Protein AF-0000000066668340 (afdb_homodimer)

Solvent-accessible surface area (backbone atoms only — not comparable to full-atom values): 46220 Å² total; per-residue (Å²): 117,60,82,66,66,89,62,84,78,60,88,83,46,90,59,52,67,26,54,44,50,35,48,38,51,48,48,30,24,52,67,55,54,36,47,62,66,39,59,48,59,53,46,62,58,46,10,64,72,65,70,47,55,47,66,36,39,42,51,15,52,52,48,34,37,75,73,43,35,31,45,74,44,94,96,76,48,39,22,28,55,51,43,66,74,53,61,74,61,70,55,71,64,59,61,75,64,56,75,59,70,84,47,47,56,24,40,56,81,30,8,45,40,86,55,56,55,61,68,58,50,30,49,12,27,42,54,37,32,71,54,75,69,35,56,73,84,54,62,51,34,56,67,66,33,47,52,47,46,44,52,46,32,24,59,68,57,66,38,65,86,45,96,61,44,33,74,31,45,23,47,18,49,32,41,43,44,35,43,47,40,65,46,75,50,51,68,73,40,29,32,35,30,39,30,52,18,63,45,30,48,52,30,19,34,43,72,58,43,25,42,75,42,67,23,55,52,55,88,50,19,67,42,66,93,58,61,73,82,85,46,52,31,37,44,44,28,48,76,53,21,44,68,58,26,30,43,46,45,70,70,55,52,51,51,45,53,52,50,24,64,75,67,69,23,36,35,37,40,43,46,54,50,69,81,42,61,54,96,56,83,79,74,78,46,64,42,66,76,36,38,89,41,21,36,32,30,27,40,41,33,45,79,47,23,49,34,34,27,33,22,34,38,37,21,29,53,72,58,46,50,35,42,41,50,46,25,64,39,17,57,39,60,48,46,45,36,21,39,41,28,47,36,39,29,56,42,93,48,50,42,60,53,40,53,53,42,41,66,62,57,46,54,61,47,50,49,51,49,52,51,48,30,43,73,61,71,45,61,79,35,25,78,56,40,61,50,38,32,22,36,68,39,93,31,68,66,26,24,52,45,19,39,50,48,19,44,77,72,39,28,38,57,35,51,39,68,73,25,41,80,56,85,79,86,66,32,16,33,36,40,16,64,24,57,44,54,70,70,54,41,67,58,44,47,58,52,44,32,51,27,54,63,73,61,116,60,84,65,66,86,61,83,78,59,88,84,47,90,60,53,67,26,54,46,50,35,49,38,50,48,48,30,24,53,67,54,54,36,48,62,64,37,59,48,60,52,44,63,58,46,10,64,72,65,70,47,57,47,66,37,37,42,52,14,51,50,50,35,37,74,73,44,35,31,44,74,44,94,98,77,47,38,20,28,55,49,41,66,74,53,60,74,62,68,54,71,62,58,60,77,63,57,76,59,71,85,48,46,56,23,40,56,82,30,10,46,40,86,54,57,54,62,68,60,49,30,49,12,27,42,54,39,32,71,52,76,67,35,55,74,83,55,62,52,33,55,67,64,32,46,50,46,48,43,53,45,31,25,59,66,56,66,37,67,86,44,96,59,45,32,74,31,44,22,48,18,49,31,40,43,43,35,44,46,38,65,47,76,52,49,67,73,40,30,31,35,29,40,30,53,18,61,46,31,47,51,30,19,34,44,72,59,43,26,43,75,40,66,22,54,53,54,86,48,18,68,42,67,93,60,61,73,80,84,46,53,31,36,44,45,28,48,75,53,21,45,69,58,26,29,44,46,45,69,68,56,52,50,50,44,52,50,50,23,64,75,66,70,24,37,36,37,40,43,46,54,50,68,80,41,61,56,94,56,84,78,76,79,47,64,42,65,75,36,38,90,42,21,36,33,31,28,40,41,32,45,80,47,24,47,34,34,28,32,22,36,38,36,21,28,53,71,59,44,49,36,40,41,50,46,25,64,39,18,58,40,60,48,44,44,37,22,38,41,27,48,36,39,29,58,41,93,50,51,42,60,54,40,55,53,43,42,65,61,57,46,56,61,47,50,49,53,50,51,51,50,29,42,73,60,71,44,59,78,34,24,77,56,39,61,51,37,32,23,36,69,41,93,32,67,68,24,28,52,45,20,37,51,49,19,44,76,71,40,28,39,60,35,51,39,68,71,25,42,79,59,85,79,87,64,32,16,34,34,40,16,66,24,56,44,54,70,71,54,40,67,58,45,46,57,51,45,32,51,26,54,64,73,62

Sequence (910 aa):
MLDELPLDLDRALPAPLSVQVADGLRAAATNGLLRGGDRLPSSRSLAVRLGVSRTVVAAAYDQLHAEGWIDGKRGSGTYLTTAPPATPTRAFRSGAQDSEPQLRDLEPGAPCSDAIDRAAWRRAWRSAADLSPMVRRDRAGEPEYRTAIVEHLLRHRGLGAGSDTTLLATAGTSSAVGELAAALLQPGDAVALEDPGYHRAAGAFAAAGVRVLPVPVDAHGLRVDLLPPQIKAVYCTPAHQFPLGPRLPAARRVALVEHARRHGLLIIEDDYDGELRYDTAPLPLLAAMAPDVVVHLGTTSKILSPSLGVGWLVARPAIADAVVAHRNRTGTCPSPAGQQVFVSLAAHGDLARHLRRLRRELPPRRALVVAELRRRGLDVLGDDAGTHVVVPLASAESEERAVTLARAQGVALDGLARYHLGPRRHFGVALGYTALSWPDLAAAVPIAAACLARSMLDELPLDLDRALPAPLSVQVADGLRAAATNGLLRGGDRLPSSRSLAVRLGVSRTVVAAAYDQLHAEGWIDGKRGSGTYLTTAPPATPTRAFRSGAQDSEPQLRDLEPGAPCSDAIDRAAWRRAWRSAADLSPMVRRDRAGEPEYRTAIVEHLLRHRGLGAGSDTTLLATAGTSSAVGELAAALLQPGDAVALEDPGYHRAAGAFAAAGVRVLPVPVDAHGLRVDLLPPQIKAVYCTPAHQFPLGPRLPAARRVALVEHARRHGLLIIEDDYDGELRYDTAPLPLLAAMAPDVVVHLGTTSKILSPSLGVGWLVARPAIADAVVAHRNRTGTCPSPAGQQVFVSLAAHGDLARHLRRLRRELPPRRALVVAELRRRGLDVLGDDAGTHVVVPLASAESEERAVTLARAQGVALDGLARYHLGPRRHFGVALGYTALSWPDLAAAVPIAAACLARS

Radius of gyration: 30.44 Å; Cα contacts (8 Å, |Δi|>4): 1851; chains: 2; bounding box: 67×97×65 Å

Structure (mmCIF, N/CA/C/O backbone):
data_AF-0000000066668340-model_v1
#
loop_
_entity.id
_entity.type
_entity.pdbx_description
1 polymer 'Putative transcriptional regulator'
#
loop_
_atom_site.group_PDB
_atom_site.id
_atom_site.type_symbol
_atom_site.label_atom_id
_atom_site.label_alt_id
_atom_site.label_comp_id
_atom_site.label_asym_id
_atom_site.label_entity_id
_atom_site.label_seq_id
_atom_site.pdbx_PDB_ins_code
_atom_site.Cartn_x
_atom_site.Cartn_y
_atom_site.Cartn_z
_atom_site.occupancy
_atom_site.B_iso_or_equiv
_atom_site.auth_seq_id
_atom_site.auth_comp_id
_atom_site.auth_asym_id
_atom_site.auth_atom_id
_atom_site.pdbx_PDB_model_num
ATOM 1 N N . MET A 1 1 ? -17.531 -19.625 -16.484 1 36.75 1 MET A N 1
ATOM 2 C CA . MET A 1 1 ? -18.406 -20.5 -17.25 1 36.75 1 MET A CA 1
ATOM 3 C C . MET A 1 1 ? -18.859 -21.688 -16.406 1 36.75 1 MET A C 1
ATOM 5 O O . MET A 1 1 ? -18.109 -22.172 -15.555 1 36.75 1 MET A O 1
ATOM 9 N N . LEU A 1 2 ? -20.141 -21.828 -16.359 1 47.56 2 LEU A N 1
ATOM 10 C CA . LEU A 1 2 ? -20.875 -22.906 -15.672 1 47.56 2 LEU A CA 1
ATOM 11 C C . LEU A 1 2 ? -20.219 -24.25 -15.938 1 47.56 2 LEU A C 1
ATOM 13 O O . LEU A 1 2 ? -20.656 -25.266 -15.383 1 47.56 2 LEU A O 1
ATOM 17 N N . ASP A 1 3 ? -19.312 -24.266 -16.797 1 50.12 3 ASP A N 1
ATOM 18 C CA . ASP A 1 3 ? -18.625 -25.516 -17.141 1 50.12 3 ASP A CA 1
ATOM 19 C C . ASP A 1 3 ? -17.719 -25.969 -16.016 1 50.12 3 ASP A C 1
ATOM 21 O O . ASP A 1 3 ? -17.203 -27.094 -16.047 1 50.12 3 ASP A O 1
ATOM 25 N N . GLU A 1 4 ? -17.578 -25.203 -15.016 1 50.12 4 GLU A N 1
ATOM 26 C CA . GLU A 1 4 ? -16.672 -25.625 -13.961 1 50.12 4 GLU A CA 1
ATOM 27 C C . GLU A 1 4 ? -17.406 -25.797 -12.633 1 50.12 4 GLU A C 1
ATOM 29 O O . GLU A 1 4 ? -16.797 -25.672 -11.562 1 50.12 4 GLU A O 1
ATOM 34 N N . LEU A 1 5 ? -18.578 -26.078 -12.562 1 58.38 5 LEU A N 1
ATOM 35 C CA . LEU A 1 5 ? -19.328 -26.328 -11.336 1 58.38 5 LEU A CA 1
ATOM 36 C C . LEU A 1 5 ? -18.859 -27.625 -10.672 1 58.38 5 LEU A C 1
ATOM 38 O O . LEU A 1 5 ? -18.906 -28.688 -11.281 1 58.38 5 LEU A O 1
ATOM 42 N N . PRO A 1 6 ? -18.188 -27.547 -9.609 1 60.91 6 PRO A N 1
ATOM 43 C CA . PRO A 1 6 ? -17.766 -28.781 -8.945 1 60.91 6 PRO A CA 1
ATOM 44 C C . PRO A 1 6 ? -18.953 -29.609 -8.461 1 60.91 6 PRO A C 1
ATOM 46 O O . PRO A 1 6 ? -19.562 -29.297 -7.441 1 60.91 6 PRO A O 1
ATOM 49 N N . LEU A 1 7 ? -19.391 -30.531 -9.273 1 70.75 7 LEU A N 1
ATOM 50 C CA . LEU A 1 7 ? -20.391 -31.516 -8.859 1 70.75 7 LEU A CA 1
ATOM 51 C C . LEU A 1 7 ? -19.75 -32.875 -8.586 1 70.75 7 LEU A C 1
ATOM 53 O O . LEU A 1 7 ? -19.234 -33.531 -9.5 1 70.75 7 LEU A O 1
ATOM 57 N N . ASP A 1 8 ? -19.531 -33.156 -7.312 1 70.06 8 ASP A N 1
ATOM 58 C CA . ASP A 1 8 ? -19.016 -34.469 -6.949 1 70.06 8 ASP A CA 1
ATOM 59 C C . ASP A 1 8 ? -20.156 -35.469 -6.801 1 70.06 8 ASP A C 1
ATOM 61 O O . ASP A 1 8 ? -21.047 -35.281 -5.973 1 70.06 8 ASP A O 1
ATOM 65 N N . LEU A 1 9 ? -20.016 -36.531 -7.699 1 77.19 9 LEU A N 1
ATOM 66 C CA . LEU A 1 9 ? -21.016 -37.594 -7.613 1 77.19 9 LEU A CA 1
ATOM 67 C C . LEU A 1 9 ? -20.453 -38.812 -6.859 1 77.19 9 LEU A C 1
ATOM 69 O O . LEU A 1 9 ? -19.281 -39.125 -7.008 1 77.19 9 LEU A O 1
ATOM 73 N N . ASP A 1 10 ? -21.125 -39.188 -5.879 1 77.31 10 ASP A N 1
ATOM 74 C CA . ASP A 1 10 ? -20.781 -40.406 -5.129 1 77.31 10 ASP A CA 1
ATOM 75 C C . ASP A 1 10 ? -21.656 -41.562 -5.551 1 77.31 10 ASP A C 1
ATOM 77 O O . ASP A 1 10 ? -22.828 -41.656 -5.172 1 77.31 10 ASP A O 1
ATOM 81 N N . ARG A 1 11 ? -21.047 -42.531 -6.176 1 80.19 11 ARG A N 1
ATOM 82 C CA . ARG A 1 11 ? -21.781 -43.688 -6.703 1 80.19 11 ARG A CA 1
ATOM 83 C C . ARG A 1 11 ? -22.109 -44.688 -5.598 1 80.19 11 ARG A C 1
ATOM 85 O O . ARG A 1 11 ? -22.906 -45.594 -5.797 1 80.19 11 ARG A O 1
ATOM 92 N N . ALA A 1 12 ? -21.516 -44.375 -4.445 1 76.38 12 ALA A N 1
ATOM 93 C CA . ALA A 1 12 ? -21.75 -45.312 -3.334 1 76.38 12 ALA A CA 1
ATOM 94 C C . ALA A 1 12 ? -22.969 -44.906 -2.525 1 76.38 12 ALA A C 1
ATOM 96 O O . ALA A 1 12 ? -23.438 -45.656 -1.671 1 76.38 12 ALA A O 1
ATOM 97 N N . LEU A 1 13 ? -23.406 -43.781 -2.801 1 77.75 13 LEU A N 1
ATOM 98 C CA . LEU A 1 13 ? -24.578 -43.312 -2.064 1 77.75 13 LEU A CA 1
ATOM 99 C C . LEU A 1 13 ? -25.859 -43.906 -2.629 1 77.75 13 LEU A C 1
ATOM 101 O O . LEU A 1 13 ? -25.938 -44.188 -3.824 1 77.75 13 LEU A O 1
ATOM 105 N N . PRO A 1 14 ? -26.766 -44.188 -1.767 1 79 14 PRO A N 1
ATOM 106 C CA . PRO A 1 14 ? -28.047 -44.75 -2.217 1 79 14 PRO A CA 1
ATOM 107 C C . PRO A 1 14 ? -28.828 -43.812 -3.117 1 79 14 PRO A C 1
ATOM 109 O O . PRO A 1 14 ? -29.656 -44.25 -3.912 1 79 14 PRO A O 1
ATOM 112 N N . ALA A 1 15 ? -28.5 -42.594 -3.158 1 79.94 15 ALA A N 1
ATOM 113 C CA . ALA A 1 15 ? -29.219 -41.625 -3.988 1 79.94 15 ALA A CA 1
ATOM 114 C C . ALA A 1 15 ? -28.828 -41.781 -5.457 1 79.94 15 ALA A C 1
ATOM 116 O O . ALA A 1 15 ? -27.641 -41.875 -5.777 1 79.94 15 ALA A O 1
ATOM 117 N N . PRO A 1 16 ? -29.812 -41.875 -6.281 1 83.06 16 PRO A N 1
ATOM 118 C CA . PRO A 1 16 ? -29.5 -41.938 -7.711 1 83.06 16 PRO A CA 1
ATOM 119 C C . PRO A 1 16 ? -28.625 -40.781 -8.188 1 83.06 16 PRO A C 1
ATOM 121 O O . PRO A 1 16 ? -28.703 -39.688 -7.633 1 83.06 16 PRO A O 1
ATOM 124 N N . LEU A 1 17 ? -27.859 -41.031 -9.141 1 88.88 17 LEU A N 1
ATOM 125 C CA . LEU A 1 17 ? -26.906 -40.062 -9.664 1 88.88 17 LEU A CA 1
ATOM 126 C C . LEU A 1 17 ? -27.641 -38.781 -10.141 1 88.88 17 LEU A C 1
ATOM 128 O O . LEU A 1 17 ? -27.125 -37.688 -10 1 88.88 17 LEU A O 1
ATOM 132 N N . SER A 1 18 ? -28.797 -39 -10.656 1 85.69 18 SER A N 1
ATOM 133 C CA . SER A 1 18 ? -29.578 -37.844 -11.109 1 85.69 18 SER A CA 1
ATOM 134 C C . SER A 1 18 ? -29.938 -36.938 -9.945 1 85.69 18 SER A C 1
ATOM 136 O O . SER A 1 18 ? -29.922 -35.719 -10.078 1 85.69 18 SER A O 1
ATOM 138 N N . VAL A 1 19 ? -30.203 -37.438 -8.875 1 82.12 19 VAL A N 1
ATOM 139 C CA . VAL A 1 19 ? -30.531 -36.688 -7.668 1 82.12 19 VAL A CA 1
ATOM 140 C C . VAL A 1 19 ? -29.297 -35.969 -7.145 1 82.12 19 VAL A C 1
ATOM 142 O O . VAL A 1 19 ? -29.359 -34.812 -6.723 1 82.12 19 VAL A O 1
ATOM 145 N N . GLN A 1 20 ? -28.203 -36.656 -7.254 1 83.44 20 GLN A N 1
ATOM 146 C CA . GLN A 1 20 ? -26.953 -36.031 -6.82 1 83.44 20 GLN A CA 1
ATOM 147 C C . GLN A 1 20 ? -26.594 -34.844 -7.691 1 83.44 20 GLN A C 1
ATOM 149 O O . GLN A 1 20 ? -26.141 -33.812 -7.184 1 83.44 20 GLN A O 1
ATOM 154 N N . VAL A 1 21 ? -26.797 -35 -8.898 1 85.75 21 VAL A N 1
ATOM 155 C CA . VAL A 1 21 ? -26.547 -33.875 -9.82 1 85.75 21 VAL A CA 1
ATOM 156 C C . VAL A 1 21 ? -27.469 -32.719 -9.492 1 85.75 21 VAL A C 1
ATOM 158 O O . VAL A 1 21 ? -27.016 -31.578 -9.406 1 85.75 21 VAL A O 1
ATOM 161 N N . ALA A 1 22 ? -28.719 -33 -9.344 1 81.44 22 ALA A N 1
ATOM 162 C CA . ALA A 1 22 ? -29.688 -31.969 -9.023 1 81.44 22 ALA A CA 1
ATOM 163 C C . ALA A 1 22 ? -29.359 -31.297 -7.699 1 81.44 22 ALA A C 1
ATOM 165 O O . ALA A 1 22 ? -29.375 -30.078 -7.598 1 81.44 22 ALA A O 1
ATOM 166 N N . ASP A 1 23 ? -29.016 -32.031 -6.773 1 78.44 23 ASP A N 1
ATOM 167 C CA . ASP A 1 23 ? -28.641 -31.516 -5.465 1 78.44 23 ASP A CA 1
ATOM 168 C C . ASP A 1 23 ? -27.375 -30.656 -5.559 1 78.44 23 ASP A C 1
ATOM 170 O O . ASP A 1 23 ? -27.281 -29.609 -4.922 1 78.44 23 ASP A O 1
ATOM 174 N N . GLY A 1 24 ? -26.484 -31.203 -6.293 1 78.25 24 GLY A N 1
ATOM 175 C CA . GLY A 1 24 ? -25.266 -30.438 -6.527 1 78.25 24 GLY A CA 1
ATOM 176 C C . GLY A 1 24 ? -25.531 -29.078 -7.18 1 78.25 24 GLY A C 1
ATOM 177 O O . GLY A 1 24 ? -24.969 -28.062 -6.77 1 78.25 24 GLY A O 1
ATOM 178 N N . LEU A 1 25 ? -26.406 -29.047 -8.078 1 78.56 25 LEU A N 1
ATOM 179 C CA . LEU A 1 25 ? -26.75 -27.812 -8.773 1 78.56 25 LEU A CA 1
ATOM 180 C C . LEU A 1 25 ? -27.562 -26.875 -7.875 1 78.56 25 LEU A C 1
ATOM 182 O O . LEU A 1 25 ? -27.359 -25.672 -7.879 1 78.56 25 LEU A O 1
ATOM 186 N N . ARG A 1 26 ? -28.422 -27.453 -7.094 1 73.88 26 ARG A N 1
ATOM 187 C CA . ARG A 1 26 ? -29.156 -26.672 -6.098 1 73.88 26 ARG A CA 1
ATOM 188 C C . ARG A 1 26 ? -28.203 -26.047 -5.09 1 73.88 26 ARG A C 1
ATOM 190 O O . ARG A 1 26 ? -28.344 -24.859 -4.758 1 73.88 26 ARG A O 1
ATOM 197 N N . ALA A 1 27 ? -27.359 -26.891 -4.652 1 72.19 27 ALA A N 1
ATOM 198 C CA . ALA A 1 27 ? -26.359 -26.406 -3.699 1 72.19 27 ALA A CA 1
ATOM 199 C C . ALA A 1 27 ? -25.531 -25.281 -4.309 1 72.19 27 ALA A C 1
ATOM 201 O O . ALA A 1 27 ? -25.25 -24.281 -3.65 1 72.19 27 ALA A O 1
ATOM 202 N N . ALA A 1 28 ? -25.25 -25.516 -5.527 1 72.69 28 ALA A N 1
ATOM 203 C CA . ALA A 1 28 ? -24.484 -24.5 -6.238 1 72.69 28 ALA A CA 1
ATOM 204 C C . ALA A 1 28 ? -25.281 -23.203 -6.383 1 72.69 28 ALA A C 1
ATOM 206 O O . ALA A 1 28 ? -24.719 -22.109 -6.293 1 72.69 28 ALA A O 1
ATOM 207 N N . ALA A 1 29 ? -26.531 -23.328 -6.586 1 70 29 ALA A N 1
ATOM 208 C CA . ALA A 1 29 ? -27.422 -22.172 -6.699 1 70 29 ALA A CA 1
ATOM 209 C C . ALA A 1 29 ? -27.625 -21.5 -5.348 1 70 29 ALA A C 1
ATOM 211 O O . ALA A 1 29 ? -27.609 -20.266 -5.25 1 70 29 ALA A O 1
ATOM 212 N N . THR A 1 30 ? -27.75 -22.312 -4.34 1 65 30 THR A N 1
ATOM 213 C CA . THR A 1 30 ? -28.031 -21.812 -3 1 65 30 THR A CA 1
ATOM 214 C C . THR A 1 30 ? -26.797 -21.172 -2.389 1 65 30 THR A C 1
ATOM 216 O O . THR A 1 30 ? -26.906 -20.188 -1.64 1 65 30 THR A O 1
ATOM 219 N N . ASN A 1 31 ? -25.797 -21.797 -2.744 1 58.56 31 ASN A N 1
ATOM 220 C CA . ASN A 1 31 ? -24.562 -21.297 -2.148 1 58.56 31 ASN A CA 1
ATOM 221 C C . ASN A 1 31 ? -23.953 -20.188 -2.996 1 58.56 31 ASN A C 1
ATOM 223 O O . ASN A 1 31 ? -22.812 -19.797 -2.764 1 58.56 31 ASN A O 1
ATOM 227 N N . GLY A 1 32 ? -24.625 -19.844 -3.982 1 61.41 32 GLY A N 1
ATOM 228 C CA . GLY A 1 32 ? -24.281 -18.672 -4.77 1 61.41 32 GLY A CA 1
ATOM 229 C C . GLY A 1 32 ? -23.312 -18.984 -5.895 1 61.41 32 GLY A C 1
ATOM 230 O O . GLY A 1 32 ? -22.859 -18.078 -6.59 1 61.41 32 GLY A O 1
ATOM 231 N N . LEU A 1 33 ? -22.984 -20.234 -6.098 1 63.91 33 LEU A N 1
ATOM 232 C CA . LEU A 1 33 ? -22.125 -20.641 -7.199 1 63.91 33 LEU A CA 1
ATOM 233 C C . LEU A 1 33 ? -22.812 -20.438 -8.539 1 63.91 33 LEU A C 1
ATOM 235 O O . LEU A 1 33 ? -22.172 -20.125 -9.547 1 63.91 33 LEU A O 1
ATOM 239 N N . LEU A 1 34 ? -24.094 -20.641 -8.469 1 68.75 34 LEU A N 1
ATOM 240 C CA . LEU A 1 34 ? -24.969 -20.375 -9.609 1 68.75 34 LEU A CA 1
ATOM 241 C C . LEU A 1 34 ? -25.969 -19.266 -9.281 1 68.75 34 LEU A C 1
ATOM 243 O O . LEU A 1 34 ? -26.453 -19.172 -8.156 1 68.75 34 LEU A O 1
ATOM 247 N N . ARG A 1 35 ? -26.109 -18.328 -10.211 1 69.06 35 ARG A N 1
ATOM 248 C CA . ARG A 1 35 ? -27.062 -17.266 -10 1 69.06 35 ARG A CA 1
ATOM 249 C C . ARG A 1 35 ? -28.188 -17.328 -11.031 1 69.06 35 ARG A C 1
ATOM 251 O O . ARG A 1 35 ? -28.031 -17.938 -12.094 1 69.06 35 ARG A O 1
ATOM 258 N N . GLY A 1 36 ? -29.188 -16.562 -10.516 1 67.12 36 GLY A N 1
ATOM 259 C CA . GLY A 1 36 ? -30.266 -16.406 -11.484 1 67.12 36 GLY A CA 1
ATOM 260 C C . GLY A 1 36 ? -29.812 -15.797 -12.797 1 67.12 36 GLY A C 1
ATOM 261 O O . GLY A 1 36 ? -29.062 -14.812 -12.797 1 67.12 36 GLY A O 1
ATOM 262 N N . GLY A 1 37 ? -30.094 -16.547 -13.844 1 71.44 37 GLY A N 1
ATOM 263 C CA . GLY A 1 37 ? -29.734 -16.078 -15.172 1 71.44 37 GLY A CA 1
ATOM 264 C C . GLY A 1 37 ? -28.531 -16.781 -15.758 1 71.44 37 GLY A C 1
ATOM 265 O O . GLY A 1 37 ? -28.219 -16.609 -16.938 1 71.44 37 GLY A O 1
ATOM 266 N N . ASP A 1 38 ? -27.875 -17.469 -14.898 1 73.75 38 ASP A N 1
ATOM 267 C CA . ASP A 1 38 ? -26.719 -18.203 -15.414 1 73.75 38 ASP A CA 1
ATOM 268 C C . ASP A 1 38 ? -27.156 -19.281 -16.391 1 73.75 38 ASP A C 1
ATOM 270 O O . ASP A 1 38 ? -28.156 -19.984 -16.172 1 73.75 38 ASP A O 1
ATOM 274 N N . ARG A 1 39 ? -26.484 -19.375 -17.531 1 79.19 39 ARG A N 1
ATOM 275 C CA . ARG A 1 39 ? -26.703 -20.5 -18.438 1 79.19 39 ARG A CA 1
ATOM 276 C C . ARG A 1 39 ? -26.016 -21.766 -17.953 1 79.19 39 ARG A C 1
ATOM 278 O O . ARG A 1 39 ? -24.812 -21.766 -17.719 1 79.19 39 ARG A O 1
ATOM 285 N N . LEU A 1 40 ? -26.766 -22.75 -17.766 1 81.12 40 LEU A N 1
ATOM 286 C CA . LEU A 1 40 ? -26.219 -24.047 -17.375 1 81.12 40 LEU A CA 1
ATOM 287 C C . LEU A 1 40 ? -25.641 -24.781 -18.578 1 81.12 40 LEU A C 1
ATOM 289 O O . LEU A 1 40 ? -26.078 -24.547 -19.719 1 81.12 40 LEU A O 1
ATOM 293 N N . PRO A 1 41 ? -24.656 -25.609 -18.312 1 81.38 41 PRO A N 1
ATOM 294 C CA . PRO A 1 41 ? -24.203 -26.438 -19.422 1 81.38 41 PRO A CA 1
ATOM 295 C C . PRO A 1 41 ? -25.312 -27.281 -20.031 1 81.38 41 PRO A C 1
ATOM 297 O O . PRO A 1 41 ? -26.297 -27.594 -19.359 1 81.38 41 PRO A O 1
ATOM 300 N N . SER A 1 42 ? -25.125 -27.609 -21.359 1 82.62 42 SER A N 1
ATOM 301 C CA . SER A 1 42 ? -26.062 -28.547 -21.969 1 82.62 42 SER A CA 1
ATOM 302 C C . SER A 1 42 ? -26 -29.922 -21.297 1 82.62 42 SER A C 1
ATOM 304 O O . SER A 1 42 ? -25 -30.266 -20.672 1 82.62 42 SER A O 1
ATOM 306 N N . SER A 1 43 ? -27.125 -30.609 -21.375 1 83.69 43 SER A N 1
ATOM 307 C CA . SER A 1 43 ? -27.172 -31.938 -20.766 1 83.69 43 SER A CA 1
ATOM 308 C C . SER A 1 43 ? -26.062 -32.844 -21.297 1 83.69 43 SER A C 1
ATOM 310 O O . SER A 1 43 ? -25.453 -33.594 -20.547 1 83.69 43 SER A O 1
ATOM 312 N N . ARG A 1 44 ? -25.734 -32.625 -22.547 1 84.38 44 ARG A N 1
ATOM 313 C CA . ARG A 1 44 ? -24.672 -33.438 -23.141 1 84.38 44 ARG A CA 1
ATOM 314 C C . ARG A 1 44 ? -23.312 -33.062 -22.562 1 84.38 44 ARG A C 1
ATOM 316 O O . ARG A 1 44 ? -22.531 -33.906 -22.172 1 84.38 44 ARG A O 1
ATOM 323 N N . SER A 1 45 ? -23.109 -31.766 -22.484 1 84.94 45 SER A N 1
ATOM 324 C CA . SER A 1 45 ? -21.812 -31.281 -22.016 1 84.94 45 SER A CA 1
ATOM 325 C C . SER A 1 45 ? -21.594 -31.625 -20.547 1 84.94 45 SER A C 1
ATOM 327 O O . SER A 1 45 ? -20.5 -32.031 -20.156 1 84.94 45 SER A O 1
ATOM 329 N N . LEU A 1 46 ? -22.562 -31.516 -19.719 1 84.88 46 LEU A N 1
ATOM 330 C CA . LEU A 1 46 ? -22.453 -31.812 -18.297 1 84.88 46 LEU A CA 1
ATOM 331 C C . LEU A 1 46 ? -22.297 -33.312 -18.062 1 84.88 46 LEU A C 1
ATOM 333 O O . LEU A 1 46 ? -21.531 -33.719 -17.188 1 84.88 46 LEU A O 1
ATOM 337 N N . ALA A 1 47 ? -22.906 -34.125 -18.891 1 86.19 47 ALA A N 1
ATOM 338 C CA . ALA A 1 47 ? -22.781 -35.562 -18.797 1 86.19 47 ALA A CA 1
ATOM 339 C C . ALA A 1 47 ? -21.344 -36.031 -19.047 1 86.19 47 ALA A C 1
ATOM 341 O O . ALA A 1 47 ? -20.812 -36.844 -18.312 1 86.19 47 ALA A O 1
ATOM 342 N N . VAL A 1 48 ? -20.844 -35.406 -20.016 1 83.12 48 VAL A N 1
ATOM 343 C CA . VAL A 1 48 ? -19.453 -35.75 -20.359 1 83.12 48 VAL A CA 1
ATOM 344 C C . VAL A 1 48 ? -18.531 -35.312 -19.219 1 83.12 48 VAL A C 1
ATOM 346 O O . VAL A 1 48 ? -17.656 -36.094 -18.812 1 83.12 48 VAL A O 1
ATOM 349 N N . ARG A 1 49 ? -18.844 -34.281 -18.625 1 79.69 49 ARG A N 1
ATOM 350 C CA . ARG A 1 49 ? -17.984 -33.719 -17.594 1 79.69 49 ARG A CA 1
ATOM 351 C C . ARG A 1 49 ? -18.078 -34.562 -16.297 1 79.69 49 ARG A C 1
ATOM 353 O O . ARG A 1 49 ? -17.094 -34.719 -15.602 1 79.69 49 ARG A O 1
ATOM 360 N N . LEU A 1 50 ? -19.234 -35.031 -16.031 1 82.25 50 LEU A N 1
ATOM 361 C CA . LEU A 1 50 ? -19.484 -35.719 -14.781 1 82.25 50 LEU A CA 1
ATOM 362 C C . LEU A 1 50 ? -19.312 -37.25 -14.953 1 82.25 50 LEU A C 1
ATOM 364 O O . LEU A 1 50 ? -19.375 -38 -13.977 1 82.25 50 LEU A O 1
ATOM 368 N N . GLY A 1 51 ? -19.078 -37.594 -16.203 1 83.75 51 GLY A N 1
ATOM 369 C CA . GLY A 1 51 ? -18.938 -39 -16.484 1 83.75 51 GLY A CA 1
ATOM 370 C C . GLY A 1 51 ? -20.203 -39.781 -16.219 1 83.75 51 GLY A C 1
ATOM 371 O O . GLY A 1 51 ? -20.156 -40.875 -15.656 1 83.75 51 GLY A O 1
ATOM 372 N N . VAL A 1 52 ? -21.266 -39.25 -16.547 1 87.5 52 VAL A N 1
ATOM 373 C CA . VAL A 1 52 ? -22.531 -39.938 -16.391 1 87.5 52 VAL A CA 1
ATOM 374 C C . VAL A 1 52 ? -23.312 -39.906 -17.719 1 87.5 52 VAL A C 1
ATOM 376 O O . VAL A 1 52 ? -22.906 -39.219 -18.656 1 87.5 52 VAL A O 1
ATOM 379 N N . SER A 1 53 ? -24.328 -40.844 -17.828 1 86.94 53 SER A N 1
ATOM 380 C CA . SER A 1 53 ? -25.156 -40.844 -19.047 1 86.94 53 SER A CA 1
ATOM 381 C C . SER A 1 53 ? -25.953 -39.562 -19.188 1 86.94 53 SER A C 1
ATOM 383 O O . SER A 1 53 ? -26.25 -38.906 -18.203 1 86.94 53 SER A O 1
ATOM 385 N N . ARG A 1 54 ? -26.219 -39.219 -20.375 1 87.94 54 ARG A N 1
ATOM 386 C CA . ARG A 1 54 ? -27.031 -38.062 -20.656 1 87.94 54 ARG A CA 1
ATOM 387 C C . ARG A 1 54 ? -28.391 -38.156 -19.984 1 87.94 54 ARG A C 1
ATOM 389 O O . ARG A 1 54 ? -28.984 -37.125 -19.609 1 87.94 54 ARG A O 1
ATOM 396 N N . THR A 1 55 ? -28.844 -39.312 -19.844 1 86.81 55 THR A N 1
ATOM 397 C CA . THR A 1 55 ? -30.141 -39.531 -19.234 1 86.81 55 THR A CA 1
ATOM 398 C C . THR A 1 55 ? -30.125 -39.094 -17.766 1 86.81 55 THR A C 1
ATOM 400 O O . THR A 1 55 ? -31.109 -38.562 -17.25 1 86.81 55 THR A O 1
ATOM 403 N N . VAL A 1 56 ? -29.016 -39.281 -17.125 1 88.88 56 VAL A N 1
ATOM 404 C CA . VAL A 1 56 ? -28.859 -38.906 -15.719 1 88.88 56 VAL A CA 1
ATOM 405 C C . VAL A 1 56 ? -28.953 -37.406 -15.57 1 88.88 56 VAL A C 1
ATOM 407 O O . VAL A 1 56 ? -29.672 -36.906 -14.719 1 88.88 56 VAL A O 1
ATOM 410 N N . VAL A 1 57 ? -28.281 -36.656 -16.406 1 88.75 57 VAL A N 1
ATOM 411 C CA . VAL A 1 57 ? -28.281 -35.188 -16.344 1 88.75 57 VAL A CA 1
ATOM 412 C C . VAL A 1 57 ? -29.625 -34.656 -16.781 1 88.75 57 VAL A C 1
ATOM 414 O O . VAL A 1 57 ? -30.156 -33.719 -16.172 1 88.75 57 VAL A O 1
ATOM 417 N N . ALA A 1 58 ? -30.094 -35.25 -17.812 1 85.81 58 ALA A N 1
ATOM 418 C CA . ALA A 1 58 ? -31.406 -34.844 -18.297 1 85.81 58 ALA A CA 1
ATOM 419 C C . ALA A 1 58 ? -32.469 -35 -17.203 1 85.81 58 ALA A C 1
ATOM 421 O O . ALA A 1 58 ? -33.312 -34.125 -17.031 1 85.81 58 ALA A O 1
ATOM 422 N N . ALA A 1 59 ? -32.375 -36.062 -16.516 1 84.5 59 ALA A N 1
ATOM 423 C CA . ALA A 1 59 ? -33.312 -36.312 -15.406 1 84.5 59 ALA A CA 1
ATOM 424 C C . ALA A 1 59 ? -33.125 -35.25 -14.32 1 84.5 59 ALA A C 1
ATOM 426 O O . ALA A 1 59 ? -34.125 -34.781 -13.75 1 84.5 59 ALA A O 1
ATOM 427 N N . ALA A 1 60 ? -31.938 -34.844 -14.039 1 87.62 60 ALA A N 1
ATOM 428 C CA . ALA A 1 60 ? -31.641 -33.812 -13.062 1 87.62 60 ALA A CA 1
ATOM 429 C C . ALA A 1 60 ? -32.188 -32.469 -13.516 1 87.62 60 ALA A C 1
ATOM 431 O O . ALA A 1 60 ? -32.844 -31.75 -12.734 1 87.62 60 ALA A O 1
ATOM 432 N N . TYR A 1 61 ? -31.938 -32.062 -14.734 1 86.75 61 TYR A N 1
ATOM 433 C CA . TYR A 1 61 ? -32.438 -30.828 -15.297 1 86.75 61 TYR A CA 1
ATOM 434 C C . TYR A 1 61 ? -33.969 -30.781 -15.312 1 86.75 61 TYR A C 1
ATOM 436 O O . TYR A 1 61 ? -34.562 -29.75 -15.008 1 86.75 61 TYR A O 1
ATOM 444 N N . ASP A 1 62 ? -34.531 -31.953 -15.68 1 80.75 62 ASP A N 1
ATOM 445 C CA . ASP A 1 62 ? -35.969 -32.062 -15.656 1 80.75 62 ASP A CA 1
ATOM 446 C C . ASP A 1 62 ? -36.531 -31.781 -14.258 1 80.75 62 ASP A C 1
ATOM 448 O O . ASP A 1 62 ? -37.5 -31.062 -14.094 1 80.75 62 ASP A O 1
ATOM 452 N N . GLN A 1 63 ? -35.875 -32.344 -13.312 1 80.81 63 GLN A N 1
ATOM 453 C CA . GLN A 1 63 ? -36.25 -32.125 -11.922 1 80.81 63 GLN A CA 1
ATOM 454 C C . GLN A 1 63 ? -36.125 -30.656 -11.539 1 80.81 63 GLN A C 1
ATOM 456 O O . GLN A 1 63 ? -37.031 -30.062 -10.961 1 80.81 63 GLN A O 1
ATOM 461 N N . LEU A 1 64 ? -35.031 -30.062 -11.805 1 81.88 64 LEU A N 1
ATOM 462 C CA . LEU A 1 64 ? -34.781 -28.672 -11.461 1 81.88 64 LEU A CA 1
ATOM 463 C C . LEU A 1 64 ? -35.75 -27.75 -12.188 1 81.88 64 LEU A C 1
ATOM 465 O O . LEU A 1 64 ? -36.188 -26.734 -11.633 1 81.88 64 LEU A O 1
ATOM 469 N N . HIS A 1 65 ? -36.062 -28.141 -13.367 1 80.62 65 HIS A N 1
ATOM 470 C CA . HIS A 1 65 ? -37.031 -27.391 -14.125 1 80.62 65 HIS A CA 1
ATOM 471 C C . HIS A 1 65 ? -38.406 -27.484 -13.469 1 80.62 65 HIS A C 1
ATOM 473 O O . HIS A 1 65 ? -39.094 -26.484 -13.312 1 80.62 65 HIS A O 1
ATOM 479 N N . ALA A 1 66 ? -38.781 -28.656 -13.102 1 76.56 66 ALA A N 1
ATOM 480 C CA . ALA A 1 66 ? -40.062 -28.875 -12.445 1 76.56 66 ALA A CA 1
ATOM 481 C C . ALA A 1 66 ? -40.156 -28.109 -11.133 1 76.56 66 ALA A C 1
ATOM 483 O O . ALA A 1 66 ? -41.25 -27.656 -10.742 1 76.56 66 ALA A O 1
ATOM 484 N N . GLU A 1 67 ? -39 -27.953 -10.484 1 72.75 67 GLU A N 1
ATOM 485 C CA . GLU A 1 67 ? -38.969 -27.266 -9.203 1 72.75 67 GLU A CA 1
ATOM 486 C C . GLU A 1 67 ? -38.844 -25.75 -9.398 1 72.75 67 GLU A C 1
ATOM 488 O O . GLU A 1 67 ? -38.875 -25 -8.43 1 72.75 67 GLU A O 1
ATOM 493 N N . GLY A 1 68 ? -38.594 -25.375 -10.609 1 70.19 68 GLY A N 1
ATOM 494 C CA . GLY A 1 68 ? -38.531 -23.953 -10.938 1 70.19 68 GLY A CA 1
ATOM 495 C C . GLY A 1 68 ? -37.125 -23.359 -10.812 1 70.19 68 GLY A C 1
ATOM 496 O O . GLY A 1 68 ? -36.969 -22.141 -10.797 1 70.19 68 GLY A O 1
ATOM 497 N N . TRP A 1 69 ? -36.062 -24.125 -10.609 1 74.81 69 TRP A N 1
ATOM 498 C CA . TRP A 1 69 ? -34.688 -23.656 -10.461 1 74.81 69 TRP A CA 1
ATOM 499 C C . TRP A 1 69 ? -34.125 -23.188 -11.797 1 74.81 69 TRP A C 1
ATOM 501 O O . TRP A 1 69 ? -33.281 -22.297 -11.844 1 74.81 69 TRP A O 1
ATOM 511 N N . ILE A 1 70 ? -34.5 -23.938 -12.859 1 80.44 70 ILE A N 1
ATOM 512 C CA . ILE A 1 70 ? -33.969 -23.625 -14.172 1 80.44 70 ILE A CA 1
ATOM 513 C C . ILE A 1 70 ? -35.094 -23.5 -15.195 1 80.44 70 ILE A C 1
ATOM 515 O O . ILE A 1 70 ? -36.188 -24.016 -14.992 1 80.44 70 ILE A O 1
ATOM 519 N N . ASP A 1 71 ? -34.812 -22.625 -16.188 1 78.75 71 ASP A N 1
ATOM 520 C CA . ASP A 1 71 ? -35.75 -22.484 -17.312 1 78.75 71 ASP A CA 1
ATOM 521 C C . ASP A 1 71 ? -35.031 -22.594 -18.641 1 78.75 71 ASP A C 1
ATOM 523 O O . ASP A 1 71 ? -33.875 -22.188 -18.766 1 78.75 71 ASP A O 1
ATOM 527 N N . GLY A 1 72 ? -35.562 -23.422 -19.547 1 72.56 72 GLY A N 1
ATOM 528 C CA . GLY A 1 72 ? -35 -23.609 -20.891 1 72.56 72 GLY A CA 1
ATOM 529 C C . GLY A 1 72 ? -35.562 -22.609 -21.891 1 72.56 72 GLY A C 1
ATOM 530 O O . GLY A 1 72 ? -36.75 -22.297 -21.875 1 72.56 72 GLY A O 1
ATOM 531 N N . LYS A 1 73 ? -34.75 -21.938 -22.609 1 64.19 73 LYS A N 1
ATOM 532 C CA . LYS A 1 73 ? -35.188 -21.188 -23.781 1 64.19 73 LYS A CA 1
ATOM 533 C C . LYS A 1 73 ? -34.875 -21.938 -25.062 1 64.19 73 LYS A C 1
ATOM 535 O O . LYS A 1 73 ? -33.75 -22.344 -25.297 1 64.19 73 LYS A O 1
ATOM 540 N N . ARG A 1 74 ? -35.969 -22.156 -25.875 1 61.69 74 ARG A N 1
ATOM 541 C CA . ARG A 1 74 ? -35.844 -22.859 -27.141 1 61.69 74 ARG A CA 1
ATOM 542 C C . ARG A 1 74 ? -34.781 -22.203 -28.031 1 61.69 74 ARG A C 1
ATOM 544 O O . ARG A 1 74 ? -34.875 -21.016 -28.312 1 61.69 74 ARG A O 1
ATOM 551 N N . GLY A 1 75 ? -33.625 -22.984 -28.375 1 67.75 75 GLY A N 1
ATOM 552 C CA . GLY A 1 75 ? -32.562 -22.516 -29.25 1 67.75 75 GLY A CA 1
ATOM 553 C C . GLY A 1 75 ? -31.484 -21.766 -28.516 1 67.75 75 GLY A C 1
ATOM 554 O O . GLY A 1 75 ? -30.438 -21.438 -29.094 1 67.75 75 GLY A O 1
ATOM 555 N N . SER A 1 76 ? -31.578 -21.422 -27.188 1 70.19 76 SER A N 1
ATOM 556 C CA . SER A 1 76 ? -30.609 -20.562 -26.516 1 70.19 76 SER A CA 1
ATOM 557 C C . SER A 1 76 ? -29.938 -21.312 -25.359 1 70.19 76 SER A C 1
ATOM 559 O O . SER A 1 76 ? -28.75 -21.062 -25.078 1 70.19 76 SER A O 1
ATOM 561 N N . GLY A 1 77 ? -30.625 -22.156 -24.672 1 79.38 77 GLY A N 1
ATOM 562 C CA . GLY A 1 77 ? -30.016 -22.938 -23.609 1 79.38 77 GLY A CA 1
ATOM 563 C C . GLY A 1 77 ? -30.844 -22.938 -22.328 1 79.38 77 GLY A C 1
ATOM 564 O O . GLY A 1 77 ? -31.984 -22.484 -22.312 1 79.38 77 GLY A O 1
ATOM 565 N N . THR A 1 78 ? -30.406 -23.688 -21.219 1 83.5 78 THR A N 1
ATOM 566 C CA . THR A 1 78 ? -31.047 -23.828 -19.922 1 83.5 78 THR A CA 1
ATOM 567 C C . THR A 1 78 ? -30.453 -22.844 -18.906 1 83.5 78 THR A C 1
ATOM 569 O O . THR A 1 78 ? -29.234 -22.734 -18.797 1 83.5 78 THR A O 1
ATOM 572 N N . TYR A 1 79 ? -31.344 -22.078 -18.266 1 81.5 79 TYR A N 1
ATOM 573 C CA . TYR A 1 79 ? -30.906 -21.031 -17.359 1 81.5 79 TYR A CA 1
ATOM 574 C C . TYR A 1 79 ? -31.438 -21.266 -15.945 1 81.5 79 TYR A C 1
ATOM 576 O O . TYR A 1 79 ? -32.531 -21.797 -15.773 1 81.5 79 TYR A O 1
ATOM 584 N N . LEU A 1 80 ? -30.609 -20.875 -15.023 1 75.94 80 LEU A N 1
ATOM 585 C CA . LEU A 1 80 ? -31.094 -20.891 -13.648 1 75.94 80 LEU A CA 1
ATOM 586 C C . LEU A 1 80 ? -32.094 -19.75 -13.406 1 75.94 80 LEU A C 1
ATOM 588 O O . LEU A 1 80 ? -31.797 -18.594 -13.711 1 75.94 80 LEU A O 1
ATOM 592 N N . THR A 1 81 ? -33.375 -19.984 -13.117 1 64.94 81 THR A N 1
ATOM 593 C CA . THR A 1 81 ? -34.406 -18.969 -12.938 1 64.94 81 THR A CA 1
ATOM 594 C C . THR A 1 81 ? -34.406 -18.453 -11.5 1 64.94 81 THR A C 1
ATOM 596 O O . THR A 1 81 ? -34.5 -17.234 -11.266 1 64.94 81 THR A O 1
ATOM 599 N N . THR A 1 82 ? -35.094 -19.297 -10.492 1 51.59 82 THR A N 1
ATOM 600 C CA . THR A 1 82 ? -35.406 -18.828 -9.148 1 51.59 82 THR A CA 1
ATOM 601 C C . THR A 1 82 ? -34.281 -19.234 -8.18 1 51.59 82 THR A C 1
ATOM 603 O O . THR A 1 82 ? -34 -20.422 -8.008 1 51.59 82 THR A O 1
ATOM 606 N N . ALA A 1 83 ? -33.25 -18.844 -8.109 1 45.5 83 ALA A N 1
ATOM 607 C CA . ALA A 1 83 ? -32.438 -19.188 -6.941 1 45.5 83 ALA A CA 1
ATOM 608 C C . ALA A 1 83 ? -33.031 -18.578 -5.668 1 45.5 83 ALA A C 1
ATOM 610 O O . ALA A 1 83 ? -33.5 -17.438 -5.672 1 45.5 83 ALA A O 1
ATOM 611 N N . PRO A 1 84 ? -33.594 -19.453 -4.754 1 37.03 84 PRO A N 1
ATOM 612 C CA . PRO A 1 84 ? -34 -18.719 -3.549 1 37.03 84 PRO A CA 1
ATOM 613 C C . PRO A 1 84 ? -33.094 -17.531 -3.234 1 37.03 84 PRO A C 1
ATOM 615 O O . PRO A 1 84 ? -31.922 -17.531 -3.641 1 37.03 84 PRO A O 1
ATOM 618 N N . PRO A 1 85 ? -33.781 -16.422 -2.797 1 33.34 85 PRO A N 1
ATOM 619 C CA . PRO A 1 85 ? -32.875 -15.328 -2.42 1 33.34 85 PRO A CA 1
ATOM 620 C C . PRO A 1 85 ? -31.641 -15.812 -1.679 1 33.34 85 PRO A C 1
ATOM 622 O O . PRO A 1 85 ? -31.688 -16.828 -0.984 1 33.34 85 PRO A O 1
ATOM 625 N N . ALA A 1 86 ? -30.547 -15.844 -2.238 1 34.31 86 ALA A N 1
ATOM 626 C CA . ALA A 1 86 ? -29.297 -16.094 -1.5 1 34.31 86 ALA A CA 1
ATOM 627 C C . ALA A 1 86 ? -29.531 -15.938 0.003 1 34.31 86 ALA A C 1
ATOM 629 O O . ALA A 1 86 ? -30.266 -15.062 0.446 1 34.31 86 ALA A O 1
ATOM 630 N N . THR A 1 87 ? -29.703 -17.078 0.67 1 29.94 87 THR A N 1
ATOM 631 C CA . THR A 1 87 ? -29.688 -16.766 2.092 1 29.94 87 THR A CA 1
ATOM 632 C C . THR A 1 87 ? -28.922 -15.461 2.344 1 29.94 87 THR A C 1
ATOM 634 O O . THR A 1 87 ? -27.844 -15.258 1.799 1 29.94 87 THR A O 1
ATOM 637 N N . PRO A 1 88 ? -29.703 -14.508 2.891 1 27.97 88 PRO A N 1
ATOM 638 C CA . PRO A 1 88 ? -28.875 -13.328 3.174 1 27.97 88 PRO A CA 1
ATOM 639 C C . PRO A 1 88 ? -27.469 -13.68 3.619 1 27.97 88 PRO A C 1
ATOM 641 O O . PRO A 1 88 ? -27.281 -14.492 4.527 1 27.97 88 PRO A O 1
ATOM 644 N N . THR A 1 89 ? -26.594 -14.211 2.686 1 27.94 89 THR A N 1
ATOM 645 C CA . THR A 1 89 ? -25.219 -14.133 3.189 1 27.94 89 THR A CA 1
ATOM 646 C C . THR A 1 89 ? -25.141 -13.172 4.371 1 27.94 89 THR A C 1
ATOM 648 O O . THR A 1 89 ? -25.578 -12.023 4.273 1 27.94 89 THR A O 1
ATOM 651 N N . ARG A 1 90 ? -25.281 -13.727 5.477 1 29.47 90 ARG A N 1
ATOM 652 C CA . ARG A 1 90 ? -25 -12.742 6.52 1 29.47 90 ARG A CA 1
ATOM 653 C C . ARG A 1 90 ? -24.016 -11.695 6.031 1 29.47 90 ARG A C 1
ATOM 655 O O . ARG A 1 90 ? -22.859 -12.008 5.734 1 29.47 90 ARG A O 1
ATOM 662 N N . ALA A 1 91 ? -24.469 -10.758 5.352 1 29.36 91 ALA A N 1
ATOM 663 C CA . ALA A 1 91 ? -23.625 -9.578 5.262 1 29.36 91 ALA A CA 1
ATOM 664 C C . ALA A 1 91 ? -22.469 -9.648 6.254 1 29.36 91 ALA A C 1
ATOM 666 O O . ALA A 1 91 ? -22.656 -10.047 7.41 1 29.36 91 ALA A O 1
ATOM 667 N N . PHE A 1 92 ? -21.359 -10.227 5.801 1 29.31 92 PHE A N 1
ATOM 668 C CA . PHE A 1 92 ? -20.328 -9.906 6.785 1 29.31 92 PHE A CA 1
ATOM 669 C C . PHE A 1 92 ? -20.875 -8.945 7.84 1 29.31 92 PHE A C 1
ATOM 671 O O . PHE A 1 92 ? -21.312 -7.84 7.508 1 29.31 92 PHE A O 1
ATOM 678 N N . ARG A 1 93 ? -21.656 -9.508 8.68 1 28.64 93 ARG A N 1
ATOM 679 C CA . ARG A 1 93 ? -21.938 -8.547 9.742 1 28.64 93 ARG A CA 1
ATOM 680 C C . ARG A 1 93 ? -20.859 -7.484 9.82 1 28.64 93 ARG A C 1
ATOM 682 O O . ARG A 1 93 ? -19.703 -7.797 10.109 1 28.64 93 ARG A O 1
ATOM 689 N N . SER A 1 94 ? -20.672 -6.727 8.875 1 30.25 94 SER A N 1
ATOM 690 C CA . SER A 1 94 ? -20.125 -5.535 9.508 1 30.25 94 SER A CA 1
ATOM 691 C C . SER A 1 94 ? -20.312 -5.574 11.016 1 30.25 94 SER A C 1
ATOM 693 O O . SER A 1 94 ? -21.422 -5.852 11.5 1 30.25 94 SER A O 1
ATOM 695 N N . GLY A 1 95 ? -19.625 -6.496 11.773 1 30.47 95 GLY A N 1
ATOM 696 C CA . GLY A 1 95 ? -20.016 -6.152 13.125 1 30.47 95 GLY A CA 1
ATOM 697 C C . GLY A 1 95 ? -21.109 -5.113 13.188 1 30.47 95 GLY A C 1
ATOM 698 O O . GLY A 1 95 ? -21.344 -4.383 12.219 1 30.47 95 GLY A O 1
ATOM 699 N N . ALA A 1 96 ? -22.234 -5.457 13.867 1 30.16 96 ALA A N 1
ATOM 700 C CA . ALA A 1 96 ? -23.109 -4.367 14.297 1 30.16 96 ALA A CA 1
ATOM 701 C C . ALA A 1 96 ? -22.375 -3.025 14.211 1 30.16 96 ALA A C 1
ATOM 703 O O . ALA A 1 96 ? -21.484 -2.746 15 1 30.16 96 ALA A O 1
ATOM 704 N N . GLN A 1 97 ? -21.938 -2.67 13.195 1 32.62 97 GLN A N 1
ATOM 705 C CA . GLN A 1 97 ? -22.094 -1.233 13.398 1 32.62 97 GLN A CA 1
ATOM 706 C C . GLN A 1 97 ? -23.266 -0.938 14.328 1 32.62 97 GLN A C 1
ATOM 708 O O . GLN A 1 97 ? -24.438 -1.008 13.914 1 32.62 97 GLN A O 1
ATOM 713 N N . ASP A 1 98 ? -23.438 -1.679 15.398 1 33.78 98 ASP A N 1
ATOM 714 C CA . ASP A 1 98 ? -24.266 -0.866 16.281 1 33.78 98 ASP A CA 1
ATOM 715 C C . ASP A 1 98 ? -24.5 0.523 15.695 1 33.78 98 ASP A C 1
ATOM 717 O O . ASP A 1 98 ? -23.562 1.159 15.203 1 33.78 98 ASP A O 1
ATOM 721 N N . SER A 1 99 ? -25.594 0.637 15.094 1 40.34 99 SER A N 1
ATOM 722 C CA . SER A 1 99 ? -26.078 1.975 14.773 1 40.34 99 SER A CA 1
ATOM 723 C C . SER A 1 99 ? -25.406 3.031 15.633 1 40.34 99 SER A C 1
ATOM 725 O O . SER A 1 99 ? -25.984 3.5 16.625 1 40.34 99 SER A O 1
ATOM 727 N N . GLU A 1 100 ? -24.344 2.752 16.156 1 47.34 100 GLU A N 1
ATOM 728 C CA . GLU A 1 100 ? -23.891 3.998 16.766 1 47.34 100 GLU A CA 1
ATOM 729 C C . GLU A 1 100 ? -24.281 5.203 15.906 1 47.34 100 GLU A C 1
ATOM 731 O O . GLU A 1 100 ? -24.109 5.18 14.688 1 47.34 100 GLU A O 1
ATOM 736 N N . PRO A 1 101 ? -25.266 5.82 16.266 1 55.47 101 PRO A N 1
ATOM 737 C CA . PRO A 1 101 ? -25.688 7.031 15.547 1 55.47 101 PRO A CA 1
ATOM 738 C C . PRO A 1 101 ? -24.547 7.668 14.75 1 55.47 101 PRO A C 1
ATOM 740 O O . PRO A 1 101 ? -23.375 7.578 15.156 1 55.47 101 PRO A O 1
ATOM 743 N N . GLN A 1 102 ? -24.734 7.707 13.438 1 78.81 102 GLN A N 1
ATOM 744 C CA . GLN A 1 102 ? -23.812 8.406 12.555 1 78.81 102 GLN A CA 1
ATOM 745 C C . GLN A 1 102 ? -23.344 9.727 13.164 1 78.81 102 GLN A C 1
ATOM 747 O O . GLN A 1 102 ? -24.141 10.656 13.312 1 78.81 102 GLN A O 1
ATOM 752 N N . LEU A 1 103 ? -22.328 9.711 13.938 1 93.81 103 LEU A N 1
ATOM 753 C CA . LEU A 1 103 ? -21.781 10.906 14.57 1 93.81 103 LEU A CA 1
ATOM 754 C C . LEU A 1 103 ? -21.297 11.898 13.516 1 93.81 103 LEU A C 1
ATOM 756 O O . LEU A 1 103 ? -20.797 11.5 12.469 1 93.81 103 LEU A O 1
ATOM 760 N N . ARG A 1 104 ? -21.641 13.148 13.789 1 97.62 104 ARG A N 1
ATOM 761 C CA . ARG A 1 104 ? -21 14.188 12.992 1 97.62 104 ARG A CA 1
ATOM 762 C C . ARG A 1 104 ? -19.5 14.273 13.305 1 97.62 104 ARG A C 1
ATOM 764 O O . ARG A 1 104 ? -19.109 14.516 14.445 1 97.62 104 ARG A O 1
ATOM 771 N N . ASP A 1 105 ? -18.703 14.102 12.297 1 97.75 105 ASP A N 1
ATOM 772 C CA . ASP A 1 105 ? -17.25 13.883 12.422 1 97.75 105 ASP A CA 1
ATOM 773 C C . ASP A 1 105 ? -16.516 15.211 12.523 1 97.75 105 ASP A C 1
ATOM 775 O O . ASP A 1 105 ? -16.328 15.906 11.523 1 97.75 105 ASP A O 1
ATOM 779 N N . LEU A 1 106 ? -16.016 15.547 13.719 1 98.44 106 LEU A N 1
ATOM 780 C CA . LEU A 1 106 ? -15.172 16.719 13.906 1 98.44 106 LEU A CA 1
ATOM 781 C C . LEU A 1 106 ? -13.75 16.312 14.305 1 98.44 106 LEU A C 1
ATOM 783 O O . LEU A 1 106 ? -13.023 17.109 14.914 1 98.44 106 LEU A O 1
ATOM 787 N N . GLU A 1 107 ? -13.398 15.062 14.016 1 97.69 107 GLU A N 1
ATOM 788 C CA . GLU A 1 107 ? -12.031 14.609 14.273 1 97.69 107 GLU A CA 1
ATOM 789 C C . GLU A 1 107 ? -11.055 15.219 13.273 1 97.69 107 GLU A C 1
ATOM 791 O O . GLU A 1 107 ? -11.414 15.484 12.125 1 97.69 107 GLU A O 1
ATOM 796 N N . PRO A 1 108 ? -9.82 15.398 13.68 1 97.25 108 PRO A N 1
ATOM 797 C CA . PRO A 1 108 ? -8.828 16 12.781 1 97.25 108 PRO A CA 1
ATOM 798 C C . PRO A 1 108 ? -8.352 15.039 11.695 1 97.25 108 PRO A C 1
ATOM 800 O O . PRO A 1 108 ? -8.648 13.844 11.758 1 97.25 108 PRO A O 1
ATOM 803 N N . GLY A 1 109 ? -7.723 15.578 10.688 1 95.25 109 GLY A N 1
ATOM 804 C CA . GLY A 1 109 ? -6.984 14.766 9.734 1 95.25 109 GLY A CA 1
ATOM 805 C C . GLY A 1 109 ? -7.762 14.477 8.461 1 95.25 109 GLY A C 1
ATOM 806 O O . GLY A 1 109 ? -7.25 13.828 7.547 1 95.25 109 GLY A O 1
ATOM 807 N N . ALA A 1 110 ? -8.953 14.984 8.367 1 96.44 110 ALA A N 1
ATOM 808 C CA . ALA A 1 110 ? -9.75 14.742 7.172 1 96.44 110 ALA A CA 1
ATOM 809 C C . ALA A 1 110 ? -9.484 15.812 6.113 1 96.44 110 ALA A C 1
ATOM 811 O O . ALA A 1 110 ? -9.234 16.969 6.445 1 96.44 110 ALA A O 1
ATOM 812 N N . PRO A 1 111 ? -9.578 15.422 4.852 1 96.75 111 PRO A N 1
ATOM 813 C CA . PRO A 1 111 ? -9.547 16.422 3.787 1 96.75 111 PRO A CA 1
ATOM 814 C C . PRO A 1 111 ? -10.875 17.172 3.635 1 96.75 111 PRO A C 1
ATOM 816 O O . PRO A 1 111 ? -11.875 16.766 4.23 1 96.75 111 PRO A O 1
ATOM 819 N N . CYS A 1 112 ? -10.789 18.234 2.957 1 96.44 112 CYS A N 1
ATOM 820 C CA . CYS A 1 112 ? -12.016 18.906 2.539 1 96.44 112 CYS A CA 1
ATOM 821 C C . CYS A 1 112 ? -12.461 18.406 1.166 1 96.44 112 CYS A C 1
ATOM 823 O O . CYS A 1 112 ? -12.266 19.094 0.163 1 96.44 112 CYS A O 1
ATOM 825 N N . SER A 1 113 ? -13.07 17.312 1.131 1 93.19 113 SER A N 1
ATOM 826 C CA . SER A 1 113 ? -13.445 16.688 -0.128 1 93.19 113 SER A CA 1
ATOM 827 C C . SER A 1 113 ? -14.453 17.547 -0.896 1 93.19 113 SER A C 1
ATOM 829 O O . SER A 1 113 ? -14.5 17.5 -2.127 1 93.19 113 SER A O 1
ATOM 831 N N . ASP A 1 114 ? -15.18 18.359 -0.185 1 92.25 114 ASP A N 1
ATOM 832 C CA . ASP A 1 114 ? -16.172 19.25 -0.799 1 92.25 114 ASP A CA 1
ATOM 833 C C . ASP A 1 114 ? -15.5 20.281 -1.699 1 92.25 114 ASP A C 1
ATOM 835 O O . ASP A 1 114 ? -16.141 20.844 -2.584 1 92.25 114 ASP A O 1
ATOM 839 N N . ALA A 1 115 ? -14.281 20.516 -1.437 1 94.81 115 ALA A N 1
ATOM 840 C CA . ALA A 1 115 ? -13.562 21.516 -2.209 1 94.81 115 ALA A CA 1
ATOM 841 C C . ALA A 1 115 ? -13.102 20.953 -3.551 1 94.81 115 ALA A C 1
ATOM 843 O O . ALA A 1 115 ? -12.711 21.719 -4.445 1 94.81 115 ALA A O 1
ATOM 844 N N . ILE A 1 116 ? -13.141 19.656 -3.725 1 96.38 116 ILE A N 1
ATOM 845 C CA . ILE A 1 116 ? -12.648 19.031 -4.949 1 96.38 116 ILE A CA 1
ATOM 846 C C . ILE A 1 116 ? -13.641 19.281 -6.082 1 96.38 116 ILE A C 1
ATOM 848 O O . ILE A 1 116 ? -14.828 18.953 -5.957 1 96.38 116 ILE A O 1
ATOM 852 N N . ASP A 1 117 ? -13.156 19.875 -7.145 1 96.12 117 ASP A N 1
ATOM 853 C CA . ASP A 1 117 ? -13.977 20.016 -8.352 1 96.12 117 ASP A CA 1
ATOM 854 C C . ASP A 1 117 ? -14.289 18.641 -8.945 1 96.12 117 ASP A C 1
ATOM 856 O O . ASP A 1 117 ? -13.406 17.984 -9.5 1 96.12 117 ASP A O 1
ATOM 860 N N . ARG A 1 118 ? -15.516 18.312 -8.977 1 96.06 118 ARG A N 1
ATOM 861 C CA . ARG A 1 118 ? -15.938 16.984 -9.383 1 96.06 118 ARG A CA 1
ATOM 862 C C . ARG A 1 118 ? -15.648 16.75 -10.867 1 96.06 118 ARG A C 1
ATOM 864 O O . ARG A 1 118 ? -15.336 15.625 -11.273 1 96.06 118 ARG A O 1
ATOM 871 N N . ALA A 1 119 ? -15.82 17.75 -11.633 1 96.19 119 ALA A N 1
ATOM 872 C CA . ALA A 1 119 ? -15.523 17.609 -13.055 1 96.19 119 ALA A CA 1
ATOM 873 C C . ALA A 1 119 ? -14.039 17.328 -13.281 1 96.19 119 ALA A C 1
ATOM 875 O O . ALA A 1 119 ? -13.688 16.438 -14.07 1 96.19 119 ALA A O 1
ATOM 876 N N . ALA A 1 120 ? -13.203 18.078 -12.586 1 95.81 120 ALA A N 1
ATOM 877 C CA . ALA A 1 120 ? -11.766 17.859 -12.688 1 95.81 120 ALA A CA 1
ATOM 878 C C . ALA A 1 120 ? -11.375 16.484 -12.172 1 95.81 120 ALA A C 1
ATOM 880 O O . ALA A 1 120 ? -10.516 15.812 -12.75 1 95.81 120 ALA A O 1
ATOM 881 N N . TRP A 1 121 ? -12.023 16.094 -11.102 1 96.75 121 TRP A N 1
ATOM 882 C CA . TRP A 1 121 ? -11.797 14.781 -10.516 1 96.75 121 TRP A CA 1
ATOM 883 C C . TRP A 1 121 ? -12.117 13.672 -11.508 1 96.75 121 TRP A C 1
ATOM 885 O O . TRP A 1 121 ? -11.289 12.797 -11.773 1 96.75 121 TRP A O 1
ATOM 895 N N . ARG A 1 122 ? -13.258 13.766 -12.109 1 96.31 122 ARG A N 1
ATOM 896 C CA . ARG A 1 122 ? -13.688 12.766 -13.078 1 96.31 122 ARG A CA 1
ATOM 897 C C . ARG A 1 122 ? -12.773 12.758 -14.297 1 96.31 122 ARG A C 1
ATOM 899 O O . ARG A 1 122 ? -12.43 11.688 -14.812 1 96.31 122 ARG A O 1
ATOM 906 N N . ARG A 1 123 ? -12.414 13.891 -14.758 1 95.81 123 ARG A N 1
ATOM 907 C CA . ARG A 1 123 ? -11.523 13.992 -15.906 1 95.81 123 ARG A CA 1
ATOM 908 C C . ARG A 1 123 ? -10.18 13.328 -15.617 1 95.81 123 ARG A C 1
ATOM 910 O O . ARG A 1 123 ? -9.609 12.664 -16.484 1 95.81 123 ARG A O 1
ATOM 917 N N . ALA A 1 124 ? -9.695 13.516 -14.461 1 97 124 ALA A N 1
ATOM 918 C CA . ALA A 1 124 ? -8.414 12.922 -14.086 1 97 124 ALA A CA 1
ATOM 919 C C . ALA A 1 124 ? -8.484 11.398 -14.125 1 97 124 ALA A C 1
ATOM 921 O O . ALA A 1 124 ? -7.586 10.742 -14.648 1 97 124 ALA A O 1
ATOM 922 N N . TRP A 1 125 ? -9.57 10.844 -13.57 1 97.06 125 TRP A N 1
ATOM 923 C CA . TRP A 1 125 ? -9.766 9.398 -13.594 1 97.06 125 TRP A CA 1
ATOM 924 C C . TRP A 1 125 ? -9.898 8.891 -15.031 1 97.06 125 TRP A C 1
ATOM 926 O O . TRP A 1 125 ? -9.336 7.852 -15.383 1 97.06 125 TRP A O 1
ATOM 936 N N . ARG A 1 126 ? -10.586 9.609 -15.82 1 95.31 126 ARG A N 1
ATOM 937 C CA . ARG A 1 126 ? -10.773 9.219 -17.219 1 95.31 126 ARG A CA 1
ATOM 938 C C . ARG A 1 126 ? -9.453 9.234 -17.969 1 95.31 126 ARG A C 1
ATOM 940 O O . ARG A 1 126 ? -9.188 8.352 -18.797 1 95.31 126 ARG A O 1
ATOM 947 N N . SER A 1 127 ? -8.703 10.234 -17.688 1 95.88 127 SER A N 1
ATOM 948 C CA . SER A 1 127 ? -7.395 10.32 -18.328 1 95.88 127 SER A CA 1
ATOM 949 C C . SER A 1 127 ? -6.5 9.156 -17.906 1 95.88 127 SER A C 1
ATOM 951 O O . SER A 1 127 ? -5.777 8.602 -18.734 1 95.88 127 SER A O 1
ATOM 953 N N . ALA A 1 128 ? -6.531 8.781 -16.672 1 95.62 128 ALA A N 1
ATOM 954 C CA . ALA A 1 128 ? -5.742 7.656 -16.172 1 95.62 128 ALA A CA 1
ATOM 955 C C . ALA A 1 128 ? -6.168 6.355 -16.844 1 95.62 128 ALA A C 1
ATOM 957 O O . ALA A 1 128 ? -5.352 5.445 -17.031 1 95.62 128 ALA A O 1
ATOM 958 N N . ALA A 1 129 ? -7.398 6.285 -17.25 1 95 129 ALA A N 1
ATOM 959 C CA . ALA A 1 129 ? -7.965 5.102 -17.906 1 95 129 ALA A CA 1
ATOM 960 C C . ALA A 1 129 ? -7.305 4.844 -19.25 1 95 129 ALA A C 1
ATOM 962 O O . ALA A 1 129 ? -7.359 3.729 -19.781 1 95 129 ALA A O 1
ATOM 963 N N . ASP A 1 130 ? -6.738 5.855 -19.812 1 95 130 ASP A N 1
ATOM 964 C CA . ASP A 1 130 ? -6.168 5.75 -21.141 1 95 130 ASP A CA 1
ATOM 965 C C . ASP A 1 130 ? -4.801 5.07 -21.109 1 95 130 ASP A C 1
ATOM 967 O O . ASP A 1 130 ? -4.293 4.629 -22.141 1 95 130 ASP A O 1
ATOM 971 N N . LEU A 1 131 ? -4.242 5.012 -19.953 1 94.5 131 LEU A N 1
ATOM 972 C CA . LEU A 1 131 ? -2.963 4.324 -19.812 1 94.5 131 LEU A CA 1
ATOM 973 C C . LEU A 1 131 ? -3.141 2.812 -19.938 1 94.5 131 LEU A C 1
ATOM 975 O O . LEU A 1 131 ? -4.133 2.258 -19.453 1 94.5 131 LEU A O 1
ATOM 979 N N . SER A 1 132 ? -2.172 2.227 -20.578 1 93.88 132 SER A N 1
ATOM 980 C CA . SER A 1 132 ? -2.209 0.772 -20.672 1 93.88 132 SER A CA 1
ATOM 981 C C . SER A 1 132 ? -1.965 0.114 -19.328 1 93.88 132 SER A C 1
ATOM 983 O O . SER A 1 132 ? -1.149 0.593 -18.531 1 93.88 132 SER A O 1
ATOM 985 N N . PRO A 1 133 ? -2.688 -1.015 -19.078 1 95.25 133 PRO A N 1
ATOM 986 C CA . PRO A 1 133 ? -2.375 -1.768 -17.859 1 95.25 133 PRO A CA 1
ATOM 987 C C . PRO A 1 133 ? -0.905 -2.168 -17.781 1 95.25 133 PRO A C 1
ATOM 989 O O . PRO A 1 133 ? -0.324 -2.611 -18.766 1 95.25 133 PRO A O 1
ATOM 992 N N . MET A 1 134 ? -0.388 -2.08 -16.625 1 94.94 134 MET A N 1
ATOM 993 C CA . MET A 1 134 ? 1.039 -2.303 -16.406 1 94.94 134 MET A CA 1
ATOM 994 C C . MET A 1 134 ? 1.363 -3.793 -16.406 1 94.94 134 MET A C 1
ATOM 996 O O . MET A 1 134 ? 0.532 -4.613 -16.016 1 94.94 134 MET A O 1
ATOM 1000 N N . VAL A 1 135 ? 2.584 -4.086 -16.781 1 94.81 135 VAL A N 1
ATOM 1001 C CA . VAL A 1 135 ? 3.094 -5.453 -16.75 1 94.81 135 VAL A CA 1
ATOM 1002 C C . VAL A 1 135 ? 4.023 -5.633 -15.555 1 94.81 135 VAL A C 1
ATOM 1004 O O . VAL A 1 135 ? 3.984 -6.668 -14.883 1 94.81 135 VAL A O 1
ATOM 1007 N N . ARG A 1 136 ? 4.844 -4.637 -15.344 1 94.12 136 ARG A N 1
ATOM 1008 C CA . ARG A 1 136 ? 5.777 -4.609 -14.219 1 94.12 136 ARG A CA 1
ATOM 1009 C C . ARG A 1 136 ? 5.691 -3.283 -13.469 1 94.12 136 ARG A C 1
ATOM 1011 O O . ARG A 1 136 ? 5.484 -2.23 -14.078 1 94.12 136 ARG A O 1
ATOM 1018 N N . ARG A 1 137 ? 5.914 -3.34 -12.188 1 91.94 137 ARG A N 1
ATOM 1019 C CA . ARG A 1 137 ? 5.898 -2.145 -11.352 1 91.94 137 ARG A CA 1
ATOM 1020 C C . ARG A 1 137 ? 7.297 -1.542 -11.234 1 91.94 137 ARG A C 1
ATOM 1022 O O . ARG A 1 137 ? 8.297 -2.264 -11.273 1 91.94 137 ARG A O 1
ATOM 1029 N N . ASP A 1 138 ? 7.324 -0.262 -11.125 1 94.44 138 ASP A N 1
ATOM 1030 C CA . ASP A 1 138 ? 8.508 0.44 -10.641 1 94.44 138 ASP A CA 1
ATOM 1031 C C . ASP A 1 138 ? 8.43 0.666 -9.133 1 94.44 138 ASP A C 1
ATOM 1033 O O . ASP A 1 138 ? 7.594 1.437 -8.656 1 94.44 138 ASP A O 1
ATOM 1037 N N . ARG A 1 139 ? 9.328 0.091 -8.43 1 96 139 ARG A N 1
ATOM 1038 C CA . ARG A 1 139 ? 9.195 0.077 -6.977 1 96 139 ARG A CA 1
ATOM 1039 C C . ARG A 1 139 ? 9.57 1.43 -6.379 1 96 139 ARG A C 1
ATOM 1041 O O . ARG A 1 139 ? 9.281 1.701 -5.211 1 96 139 ARG A O 1
ATOM 1048 N N . ALA A 1 140 ? 10.172 2.314 -7.137 1 97.62 140 ALA A N 1
ATOM 1049 C CA . ALA A 1 140 ? 10.398 3.693 -6.711 1 97.62 140 ALA A CA 1
ATOM 1050 C C . ALA A 1 140 ? 9.117 4.523 -6.848 1 97.62 140 ALA A C 1
ATOM 1052 O O . ALA A 1 140 ? 9.023 5.625 -6.301 1 97.62 140 ALA A O 1
ATOM 1053 N N . GLY A 1 141 ? 8.148 4.008 -7.531 1 97.75 141 GLY A N 1
ATOM 1054 C CA . GLY A 1 141 ? 6.949 4.734 -7.91 1 97.75 141 GLY A CA 1
ATOM 1055 C C . GLY A 1 141 ? 6.902 5.082 -9.383 1 97.75 141 GLY A C 1
ATOM 1056 O O . GLY A 1 141 ? 7.938 5.082 -10.062 1 97.75 141 GLY A O 1
ATOM 1057 N N . GLU A 1 142 ? 5.75 5.352 -9.898 1 97.31 142 GLU A N 1
ATOM 1058 C CA . GLU A 1 142 ? 5.59 5.711 -11.305 1 97.31 142 GLU A CA 1
ATOM 1059 C C . GLU A 1 142 ? 6.445 6.922 -11.664 1 97.31 142 GLU A C 1
ATOM 1061 O O . GLU A 1 142 ? 6.41 7.941 -10.969 1 97.31 142 GLU A O 1
ATOM 1066 N N . PRO A 1 143 ? 7.172 6.832 -12.773 1 96.56 143 PRO A N 1
ATOM 1067 C CA . PRO A 1 143 ? 8.047 7.941 -13.148 1 96.56 143 PRO A CA 1
ATOM 1068 C C . PRO A 1 143 ? 7.289 9.258 -13.336 1 96.56 143 PRO A C 1
ATOM 1070 O O . PRO A 1 143 ? 7.75 10.305 -12.883 1 96.56 143 PRO A O 1
ATOM 1073 N N . GLU A 1 144 ? 6.137 9.195 -14 1 96.62 144 GLU A N 1
ATOM 1074 C CA . GLU A 1 144 ? 5.355 10.406 -14.227 1 96.62 144 GLU A CA 1
ATOM 1075 C C . GLU A 1 144 ? 4.852 11 -12.914 1 96.62 144 GLU A C 1
ATOM 1077 O O . GLU A 1 144 ? 4.738 12.219 -12.781 1 96.62 144 GLU A O 1
ATOM 1082 N N . TYR A 1 145 ? 4.543 10.148 -11.984 1 98.25 145 TYR A N 1
ATOM 1083 C CA . TYR A 1 145 ? 4.125 10.625 -10.672 1 98.25 145 TYR A CA 1
ATOM 1084 C C . TYR A 1 145 ? 5.262 11.352 -9.961 1 98.25 145 TYR A C 1
ATOM 1086 O O . TYR A 1 145 ? 5.066 12.438 -9.414 1 98.25 145 TYR A O 1
ATOM 1094 N N . ARG A 1 146 ? 6.426 10.703 -9.93 1 97.25 146 ARG A N 1
ATOM 1095 C CA . ARG A 1 146 ? 7.594 11.312 -9.297 1 97.25 146 ARG A CA 1
ATOM 1096 C C . ARG A 1 146 ? 7.91 12.664 -9.914 1 97.25 146 ARG A C 1
ATOM 1098 O O . ARG A 1 146 ? 8.203 13.625 -9.203 1 97.25 146 ARG A O 1
ATOM 1105 N N . THR A 1 147 ? 7.754 12.773 -11.219 1 95.5 147 THR A N 1
ATOM 1106 C CA . THR A 1 147 ? 7.965 14.039 -11.914 1 95.5 147 THR A CA 1
ATOM 1107 C C . THR A 1 147 ? 6.93 15.07 -11.484 1 95.5 147 THR A C 1
ATOM 1109 O O . THR A 1 147 ? 7.277 16.219 -11.195 1 95.5 147 THR A O 1
ATOM 1112 N N . ALA A 1 148 ? 5.695 14.656 -11.422 1 96.12 148 ALA A N 1
ATOM 1113 C CA . ALA A 1 148 ? 4.617 15.562 -11.023 1 96.12 148 ALA A CA 1
ATOM 1114 C C . ALA A 1 148 ? 4.836 16.078 -9.602 1 96.12 148 ALA A C 1
ATOM 1116 O O . ALA A 1 148 ? 4.562 17.25 -9.312 1 96.12 148 ALA A O 1
ATOM 1117 N N . ILE A 1 149 ? 5.348 15.234 -8.75 1 96.94 149 ILE A N 1
ATOM 1118 C CA . ILE A 1 149 ? 5.559 15.625 -7.363 1 96.94 149 ILE A CA 1
ATOM 1119 C C . ILE A 1 149 ? 6.742 16.594 -7.273 1 96.94 149 ILE A C 1
ATOM 1121 O O . ILE A 1 149 ? 6.715 17.547 -6.5 1 96.94 149 ILE A O 1
ATOM 1125 N N . VAL A 1 150 ? 7.766 16.312 -7.988 1 94.5 150 VAL A N 1
ATOM 1126 C CA . VAL A 1 150 ? 8.906 17.219 -8.008 1 94.5 150 VAL A CA 1
ATOM 1127 C C . VAL A 1 150 ? 8.43 18.625 -8.375 1 94.5 150 VAL A C 1
ATOM 1129 O O . VAL A 1 150 ? 8.797 19.609 -7.727 1 94.5 150 VAL A O 1
ATOM 1132 N N . GLU A 1 151 ? 7.629 18.719 -9.367 1 91.31 151 GLU A N 1
ATOM 1133 C CA . GLU A 1 151 ? 7.086 20 -9.797 1 91.31 151 GLU A CA 1
ATOM 1134 C C . GLU A 1 151 ? 6.207 20.625 -8.711 1 91.31 151 GLU A C 1
ATOM 1136 O O . GLU A 1 151 ? 6.285 21.828 -8.453 1 91.31 151 GLU A O 1
ATOM 1141 N N . HIS A 1 152 ? 5.438 19.812 -8.133 1 92.31 152 HIS A N 1
ATOM 1142 C CA . HIS A 1 152 ? 4.559 20.266 -7.062 1 92.31 152 HIS A CA 1
ATOM 1143 C C . HIS A 1 152 ? 5.363 20.844 -5.906 1 92.31 152 HIS A C 1
ATOM 1145 O O . HIS A 1 152 ? 5.031 21.922 -5.391 1 92.31 152 HIS A O 1
ATOM 1151 N N . LEU A 1 153 ? 6.391 20.125 -5.508 1 92.75 153 LEU A N 1
ATOM 1152 C CA . LEU A 1 153 ? 7.207 20.562 -4.375 1 92.75 153 LEU A CA 1
ATOM 1153 C C . LEU A 1 153 ? 7.957 21.844 -4.703 1 92.75 153 LEU A C 1
ATOM 1155 O O . LEU A 1 153 ? 8.086 22.734 -3.854 1 92.75 153 LEU A O 1
ATOM 1159 N N . LEU A 1 154 ? 8.383 21.922 -5.863 1 88.69 154 LEU A N 1
ATOM 1160 C CA . LEU A 1 154 ? 9.07 23.141 -6.285 1 88.69 154 LEU A CA 1
ATOM 1161 C C . LEU A 1 154 ? 8.133 24.344 -6.258 1 88.69 154 LEU A C 1
ATOM 1163 O O . LEU A 1 154 ? 8.445 25.375 -5.66 1 88.69 154 LEU A O 1
ATOM 1167 N N . ARG A 1 155 ? 6.965 24.203 -6.73 1 81.75 155 ARG A N 1
ATOM 1168 C CA . ARG A 1 155 ? 6.027 25.312 -6.934 1 81.75 155 ARG A CA 1
ATOM 1169 C C . ARG A 1 155 ? 5.352 25.703 -5.629 1 81.75 155 ARG A C 1
ATOM 1171 O O . ARG A 1 155 ? 5.121 26.891 -5.375 1 81.75 155 ARG A O 1
ATOM 1178 N N . HIS A 1 156 ? 5.098 24.688 -4.848 1 82.94 156 HIS A N 1
ATOM 1179 C CA . HIS A 1 156 ? 4.184 24.984 -3.744 1 82.94 156 HIS A CA 1
ATOM 1180 C C . HIS A 1 156 ? 4.898 24.875 -2.4 1 82.94 156 HIS A C 1
ATOM 1182 O O . HIS A 1 156 ? 4.387 25.344 -1.384 1 82.94 156 HIS A O 1
ATOM 1188 N N . ARG A 1 157 ? 6.105 24.266 -2.459 1 85.69 157 ARG A N 1
ATOM 1189 C CA . ARG A 1 157 ? 6.766 24.078 -1.171 1 85.69 157 ARG A CA 1
ATOM 1190 C C . ARG A 1 157 ? 8.188 24.625 -1.199 1 85.69 157 ARG A C 1
ATOM 1192 O O . ARG A 1 157 ? 8.875 24.641 -0.174 1 85.69 157 ARG A O 1
ATOM 1199 N N . GLY A 1 158 ? 8.695 25 -2.357 1 81.44 158 GLY A N 1
ATOM 1200 C CA . GLY A 1 158 ? 10.023 25.562 -2.494 1 81.44 158 GLY A CA 1
ATOM 1201 C C . GLY A 1 158 ? 11.125 24.531 -2.381 1 81.44 158 GLY A C 1
ATOM 1202 O O . GLY A 1 158 ? 12.266 24.859 -2.039 1 81.44 158 GLY A O 1
ATOM 1203 N N . LEU A 1 159 ? 10.734 23.312 -2.52 1 85.69 159 LEU A N 1
ATOM 1204 C CA . LEU A 1 159 ? 11.727 22.234 -2.48 1 85.69 159 LEU A CA 1
ATOM 1205 C C . LEU A 1 159 ? 12.102 21.797 -3.893 1 85.69 159 LEU A C 1
ATOM 1207 O O . LEU A 1 159 ? 11.297 21.172 -4.59 1 85.69 159 LEU A O 1
ATOM 1211 N N . GLY A 1 160 ? 13.289 22.125 -4.301 1 79.94 160 GLY A N 1
ATOM 1212 C CA . GLY A 1 160 ? 13.758 21.781 -5.637 1 79.94 160 GLY A CA 1
ATOM 1213 C C . GLY A 1 160 ? 14.414 20.422 -5.715 1 79.94 160 GLY A C 1
ATOM 1214 O O . GLY A 1 160 ? 14.875 19.891 -4.703 1 79.94 160 GLY A O 1
ATOM 1215 N N . ALA A 1 161 ? 14.242 19.922 -7.004 1 68.5 161 ALA A N 1
ATOM 1216 C CA . ALA A 1 161 ? 14.977 18.688 -7.262 1 68.5 161 ALA A CA 1
ATOM 1217 C C . ALA A 1 161 ? 16.484 18.953 -7.367 1 68.5 161 ALA A C 1
ATOM 1219 O O . ALA A 1 161 ? 16.891 19.984 -7.902 1 68.5 161 ALA A O 1
ATOM 1220 N N . GLY A 1 162 ? 17.25 18.391 -6.492 1 67.94 162 GLY A N 1
ATOM 1221 C CA . GLY A 1 162 ? 18.688 18.484 -6.637 1 67.94 162 GLY A CA 1
ATOM 1222 C C . GLY A 1 162 ? 19.359 17.125 -6.742 1 67.94 162 GLY A C 1
ATOM 1223 O O . GLY A 1 162 ? 18.734 16.094 -6.5 1 67.94 162 GLY A O 1
ATOM 1224 N N . SER A 1 163 ? 20.531 17.172 -7.301 1 66.81 163 SER A N 1
ATOM 1225 C CA . SER A 1 163 ? 21.328 15.953 -7.441 1 66.81 163 SER A CA 1
ATOM 1226 C C . SER A 1 163 ? 21.531 15.258 -6.094 1 66.81 163 SER A C 1
ATOM 1228 O O . SER A 1 163 ? 21.844 14.07 -6.043 1 66.81 163 SER A O 1
ATOM 1230 N N . ASP A 1 164 ? 21.172 15.875 -5.094 1 82.81 164 ASP A N 1
ATOM 1231 C CA . ASP A 1 164 ? 21.516 15.359 -3.773 1 82.81 164 ASP A CA 1
ATOM 1232 C C . ASP A 1 164 ? 20.312 14.695 -3.111 1 82.81 164 ASP A C 1
ATOM 1234 O O . ASP A 1 164 ? 20.391 14.227 -1.974 1 82.81 164 ASP A O 1
ATOM 1238 N N . THR A 1 165 ? 19.266 14.719 -3.881 1 91.38 165 THR A N 1
ATOM 1239 C CA . THR A 1 165 ? 18.109 14.055 -3.285 1 91.38 165 THR A CA 1
ATOM 1240 C C . THR A 1 165 ? 17.406 13.18 -4.312 1 91.38 165 THR A C 1
ATOM 1242 O O . THR A 1 165 ? 17.578 13.359 -5.52 1 91.38 165 THR A O 1
ATOM 1245 N N . THR A 1 166 ? 16.781 12.211 -3.836 1 95.5 166 THR A N 1
ATOM 1246 C CA . THR A 1 166 ? 15.953 11.297 -4.613 1 95.5 166 THR A CA 1
ATOM 1247 C C . THR A 1 166 ? 14.523 11.258 -4.07 1 95.5 166 THR A C 1
ATOM 1249 O O . THR A 1 166 ? 14.32 11.25 -2.854 1 95.5 166 THR A O 1
ATOM 1252 N N . LEU A 1 167 ? 13.641 11.32 -5.074 1 97.75 167 LEU A N 1
ATOM 1253 C CA . LEU A 1 167 ? 12.234 11.258 -4.695 1 97.75 167 LEU A CA 1
ATOM 1254 C C . LEU A 1 167 ? 11.664 9.875 -4.973 1 97.75 167 LEU A C 1
ATOM 1256 O O . LEU A 1 167 ? 11.883 9.312 -6.047 1 97.75 167 LEU A O 1
ATOM 1260 N N . LEU A 1 168 ? 10.953 9.281 -3.953 1 98.44 168 LEU A N 1
ATOM 1261 C CA . LEU A 1 168 ? 10.195 8.047 -4.09 1 98.44 168 LEU A CA 1
ATOM 1262 C C . LEU A 1 168 ? 8.703 8.297 -3.875 1 98.44 168 LEU A C 1
ATOM 1264 O O . LEU A 1 168 ? 8.328 9.156 -3.072 1 98.44 168 LEU A O 1
ATOM 1268 N N . ALA A 1 169 ? 7.871 7.59 -4.652 1 98.69 169 ALA A N 1
ATOM 1269 C CA . ALA A 1 169 ? 6.461 7.52 -4.285 1 98.69 169 ALA A CA 1
ATOM 1270 C C . ALA A 1 169 ? 6.258 6.672 -3.033 1 98.69 169 ALA A C 1
ATOM 1272 O O . ALA A 1 169 ? 7.016 5.73 -2.785 1 98.69 169 ALA A O 1
ATOM 1273 N N . THR A 1 170 ? 5.281 7.023 -2.266 1 98.56 170 THR A N 1
ATOM 1274 C CA . THR A 1 170 ? 4.918 6.23 -1.097 1 98.56 170 THR A CA 1
ATOM 1275 C C . THR A 1 170 ? 3.41 5.996 -1.05 1 98.56 170 THR A C 1
ATOM 1277 O O . THR A 1 170 ? 2.662 6.578 -1.84 1 98.56 170 THR A O 1
ATOM 1280 N N . ALA A 1 171 ? 2.996 5.098 -0.19 1 97.75 171 ALA A N 1
ATOM 1281 C CA . ALA A 1 171 ? 1.574 4.852 0.035 1 97.75 171 ALA A CA 1
ATOM 1282 C C . ALA A 1 171 ? 1.03 5.754 1.139 1 97.75 171 ALA A C 1
ATOM 1284 O O . ALA A 1 171 ? 0.098 5.379 1.854 1 97.75 171 ALA A O 1
ATOM 1285 N N . GLY A 1 172 ? 1.687 6.895 1.337 1 96.94 172 GLY A N 1
ATOM 1286 C CA . GLY A 1 172 ? 1.341 7.82 2.402 1 96.94 172 GLY A CA 1
ATOM 1287 C C . GLY A 1 172 ? 2.416 7.938 3.465 1 96.94 172 GLY A C 1
ATOM 1288 O O . GLY A 1 172 ? 3.334 7.117 3.52 1 96.94 172 GLY A O 1
ATOM 1289 N N . THR A 1 173 ? 2.268 8.852 4.281 1 97.25 173 THR A N 1
ATOM 1290 C CA . THR A 1 173 ? 3.279 9.195 5.273 1 97.25 173 THR A CA 1
ATOM 1291 C C . THR A 1 173 ? 3.477 8.047 6.262 1 97.25 173 THR A C 1
ATOM 1293 O O . THR A 1 173 ? 4.609 7.672 6.566 1 97.25 173 THR A O 1
ATOM 1296 N N . SER A 1 174 ? 2.428 7.488 6.754 1 96.44 174 SER A N 1
ATOM 1297 C CA . SER A 1 174 ? 2.531 6.41 7.734 1 96.44 174 SER A CA 1
ATOM 1298 C C . SER A 1 174 ? 3.258 5.203 7.156 1 96.44 174 SER A C 1
ATOM 1300 O O . SER A 1 174 ? 4.102 4.602 7.824 1 96.44 174 SER A O 1
ATOM 1302 N N . SER A 1 175 ? 2.912 4.887 5.93 1 97.12 175 SER A N 1
ATOM 1303 C CA . SER A 1 175 ? 3.596 3.789 5.25 1 97.12 175 SER A CA 1
ATOM 1304 C C . SER A 1 175 ? 5.082 4.086 5.078 1 97.12 175 SER A C 1
ATOM 1306 O O . SER A 1 175 ? 5.922 3.201 5.254 1 97.12 175 SER A O 1
ATOM 1308 N N . ALA A 1 176 ? 5.375 5.293 4.734 1 98.5 176 ALA A N 1
ATOM 1309 C CA . ALA A 1 176 ? 6.766 5.699 4.551 1 98.5 176 ALA A CA 1
ATOM 1310 C C . ALA A 1 176 ? 7.559 5.539 5.844 1 98.5 176 ALA A C 1
ATOM 1312 O O . ALA A 1 176 ? 8.719 5.117 5.82 1 98.5 176 ALA A O 1
ATOM 1313 N N . VAL A 1 177 ? 6.957 5.844 6.949 1 98.62 177 VAL A N 1
ATOM 1314 C CA . VAL A 1 177 ? 7.613 5.715 8.25 1 98.62 177 VAL A CA 1
ATOM 1315 C C . VAL A 1 177 ? 7.945 4.246 8.516 1 98.62 177 VAL A C 1
ATOM 1317 O O . VAL A 1 177 ? 9.047 3.922 8.953 1 98.62 177 VAL A O 1
ATOM 1320 N N . GLY A 1 178 ? 7 3.41 8.242 1 97.81 178 GLY A N 1
ATOM 1321 C CA . GLY A 1 178 ? 7.266 1.987 8.383 1 97.81 178 GLY A CA 1
ATOM 1322 C C . GLY A 1 178 ? 8.414 1.501 7.516 1 97.81 178 GLY A C 1
ATOM 1323 O O . GLY A 1 178 ? 9.25 0.717 7.969 1 97.81 178 GLY A O 1
ATOM 1324 N N . GLU A 1 179 ? 8.477 1.946 6.305 1 98.06 179 GLU A N 1
ATOM 1325 C CA . GLU A 1 179 ? 9.547 1.554 5.395 1 98.06 179 GLU A CA 1
ATOM 1326 C C . GLU A 1 179 ? 10.898 2.086 5.871 1 98.06 179 GLU A C 1
ATOM 1328 O O . GLU A 1 179 ? 11.906 1.389 5.785 1 98.06 179 GLU A O 1
ATOM 1333 N N . LEU A 1 180 ? 10.891 3.326 6.328 1 98.62 180 LEU A N 1
ATOM 1334 C CA . LEU A 1 180 ? 12.125 3.908 6.848 1 98.62 180 LEU A CA 1
ATOM 1335 C C . LEU A 1 180 ? 12.633 3.117 8.047 1 98.62 180 LEU A C 1
ATOM 1337 O O . LEU A 1 180 ? 13.828 2.836 8.148 1 98.62 180 LEU A O 1
ATOM 1341 N N . ALA A 1 181 ? 11.711 2.797 8.93 1 98.25 181 ALA A N 1
ATOM 1342 C CA . ALA A 1 181 ? 12.086 2.01 10.094 1 98.25 181 ALA A CA 1
ATOM 1343 C C . ALA A 1 181 ? 12.719 0.68 9.688 1 98.25 181 ALA A C 1
ATOM 1345 O O . ALA A 1 181 ? 13.766 0.298 10.195 1 98.25 181 ALA A O 1
ATOM 1346 N N . ALA A 1 182 ? 12.133 0.043 8.75 1 96.56 182 ALA A N 1
ATOM 1347 C CA . ALA A 1 182 ? 12.594 -1.271 8.305 1 96.56 182 ALA A CA 1
ATOM 1348 C C . ALA A 1 182 ? 13.922 -1.167 7.562 1 96.56 182 ALA A C 1
ATOM 1350 O O . ALA A 1 182 ? 14.773 -2.055 7.672 1 96.56 182 ALA A O 1
ATOM 1351 N N . ALA A 1 183 ? 14.07 -0.135 6.836 1 97.38 183 ALA A N 1
ATOM 1352 C CA . ALA A 1 183 ? 15.219 0.001 5.945 1 97.38 183 ALA A CA 1
ATOM 1353 C C . ALA A 1 183 ? 16.438 0.515 6.695 1 97.38 183 ALA A C 1
ATOM 1355 O O . ALA A 1 183 ? 17.578 0.191 6.344 1 97.38 183 ALA A O 1
ATOM 1356 N N . LEU A 1 184 ? 16.203 1.322 7.734 1 97.81 184 LEU A N 1
ATOM 1357 C CA . LEU A 1 184 ? 17.328 2.092 8.25 1 97.81 184 LEU A CA 1
ATOM 1358 C C . LEU A 1 184 ? 17.594 1.75 9.711 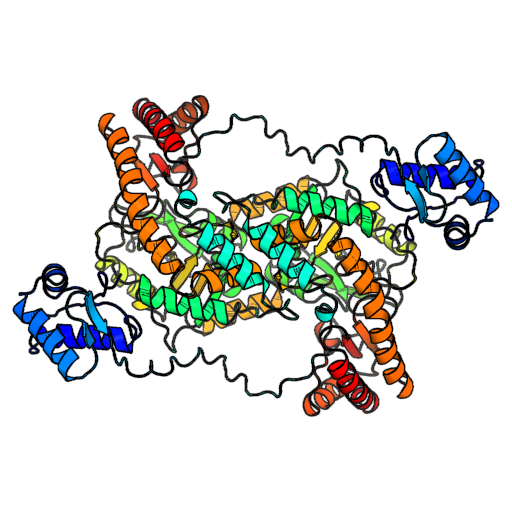1 97.81 184 LEU A C 1
ATOM 1360 O O . LEU A 1 184 ? 18.656 2.064 10.242 1 97.81 184 LEU A O 1
ATOM 1364 N N . LEU A 1 185 ? 16.594 1.185 10.383 1 97.44 185 LEU A N 1
ATOM 1365 C CA . LEU A 1 185 ? 16.719 0.982 11.828 1 97.44 185 LEU A CA 1
ATOM 1366 C C . LEU A 1 185 ? 16.703 -0.503 12.172 1 97.44 185 LEU A C 1
ATOM 1368 O O . LEU A 1 185 ? 16.422 -1.341 11.305 1 97.44 185 LEU A O 1
ATOM 1372 N N . GLN A 1 186 ? 17.078 -0.792 13.383 1 94 186 GLN A N 1
ATOM 1373 C CA . GLN A 1 186 ? 17.047 -2.137 13.945 1 94 186 GLN A CA 1
ATOM 1374 C C . GLN A 1 186 ? 16.188 -2.186 15.211 1 94 186 GLN A C 1
ATOM 1376 O O . GLN A 1 186 ? 16.047 -1.176 15.898 1 94 186 GLN A O 1
ATOM 1381 N N . PRO A 1 187 ? 15.594 -3.365 15.422 1 92.38 187 PRO A N 1
ATOM 1382 C CA . PRO A 1 187 ? 14.922 -3.484 16.719 1 92.38 187 PRO A CA 1
ATOM 1383 C C . PRO A 1 187 ? 15.82 -3.092 17.891 1 92.38 187 PRO A C 1
ATOM 1385 O O . PRO A 1 187 ? 17 -3.473 17.922 1 92.38 187 PRO A O 1
ATOM 1388 N N . GLY A 1 188 ? 15.273 -2.301 18.75 1 95 188 GLY A N 1
ATOM 1389 C CA . GLY A 1 188 ? 16.062 -1.827 19.891 1 95 188 GLY A CA 1
ATOM 1390 C C . GLY A 1 188 ? 16.562 -0.408 19.719 1 95 188 GLY A C 1
ATOM 1391 O O . GLY A 1 188 ? 16.859 0.278 20.688 1 95 188 GLY A O 1
ATOM 1392 N N . ASP A 1 189 ? 16.656 0.099 18.453 1 97.75 189 ASP A N 1
ATOM 1393 C CA . ASP A 1 189 ? 16.984 1.499 18.203 1 97.75 189 ASP A CA 1
ATOM 1394 C C . ASP A 1 189 ? 15.914 2.424 18.781 1 97.75 189 ASP A C 1
ATOM 1396 O O . ASP A 1 189 ? 14.82 1.975 19.125 1 97.75 189 ASP A O 1
ATOM 1400 N N . ALA A 1 190 ? 16.266 3.715 18.891 1 98.62 190 ALA A N 1
ATOM 1401 C CA . ALA A 1 190 ? 15.328 4.684 19.453 1 98.62 190 ALA A CA 1
ATOM 1402 C C . ALA A 1 190 ? 15.148 5.871 18.516 1 98.62 190 ALA A C 1
ATOM 1404 O O . ALA A 1 190 ? 16.094 6.309 17.859 1 98.62 190 ALA A O 1
ATOM 1405 N N . VAL A 1 191 ? 13.961 6.32 18.453 1 98.81 191 VAL A N 1
ATOM 1406 C CA . VAL A 1 191 ? 13.602 7.523 17.703 1 98.81 191 VAL A CA 1
ATOM 1407 C C . VAL A 1 191 ? 12.852 8.492 18.609 1 98.81 191 VAL A C 1
ATOM 1409 O O . VAL A 1 191 ? 12.039 8.078 19.438 1 98.81 191 VAL A O 1
ATOM 1412 N N . ALA A 1 192 ? 13.211 9.773 18.531 1 98.88 192 ALA A N 1
ATOM 1413 C CA . ALA A 1 192 ? 12.492 10.805 19.266 1 98.88 192 ALA A CA 1
ATOM 1414 C C . ALA A 1 192 ? 11.297 11.32 18.469 1 98.88 192 ALA A C 1
ATOM 1416 O O . ALA A 1 192 ? 11.391 11.492 17.25 1 98.88 192 ALA A O 1
ATOM 1417 N N . LEU A 1 193 ? 10.211 11.547 19.141 1 98.81 193 LEU A N 1
ATOM 1418 C CA . LEU A 1 193 ? 8.992 12.039 18.516 1 98.81 193 LEU A CA 1
ATOM 1419 C C . LEU A 1 193 ? 8.328 13.109 19.375 1 98.81 193 LEU A C 1
ATOM 1421 O O . LEU A 1 193 ? 8.312 13.008 20.609 1 98.81 193 LEU A O 1
ATOM 1425 N N . GLU A 1 194 ? 7.816 14.109 18.703 1 98.62 194 GLU A N 1
ATOM 1426 C CA . GLU A 1 194 ? 7.031 15.125 19.391 1 98.62 194 GLU A CA 1
ATOM 1427 C C . GLU A 1 194 ? 5.949 14.5 20.266 1 98.62 194 GLU A C 1
ATOM 1429 O O . GLU A 1 194 ? 5.316 13.516 19.875 1 98.62 194 GLU A O 1
ATOM 1434 N N . ASP A 1 195 ? 5.703 15.188 21.469 1 98.31 195 ASP A N 1
ATOM 1435 C CA . ASP A 1 195 ? 4.684 14.703 22.391 1 98.31 195 ASP A CA 1
ATOM 1436 C C . ASP A 1 195 ? 3.898 15.859 23.016 1 98.31 195 ASP A C 1
ATOM 1438 O O . ASP A 1 195 ? 4.41 16.578 23.875 1 98.31 195 ASP A O 1
ATOM 1442 N N . PRO A 1 196 ? 2.582 16.031 22.672 1 97.88 196 PRO A N 1
ATOM 1443 C CA . PRO A 1 196 ? 1.851 15.117 21.797 1 97.88 196 PRO A CA 1
ATOM 1444 C C . PRO A 1 196 ? 2.322 15.195 20.344 1 97.88 196 PRO A C 1
ATOM 1446 O O . PRO A 1 196 ? 2.934 16.188 19.938 1 97.88 196 PRO A O 1
ATOM 1449 N N . GLY A 1 197 ? 2.088 14.086 19.641 1 98.12 197 GLY A N 1
ATOM 1450 C CA . GLY A 1 197 ? 2.502 14.008 18.25 1 98.12 197 GLY A CA 1
ATOM 1451 C C . GLY A 1 197 ? 1.685 13.016 17.438 1 98.12 197 GLY A C 1
ATOM 1452 O O . GLY A 1 197 ? 0.611 12.594 17.859 1 98.12 197 GLY A O 1
ATOM 1453 N N . TYR A 1 198 ? 2.088 12.758 16.234 1 97.94 198 TYR A N 1
ATOM 1454 C CA . TYR A 1 198 ? 1.365 11.906 15.297 1 97.94 198 TYR A CA 1
ATOM 1455 C C . TYR A 1 198 ? 1.47 10.438 15.711 1 97.94 198 TYR A C 1
ATOM 1457 O O . TYR A 1 198 ? 2.473 9.781 15.422 1 97.94 198 TYR A O 1
ATOM 1465 N N . HIS A 1 199 ? 0.425 9.891 16.188 1 96.06 199 HIS A N 1
ATOM 1466 C CA . HIS A 1 199 ? 0.442 8.594 16.859 1 96.06 199 HIS A CA 1
ATOM 1467 C C . HIS A 1 199 ? 0.646 7.457 15.875 1 96.06 199 HIS A C 1
ATOM 1469 O O . HIS A 1 199 ? 1.168 6.402 16.234 1 96.06 199 HIS A O 1
ATOM 1475 N N . ARG A 1 200 ? 0.257 7.59 14.617 1 96.88 200 ARG A N 1
ATOM 1476 C CA . ARG A 1 200 ? 0.435 6.512 13.648 1 96.88 200 ARG A CA 1
ATOM 1477 C C . ARG A 1 200 ? 1.908 6.328 13.297 1 96.88 200 ARG A C 1
ATOM 1479 O O . ARG A 1 200 ? 2.355 5.211 13.031 1 96.88 200 ARG A O 1
ATOM 1486 N N . ALA A 1 201 ? 2.648 7.426 13.227 1 98.25 201 ALA A N 1
ATOM 1487 C CA . ALA A 1 201 ? 4.098 7.297 13.07 1 98.25 201 ALA A CA 1
ATOM 1488 C C . ALA A 1 201 ? 4.711 6.559 14.258 1 98.25 201 ALA A C 1
ATOM 1490 O O . ALA A 1 201 ? 5.547 5.672 14.07 1 98.25 201 ALA A O 1
ATOM 1491 N N . ALA A 1 202 ? 4.293 6.949 15.484 1 98.25 202 ALA A N 1
ATOM 1492 C CA . ALA A 1 202 ? 4.754 6.242 16.672 1 98.25 202 ALA A CA 1
ATOM 1493 C C . ALA A 1 202 ? 4.445 4.754 16.594 1 98.25 202 ALA A C 1
ATOM 1495 O O . ALA A 1 202 ? 5.293 3.914 16.906 1 98.25 202 ALA A O 1
ATOM 1496 N N . GLY A 1 203 ? 3.229 4.488 16.188 1 97.44 203 GLY A N 1
ATOM 1497 C CA . GLY A 1 203 ? 2.826 3.102 16.031 1 97.44 203 GLY A CA 1
ATOM 1498 C C . GLY A 1 203 ? 3.66 2.35 15.008 1 97.44 203 GLY A C 1
ATOM 1499 O O . GLY A 1 203 ? 4.004 1.183 15.219 1 97.44 203 GLY A O 1
ATOM 1500 N N . ALA A 1 204 ? 3.996 2.959 13.906 1 97.5 204 ALA A N 1
ATOM 1501 C CA . ALA A 1 204 ? 4.801 2.332 12.859 1 97.5 204 ALA A CA 1
ATOM 1502 C C . ALA A 1 204 ? 6.207 2.018 13.367 1 97.5 204 ALA A C 1
ATOM 1504 O O . ALA A 1 204 ? 6.73 0.929 13.125 1 97.5 204 ALA A O 1
ATOM 1505 N N . PHE A 1 205 ? 6.832 2.992 14.086 1 97.94 205 PHE A N 1
ATOM 1506 C CA . PHE A 1 205 ? 8.141 2.746 14.68 1 97.94 205 PHE A CA 1
ATOM 1507 C C . PHE A 1 205 ? 8.078 1.595 15.672 1 97.94 205 PHE A C 1
ATOM 1509 O O . PHE A 1 205 ? 8.906 0.683 15.633 1 97.94 205 PHE A O 1
ATOM 1516 N N . ALA A 1 206 ? 7.074 1.646 16.516 1 96.5 206 ALA A N 1
ATOM 1517 C CA . ALA A 1 206 ? 6.938 0.627 17.562 1 96.5 206 ALA A CA 1
ATOM 1518 C C . ALA A 1 206 ? 6.73 -0.756 16.938 1 96.5 206 ALA A C 1
ATOM 1520 O O . ALA A 1 206 ? 7.285 -1.745 17.438 1 96.5 206 ALA A O 1
ATOM 1521 N N . ALA A 1 207 ? 5.969 -0.807 15.922 1 94.5 207 ALA A N 1
ATOM 1522 C CA . ALA A 1 207 ? 5.695 -2.072 15.25 1 94.5 207 ALA A CA 1
ATOM 1523 C C . ALA A 1 207 ? 6.977 -2.676 14.68 1 94.5 207 ALA A C 1
ATOM 1525 O O . ALA A 1 207 ? 7.082 -3.896 14.523 1 94.5 207 ALA A O 1
ATOM 1526 N N . ALA A 1 208 ? 7.934 -1.89 14.391 1 94.31 208 ALA A N 1
ATOM 1527 C CA . ALA A 1 208 ? 9.219 -2.348 13.859 1 94.31 208 ALA A CA 1
ATOM 1528 C C . ALA A 1 208 ? 10.195 -2.676 14.984 1 94.31 208 ALA A C 1
ATOM 1530 O O . ALA A 1 208 ? 11.367 -2.959 14.734 1 94.31 208 ALA A O 1
ATOM 1531 N N . GLY A 1 209 ? 9.75 -2.525 16.266 1 94.06 209 GLY A N 1
ATOM 1532 C CA . GLY A 1 209 ? 10.594 -2.82 17.422 1 94.06 209 GLY A CA 1
ATOM 1533 C C . GLY A 1 209 ? 11.453 -1.644 17.844 1 94.06 209 GLY A C 1
ATOM 1534 O O . GLY A 1 209 ? 12.383 -1.804 18.641 1 94.06 209 GLY A O 1
ATOM 1535 N N . VAL A 1 210 ? 11.164 -0.509 17.281 1 97.38 210 VAL A N 1
ATOM 1536 C CA . VAL A 1 210 ? 11.914 0.699 17.609 1 97.38 210 VAL A CA 1
ATOM 1537 C C . VAL A 1 210 ? 11.312 1.376 18.828 1 97.38 210 VAL A C 1
ATOM 1539 O O . VAL A 1 210 ? 10.086 1.476 18.953 1 97.38 210 VAL A O 1
ATOM 1542 N N . ARG A 1 211 ? 12.172 1.751 19.766 1 97.56 211 ARG A N 1
ATOM 1543 C CA . ARG A 1 211 ? 11.703 2.51 20.922 1 97.56 211 ARG A CA 1
ATOM 1544 C C . ARG A 1 211 ? 11.375 3.949 20.531 1 97.56 211 ARG A C 1
ATOM 1546 O O . ARG A 1 211 ? 12.172 4.613 19.875 1 97.56 211 ARG A O 1
ATOM 1553 N N . VAL A 1 212 ? 10.203 4.426 20.875 1 98.62 212 VAL A N 1
ATOM 1554 C CA . VAL A 1 212 ? 9.797 5.793 20.578 1 98.62 212 VAL A CA 1
ATOM 1555 C C . VAL A 1 212 ? 9.859 6.641 21.844 1 98.62 212 VAL A C 1
ATOM 1557 O O . VAL A 1 212 ? 9.133 6.375 22.812 1 98.62 212 VAL A O 1
ATOM 1560 N N . LEU A 1 213 ? 10.695 7.633 21.844 1 98.62 213 LEU A N 1
ATOM 1561 C CA . LEU A 1 213 ? 10.914 8.469 23.016 1 98.62 213 LEU A CA 1
ATOM 1562 C C . LEU A 1 213 ? 10.234 9.828 22.859 1 98.62 213 LEU A C 1
ATOM 1564 O O . LEU A 1 213 ? 10.477 10.531 21.875 1 98.62 213 LEU A O 1
ATOM 1568 N N . PRO A 1 214 ? 9.391 10.18 23.812 1 98.12 214 PRO A N 1
ATOM 1569 C CA . PRO A 1 214 ? 8.648 11.438 23.703 1 98.12 214 PRO A CA 1
ATOM 1570 C C . PRO A 1 214 ? 9.523 12.656 23.969 1 98.12 214 PRO A C 1
ATOM 1572 O O . PRO A 1 214 ? 10.367 12.633 24.859 1 98.12 214 PRO A O 1
ATOM 1575 N N . VAL A 1 215 ? 9.352 13.656 23.172 1 98.38 215 VAL A N 1
ATOM 1576 C CA . VAL A 1 215 ? 9.953 14.961 23.375 1 98.38 215 VAL A CA 1
ATOM 1577 C C . VAL A 1 215 ? 8.859 16.016 23.531 1 98.38 215 VAL A C 1
ATOM 1579 O O . VAL A 1 215 ? 7.992 16.141 22.656 1 98.38 215 VAL A O 1
ATOM 1582 N N . PRO A 1 216 ? 8.883 16.828 24.531 1 97.5 216 PRO A N 1
ATOM 1583 C CA . PRO A 1 216 ? 7.812 17.797 24.766 1 97.5 216 PRO A CA 1
ATOM 1584 C C . PRO A 1 216 ? 7.707 18.844 23.641 1 97.5 216 PRO A C 1
ATOM 1586 O O . PRO A 1 216 ? 8.711 19.172 23 1 97.5 216 PRO A O 1
ATOM 1589 N N . VAL A 1 217 ? 6.488 19.266 23.453 1 97.38 217 VAL A N 1
ATOM 1590 C CA . VAL A 1 217 ? 6.156 20.359 22.531 1 97.38 217 VAL A CA 1
ATOM 1591 C C . VAL A 1 217 ? 5.648 21.562 23.328 1 97.38 217 VAL A C 1
ATOM 1593 O O . VAL A 1 217 ? 4.82 21.422 24.234 1 97.38 217 VAL A O 1
ATOM 1596 N N . ASP A 1 218 ? 6.242 22.766 23.031 1 95.94 218 ASP A N 1
ATOM 1597 C CA . ASP A 1 218 ? 5.746 23.984 23.672 1 95.94 218 ASP A CA 1
ATOM 1598 C C . ASP A 1 218 ? 5.117 24.922 22.641 1 95.94 218 ASP A C 1
ATOM 1600 O O . ASP A 1 218 ? 4.703 24.484 21.562 1 95.94 218 ASP A O 1
ATOM 1604 N N . ALA A 1 219 ? 4.969 26.141 22.953 1 94.12 219 ALA A N 1
ATOM 1605 C CA . ALA A 1 219 ? 4.262 27.109 22.125 1 94.12 219 ALA A CA 1
ATOM 1606 C C . ALA A 1 219 ? 5.012 27.359 20.812 1 94.12 219 ALA A C 1
ATOM 1608 O O . ALA A 1 219 ? 4.461 27.922 19.875 1 94.12 219 ALA A O 1
ATOM 1609 N N . HIS A 1 220 ? 6.227 26.812 20.781 1 93.19 220 HIS A N 1
ATOM 1610 C CA . HIS A 1 220 ? 7.035 27.031 19.594 1 93.19 220 HIS A CA 1
ATOM 1611 C C . HIS A 1 220 ? 7.41 25.703 18.938 1 93.19 220 HIS A C 1
ATOM 1613 O O . HIS A 1 220 ? 8.344 25.641 18.141 1 93.19 220 HIS A O 1
ATOM 1619 N N . GLY A 1 221 ? 6.766 24.625 19.297 1 96.19 221 GLY A N 1
ATOM 1620 C CA . GLY A 1 221 ? 7.008 23.344 18.672 1 96.19 221 GLY A CA 1
ATOM 1621 C C . GLY A 1 221 ? 7.961 22.453 19.453 1 96.19 221 GLY A C 1
ATOM 1622 O O . GLY A 1 221 ? 7.992 22.516 20.688 1 96.19 221 GLY A O 1
ATOM 1623 N N . LEU A 1 222 ? 8.609 21.609 18.797 1 98.25 222 LEU A N 1
ATOM 1624 C CA . LEU A 1 222 ? 9.492 20.609 19.375 1 98.25 222 LEU A CA 1
ATOM 1625 C C . LEU A 1 222 ? 10.57 21.25 20.234 1 98.25 222 LEU A C 1
ATOM 1627 O O . LEU A 1 222 ? 11.227 22.203 19.797 1 98.25 222 LEU A O 1
ATOM 1631 N N . ARG A 1 223 ? 10.742 20.734 21.438 1 98.25 223 ARG A N 1
ATOM 1632 C CA . ARG A 1 223 ? 11.82 21.188 22.297 1 98.25 223 ARG A CA 1
ATOM 1633 C C . ARG A 1 223 ? 13.125 20.453 21.984 1 98.25 223 ARG A C 1
ATOM 1635 O O . ARG A 1 223 ? 13.445 19.453 22.625 1 98.25 223 ARG A O 1
ATOM 1642 N N . VAL A 1 224 ? 13.883 21.078 21.188 1 98.06 224 VAL A N 1
ATOM 1643 C CA . VAL A 1 224 ? 15.117 20.484 20.688 1 98.06 224 VAL A CA 1
ATOM 1644 C C . VAL A 1 224 ? 16.109 20.312 21.828 1 98.06 224 VAL A C 1
ATOM 1646 O O . VAL A 1 224 ? 16.891 19.359 21.859 1 98.06 224 VAL A O 1
ATOM 1649 N N . ASP A 1 225 ? 16.062 21.234 22.797 1 97.06 225 ASP A N 1
ATOM 1650 C CA . ASP A 1 225 ? 16.969 21.219 23.938 1 97.06 225 ASP A CA 1
ATOM 1651 C C . ASP A 1 225 ? 16.703 20.016 24.844 1 97.06 225 ASP A C 1
ATOM 1653 O O . ASP A 1 225 ? 17.531 19.688 25.688 1 97.06 225 ASP A O 1
ATOM 1657 N N . LEU A 1 226 ? 15.609 19.297 24.609 1 98.06 226 LEU A N 1
ATOM 1658 C CA . LEU A 1 226 ? 15.242 18.172 25.469 1 98.06 226 LEU A CA 1
ATOM 1659 C C . LEU A 1 226 ? 15.328 16.859 24.719 1 98.06 226 LEU A C 1
ATOM 1661 O O . LEU A 1 226 ? 14.789 15.844 25.172 1 98.06 226 LEU A O 1
ATOM 1665 N N . LEU A 1 227 ? 15.977 16.828 23.594 1 98.5 227 LEU A N 1
ATOM 1666 C CA . LEU A 1 227 ? 16.172 15.594 22.859 1 98.5 227 LEU A CA 1
ATOM 1667 C C . LEU A 1 227 ? 16.984 14.594 23.672 1 98.5 227 LEU A C 1
ATOM 1669 O O . LEU A 1 227 ? 18.031 14.938 24.234 1 98.5 227 LEU A O 1
ATOM 1673 N N . PRO A 1 228 ? 16.469 13.383 23.797 1 97.56 228 PRO A N 1
ATOM 1674 C CA . PRO A 1 228 ? 17.219 12.375 24.547 1 97.56 228 PRO A CA 1
ATOM 1675 C C . PRO A 1 228 ? 18.469 11.898 23.828 1 97.56 228 PRO A C 1
ATOM 1677 O O . PRO A 1 228 ? 18.594 12.07 22.609 1 97.56 228 PRO A O 1
ATOM 1680 N N . PRO A 1 229 ? 19.359 11.281 24.625 1 96.12 229 PRO A N 1
ATOM 1681 C CA . PRO A 1 229 ? 20.562 10.711 24 1 96.12 229 PRO A CA 1
ATOM 1682 C C . PRO A 1 229 ? 20.297 9.359 23.344 1 96.12 229 PRO A C 1
ATOM 1684 O O . PRO A 1 229 ? 19.234 8.758 23.562 1 96.12 229 PRO A O 1
ATOM 1687 N N . GLN A 1 230 ? 21.172 8.922 22.469 1 96.19 230 GLN A N 1
ATOM 1688 C CA . GLN A 1 230 ? 21.234 7.59 21.875 1 96.19 230 GLN A CA 1
ATOM 1689 C C . GLN A 1 230 ? 20.016 7.324 21 1 96.19 230 GLN A C 1
ATOM 1691 O O . GLN A 1 230 ? 19.375 6.27 21.094 1 96.19 230 GLN A O 1
ATOM 1696 N N . ILE A 1 231 ? 19.562 8.305 20.312 1 98.56 231 ILE A N 1
ATOM 1697 C CA . ILE A 1 231 ? 18.516 8.141 19.297 1 98.56 231 ILE A CA 1
ATOM 1698 C C . ILE A 1 231 ? 19.141 8.117 17.906 1 98.56 231 ILE A C 1
ATOM 1700 O O . ILE A 1 231 ? 20.281 8.578 17.719 1 98.56 231 ILE A O 1
ATOM 1704 N N . LYS A 1 232 ? 18.375 7.551 16.984 1 98.75 232 LYS A N 1
ATOM 1705 C CA . LYS A 1 232 ? 18.844 7.445 15.617 1 98.75 232 LYS A CA 1
ATOM 1706 C C . LYS A 1 232 ? 18.172 8.469 14.711 1 98.75 232 LYS A C 1
ATOM 1708 O O . LYS A 1 232 ? 18.672 8.781 13.633 1 98.75 232 LYS A O 1
ATOM 1713 N N . ALA A 1 233 ? 17.031 8.961 15.156 1 98.88 233 ALA A N 1
ATOM 1714 C CA . ALA A 1 233 ? 16.266 9.898 14.336 1 98.88 233 ALA A CA 1
ATOM 1715 C C . ALA A 1 233 ? 15.305 10.719 15.195 1 98.88 233 ALA A C 1
ATOM 1717 O O . ALA A 1 233 ? 15.039 10.375 16.344 1 98.88 233 ALA A O 1
ATOM 1718 N N . VAL A 1 234 ? 14.883 11.828 14.656 1 98.88 234 VAL A N 1
ATOM 1719 C CA . VAL A 1 234 ? 13.836 12.672 15.219 1 98.88 234 VAL A CA 1
ATOM 1720 C C . VAL A 1 234 ? 12.703 12.836 14.211 1 98.88 234 VAL A C 1
ATOM 1722 O O . VAL A 1 234 ? 12.93 13.188 13.055 1 98.88 234 VAL A O 1
ATOM 1725 N N . TYR A 1 235 ? 11.523 12.508 14.625 1 98.88 235 TYR A N 1
ATOM 1726 C CA . TYR A 1 235 ? 10.328 12.734 13.82 1 98.88 235 TYR A CA 1
ATOM 1727 C C . TYR A 1 235 ? 9.602 14 14.281 1 98.88 235 TYR A C 1
ATOM 1729 O O . TYR A 1 235 ? 9.25 14.125 15.453 1 98.88 235 TYR A O 1
ATOM 1737 N N . CYS A 1 236 ? 9.328 14.914 13.336 1 98.5 236 CYS A N 1
ATOM 1738 C CA . CYS A 1 236 ? 8.656 16.141 13.742 1 98.5 236 CYS A CA 1
ATOM 1739 C C . CYS A 1 236 ? 7.785 16.688 12.609 1 98.5 236 CYS A C 1
ATOM 1741 O O . CYS A 1 236 ? 7.922 16.266 11.461 1 98.5 236 CYS A O 1
ATOM 1743 N N . THR A 1 237 ? 6.879 17.5 12.914 1 97.81 237 THR A N 1
ATOM 1744 C CA . THR A 1 237 ? 5.984 18.219 12.023 1 97.81 237 THR A CA 1
ATOM 1745 C C . THR A 1 237 ? 6.211 19.734 12.133 1 97.81 237 THR A C 1
ATOM 1747 O O . THR A 1 237 ? 5.371 20.453 12.672 1 97.81 237 THR A O 1
ATOM 1750 N N . PRO A 1 238 ? 7.238 20.234 11.539 1 95.25 238 PRO A N 1
ATOM 1751 C CA . PRO A 1 238 ? 7.742 21.578 11.852 1 95.25 238 PRO A CA 1
ATOM 1752 C C . PRO A 1 238 ? 6.863 22.688 11.289 1 95.25 238 PRO A C 1
ATOM 1754 O O . PRO A 1 238 ? 6.809 23.781 11.852 1 95.25 238 PRO A O 1
ATOM 1757 N N . ALA A 1 239 ? 6.238 22.484 10.188 1 91.81 239 ALA A N 1
ATOM 1758 C CA . ALA A 1 239 ? 5.453 23.531 9.547 1 91.81 239 ALA A CA 1
ATOM 1759 C C . ALA A 1 239 ? 4.152 23.781 10.305 1 91.81 239 ALA A C 1
ATOM 1761 O O . ALA A 1 239 ? 3.723 24.922 10.461 1 91.81 239 ALA A O 1
ATOM 1762 N N . HIS A 1 240 ? 3.551 22.812 10.711 1 94.12 240 HIS A N 1
ATOM 1763 C CA . HIS A 1 240 ? 2.307 22.781 11.469 1 94.12 240 HIS A CA 1
ATOM 1764 C C . HIS A 1 240 ? 2.277 21.578 12.422 1 94.12 240 HIS A C 1
ATOM 1766 O O . HIS A 1 240 ? 1.777 20.516 12.07 1 94.12 240 HIS A O 1
ATOM 1772 N N . GLN A 1 241 ? 2.779 21.906 13.641 1 96.81 241 GLN A N 1
ATOM 1773 C CA . GLN A 1 241 ? 2.939 20.812 14.586 1 96.81 241 GLN A CA 1
ATOM 1774 C C . GLN A 1 241 ? 1.619 20.078 14.812 1 96.81 241 GLN A C 1
ATOM 1776 O O . GLN A 1 241 ? 0.581 20.719 15.016 1 96.81 241 GLN A O 1
ATOM 1781 N N . PHE A 1 242 ? 1.582 18.844 14.648 1 97.56 242 PHE A N 1
ATOM 1782 C CA . PHE A 1 242 ? 0.399 18.031 14.93 1 97.56 242 PHE A CA 1
ATOM 1783 C C . PHE A 1 242 ? 0.464 17.453 16.328 1 97.56 242 PHE A C 1
ATOM 1785 O O . PHE A 1 242 ? 1.44 16.797 16.688 1 97.56 242 PHE A O 1
ATOM 1792 N N . PRO A 1 243 ? -0.486 17.656 17.125 1 97.25 243 PRO A N 1
ATOM 1793 C CA . PRO A 1 243 ? -1.765 18.266 16.766 1 97.25 243 PRO A CA 1
ATOM 1794 C C . PRO A 1 243 ? -1.88 19.719 17.25 1 97.25 243 PRO A C 1
ATOM 1796 O O . PRO A 1 243 ? -2.889 20.375 17 1 97.25 243 PRO A O 1
ATOM 1799 N N . LEU A 1 244 ? -0.863 20.297 17.875 1 97.12 244 LEU A N 1
ATOM 1800 C CA . LEU A 1 244 ? -1.049 21.5 18.656 1 97.12 244 LEU A CA 1
ATOM 1801 C C . LEU A 1 244 ? -1.013 22.75 17.766 1 97.12 244 LEU A C 1
ATOM 1803 O O . LEU A 1 244 ? -1.53 23.797 18.141 1 97.12 244 LEU A O 1
ATOM 1807 N N . GLY A 1 245 ? -0.234 22.672 16.703 1 94.31 245 GLY A N 1
ATOM 1808 C CA . GLY A 1 245 ? -0.417 23.734 15.727 1 94.31 245 GLY A CA 1
ATOM 1809 C C . GLY A 1 245 ? 0.8 24.625 15.578 1 94.31 245 GLY A C 1
ATOM 1810 O O . GLY A 1 245 ? 1.033 25.203 14.508 1 94.31 245 GLY A O 1
ATOM 1811 N N . PRO A 1 246 ? 1.636 24.781 16.562 1 92.25 246 PRO A N 1
ATOM 1812 C CA . PRO A 1 246 ? 2.695 25.781 16.438 1 92.25 246 PRO A CA 1
ATOM 1813 C C . PRO A 1 246 ? 3.707 25.438 15.344 1 92.25 246 PRO A C 1
ATOM 1815 O O . PRO A 1 246 ? 3.963 24.266 15.078 1 92.25 246 PRO A O 1
ATOM 1818 N N . ARG A 1 247 ? 4.234 26.438 14.789 1 91.25 247 ARG A N 1
ATOM 1819 C CA . ARG A 1 247 ? 5.32 26.328 13.82 1 91.25 247 ARG A CA 1
ATOM 1820 C C . ARG A 1 247 ? 6.68 26.328 14.523 1 91.25 247 ARG A C 1
ATOM 1822 O O . ARG A 1 247 ? 6.898 27.094 15.461 1 91.25 247 ARG A O 1
ATOM 1829 N N . LEU A 1 248 ? 7.527 25.484 14.039 1 93.25 248 LEU A N 1
ATOM 1830 C CA . LEU A 1 248 ? 8.891 25.516 14.547 1 93.25 248 LEU A CA 1
ATOM 1831 C C . LEU A 1 248 ? 9.648 26.734 14.039 1 93.25 248 LEU A C 1
ATOM 1833 O O . LEU A 1 248 ? 9.797 26.906 12.828 1 93.25 248 LEU A O 1
ATOM 1837 N N . PRO A 1 249 ? 10.094 27.578 14.93 1 90.12 249 PRO A N 1
ATOM 1838 C CA . PRO A 1 249 ? 10.766 28.797 14.477 1 90.12 249 PRO A CA 1
ATOM 1839 C C . PRO A 1 249 ? 12.125 28.531 13.844 1 90.12 249 PRO A C 1
ATOM 1841 O O . PRO A 1 249 ? 12.688 27.438 14.031 1 90.12 249 PRO A O 1
ATOM 1844 N N . ALA A 1 250 ? 12.656 29.484 13.156 1 85.62 250 ALA A N 1
ATOM 1845 C CA . ALA A 1 250 ? 13.898 29.375 12.398 1 85.62 250 ALA A CA 1
ATOM 1846 C C . ALA A 1 250 ? 15.047 28.938 13.305 1 85.62 250 ALA A C 1
ATOM 1848 O O . ALA A 1 250 ? 15.836 28.062 12.945 1 85.62 250 ALA A O 1
ATOM 1849 N N . ALA A 1 251 ? 15.109 29.562 14.43 1 88.44 251 ALA A N 1
ATOM 1850 C CA . ALA A 1 251 ? 16.203 29.266 15.344 1 88.44 251 ALA A CA 1
ATOM 1851 C C . ALA A 1 251 ? 16.188 27.812 15.789 1 88.44 251 ALA A C 1
ATOM 1853 O O . ALA A 1 251 ? 17.219 27.156 15.883 1 88.44 251 ALA A O 1
ATOM 1854 N N . ARG A 1 252 ? 15.062 27.266 16.031 1 93.94 252 ARG A N 1
ATOM 1855 C CA . ARG A 1 252 ? 14.938 25.891 16.469 1 93.94 252 ARG A CA 1
ATOM 1856 C C . A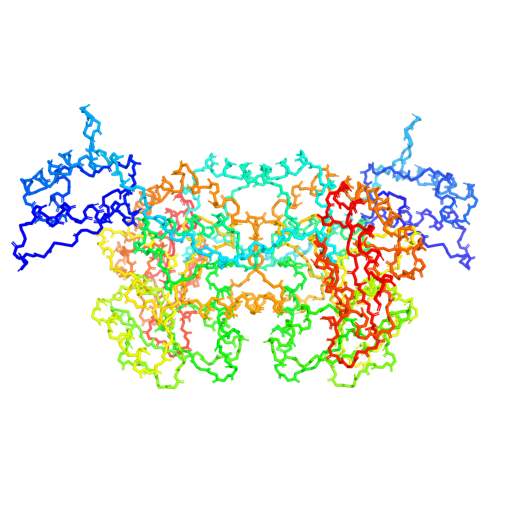RG A 1 252 ? 15.188 24.922 15.305 1 93.94 252 ARG A C 1
ATOM 1858 O O . ARG A 1 252 ? 15.695 23.812 15.508 1 93.94 252 ARG A O 1
ATOM 1865 N N . ARG A 1 253 ? 14.812 25.328 14.133 1 93.62 253 ARG A N 1
ATOM 1866 C CA . ARG A 1 253 ? 15.141 24.547 12.961 1 93.62 253 ARG A CA 1
ATOM 1867 C C . ARG A 1 253 ? 16.656 24.375 12.812 1 93.62 253 ARG A C 1
ATOM 1869 O O . ARG A 1 253 ? 17.141 23.266 12.594 1 93.62 253 ARG A O 1
ATOM 1876 N N . VAL A 1 254 ? 17.328 25.469 12.961 1 92 254 VAL A N 1
ATOM 1877 C CA . VAL A 1 254 ? 18.781 25.453 12.859 1 92 254 VAL A CA 1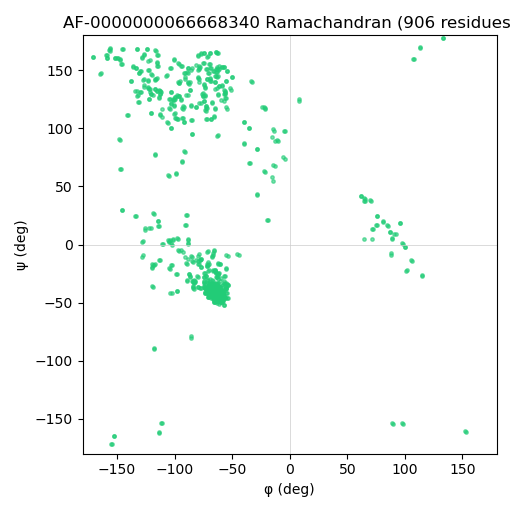
ATOM 1878 C C . VAL A 1 254 ? 19.375 24.578 13.961 1 92 254 VAL A C 1
ATOM 1880 O O . VAL A 1 254 ? 20.25 23.75 13.711 1 92 254 VAL A O 1
ATOM 1883 N N . ALA A 1 255 ? 18.844 24.766 15.117 1 95.44 255 ALA A N 1
ATOM 1884 C CA . ALA A 1 255 ? 19.328 23.984 16.25 1 95.44 255 ALA A CA 1
ATOM 1885 C C . ALA A 1 255 ? 19.125 22.484 16.016 1 95.44 255 ALA A C 1
ATOM 1887 O O . ALA A 1 255 ? 20 21.688 16.344 1 95.44 255 ALA A O 1
ATOM 1888 N N . LEU A 1 256 ? 18.016 22.125 15.469 1 97.56 256 LEU A N 1
ATOM 1889 C CA . LEU A 1 256 ? 17.703 20.734 15.203 1 97.56 256 LEU A CA 1
ATOM 1890 C C . LEU A 1 256 ? 18.641 20.141 14.156 1 97.56 256 LEU A C 1
ATOM 1892 O O . LEU A 1 256 ? 19.172 19.047 14.328 1 97.56 256 LEU A O 1
ATOM 1896 N N . VAL A 1 257 ? 18.906 20.891 13.117 1 95.75 257 VAL A N 1
ATOM 1897 C CA . VAL A 1 257 ? 19.781 20.453 12.039 1 95.75 257 VAL A CA 1
ATOM 1898 C C . VAL A 1 257 ? 21.203 20.281 12.57 1 95.75 257 VAL A C 1
ATOM 1900 O O . VAL A 1 257 ? 21.859 19.266 12.297 1 95.75 257 VAL A O 1
ATOM 1903 N N . GLU A 1 258 ? 21.625 21.25 13.344 1 95.81 258 GLU A N 1
ATOM 1904 C CA . GLU A 1 258 ? 22.969 21.172 13.914 1 95.81 258 GLU A CA 1
ATOM 1905 C C . GLU A 1 258 ? 23.094 19.984 14.867 1 95.81 258 GLU A C 1
ATOM 1907 O O . GLU A 1 258 ? 24.109 19.281 14.852 1 95.81 258 GLU A O 1
ATOM 1912 N N . HIS A 1 259 ? 22.078 19.797 15.648 1 97.06 259 HIS A N 1
ATOM 1913 C CA . HIS A 1 259 ? 22.078 18.656 16.562 1 97.06 259 HIS A CA 1
ATOM 1914 C C . HIS A 1 259 ? 22.156 17.344 15.789 1 97.06 259 HIS A C 1
ATOM 1916 O O . HIS A 1 259 ? 22.922 16.453 16.156 1 97.06 259 HIS A O 1
ATOM 1922 N N . ALA A 1 260 ? 21.406 17.234 14.727 1 97.56 260 ALA A N 1
ATOM 1923 C CA . ALA A 1 260 ? 21.391 16.031 13.898 1 97.56 260 ALA A CA 1
ATOM 1924 C C . ALA A 1 260 ? 22.75 15.758 13.289 1 97.56 260 ALA A C 1
ATOM 1926 O O . ALA A 1 260 ? 23.234 14.625 13.312 1 97.56 260 ALA A O 1
ATOM 1927 N N . ARG A 1 261 ? 23.422 16.781 12.82 1 95.75 261 ARG A N 1
ATOM 1928 C CA . ARG A 1 261 ? 24.734 16.641 12.219 1 95.75 261 ARG A CA 1
ATOM 1929 C C . ARG A 1 261 ? 25.766 16.219 13.258 1 95.75 261 ARG A C 1
ATOM 1931 O O . ARG A 1 261 ? 26.578 15.32 13.016 1 95.75 261 ARG A O 1
ATOM 1938 N N . ARG A 1 262 ? 25.703 16.828 14.359 1 95.88 262 ARG A N 1
ATOM 1939 C CA . ARG A 1 262 ? 26.672 16.578 15.422 1 95.88 262 ARG A CA 1
ATOM 1940 C C . ARG A 1 262 ? 26.578 15.141 15.914 1 95.88 262 ARG A C 1
ATOM 1942 O O . ARG A 1 262 ? 27.594 14.531 16.266 1 95.88 262 ARG A O 1
ATOM 1949 N N . HIS A 1 263 ? 25.422 14.609 15.914 1 96.38 263 HIS A N 1
ATOM 1950 C CA . HIS A 1 263 ? 25.219 13.312 16.547 1 96.38 263 HIS A CA 1
ATOM 1951 C C . HIS A 1 263 ? 24.938 12.227 15.508 1 96.38 263 HIS A C 1
ATOM 1953 O O . HIS A 1 263 ? 24.688 11.07 15.867 1 96.38 263 HIS A O 1
ATOM 1959 N N . GLY A 1 264 ? 24.938 12.609 14.219 1 96.06 264 GLY A N 1
ATOM 1960 C CA . GLY A 1 264 ? 24.703 11.648 13.156 1 96.06 264 GLY A CA 1
ATOM 1961 C C . GLY A 1 264 ? 23.266 11.141 13.125 1 96.06 264 GLY A C 1
ATOM 1962 O O . GLY A 1 264 ? 23.031 9.945 12.914 1 96.06 264 GLY A O 1
ATOM 1963 N N . LEU A 1 265 ? 22.281 12.031 13.398 1 97.62 265 LEU A N 1
ATOM 1964 C CA . LEU A 1 265 ? 20.875 11.68 13.438 1 97.62 265 LEU A CA 1
ATOM 1965 C C . LEU A 1 265 ? 20.188 12.008 12.109 1 97.62 265 LEU A C 1
ATOM 1967 O O . LEU A 1 265 ? 20.672 12.859 11.359 1 97.62 265 LEU A O 1
ATOM 1971 N N . LEU A 1 266 ? 19.109 11.312 11.859 1 98.44 266 LEU A N 1
ATOM 1972 C CA . LEU A 1 266 ? 18.203 11.68 10.781 1 98.44 266 LEU A CA 1
ATOM 1973 C C . LEU A 1 266 ? 17.031 12.508 11.32 1 98.44 266 LEU A C 1
ATOM 1975 O O . LEU A 1 266 ? 16.547 12.266 12.43 1 98.44 266 LEU A O 1
ATOM 1979 N N . ILE A 1 267 ? 16.688 13.492 10.539 1 98.75 267 ILE A N 1
ATOM 1980 C CA . ILE A 1 267 ? 15.445 14.211 10.812 1 98.75 267 ILE A CA 1
ATOM 1981 C C . ILE A 1 267 ? 14.367 13.766 9.82 1 98.75 267 ILE A C 1
ATOM 1983 O O . ILE A 1 267 ? 14.562 13.852 8.609 1 98.75 267 ILE A O 1
ATOM 1987 N N . ILE A 1 268 ? 13.312 13.266 10.312 1 98.88 268 ILE A N 1
ATOM 1988 C CA . ILE A 1 268 ? 12.156 12.961 9.484 1 98.88 268 ILE A CA 1
ATOM 1989 C C . ILE A 1 268 ? 11.141 14.102 9.57 1 98.88 268 ILE A C 1
ATOM 1991 O O . ILE A 1 268 ? 10.484 14.273 10.602 1 98.88 268 ILE A O 1
ATOM 1995 N N . GLU A 1 269 ? 11.039 14.844 8.523 1 98.62 269 GLU A N 1
ATOM 1996 C CA . GLU A 1 269 ? 10.141 15.992 8.406 1 98.62 269 GLU A CA 1
ATOM 1997 C C . GLU A 1 269 ? 8.805 15.594 7.793 1 98.62 269 GLU A C 1
ATOM 1999 O O . GLU A 1 269 ? 8.727 15.289 6.602 1 98.62 269 GLU A O 1
ATOM 2004 N N . ASP A 1 270 ? 7.789 15.586 8.602 1 98.5 270 ASP A N 1
ATOM 2005 C CA . ASP A 1 270 ? 6.43 15.336 8.141 1 98.5 270 ASP A CA 1
ATOM 2006 C C . ASP A 1 270 ? 5.715 16.641 7.785 1 98.5 270 ASP A C 1
ATOM 2008 O O . ASP A 1 270 ? 5.281 17.375 8.672 1 98.5 270 ASP A O 1
ATOM 2012 N N . ASP A 1 271 ? 5.578 16.859 6.52 1 96.56 271 ASP A N 1
ATOM 2013 C CA . ASP A 1 271 ? 4.914 18.062 6.004 1 96.56 271 ASP A CA 1
ATOM 2014 C C . ASP A 1 271 ? 3.525 17.734 5.461 1 96.56 271 ASP A C 1
ATOM 2016 O O . ASP A 1 271 ? 3.201 18.062 4.32 1 96.56 271 ASP A O 1
ATOM 2020 N N . TYR A 1 272 ? 2.65 17.219 6.297 1 96.5 272 TYR A N 1
ATOM 2021 C CA . TYR A 1 272 ? 1.422 16.531 5.918 1 96.5 272 TYR A CA 1
ATOM 2022 C C . TYR A 1 272 ? 0.402 17.516 5.352 1 96.5 272 TYR A C 1
ATOM 2024 O O . TYR A 1 272 ? -0.505 17.109 4.613 1 96.5 272 TYR A O 1
ATOM 2032 N N . ASP A 1 273 ? 0.48 18.812 5.652 1 93.69 273 ASP A N 1
ATOM 2033 C CA . ASP A 1 273 ? -0.507 19.766 5.152 1 93.69 273 ASP A CA 1
ATOM 2034 C C . ASP A 1 273 ? 0.135 21.125 4.863 1 93.69 273 ASP A C 1
ATOM 2036 O O . ASP A 1 273 ? -0.507 22.156 5.012 1 93.69 273 ASP A O 1
ATOM 2040 N N . GLY A 1 274 ? 1.371 21.141 4.516 1 90.44 274 GLY A N 1
ATOM 2041 C CA . GLY A 1 274 ? 2.135 22.359 4.305 1 90.44 274 GLY A CA 1
ATOM 2042 C C . GLY A 1 274 ? 1.504 23.297 3.285 1 90.44 274 GLY A C 1
ATOM 2043 O O . GLY A 1 274 ? 1.755 24.5 3.299 1 90.44 274 GLY A O 1
ATOM 2044 N N . GLU A 1 275 ? 0.645 22.812 2.439 1 89.38 275 GLU A N 1
ATOM 2045 C CA . GLU A 1 275 ? -0.018 23.609 1.411 1 89.38 275 GLU A CA 1
ATOM 2046 C C . GLU A 1 275 ? -1.148 24.453 2.004 1 89.38 275 GLU A C 1
ATOM 2048 O O . GLU A 1 275 ? -1.63 25.391 1.371 1 89.38 275 GLU A O 1
ATOM 2053 N N . LEU A 1 276 ? -1.589 24.031 3.18 1 90.62 276 LEU A N 1
ATOM 2054 C CA . LEU A 1 276 ? -2.775 24.641 3.775 1 90.62 276 LEU A CA 1
ATOM 2055 C C . LEU A 1 276 ? -2.391 25.688 4.812 1 90.62 276 LEU A C 1
ATOM 2057 O O . LEU A 1 276 ? -2.725 25.547 5.992 1 90.62 276 LEU A O 1
ATOM 2061 N N . ARG A 1 277 ? -1.722 26.672 4.453 1 80.38 277 ARG A N 1
ATOM 2062 C CA . ARG A 1 277 ? -1.328 27.766 5.336 1 80.38 277 ARG A CA 1
ATOM 2063 C C . ARG A 1 277 ? -2.139 29.031 5.043 1 80.38 277 ARG A C 1
ATOM 2065 O O . ARG A 1 277 ? -2.537 29.266 3.9 1 80.38 277 ARG A O 1
ATOM 2072 N N . TYR A 1 278 ? -2.326 29.688 6.316 1 71.69 278 TYR A N 1
ATOM 2073 C CA . TYR A 1 278 ? -3.115 30.906 6.23 1 71.69 278 TYR A CA 1
ATOM 2074 C C . TYR A 1 278 ? -2.248 32.125 6.492 1 71.69 278 TYR A C 1
ATOM 2076 O O . TYR A 1 278 ? -1.695 32.281 7.586 1 71.69 278 TYR A O 1
ATOM 2084 N N . ASP A 1 279 ? -2.014 33.031 5.648 1 60.94 279 ASP A N 1
ATOM 2085 C CA . ASP A 1 279 ? -1.507 34.406 5.715 1 60.94 279 ASP A CA 1
ATOM 2086 C C . ASP A 1 279 ? -0.064 34.438 6.211 1 60.94 279 ASP A C 1
ATOM 2088 O O . ASP A 1 279 ? 0.395 35.438 6.742 1 60.94 279 ASP A O 1
ATOM 2092 N N . THR A 1 280 ? 0.593 33.375 6.426 1 57.69 280 THR A N 1
ATOM 2093 C CA . THR A 1 280 ? 1.961 33.469 6.922 1 57.69 280 THR A CA 1
ATOM 2094 C C . THR A 1 280 ? 2.957 33 5.871 1 57.69 280 THR A C 1
ATOM 2096 O O . THR A 1 280 ? 2.668 32.062 5.113 1 57.69 280 THR A O 1
ATOM 2099 N N . ALA A 1 281 ? 3.895 33.906 5.781 1 58.28 281 ALA A N 1
ATOM 2100 C CA . ALA A 1 281 ? 4.984 33.469 4.91 1 58.28 281 ALA A CA 1
ATOM 2101 C C . ALA A 1 281 ? 5.57 32.125 5.383 1 58.28 281 ALA A C 1
ATOM 2103 O O . ALA A 1 281 ? 5.816 31.953 6.578 1 58.28 281 ALA A O 1
ATOM 2104 N N . PRO A 1 282 ? 5.66 31.25 4.434 1 63.06 282 PRO A N 1
ATOM 2105 C CA . PRO A 1 282 ? 6.176 29.953 4.906 1 63.06 282 PRO A CA 1
ATOM 2106 C C . PRO A 1 282 ? 7.672 29.984 5.199 1 63.06 282 PRO A C 1
ATOM 2108 O O . PRO A 1 282 ? 8.414 30.75 4.57 1 63.06 282 PRO A O 1
ATOM 2111 N N . LEU A 1 283 ? 8.047 29.406 6.336 1 71.56 283 LEU A N 1
ATOM 2112 C CA . LEU A 1 283 ? 9.453 29.078 6.551 1 71.56 283 LEU A CA 1
ATOM 2113 C C . LEU A 1 283 ? 9.891 27.938 5.629 1 71.56 283 LEU A C 1
ATOM 2115 O O . LEU A 1 283 ? 9.07 27.125 5.219 1 71.56 283 LEU A O 1
ATOM 2119 N N . PRO A 1 284 ? 11.164 27.938 5.305 1 80.25 284 PRO A N 1
ATOM 2120 C CA . PRO A 1 284 ? 11.664 26.844 4.461 1 80.25 284 PRO A CA 1
ATOM 2121 C C . PRO A 1 284 ? 11.508 25.469 5.113 1 80.25 284 PRO A C 1
ATOM 2123 O O . PRO A 1 284 ? 11.578 25.359 6.34 1 80.25 284 PRO A O 1
ATOM 2126 N N . LEU A 1 285 ? 11.367 24.562 4.25 1 90.25 285 LEU A N 1
ATOM 2127 C CA . LEU A 1 285 ? 11.383 23.188 4.715 1 90.25 285 LEU A CA 1
ATOM 2128 C C . LEU A 1 285 ? 12.75 22.828 5.289 1 90.25 285 LEU A C 1
ATOM 2130 O O . LEU A 1 285 ? 13.781 23.297 4.801 1 90.25 285 LEU A O 1
ATOM 2134 N N . LEU A 1 286 ? 12.742 21.984 6.344 1 93 286 LEU A N 1
ATOM 2135 C CA . LEU A 1 286 ? 14.008 21.453 6.855 1 93 286 LEU A CA 1
ATOM 2136 C C . LEU A 1 286 ? 14.789 20.75 5.75 1 93 286 LEU A C 1
ATOM 2138 O O . LEU A 1 286 ? 16.016 20.891 5.676 1 93 286 LEU A O 1
ATOM 2142 N N . ALA A 1 287 ? 14.086 20.078 4.875 1 94.25 287 ALA A N 1
ATOM 2143 C CA . ALA A 1 287 ? 14.711 19.312 3.793 1 94.25 287 ALA A CA 1
ATOM 2144 C C . ALA A 1 287 ? 15.445 20.25 2.834 1 94.25 287 ALA A C 1
ATOM 2146 O O . ALA A 1 287 ? 16.469 19.875 2.248 1 94.25 287 ALA A O 1
ATOM 2147 N N . ALA A 1 288 ? 14.93 21.375 2.666 1 87.44 288 ALA A N 1
ATOM 2148 C CA . ALA A 1 288 ? 15.609 22.359 1.828 1 87.44 288 ALA A CA 1
ATOM 2149 C C . ALA A 1 288 ? 16.875 22.875 2.508 1 87.44 288 ALA A C 1
ATOM 2151 O O . ALA A 1 288 ? 17.875 23.156 1.845 1 87.44 288 ALA A O 1
ATOM 2152 N N . MET A 1 289 ? 16.844 22.984 3.781 1 84.56 289 MET A N 1
ATOM 2153 C CA . MET A 1 289 ? 17.938 23.516 4.582 1 84.56 289 MET A CA 1
ATOM 2154 C C . MET A 1 289 ? 19.047 22.5 4.742 1 84.56 289 MET A C 1
ATOM 2156 O O . MET A 1 289 ? 20.234 22.859 4.766 1 84.56 289 MET A O 1
ATOM 2160 N N . ALA A 1 290 ? 18.672 21.297 4.875 1 92.25 290 ALA A N 1
ATOM 2161 C CA . ALA A 1 290 ? 19.641 20.281 5.262 1 92.25 290 ALA A CA 1
ATOM 2162 C C . ALA A 1 290 ? 19.312 18.922 4.625 1 92.25 290 ALA A C 1
ATOM 2164 O O . ALA A 1 290 ? 19.094 17.938 5.328 1 92.25 290 ALA A O 1
ATOM 2165 N N . PRO A 1 291 ? 19.406 18.875 3.264 1 91.94 291 PRO A N 1
ATOM 2166 C CA . PRO A 1 291 ? 19.078 17.609 2.576 1 91.94 291 PRO A CA 1
ATOM 2167 C C . PRO A 1 291 ? 19.984 16.453 2.996 1 91.94 291 PRO A C 1
ATOM 2169 O O . PRO A 1 291 ? 19.656 15.297 2.764 1 91.94 291 PRO A O 1
ATOM 2172 N N . ASP A 1 292 ? 21.078 16.766 3.6 1 93.19 292 ASP A N 1
ATOM 2173 C CA . ASP A 1 292 ? 22.047 15.734 3.969 1 93.19 292 ASP A CA 1
ATOM 2174 C C . ASP A 1 292 ? 21.562 14.914 5.16 1 93.19 292 ASP A C 1
ATOM 2176 O O . ASP A 1 292 ? 21.938 13.75 5.312 1 93.19 292 ASP A O 1
ATOM 2180 N N . VAL A 1 293 ? 20.656 15.523 6.008 1 96.44 293 VAL A N 1
ATOM 2181 C CA . VAL A 1 293 ? 20.281 14.797 7.215 1 96.44 293 VAL A CA 1
ATOM 2182 C C . VAL A 1 293 ? 18.766 14.711 7.316 1 96.44 293 VAL A C 1
ATOM 2184 O O . VAL A 1 293 ? 18.219 14.148 8.273 1 96.44 293 VAL A O 1
ATOM 2187 N N . VAL A 1 294 ? 18 15.242 6.285 1 97.38 294 VAL A N 1
ATOM 2188 C CA . VAL A 1 294 ? 16.547 15.312 6.414 1 97.38 294 VAL A CA 1
ATOM 2189 C C . VAL A 1 294 ? 15.898 14.367 5.406 1 97.38 294 VAL A C 1
ATOM 2191 O O . VAL A 1 294 ? 16.297 14.32 4.238 1 97.38 294 VAL A O 1
ATOM 2194 N N . VAL A 1 295 ? 14.953 13.578 5.871 1 98.38 295 VAL A N 1
ATOM 2195 C CA . VAL A 1 295 ? 13.969 12.883 5.043 1 98.38 295 VAL A CA 1
ATOM 2196 C C . VAL A 1 295 ? 12.641 13.641 5.078 1 98.38 295 VAL A C 1
ATOM 2198 O O . VAL A 1 295 ? 12.055 13.836 6.145 1 98.38 295 VAL A O 1
ATOM 2201 N N . HIS A 1 296 ? 12.234 14.055 3.922 1 98.19 296 HIS A N 1
ATOM 2202 C CA . HIS A 1 296 ? 10.992 14.805 3.809 1 98.19 296 HIS A CA 1
ATOM 2203 C C . HIS A 1 296 ? 9.836 13.898 3.398 1 98.19 296 HIS A C 1
ATOM 2205 O O . HIS A 1 296 ? 9.945 13.148 2.424 1 98.19 296 HIS A O 1
ATOM 2211 N N . LEU A 1 297 ? 8.766 13.969 4.156 1 98.56 297 LEU A N 1
ATOM 2212 C CA . LEU A 1 297 ? 7.578 13.18 3.846 1 98.56 297 LEU A CA 1
ATOM 2213 C C . LEU A 1 297 ? 6.395 14.094 3.537 1 98.56 297 LEU A C 1
ATOM 2215 O O . LEU A 1 297 ? 6.219 15.133 4.176 1 98.56 297 LEU A O 1
ATOM 2219 N N . GLY A 1 298 ? 5.609 13.648 2.555 1 97.94 298 GLY A N 1
ATOM 2220 C CA . GLY A 1 298 ? 4.355 14.305 2.227 1 97.94 298 GLY A CA 1
ATOM 2221 C C . GLY A 1 298 ? 3.268 13.344 1.788 1 97.94 298 GLY A C 1
ATOM 2222 O O . GLY A 1 298 ? 3.531 12.156 1.575 1 97.94 298 GLY A O 1
ATOM 2223 N N . THR A 1 299 ? 2.043 13.812 1.7 1 97.5 299 THR A N 1
ATOM 2224 C CA . THR A 1 299 ? 0.883 13 1.345 1 97.5 299 THR A CA 1
ATOM 2225 C C . THR A 1 299 ? -0.122 13.82 0.541 1 97.5 299 THR A C 1
ATOM 2227 O O . THR A 1 299 ? -0.159 15.047 0.65 1 97.5 299 THR A O 1
ATOM 2230 N N . THR A 1 300 ? -0.911 13.172 -0.238 1 97 300 THR A N 1
ATOM 2231 C CA . THR A 1 300 ? -1.97 13.844 -0.985 1 97 300 THR A CA 1
ATOM 2232 C C . THR A 1 300 ? -3.303 13.734 -0.25 1 97 300 THR A C 1
ATOM 2234 O O . THR A 1 300 ? -4.281 14.375 -0.635 1 97 300 THR A O 1
ATOM 2237 N N . SER A 1 301 ? -3.332 13.008 0.837 1 96.69 301 SER A N 1
ATOM 2238 C CA . SER A 1 301 ? -4.586 12.672 1.503 1 96.69 301 SER A CA 1
ATOM 2239 C C . SER A 1 301 ? -5.219 13.906 2.137 1 96.69 301 SER A C 1
ATOM 2241 O O . SER A 1 301 ? -6.441 13.984 2.268 1 96.69 301 SER A O 1
ATOM 2243 N N . LYS A 1 302 ? -4.391 14.883 2.551 1 95.81 302 LYS A N 1
ATOM 2244 C CA . LYS A 1 302 ? -4.91 16.062 3.244 1 95.81 302 LYS A CA 1
ATOM 2245 C C . LYS A 1 302 ? -5.332 17.141 2.254 1 95.81 302 LYS A C 1
ATOM 2247 O O . LYS A 1 302 ? -6.219 17.938 2.545 1 95.81 302 LYS A O 1
ATOM 2252 N N . ILE A 1 303 ? -4.715 17.141 1.112 1 95.12 303 ILE A N 1
ATOM 2253 C CA . ILE A 1 303 ? -5.008 18.219 0.164 1 95.12 303 ILE A CA 1
ATOM 2254 C C . ILE A 1 303 ? -6.016 17.719 -0.872 1 95.12 303 ILE A C 1
ATOM 2256 O O . ILE A 1 303 ? -6.738 18.516 -1.476 1 95.12 303 ILE A O 1
ATOM 2260 N N . LEU A 1 304 ? -6.074 16.453 -1.111 1 96.56 304 LEU A N 1
ATOM 2261 C CA . LEU A 1 304 ? -7.047 15.898 -2.041 1 96.56 304 LEU A CA 1
ATOM 2262 C C . LEU A 1 304 ? -7.992 14.945 -1.326 1 96.56 304 LEU A C 1
ATOM 2264 O O . LEU A 1 304 ? -8.984 15.367 -0.731 1 96.56 304 LEU A O 1
ATOM 2268 N N . SER A 1 305 ? -7.547 13.617 -1.282 1 97.19 305 SER A N 1
ATOM 2269 C CA . SER A 1 305 ? -8.367 12.57 -0.69 1 97.19 305 SER A CA 1
ATOM 2270 C C . SER A 1 305 ? -7.551 11.312 -0.414 1 97.19 305 SER A C 1
ATOM 2272 O O . SER A 1 305 ? -6.637 10.984 -1.174 1 97.19 305 SER A O 1
ATOM 2274 N N . PRO A 1 306 ? -7.934 10.633 0.646 1 96.81 306 PRO A N 1
ATOM 2275 C CA . PRO A 1 306 ? -7.301 9.328 0.863 1 96.81 306 PRO A CA 1
ATOM 2276 C C . PRO A 1 306 ? -7.648 8.32 -0.227 1 96.81 306 PRO A C 1
ATOM 2278 O O . PRO A 1 306 ? -7.027 7.258 -0.307 1 96.81 306 PRO A O 1
ATOM 2281 N N . SER A 1 307 ? -8.531 8.656 -1.151 1 96.94 307 SER A N 1
ATOM 2282 C CA . SER A 1 307 ? -8.906 7.773 -2.25 1 96.94 307 SER A CA 1
ATOM 2283 C C . SER A 1 307 ? -7.688 7.348 -3.059 1 96.94 307 SER A C 1
ATOM 2285 O O . SER A 1 307 ? -7.641 6.23 -3.58 1 96.94 307 SER A O 1
ATOM 2287 N N . LEU A 1 308 ? -6.77 8.25 -3.154 1 96.94 308 LEU A N 1
ATOM 2288 C CA . LEU A 1 308 ? -5.625 7.984 -4.02 1 96.94 308 LEU A CA 1
ATOM 2289 C C . LEU A 1 308 ? -4.574 7.156 -3.289 1 96.94 308 LEU A C 1
ATOM 2291 O O . LEU A 1 308 ? -3.822 6.406 -3.916 1 96.94 308 LEU A O 1
ATOM 2295 N N . GLY A 1 309 ? -4.449 7.328 -1.985 1 96.31 309 GLY A N 1
ATOM 2296 C CA . GLY A 1 309 ? -3.535 6.551 -1.164 1 96.31 309 GLY A CA 1
ATOM 2297 C C . GLY A 1 309 ? -2.08 6.738 -1.552 1 96.31 309 GLY A C 1
ATOM 2298 O O . GLY A 1 309 ? -1.306 5.781 -1.562 1 96.31 309 GLY A O 1
ATOM 2299 N N . VAL A 1 310 ? -1.646 7.988 -1.846 1 97.56 310 VAL A N 1
ATOM 2300 C CA . VAL A 1 310 ? -0.284 8.172 -2.334 1 97.56 310 VAL A CA 1
ATOM 2301 C C . VAL A 1 310 ? 0.377 9.336 -1.594 1 97.56 310 VAL A C 1
ATOM 2303 O O . VAL A 1 310 ? -0.306 10.234 -1.104 1 97.56 310 VAL A O 1
ATOM 2306 N N . GLY A 1 311 ? 1.64 9.289 -1.475 1 98.31 311 GLY A N 1
ATOM 2307 C CA . GLY A 1 311 ? 2.529 10.297 -0.915 1 98.31 311 GLY A CA 1
ATOM 2308 C C . GLY A 1 311 ? 3.93 10.242 -1.498 1 98.31 311 GLY A C 1
ATOM 2309 O O . GLY A 1 311 ? 4.137 9.688 -2.578 1 98.31 311 GLY A O 1
ATOM 2310 N N . TRP A 1 312 ? 4.883 10.922 -0.815 1 98.44 312 TRP A N 1
ATOM 2311 C CA . TRP A 1 312 ? 6.242 10.938 -1.34 1 98.44 312 TRP A CA 1
ATOM 2312 C C . TRP A 1 312 ? 7.262 11 -0.208 1 98.44 312 TRP A C 1
ATOM 2314 O O . TRP A 1 312 ? 6.914 11.312 0.934 1 98.44 312 TRP A O 1
ATOM 2324 N N . LEU A 1 313 ? 8.398 10.602 -0.529 1 98.44 313 LEU A N 1
ATOM 2325 C CA . LEU A 1 313 ? 9.594 10.641 0.301 1 98.44 313 LEU A CA 1
ATOM 2326 C C . LEU A 1 313 ? 10.766 11.242 -0.467 1 98.44 313 LEU A C 1
ATOM 2328 O O . LEU A 1 313 ? 11.055 10.828 -1.593 1 98.44 313 LEU A O 1
ATOM 2332 N N . VAL A 1 314 ? 11.336 12.305 0.058 1 98.06 314 VAL A N 1
ATOM 2333 C CA . VAL A 1 314 ? 12.539 12.898 -0.509 1 98.06 314 VAL A CA 1
ATOM 2334 C C . VAL A 1 314 ? 13.703 12.734 0.464 1 98.06 314 VAL A C 1
ATOM 2336 O O . VAL A 1 314 ? 13.609 13.117 1.631 1 98.06 314 VAL A O 1
ATOM 2339 N N . ALA A 1 315 ? 14.773 12.188 0.019 1 97.56 315 ALA A N 1
ATOM 2340 C CA . ALA A 1 315 ? 15.945 11.953 0.864 1 97.56 315 ALA A CA 1
ATOM 2341 C C . ALA A 1 315 ? 17.219 11.852 0.027 1 97.56 315 ALA A C 1
ATOM 2343 O O . ALA A 1 315 ? 17.156 11.82 -1.205 1 97.56 315 ALA A O 1
ATOM 2344 N N . ARG A 1 316 ? 18.344 11.867 0.712 1 95.38 316 ARG A N 1
ATOM 2345 C CA . ARG A 1 316 ? 19.594 11.602 0.002 1 95.38 316 ARG A CA 1
ATOM 2346 C C . ARG A 1 316 ? 19.562 10.227 -0.659 1 95.38 316 ARG A C 1
ATOM 2348 O O . ARG A 1 316 ? 18.891 9.312 -0.174 1 95.38 316 ARG A O 1
ATOM 2355 N N . PRO A 1 317 ? 20.266 10.016 -1.697 1 95.94 317 PRO A N 1
ATOM 2356 C CA . PRO A 1 317 ? 20.188 8.805 -2.523 1 95.94 317 PRO A CA 1
ATOM 2357 C C . PRO A 1 317 ? 20.406 7.527 -1.721 1 95.94 317 PRO A C 1
ATOM 2359 O O . PRO A 1 317 ? 19.719 6.531 -1.936 1 95.94 317 PRO A O 1
ATOM 2362 N N . ALA A 1 318 ? 21.281 7.547 -0.783 1 96.62 318 ALA A N 1
ATOM 2363 C CA . ALA A 1 318 ? 21.578 6.344 -0.011 1 96.62 318 ALA A CA 1
ATOM 2364 C C . ALA A 1 318 ? 20.344 5.855 0.748 1 96.62 318 ALA A C 1
ATOM 2366 O O . ALA A 1 318 ? 20.109 4.648 0.846 1 96.62 318 ALA A O 1
ATOM 2367 N N . ILE A 1 319 ? 19.594 6.77 1.281 1 97.69 319 ILE A N 1
ATOM 2368 C CA . ILE A 1 319 ? 18.391 6.422 2.014 1 97.69 319 ILE A CA 1
ATOM 2369 C C . ILE A 1 319 ? 17.328 5.902 1.043 1 97.69 319 ILE A C 1
ATOM 2371 O O . ILE A 1 319 ? 16.672 4.891 1.309 1 97.69 319 ILE A O 1
ATOM 2375 N N . ALA A 1 320 ? 17.156 6.594 -0.076 1 97.75 320 ALA A N 1
ATOM 2376 C CA . ALA A 1 320 ? 16.219 6.156 -1.095 1 97.75 320 ALA A CA 1
ATOM 2377 C C . ALA A 1 320 ? 16.547 4.75 -1.585 1 97.75 320 ALA A C 1
ATOM 2379 O O . ALA A 1 320 ? 15.656 3.91 -1.739 1 97.75 320 ALA A O 1
ATOM 2380 N N . ASP A 1 321 ? 17.797 4.496 -1.774 1 97.75 321 ASP A N 1
ATOM 2381 C CA . ASP A 1 321 ? 18.25 3.182 -2.217 1 97.75 321 ASP A CA 1
ATOM 2382 C C . ASP A 1 321 ? 17.906 2.107 -1.185 1 97.75 321 ASP A C 1
ATOM 2384 O O . ASP A 1 321 ? 17.516 0.998 -1.543 1 97.75 321 ASP A O 1
ATOM 2388 N N . ALA A 1 322 ? 18.062 2.453 0.06 1 98.31 322 ALA A N 1
ATOM 2389 C CA . ALA A 1 322 ? 17.75 1.51 1.13 1 98.31 322 ALA A CA 1
ATOM 2390 C C . ALA A 1 322 ? 16.266 1.179 1.151 1 98.31 322 ALA A C 1
ATOM 2392 O O . ALA A 1 322 ? 15.875 0.026 1.364 1 98.31 322 ALA A O 1
ATOM 2393 N N . VAL A 1 323 ? 15.484 2.195 0.934 1 98.56 323 VAL A N 1
ATOM 2394 C CA . VAL A 1 323 ? 14.039 1.985 0.903 1 98.56 323 VAL A CA 1
ATOM 2395 C C . VAL A 1 323 ? 13.672 1.104 -0.289 1 98.56 323 VAL A C 1
ATOM 2397 O O . VAL A 1 323 ? 12.883 0.161 -0.152 1 98.56 323 VAL A O 1
ATOM 2400 N N . VAL A 1 324 ? 14.227 1.342 -1.427 1 98.38 324 VAL A N 1
ATOM 2401 C CA . VAL A 1 324 ? 13.938 0.558 -2.625 1 98.38 324 VAL A CA 1
ATOM 2402 C C . VAL A 1 324 ? 14.438 -0.875 -2.434 1 98.38 324 VAL A C 1
ATOM 2404 O O . VAL A 1 324 ? 13.781 -1.826 -2.869 1 98.38 324 VAL A O 1
ATOM 2407 N N . ALA A 1 325 ? 15.57 -1.017 -1.816 1 97.81 325 ALA A N 1
ATOM 2408 C CA . ALA A 1 325 ? 16.078 -2.354 -1.521 1 97.81 325 ALA A CA 1
ATOM 2409 C C . ALA A 1 325 ? 15.102 -3.129 -0.64 1 97.81 325 ALA A C 1
ATOM 2411 O O . ALA A 1 325 ? 14.859 -4.316 -0.867 1 97.81 325 ALA A O 1
ATOM 2412 N N . HIS A 1 326 ? 14.57 -2.449 0.341 1 97.69 326 HIS A N 1
ATOM 2413 C CA . HIS A 1 326 ? 13.555 -3.064 1.19 1 97.69 326 HIS A CA 1
ATOM 2414 C C . HIS A 1 326 ? 12.344 -3.49 0.376 1 97.69 326 HIS A C 1
ATOM 2416 O O . HIS A 1 326 ? 11.836 -4.602 0.542 1 97.69 326 HIS A O 1
ATOM 2422 N N . ARG A 1 327 ? 11.922 -2.598 -0.546 1 98.19 327 ARG A N 1
ATOM 2423 C CA . ARG A 1 327 ? 10.781 -2.893 -1.401 1 98.19 327 ARG A CA 1
ATOM 2424 C C . ARG A 1 327 ? 11.062 -4.094 -2.299 1 98.19 327 ARG A C 1
ATOM 2426 O O . ARG A 1 327 ? 10.188 -4.938 -2.51 1 98.19 327 ARG A O 1
ATOM 2433 N N . ASN A 1 328 ? 12.258 -4.16 -2.789 1 96.38 328 ASN A N 1
ATOM 2434 C CA . ASN A 1 328 ? 12.641 -5.285 -3.635 1 96.38 328 ASN A CA 1
ATOM 2435 C C . ASN A 1 328 ? 12.656 -6.594 -2.855 1 96.38 328 ASN A C 1
ATOM 2437 O O . ASN A 1 328 ? 12.219 -7.629 -3.363 1 96.38 328 ASN A O 1
ATOM 2441 N N . ARG A 1 329 ? 13.086 -6.531 -1.691 1 95.81 329 ARG A N 1
ATOM 2442 C CA . ARG A 1 329 ? 13.18 -7.711 -0.84 1 95.81 329 ARG A CA 1
ATOM 2443 C C . ARG A 1 329 ? 11.797 -8.227 -0.456 1 95.81 329 ARG A C 1
ATOM 2445 O O . ARG A 1 329 ? 11.57 -9.438 -0.422 1 95.81 329 ARG A O 1
ATOM 2452 N N . THR A 1 330 ? 10.867 -7.32 -0.246 1 97 330 THR A N 1
ATOM 2453 C CA . THR A 1 330 ? 9.578 -7.703 0.319 1 97 330 THR A CA 1
ATOM 2454 C C . THR A 1 330 ? 8.516 -7.777 -0.77 1 97 330 THR A C 1
ATOM 2456 O O . THR A 1 330 ? 7.43 -8.32 -0.549 1 97 330 THR A O 1
ATOM 2459 N N . GLY A 1 331 ? 8.789 -7.164 -1.895 1 95.38 331 GLY A N 1
ATOM 2460 C CA . GLY A 1 331 ? 7.816 -7.148 -2.977 1 95.38 331 GLY A CA 1
ATOM 2461 C C . GLY A 1 331 ? 6.738 -6.098 -2.795 1 95.38 331 GLY A C 1
ATOM 2462 O O . GLY A 1 331 ? 5.66 -6.199 -3.385 1 95.38 331 GLY A O 1
ATOM 2463 N N . THR A 1 332 ? 7.012 -5.094 -1.961 1 94.75 332 THR A N 1
ATOM 2464 C CA . THR A 1 332 ? 6.004 -4.078 -1.671 1 94.75 332 THR A CA 1
ATOM 2465 C C . THR A 1 332 ? 6.312 -2.783 -2.418 1 94.75 332 THR A C 1
ATOM 2467 O O . THR A 1 332 ? 7.449 -2.561 -2.844 1 94.75 332 THR A O 1
ATOM 2470 N N . CYS A 1 333 ? 5.293 -2.037 -2.719 1 93.12 333 CYS A N 1
ATOM 2471 C CA . CYS A 1 333 ? 5.41 -0.693 -3.271 1 93.12 333 CYS A CA 1
ATOM 2472 C C . CYS A 1 333 ? 4.055 0.002 -3.305 1 93.12 333 CYS A C 1
ATOM 2474 O O . CYS A 1 333 ? 3.016 -0.645 -3.148 1 93.12 333 CYS A O 1
ATOM 2476 N N . PRO A 1 334 ? 4.062 1.312 -3.408 1 96.56 334 PRO A N 1
ATOM 2477 C CA . PRO A 1 334 ? 2.771 1.993 -3.518 1 96.56 334 PRO A CA 1
ATOM 2478 C C . PRO A 1 334 ? 2 1.599 -4.777 1 96.56 334 PRO A C 1
ATOM 2480 O O . PRO A 1 334 ? 2.604 1.372 -5.828 1 96.56 334 PRO A O 1
ATOM 2483 N N . SER A 1 335 ? 0.705 1.54 -4.633 1 96.06 335 SER A N 1
ATOM 2484 C CA . SER A 1 335 ? -0.141 1.173 -5.766 1 96.06 335 SER A CA 1
ATOM 2485 C C . SER A 1 335 ? -0.067 2.219 -6.871 1 96.06 335 SER A C 1
ATOM 2487 O O . SER A 1 335 ? -0.102 3.42 -6.602 1 96.06 335 SER A O 1
ATOM 2489 N N . PRO A 1 336 ? -0.032 1.839 -8.141 1 97.62 336 PRO A N 1
ATOM 2490 C CA . PRO A 1 336 ? 0.094 2.781 -9.258 1 97.62 336 PRO A CA 1
ATOM 2491 C C . PRO A 1 336 ? -1.197 3.551 -9.531 1 97.62 336 PRO A C 1
ATOM 2493 O O . PRO A 1 336 ? -1.154 4.684 -10.016 1 97.62 336 PRO A O 1
ATOM 2496 N N . ALA A 1 337 ? -2.344 3.014 -9.227 1 97.94 337 ALA A N 1
ATOM 2497 C CA . ALA A 1 337 ? -3.621 3.586 -9.641 1 97.94 337 ALA A CA 1
ATOM 2498 C C . ALA A 1 337 ? -3.77 5.02 -9.141 1 97.94 337 ALA A C 1
ATOM 2500 O O . ALA A 1 337 ? -4.02 5.938 -9.93 1 97.94 337 ALA A O 1
ATOM 2501 N N . GLY A 1 338 ? -3.561 5.191 -7.848 1 98.06 338 GLY A N 1
ATOM 2502 C CA . GLY A 1 338 ? -3.664 6.531 -7.293 1 98.06 338 GLY A CA 1
ATOM 2503 C C . GLY A 1 338 ? -2.629 7.488 -7.852 1 98.06 338 GLY A C 1
ATOM 2504 O O . GLY A 1 338 ? -2.908 8.672 -8.039 1 98.06 338 GLY A O 1
ATOM 2505 N N . GLN A 1 339 ? -1.439 7.012 -8.102 1 98.38 339 GLN A N 1
ATOM 2506 C CA . GLN A 1 339 ? -0.384 7.816 -8.711 1 98.38 339 GLN A CA 1
ATOM 2507 C C . GLN A 1 339 ? -0.803 8.328 -10.086 1 98.38 339 GLN A C 1
ATOM 2509 O O . GLN A 1 339 ? -0.603 9.5 -10.406 1 98.38 339 GLN A O 1
ATOM 2514 N N . GLN A 1 340 ? -1.434 7.453 -10.852 1 97.88 340 GLN A N 1
ATOM 2515 C CA . GLN A 1 340 ? -1.836 7.793 -12.219 1 97.88 340 GLN A CA 1
ATOM 2516 C C . GLN A 1 340 ? -2.914 8.875 -12.219 1 97.88 340 GLN A C 1
ATOM 2518 O O . GLN A 1 340 ? -2.873 9.797 -13.031 1 97.88 340 GLN A O 1
ATOM 2523 N N . VAL A 1 341 ? -3.84 8.766 -11.305 1 97.75 341 VAL A N 1
ATOM 2524 C CA . VAL A 1 341 ? -4.887 9.773 -11.195 1 97.75 341 VAL A CA 1
ATOM 2525 C C . VAL A 1 341 ? -4.277 11.117 -10.805 1 97.75 341 VAL A C 1
ATOM 2527 O O . VAL A 1 341 ? -4.625 12.156 -11.367 1 97.75 341 VAL A O 1
ATOM 2530 N N . PHE A 1 342 ? -3.361 11.109 -9.867 1 98.06 342 PHE A N 1
ATOM 2531 C CA . PHE A 1 342 ? -2.719 12.344 -9.43 1 98.06 342 PHE A CA 1
ATOM 2532 C C . PHE A 1 342 ? -1.979 13.016 -10.578 1 98.06 342 PHE A C 1
ATOM 2534 O O . PHE A 1 342 ? -2.035 14.234 -10.734 1 98.06 342 PHE A O 1
ATOM 2541 N N . VAL A 1 343 ? -1.251 12.172 -11.359 1 97.69 343 VAL A N 1
ATOM 2542 C CA . VAL A 1 343 ? -0.501 12.695 -12.492 1 97.69 343 VAL A CA 1
ATOM 2543 C C . VAL A 1 343 ? -1.438 13.477 -13.414 1 97.69 343 VAL A C 1
ATOM 2545 O O . VAL A 1 343 ? -1.105 14.578 -13.859 1 97.69 343 VAL A O 1
ATOM 2548 N N . SER A 1 344 ? -2.607 12.938 -13.617 1 96.06 344 SER A N 1
ATOM 2549 C CA . SER A 1 344 ? -3.582 13.594 -14.484 1 96.06 344 SER A CA 1
ATOM 2550 C C . SER A 1 344 ? -4.094 14.883 -13.867 1 96.06 344 SER A C 1
ATOM 2552 O O . SER A 1 344 ? -4.281 15.883 -14.562 1 96.06 344 SER A O 1
ATOM 2554 N N . LEU A 1 345 ? -4.328 14.891 -12.594 1 95.56 345 LEU A N 1
ATOM 2555 C CA . LEU A 1 345 ? -4.781 16.078 -11.891 1 95.56 345 LEU A CA 1
ATOM 2556 C C . LEU A 1 345 ? -3.725 17.188 -11.953 1 95.56 345 LEU A C 1
ATOM 2558 O O . LEU A 1 345 ? -4.055 18.359 -12.055 1 95.56 345 LEU A O 1
ATOM 2562 N N . ALA A 1 346 ? -2.57 16.766 -11.797 1 94.69 346 ALA A N 1
ATOM 2563 C CA . ALA A 1 346 ? -1.461 17.719 -11.766 1 94.69 346 ALA A CA 1
ATOM 2564 C C . ALA A 1 346 ? -1.189 18.297 -13.156 1 94.69 346 ALA A C 1
ATOM 2566 O O . ALA A 1 346 ? -0.576 19.359 -13.281 1 94.69 346 ALA A O 1
ATOM 2567 N N . ALA A 1 347 ? -1.755 17.5 -14.055 1 86.44 347 ALA A N 1
ATOM 2568 C CA . ALA A 1 347 ? -1.54 17.922 -15.438 1 86.44 347 ALA A CA 1
ATOM 2569 C C . ALA A 1 347 ? -2.486 19.062 -15.805 1 86.44 347 ALA A C 1
ATOM 2571 O O . ALA A 1 347 ? -3.615 19.125 -15.312 1 86.44 347 ALA A O 1
ATOM 2572 N N . HIS A 1 348 ? -2.154 19.969 -16.453 1 83.12 348 HIS A N 1
ATOM 2573 C CA . HIS A 1 348 ? -2.943 21.016 -17.094 1 83.12 348 HIS A CA 1
ATOM 2574 C C . HIS A 1 348 ? -3.496 22 -16.078 1 83.12 348 HIS A C 1
ATOM 2576 O O . HIS A 1 348 ? -4.598 22.531 -16.25 1 83.12 348 HIS A O 1
ATOM 2582 N N . GLY A 1 349 ? -3.059 22.047 -14.82 1 87.31 349 GLY A N 1
ATOM 2583 C CA . GLY A 1 349 ? -3.34 23.125 -13.883 1 87.31 349 GLY A CA 1
ATOM 2584 C C . GLY A 1 349 ? -4.457 22.797 -12.914 1 87.31 349 GLY A C 1
ATOM 2585 O O . GLY A 1 349 ? -4.781 23.594 -12.039 1 87.31 349 GLY A O 1
ATOM 2586 N N . ASP A 1 350 ? -5.086 21.641 -13.008 1 92.44 350 ASP A N 1
ATOM 2587 C CA . ASP A 1 350 ? -6.207 21.281 -12.148 1 92.44 350 ASP A CA 1
ATOM 2588 C C . ASP A 1 350 ? -5.781 21.25 -10.68 1 92.44 350 ASP A C 1
ATOM 2590 O O . ASP A 1 350 ? -6.531 21.672 -9.797 1 92.44 350 ASP A O 1
ATOM 2594 N N . LEU A 1 351 ? -4.621 20.781 -10.445 1 94.25 351 LEU A N 1
ATOM 2595 C CA . LEU A 1 351 ? -4.141 20.719 -9.062 1 94.25 351 LEU A CA 1
ATOM 2596 C C . LEU A 1 351 ? -3.947 22.125 -8.492 1 94.25 351 LEU A C 1
ATOM 2598 O O . LEU A 1 351 ? -4.352 22.391 -7.363 1 94.25 351 LEU A O 1
ATOM 2602 N N . ALA A 1 352 ? -3.357 22.969 -9.234 1 90.31 352 ALA A N 1
ATOM 2603 C CA . ALA A 1 352 ? -3.146 24.344 -8.789 1 90.31 352 ALA A CA 1
ATOM 2604 C C . ALA A 1 352 ? -4.477 25.031 -8.508 1 90.31 352 ALA A C 1
ATOM 2606 O O . ALA A 1 352 ? -4.617 25.734 -7.504 1 90.31 352 ALA A O 1
ATOM 2607 N N . ARG A 1 353 ? -5.406 24.875 -9.383 1 92.38 353 ARG A N 1
ATOM 2608 C CA . ARG A 1 353 ? -6.73 25.438 -9.18 1 92.38 353 ARG A CA 1
ATOM 2609 C C . ARG A 1 353 ? -7.387 24.891 -7.922 1 92.38 353 ARG A C 1
ATOM 2611 O O . ARG A 1 353 ? -8.039 25.625 -7.18 1 92.38 353 ARG A O 1
ATOM 2618 N N . HIS A 1 354 ? -7.191 23.656 -7.742 1 95.12 354 HIS A N 1
ATOM 2619 C CA . HIS A 1 354 ? -7.746 23.016 -6.551 1 95.12 354 HIS A CA 1
ATOM 2620 C C . HIS A 1 354 ? -7.137 23.609 -5.285 1 95.12 354 HIS A C 1
ATOM 2622 O O . HIS A 1 354 ? -7.852 23.906 -4.324 1 95.12 354 HIS A O 1
ATOM 2628 N N . LEU A 1 355 ? -5.852 23.75 -5.258 1 92.94 355 LEU A N 1
ATOM 2629 C CA . LEU A 1 355 ? -5.18 24.297 -4.086 1 92.94 355 LEU A CA 1
ATOM 2630 C C . LEU A 1 355 ? -5.652 25.719 -3.809 1 92.94 355 LEU A C 1
ATOM 2632 O O . LEU A 1 355 ? -5.832 26.109 -2.65 1 92.94 355 LEU A O 1
ATOM 2636 N N . ARG A 1 356 ? -5.891 26.469 -4.824 1 90.25 356 ARG A N 1
ATOM 2637 C CA . ARG A 1 356 ? -6.445 27.812 -4.656 1 90.25 356 ARG A CA 1
ATOM 2638 C C . ARG A 1 356 ? -7.852 27.75 -4.066 1 90.25 356 ARG A C 1
ATOM 2640 O O . ARG A 1 356 ? -8.203 28.547 -3.195 1 90.25 356 ARG A O 1
ATOM 2647 N N . ARG A 1 357 ? -8.555 26.844 -4.555 1 93.62 357 ARG A N 1
ATOM 2648 C CA . ARG A 1 357 ? -9.906 26.656 -4.035 1 93.62 357 A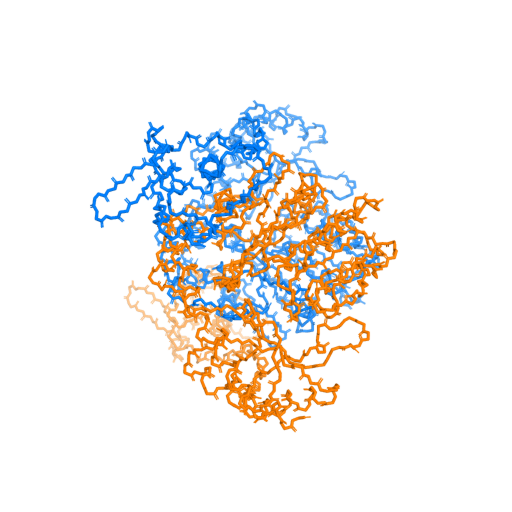RG A CA 1
ATOM 2649 C C . ARG A 1 357 ? -9.883 26.281 -2.557 1 93.62 357 ARG A C 1
ATOM 2651 O O . ARG A 1 357 ? -10.695 26.781 -1.772 1 93.62 357 ARG A O 1
ATOM 2658 N N . LEU A 1 358 ? -9 25.422 -2.211 1 93.88 358 LEU A N 1
ATOM 2659 C CA . LEU A 1 358 ? -8.844 25.031 -0.814 1 93.88 358 LEU A CA 1
ATOM 2660 C C . LEU A 1 358 ? -8.531 26.25 0.057 1 93.88 358 LEU A C 1
ATOM 2662 O O . LEU A 1 358 ? -9.109 26.406 1.135 1 93.88 358 LEU A O 1
ATOM 2666 N N . ARG A 1 359 ? -7.695 27.078 -0.391 1 87.69 359 ARG A N 1
ATOM 2667 C CA . ARG A 1 359 ? -7.277 28.25 0.365 1 87.69 359 ARG A CA 1
ATOM 2668 C C . ARG A 1 359 ? -8.43 29.234 0.539 1 87.69 359 ARG A C 1
ATOM 2670 O O . ARG A 1 359 ? -8.438 30.047 1.47 1 87.69 359 ARG A O 1
ATOM 2677 N N . ARG A 1 360 ? -9.359 29.109 -0.328 1 90.12 360 ARG A N 1
ATOM 2678 C CA . ARG A 1 360 ? -10.531 29.969 -0.235 1 90.12 360 ARG A CA 1
ATOM 2679 C C . ARG A 1 360 ? -11.602 29.344 0.647 1 90.12 360 ARG A C 1
ATOM 2681 O O . ARG A 1 360 ? -12.32 30.062 1.357 1 90.12 360 ARG A O 1
ATOM 2688 N N . GLU A 1 361 ? -11.648 28.078 0.632 1 92.75 361 GLU A N 1
ATOM 2689 C CA . GLU A 1 361 ? -12.758 27.359 1.271 1 92.75 361 GLU A CA 1
ATOM 2690 C C . GLU A 1 361 ? -12.469 27.109 2.748 1 92.75 361 GLU A C 1
ATOM 2692 O O . GLU A 1 361 ? -13.391 27 3.555 1 92.75 361 GLU A O 1
ATOM 2697 N N . LEU A 1 362 ? -11.266 27.062 3.139 1 94.56 362 LEU A N 1
ATOM 2698 C CA . LEU A 1 362 ? -10.922 26.609 4.48 1 94.56 362 LEU A CA 1
ATOM 2699 C C . LEU A 1 362 ? -11.031 27.75 5.488 1 94.56 362 LEU A C 1
ATOM 2701 O O . LEU A 1 362 ? -11.562 27.562 6.59 1 94.56 362 LEU A O 1
ATOM 2705 N N . PRO A 1 363 ? -10.648 29 5.121 1 93.25 363 PRO A N 1
ATOM 2706 C CA . PRO A 1 363 ? -10.664 30.078 6.121 1 93.25 363 PRO A CA 1
ATOM 2707 C C . PRO A 1 363 ? -12.062 30.344 6.672 1 93.25 363 PRO A C 1
ATOM 2709 O O . PRO A 1 363 ? -12.234 30.484 7.887 1 93.25 363 PRO A O 1
ATOM 2712 N N . PRO A 1 364 ? -13.133 30.375 5.859 1 95.38 364 PRO A N 1
ATOM 2713 C CA . PRO A 1 364 ? -14.469 30.562 6.434 1 95.38 364 PRO A CA 1
ATOM 2714 C C . PRO A 1 364 ? -14.867 29.438 7.391 1 95.38 364 PRO A C 1
ATOM 2716 O O . PRO A 1 364 ? -15.578 29.688 8.375 1 95.38 364 PRO A O 1
ATOM 2719 N N . ARG A 1 365 ? -14.523 28.25 7.09 1 96.81 365 ARG A N 1
ATOM 2720 C CA . ARG A 1 365 ? -14.797 27.141 7.996 1 96.81 365 ARG A CA 1
ATOM 2721 C C . ARG A 1 365 ? -14.094 27.344 9.336 1 96.81 365 ARG A C 1
ATOM 2723 O O . ARG A 1 365 ? -14.703 27.188 10.391 1 96.81 365 ARG A O 1
ATOM 2730 N N . ARG A 1 366 ? -12.859 27.641 9.258 1 96.38 366 ARG A N 1
ATOM 2731 C CA . ARG A 1 366 ? -12.086 27.938 10.469 1 96.38 366 ARG A CA 1
ATOM 2732 C C . ARG A 1 366 ? -12.719 29.078 11.258 1 96.38 366 ARG A C 1
ATOM 2734 O O . ARG A 1 366 ? -12.844 28.984 12.484 1 96.38 366 ARG A O 1
ATOM 2741 N N . ALA A 1 367 ? -13.07 30.094 10.578 1 96.5 367 ALA A N 1
ATOM 2742 C CA . ALA A 1 367 ? -13.656 31.266 11.227 1 96.5 367 ALA A CA 1
ATOM 2743 C C . ALA A 1 367 ? -14.922 30.891 11.984 1 96.5 367 ALA A C 1
ATOM 2745 O O . ALA A 1 367 ? -15.141 31.344 13.109 1 96.5 367 ALA A O 1
ATOM 2746 N N . LEU A 1 368 ? -15.719 30.094 11.352 1 97.75 368 LEU A N 1
ATOM 2747 C CA . LEU A 1 368 ? -16.938 29.625 12.008 1 97.75 368 LEU A CA 1
ATOM 2748 C C . LEU A 1 368 ? -16.609 28.891 13.297 1 97.75 368 LEU A C 1
ATOM 2750 O O . LEU A 1 368 ? -17.203 29.141 14.344 1 97.75 368 LEU A O 1
ATOM 2754 N N . VAL A 1 369 ? -15.688 28.016 13.242 1 98.31 369 VAL A N 1
ATOM 2755 C CA . VAL A 1 369 ? -15.305 27.172 14.375 1 98.31 369 VAL A CA 1
ATOM 2756 C C . VAL A 1 369 ? -14.742 28.062 15.492 1 98.31 369 VAL A C 1
ATOM 2758 O O . VAL A 1 369 ? -15.18 27.969 16.641 1 98.31 369 VAL A O 1
ATOM 2761 N N . VAL A 1 370 ? -13.852 28.922 15.172 1 97.81 370 VAL A N 1
ATOM 2762 C CA . VAL A 1 370 ? -13.18 29.781 16.141 1 97.81 370 VAL A CA 1
ATOM 2763 C C . VAL A 1 370 ? -14.18 30.719 16.797 1 97.81 370 VAL A C 1
ATOM 2765 O O . VAL A 1 370 ? -14.18 30.906 18.016 1 97.81 370 VAL A O 1
ATOM 2768 N N . ALA A 1 371 ? -15.047 31.25 15.984 1 98.19 371 ALA A N 1
ATOM 2769 C CA . ALA A 1 371 ? -16.047 32.188 16.5 1 98.19 371 ALA A CA 1
ATOM 2770 C C . ALA A 1 371 ? -16.969 31.5 17.5 1 98.19 371 ALA A C 1
ATOM 2772 O O . ALA A 1 371 ? -17.266 32.062 18.562 1 98.19 371 ALA A O 1
ATOM 2773 N N . GLU A 1 372 ? -17.422 30.344 17.141 1 98.19 372 GLU A N 1
ATOM 2774 C CA . GLU A 1 372 ? -18.328 29.609 18.016 1 98.19 372 GLU A CA 1
ATOM 2775 C C . GLU A 1 372 ? -17.656 29.219 19.328 1 98.19 372 GLU A C 1
ATOM 2777 O O . GLU A 1 372 ? -18.266 29.25 20.391 1 98.19 372 GLU A O 1
ATOM 2782 N N . LEU A 1 373 ? -16.438 28.812 19.25 1 98.5 373 LEU A N 1
ATOM 2783 C CA . LEU A 1 373 ? -15.695 28.422 20.438 1 98.5 373 LEU A CA 1
ATOM 2784 C C . LEU A 1 373 ? -15.438 29.625 21.328 1 98.5 373 LEU A C 1
ATOM 2786 O O . LEU A 1 373 ? -15.664 29.578 22.547 1 98.5 373 LEU A O 1
ATOM 2790 N N . ARG A 1 374 ? -15.062 30.703 20.766 1 97.88 374 ARG A N 1
ATOM 2791 C CA . ARG A 1 374 ? -14.766 31.906 21.531 1 97.88 374 ARG A CA 1
ATOM 2792 C C . ARG A 1 374 ? -16.031 32.5 22.141 1 97.88 374 ARG A C 1
ATOM 2794 O O . ARG A 1 374 ? -15.992 33.062 23.25 1 97.88 374 ARG A O 1
ATOM 2801 N N . ARG A 1 375 ? -17.062 32.375 21.453 1 97.62 375 ARG A N 1
ATOM 2802 C CA . ARG A 1 375 ? -18.359 32.844 21.969 1 97.62 375 ARG A CA 1
ATOM 2803 C C . ARG A 1 375 ? -18.672 32.156 23.297 1 97.62 375 ARG A C 1
ATOM 2805 O O . ARG A 1 375 ? -19.328 32.75 24.172 1 97.62 375 ARG A O 1
ATOM 2812 N N . ARG A 1 376 ? -18.141 31.016 23.438 1 97.38 376 ARG A N 1
ATOM 2813 C CA . ARG A 1 376 ? -18.406 30.25 24.656 1 97.38 376 ARG A CA 1
ATOM 2814 C C . ARG A 1 376 ? -17.266 30.438 25.672 1 97.38 376 ARG A C 1
ATOM 2816 O O . ARG A 1 376 ? -17.203 29.719 26.672 1 97.38 376 ARG A O 1
ATOM 2823 N N . GLY A 1 377 ? -16.328 31.281 25.359 1 97 377 GLY A N 1
ATOM 2824 C CA . GLY A 1 377 ? -15.242 31.594 26.266 1 97 377 GLY A CA 1
ATOM 2825 C C . GLY A 1 377 ? -14.094 30.609 26.203 1 97 377 GLY A C 1
ATOM 2826 O O . GLY A 1 377 ? -13.281 30.531 27.109 1 97 377 GLY A O 1
ATOM 2827 N N . LEU A 1 378 ? -14.039 29.844 25.188 1 98.12 378 LEU A N 1
ATOM 2828 C CA . LEU A 1 378 ? -13 28.828 25.047 1 98.12 378 LEU A CA 1
ATOM 2829 C C . LEU A 1 378 ? -11.781 29.375 24.312 1 98.12 378 LEU A C 1
ATOM 2831 O O . LEU A 1 378 ? -11.93 30.172 23.391 1 98.12 378 LEU A O 1
ATOM 2835 N N . ASP A 1 379 ? -10.617 28.969 24.734 1 97.06 379 ASP A N 1
ATOM 2836 C CA . ASP A 1 379 ? -9.391 29.281 24.016 1 97.06 379 ASP A CA 1
ATOM 2837 C C . ASP A 1 379 ? -9.203 28.359 22.812 1 97.06 379 ASP A C 1
ATOM 2839 O O . ASP A 1 379 ? -9.727 27.25 22.797 1 97.06 379 ASP A O 1
ATOM 2843 N N . VAL A 1 380 ? -8.492 28.875 21.844 1 97.5 380 VAL A N 1
ATOM 2844 C CA . VAL A 1 380 ? -8.227 28.125 20.625 1 97.5 380 VAL A CA 1
ATOM 2845 C C . VAL A 1 380 ? -6.75 28.219 20.266 1 97.5 380 VAL A C 1
ATOM 2847 O O . VAL A 1 380 ? -6.172 29.312 20.266 1 97.5 380 VAL A O 1
ATOM 2850 N N . LEU A 1 381 ? -6.152 27.047 19.969 1 95.5 381 LEU A N 1
ATOM 2851 C CA . LEU A 1 381 ? -4.766 26.969 19.516 1 95.5 381 LEU A CA 1
ATOM 2852 C C . LEU A 1 381 ? -4.684 26.453 18.078 1 95.5 381 LEU A C 1
ATOM 2854 O O . LEU A 1 381 ? -5.582 25.734 17.625 1 95.5 381 LEU A O 1
ATOM 2858 N N . GLY A 1 382 ? -3.598 26.844 17.375 1 91.25 382 GLY A N 1
ATOM 2859 C CA . GLY A 1 382 ? -3.24 26.234 16.094 1 91.25 382 GLY A CA 1
ATOM 2860 C C . GLY A 1 382 ? -4.117 26.688 14.953 1 91.25 382 GLY A C 1
ATOM 2861 O O . GLY A 1 382 ? -4.281 25.969 13.961 1 91.25 382 GLY A O 1
ATOM 2862 N N . ASP A 1 383 ? -4.703 27.797 15.039 1 86.94 383 ASP A N 1
ATOM 2863 C CA . ASP A 1 383 ? -5.668 28.219 14.031 1 86.94 383 ASP A CA 1
ATOM 2864 C C . ASP A 1 383 ? -4.988 29 12.906 1 86.94 383 ASP A C 1
ATOM 2866 O O . ASP A 1 383 ? -5.66 29.594 12.062 1 86.94 383 ASP A O 1
ATOM 2870 N N . ASP A 1 384 ? -3.695 28.875 12.82 1 84 384 ASP A N 1
ATOM 2871 C CA . ASP A 1 384 ? -2.98 29.625 11.789 1 84 384 ASP A CA 1
ATOM 2872 C C . ASP A 1 384 ? -2.873 28.797 10.5 1 84 384 ASP A C 1
ATOM 2874 O O . ASP A 1 384 ? -2.555 29.344 9.438 1 84 384 ASP A O 1
ATOM 2878 N N . ALA A 1 385 ? -3.102 27.531 10.586 1 84.19 385 ALA A N 1
ATOM 2879 C CA . ALA A 1 385 ? -2.953 26.672 9.414 1 84.19 385 ALA A CA 1
ATOM 2880 C C . ALA A 1 385 ? -3.734 25.375 9.586 1 84.19 385 ALA A C 1
ATOM 2882 O O . ALA A 1 385 ? -4.238 25.078 10.672 1 84.19 385 ALA A O 1
ATOM 2883 N N . GLY A 1 386 ? -3.908 24.766 8.461 1 91.69 386 GLY A N 1
ATOM 2884 C CA . GLY A 1 386 ? -4.344 23.375 8.484 1 91.69 386 GLY A CA 1
ATOM 2885 C C . GLY A 1 386 ? -5.855 23.219 8.492 1 91.69 386 GLY A C 1
ATOM 2886 O O . GLY A 1 386 ? -6.566 24.047 7.914 1 91.69 386 GLY A O 1
ATOM 2887 N N . THR A 1 387 ? -6.262 22.094 9.039 1 96.06 387 THR A N 1
ATOM 2888 C CA . THR A 1 387 ? -7.652 21.688 8.93 1 96.06 387 THR A CA 1
ATOM 2889 C C . THR A 1 387 ? -8.25 21.406 10.305 1 96.06 387 THR A C 1
ATOM 2891 O O . THR A 1 387 ? -9.297 20.766 10.414 1 96.06 387 THR A O 1
ATOM 2894 N N . HIS A 1 388 ? -7.559 21.844 11.352 1 97.56 388 HIS A N 1
ATOM 2895 C CA . HIS A 1 388 ? -8.062 21.625 12.703 1 97.56 388 HIS A CA 1
ATOM 2896 C C . HIS A 1 388 ? -7.566 22.719 13.656 1 97.56 388 HIS A C 1
ATOM 2898 O O . HIS A 1 388 ? -6.645 23.469 13.32 1 97.56 388 HIS A O 1
ATOM 2904 N N . VAL A 1 389 ? -8.258 22.844 14.758 1 97.56 389 VAL A N 1
ATOM 2905 C CA . VAL A 1 389 ? -7.809 23.656 15.875 1 97.56 389 VAL A CA 1
ATOM 2906 C C . VAL A 1 389 ? -7.801 22.828 17.156 1 97.56 389 VAL A C 1
ATOM 2908 O O . VAL A 1 389 ? -8.32 21.703 17.172 1 97.56 389 VAL A O 1
ATOM 2911 N N . VAL A 1 390 ? -7.109 23.359 18.156 1 98.38 390 VAL A N 1
ATOM 2912 C CA . VAL A 1 390 ? -7.07 22.672 19.438 1 98.38 390 VAL A CA 1
ATOM 2913 C C . VAL A 1 390 ? -7.758 23.531 20.5 1 98.38 390 VAL A C 1
ATOM 2915 O O . VAL A 1 390 ? -7.527 24.734 20.578 1 98.38 390 VAL A O 1
ATOM 2918 N N . VAL A 1 391 ? -8.633 22.906 21.266 1 98.62 391 VAL A N 1
ATOM 2919 C CA . VAL A 1 391 ? -9.258 23.547 22.422 1 98.62 391 VAL A CA 1
ATOM 2920 C C . VAL A 1 391 ? -8.656 22.984 23.703 1 98.62 391 VAL A C 1
ATOM 2922 O O . VAL A 1 391 ? -8.984 21.859 24.109 1 98.62 391 VAL A O 1
ATOM 2925 N N . PRO A 1 392 ? -7.82 23.812 24.312 1 97.94 392 PRO A N 1
ATOM 2926 C CA . PRO A 1 392 ? -7.25 23.328 25.562 1 97.94 392 PRO A CA 1
ATOM 2927 C C . PRO A 1 392 ? -8.289 23.234 26.688 1 97.94 392 PRO A C 1
ATOM 2929 O O . PRO A 1 392 ? -9.18 24.078 26.781 1 97.94 392 PRO A O 1
ATOM 2932 N N . LEU A 1 393 ? -8.148 22.188 27.453 1 98.06 393 LEU A N 1
ATOM 2933 C CA . LEU A 1 393 ? -8.969 22 28.641 1 98.06 393 LEU A CA 1
ATOM 2934 C C . LEU A 1 393 ? -8.094 21.828 29.875 1 98.06 393 LEU A C 1
ATOM 2936 O O . LEU A 1 393 ? -6.879 21.625 29.766 1 98.06 393 LEU A O 1
ATOM 2940 N N . ALA A 1 394 ? -8.727 21.891 31.031 1 95.88 394 ALA A N 1
ATOM 2941 C CA . ALA A 1 394 ? -7.992 22.062 32.281 1 95.88 394 ALA A CA 1
ATOM 2942 C C . ALA A 1 394 ? -7.41 20.734 32.75 1 95.88 394 ALA A C 1
ATOM 2944 O O . ALA A 1 394 ? -6.414 20.703 33.469 1 95.88 394 ALA A O 1
ATOM 2945 N N . SER A 1 395 ? -8.055 19.609 32.375 1 97.06 395 SER A N 1
ATOM 2946 C CA . SER A 1 395 ? -7.633 18.328 32.938 1 97.06 395 SER A CA 1
ATOM 2947 C C . SER A 1 395 ? -8.023 17.172 32.031 1 97.06 395 SER A C 1
ATOM 2949 O O . SER A 1 395 ? -8.758 17.359 31.047 1 97.06 395 SER A O 1
ATOM 2951 N N . ALA A 1 396 ? -7.418 16.062 32.375 1 96.94 396 ALA A N 1
ATOM 2952 C CA . ALA A 1 396 ? -7.773 14.828 31.672 1 96.94 396 ALA A CA 1
ATOM 2953 C C . ALA A 1 396 ? -9.258 14.516 31.828 1 96.94 396 ALA A C 1
ATOM 2955 O O . ALA A 1 396 ? -9.898 14.031 30.891 1 96.94 396 ALA A O 1
ATOM 2956 N N . GLU A 1 397 ? -9.797 14.758 33 1 96.81 397 GLU A N 1
ATOM 2957 C CA . GLU A 1 397 ? -11.203 14.508 33.281 1 96.81 397 GLU A CA 1
ATOM 2958 C C . GLU A 1 397 ? -12.109 15.383 32.406 1 96.81 397 GLU A C 1
ATOM 2960 O O . GLU A 1 397 ? -13.117 14.906 31.891 1 96.81 397 GLU A O 1
ATOM 2965 N N . SER A 1 398 ? -11.68 16.656 32.312 1 97.94 398 SER A N 1
ATOM 2966 C CA . SER A 1 398 ? -12.445 17.562 31.453 1 97.94 398 SER A CA 1
ATOM 2967 C C . SER A 1 398 ? -12.438 17.109 30 1 97.94 398 SER A C 1
ATOM 2969 O O . SER A 1 398 ? -13.453 17.219 29.312 1 97.94 398 SER A O 1
ATOM 2971 N N . GLU A 1 399 ? -11.305 16.688 29.578 1 98.25 399 GLU A N 1
ATOM 2972 C CA . GLU A 1 399 ? -11.172 16.156 28.219 1 98.25 399 GLU A CA 1
ATOM 2973 C C . GLU A 1 399 ? -12.102 14.969 27.984 1 98.25 399 GLU A C 1
ATOM 2975 O O . GLU A 1 399 ? -12.859 14.953 27.016 1 98.25 399 GLU A O 1
ATOM 2980 N N . GLU A 1 400 ? -12.094 14.031 28.875 1 97.44 400 GLU A N 1
ATOM 2981 C CA . GLU A 1 400 ? -12.93 12.836 28.766 1 97.44 400 GLU A CA 1
ATOM 2982 C C . GLU A 1 400 ? -14.414 13.195 28.797 1 97.44 400 GLU A C 1
ATOM 2984 O O . GLU A 1 400 ? -15.211 12.625 28.062 1 97.44 400 GLU A O 1
ATOM 2989 N N . ARG A 1 401 ? -14.75 14.055 29.688 1 97.81 401 ARG A N 1
ATOM 2990 C CA . ARG A 1 401 ? -16.141 14.5 29.812 1 97.81 401 ARG A CA 1
ATOM 2991 C C . ARG A 1 401 ? -16.625 15.164 28.531 1 97.81 401 ARG A C 1
ATOM 2993 O O . ARG A 1 401 ? -17.734 14.898 28.078 1 97.81 401 ARG A O 1
ATOM 3000 N N . ALA A 1 402 ? -15.797 16 27.969 1 98.38 402 ALA A N 1
ATOM 3001 C CA . ALA A 1 402 ? -16.156 16.688 26.734 1 98.38 402 ALA A CA 1
ATOM 3002 C C . ALA A 1 402 ? -16.422 15.703 25.609 1 98.38 402 ALA A C 1
ATOM 3004 O O . ALA A 1 402 ? -17.422 15.828 24.891 1 98.38 402 ALA A O 1
ATOM 3005 N N . VAL A 1 403 ? -15.539 14.734 25.422 1 98.19 403 VAL A N 1
ATOM 3006 C CA . VAL A 1 403 ? -15.656 13.742 24.359 1 98.19 403 VAL A CA 1
ATOM 3007 C C . VAL A 1 403 ? -16.922 12.914 24.562 1 98.19 403 VAL A C 1
ATOM 3009 O O . VAL A 1 403 ? -17.672 12.672 23.625 1 98.19 403 VAL A O 1
ATOM 3012 N N . THR A 1 404 ? -17.188 12.57 25.797 1 97.69 404 THR A N 1
ATOM 3013 C CA . THR A 1 404 ? -18.344 11.75 26.125 1 97.69 404 THR A CA 1
ATOM 3014 C C . THR A 1 404 ? -19.641 12.531 25.891 1 97.69 404 THR A C 1
ATOM 3016 O O . THR A 1 404 ? -20.578 12.008 25.312 1 97.69 404 THR A O 1
ATOM 3019 N N . LEU A 1 405 ? -19.656 13.766 26.359 1 97.88 405 LEU A N 1
ATOM 3020 C CA . LEU A 1 405 ? -20.844 14.609 26.203 1 97.88 405 LEU A CA 1
ATOM 3021 C C . LEU A 1 405 ? -21.156 14.836 24.719 1 97.88 405 LEU A C 1
ATOM 3023 O O . LEU A 1 405 ? -22.312 14.773 24.312 1 97.88 405 LEU A O 1
ATOM 3027 N N . ALA A 1 406 ? -20.109 15.133 23.984 1 98.38 406 ALA A N 1
ATOM 3028 C CA . ALA A 1 406 ? -20.312 15.383 22.562 1 98.38 406 ALA A CA 1
ATOM 3029 C C . ALA A 1 406 ? -20.844 14.141 21.844 1 98.38 406 ALA A C 1
ATOM 3031 O O . ALA A 1 406 ? -21.75 14.234 21.016 1 98.38 406 ALA A O 1
ATOM 3032 N N . ARG A 1 407 ? -20.25 13.016 22.188 1 97.69 407 ARG A N 1
ATOM 3033 C CA . ARG A 1 407 ? -20.688 11.766 21.578 1 97.69 407 ARG A CA 1
ATOM 3034 C C . ARG A 1 407 ? -22.172 11.516 21.875 1 97.69 407 ARG A C 1
ATOM 3036 O O . ARG A 1 407 ? -22.922 11.086 21 1 97.69 407 ARG A O 1
ATOM 3043 N N . ALA A 1 408 ? -22.594 11.75 23.047 1 96.5 408 ALA A N 1
ATOM 3044 C CA . ALA A 1 408 ? -23.984 11.57 23.453 1 96.5 408 ALA A CA 1
ATOM 3045 C C . ALA A 1 408 ? -24.906 12.492 22.656 1 96.5 408 ALA A C 1
ATOM 3047 O O . ALA A 1 408 ? -26.094 12.195 22.5 1 96.5 408 ALA A O 1
ATOM 3048 N N . GLN A 1 409 ? -24.328 13.555 22.172 1 97.25 409 GLN A N 1
ATOM 3049 C CA . GLN A 1 409 ? -25.125 14.516 21.422 1 97.25 409 GLN A CA 1
ATOM 3050 C C . GLN A 1 409 ? -24.922 14.352 19.922 1 97.25 409 GLN A C 1
ATOM 3052 O O . GLN A 1 409 ? -25.281 15.234 19.125 1 97.25 409 GLN A O 1
ATOM 3057 N N . GLY A 1 410 ? -24.156 13.352 19.547 1 97.25 410 GLY A N 1
ATOM 3058 C CA . GLY A 1 410 ? -24.047 12.984 18.156 1 97.25 410 GLY A CA 1
ATOM 3059 C C . GLY A 1 410 ? -22.844 13.602 17.469 1 97.25 410 GLY A C 1
ATOM 3060 O O . GLY A 1 410 ? -22.828 13.734 16.234 1 97.25 410 GLY A O 1
ATOM 3061 N N . VAL A 1 411 ? -21.891 14.047 18.203 1 98.25 411 VAL A N 1
ATOM 3062 C CA . VAL A 1 411 ? -20.703 14.664 17.641 1 98.25 411 VAL A CA 1
ATOM 3063 C C . VAL A 1 411 ? -19.453 13.898 18.062 1 98.25 411 VAL A C 1
ATOM 3065 O O . VAL A 1 411 ? -19.297 13.586 19.25 1 98.25 411 VAL A O 1
ATOM 3068 N N . ALA A 1 412 ? -18.609 13.547 17.078 1 98.12 412 ALA A N 1
ATOM 3069 C CA . ALA A 1 412 ? -17.359 12.859 17.375 1 98.12 412 ALA A CA 1
ATOM 3070 C C . ALA A 1 412 ? -16.203 13.852 17.562 1 98.12 412 ALA A C 1
ATOM 3072 O O . ALA A 1 412 ? -15.891 14.617 16.656 1 98.12 412 ALA A O 1
ATOM 3073 N N . LEU A 1 413 ? -15.641 13.844 18.719 1 97.88 413 LEU A N 1
ATOM 3074 C CA . LEU A 1 413 ? -14.445 14.617 19.031 1 97.88 413 LEU A CA 1
ATOM 3075 C C . LEU A 1 413 ? -13.266 13.695 19.344 1 97.88 413 LEU A C 1
ATOM 3077 O O . LEU A 1 413 ? -13.453 12.523 19.672 1 97.88 413 LEU A O 1
ATOM 3081 N N . ASP A 1 414 ? -12.141 14.227 19.172 1 96.69 414 ASP A N 1
ATOM 3082 C CA . ASP A 1 414 ? -10.914 13.469 19.391 1 96.69 414 ASP A CA 1
ATOM 3083 C C . ASP A 1 414 ? -10.055 14.133 20.469 1 96.69 414 ASP A C 1
ATOM 3085 O O . ASP A 1 414 ? -9.5 15.211 20.25 1 96.69 414 ASP A O 1
ATOM 3089 N N . GLY A 1 415 ? -9.922 13.453 21.594 1 97.69 415 GLY A N 1
ATOM 3090 C CA . GLY A 1 415 ? -9.133 14 22.688 1 97.69 415 GLY A CA 1
ATOM 3091 C C . GLY A 1 415 ? -7.637 13.922 22.438 1 97.69 415 GLY A C 1
ATOM 3092 O O . GLY A 1 415 ? -7.164 13.047 21.719 1 97.69 415 GLY A O 1
ATOM 3093 N N . LEU A 1 416 ? -6.906 14.781 23.094 1 98 416 LEU A N 1
ATOM 3094 C CA . LEU A 1 416 ? -5.461 14.867 22.906 1 98 416 LEU A CA 1
ATOM 3095 C C . LEU A 1 416 ? -4.766 13.656 23.516 1 98 416 LEU A C 1
ATOM 3097 O O . LEU A 1 416 ? -3.598 13.391 23.234 1 98 416 LEU A O 1
ATOM 3101 N N . ALA A 1 417 ? -5.469 12.938 24.406 1 96.75 417 ALA A N 1
ATOM 3102 C CA . ALA A 1 417 ? -4.891 11.789 25.094 1 96.75 417 ALA A CA 1
ATOM 3103 C C . ALA A 1 417 ? -4.309 10.789 24.094 1 96.75 417 ALA A C 1
ATOM 3105 O O . ALA A 1 417 ? -3.24 10.219 24.328 1 96.75 417 ALA A O 1
ATOM 3106 N N . ARG A 1 418 ? -4.898 10.648 23 1 94.69 418 ARG A N 1
ATOM 3107 C CA . ARG A 1 418 ? -4.535 9.656 22 1 94.69 418 ARG A CA 1
ATOM 3108 C C . ARG A 1 418 ? -3.199 10 21.344 1 94.69 418 ARG A C 1
ATOM 3110 O O . ARG A 1 418 ? -2.562 9.141 20.719 1 94.69 418 ARG A O 1
ATOM 3117 N N . TYR A 1 419 ? -2.771 11.18 21.484 1 97.31 419 TYR A N 1
ATOM 3118 C CA . TYR A 1 419 ? -1.59 11.641 20.766 1 97.31 419 TYR A CA 1
ATOM 3119 C C . TYR A 1 419 ? -0.38 11.719 21.688 1 97.31 419 TYR A C 1
ATOM 3121 O O . TYR A 1 419 ? 0.692 12.172 21.281 1 97.31 419 TYR A O 1
ATOM 3129 N N . HIS A 1 420 ? -0.562 11.289 22.969 1 97.19 420 HIS A N 1
ATOM 3130 C CA . HIS A 1 420 ? 0.54 11.305 23.922 1 97.19 420 HIS A CA 1
ATOM 3131 C C . HIS A 1 420 ? 1.219 9.938 24 1 97.19 420 HIS A C 1
ATOM 3133 O O . HIS A 1 420 ? 0.552 8.906 23.938 1 97.19 420 HIS A O 1
ATOM 3139 N N . LEU A 1 421 ? 2.465 9.953 24.062 1 95.5 421 LEU A N 1
ATOM 3140 C CA . LEU A 1 421 ? 3.283 8.758 24.266 1 95.5 421 LEU A CA 1
ATOM 3141 C C . LEU A 1 421 ? 3.676 8.625 25.734 1 95.5 421 LEU A C 1
ATOM 3143 O O . LEU A 1 421 ? 3.744 7.516 26.266 1 95.5 421 LEU A O 1
ATOM 3147 N N . GLY A 1 422 ? 3.996 9.727 26.359 1 92 422 GLY A N 1
ATOM 3148 C CA . GLY A 1 422 ? 4.41 9.773 27.75 1 92 422 GLY A CA 1
ATOM 3149 C C . GLY A 1 422 ? 3.391 10.445 28.656 1 92 422 GLY A C 1
ATOM 3150 O O . GLY A 1 422 ? 2.189 10.398 28.375 1 92 422 GLY A O 1
ATOM 3151 N N . PRO A 1 423 ? 3.922 10.969 29.703 1 91.19 423 PRO A N 1
ATOM 3152 C CA . PRO A 1 423 ? 3.008 11.688 30.609 1 91.19 423 PRO A CA 1
ATOM 3153 C C . PRO A 1 423 ? 2.283 12.836 29.906 1 91.19 423 PRO A C 1
ATOM 3155 O O . PRO A 1 423 ? 2.902 13.609 29.172 1 91.19 423 PRO A O 1
ATOM 3158 N N . ARG A 1 424 ? 1.079 12.914 30.188 1 93.56 424 ARG A N 1
ATOM 3159 C CA . ARG A 1 424 ? 0.257 13.93 29.531 1 93.56 424 ARG A CA 1
ATOM 3160 C C . ARG A 1 424 ? 0.535 15.312 30.109 1 93.56 424 ARG A C 1
ATOM 3162 O O . ARG A 1 424 ? 0.502 15.5 31.328 1 93.56 424 ARG A O 1
ATOM 3169 N N . ARG A 1 425 ? 0.811 16.219 29.219 1 90.94 425 ARG A N 1
ATOM 3170 C CA . ARG A 1 425 ? 1.08 17.594 29.609 1 90.94 425 ARG A CA 1
ATOM 3171 C C . ARG A 1 425 ? 0.05 18.547 29.016 1 90.94 425 ARG A C 1
ATOM 3173 O O . ARG A 1 425 ? -0.041 19.719 29.422 1 90.94 425 ARG A O 1
ATOM 3180 N N . HIS A 1 426 ? -0.606 18.078 28.047 1 95.56 426 HIS A N 1
ATOM 3181 C CA . HIS A 1 426 ? -1.654 18.828 27.375 1 95.56 426 HIS A CA 1
ATOM 3182 C C . HIS A 1 426 ? -2.988 18.094 27.438 1 95.56 426 HIS A C 1
ATOM 3184 O O . HIS A 1 426 ? -3.031 16.859 27.297 1 95.56 426 HIS A O 1
ATOM 3190 N N . PHE A 1 427 ? -3.988 18.844 27.766 1 97.62 427 PHE A N 1
ATOM 3191 C CA . PHE A 1 427 ? -5.34 18.312 27.781 1 97.62 427 PHE A CA 1
ATOM 3192 C C . PHE A 1 427 ? -6.254 19.125 26.859 1 97.62 427 PHE A C 1
ATOM 3194 O O . PHE A 1 427 ? -6.141 20.344 26.797 1 97.62 427 PHE A O 1
ATOM 3201 N N . GLY A 1 428 ? -7.09 18.438 26.188 1 98.25 428 GLY A N 1
ATOM 3202 C CA . GLY A 1 428 ? -8.008 19.141 25.312 1 98.25 428 GLY A CA 1
ATOM 3203 C C . GLY A 1 428 ? -8.469 18.281 24.141 1 98.25 428 GLY A C 1
ATOM 3204 O O . GLY A 1 428 ? -8.438 17.047 24.203 1 98.25 428 GLY A O 1
ATOM 3205 N N . VAL A 1 429 ? -8.992 18.984 23.109 1 98.38 429 VAL A N 1
ATOM 3206 C CA . VAL A 1 429 ? -9.57 18.312 21.938 1 98.38 429 VAL A CA 1
ATOM 3207 C C . VAL A 1 429 ? -9.016 18.938 20.656 1 98.38 429 VAL A C 1
ATOM 3209 O O . VAL A 1 429 ? -8.93 20.172 20.547 1 98.38 429 VAL A O 1
ATOM 3212 N N . ALA A 1 430 ? -8.516 18.078 19.797 1 98.12 430 ALA A N 1
ATOM 3213 C CA . ALA A 1 430 ? -8.258 18.5 18.438 1 98.12 430 ALA A CA 1
ATOM 3214 C C . ALA A 1 430 ? -9.531 18.469 17.594 1 98.12 430 ALA A C 1
ATOM 3216 O O . ALA A 1 430 ? -10.109 17.391 17.391 1 98.12 430 ALA A O 1
ATOM 3217 N N . LEU A 1 431 ? -9.953 19.578 17.094 1 98.38 431 LEU A N 1
ATOM 3218 C CA . LEU A 1 431 ? -11.234 19.703 16.406 1 98.38 431 LEU A CA 1
ATOM 3219 C C . LEU A 1 431 ? -11.031 19.984 14.93 1 98.38 431 LEU A C 1
ATOM 3221 O O . LEU A 1 431 ? -10.555 21.062 14.555 1 98.38 431 LEU A O 1
ATOM 3225 N N . GLY A 1 432 ? -11.414 18.984 14.109 1 98.06 432 GLY A N 1
ATOM 3226 C CA . GLY A 1 432 ? -11.336 19.141 12.664 1 98.06 432 GLY A CA 1
ATOM 3227 C C . GLY A 1 432 ? -12.562 19.812 12.07 1 98.06 432 GLY A C 1
ATOM 3228 O O . GLY A 1 432 ? -13.672 19.656 12.578 1 98.06 432 GLY A O 1
ATOM 3229 N N . TYR A 1 433 ? -12.375 20.531 10.961 1 97.62 433 TYR A N 1
ATOM 3230 C CA . TYR A 1 433 ? -13.516 21.25 10.406 1 97.62 433 TYR A CA 1
ATOM 3231 C C . TYR A 1 433 ? -13.617 21.031 8.898 1 97.62 433 TYR A C 1
ATOM 3233 O O . TYR A 1 433 ? -14.195 21.859 8.188 1 97.62 433 TYR A O 1
ATOM 3241 N N . THR A 1 434 ? -13.039 19.875 8.438 1 97.44 434 THR A N 1
ATOM 3242 C CA . THR A 1 434 ? -13.031 19.672 6.992 1 97.44 434 THR A CA 1
ATOM 3243 C C . THR A 1 434 ? -13.797 18.406 6.617 1 97.44 434 THR A C 1
ATOM 3245 O O . THR A 1 434 ? -14.172 18.234 5.457 1 97.44 434 THR A O 1
ATOM 3248 N N . ALA A 1 435 ? -14.055 17.516 7.523 1 97.19 435 ALA A N 1
ATOM 3249 C CA . ALA A 1 435 ? -14.703 16.25 7.219 1 97.19 435 ALA A CA 1
ATOM 3250 C C . ALA A 1 435 ? -16.156 16.453 6.812 1 97.19 435 ALA A C 1
ATOM 3252 O O . ALA A 1 435 ? -16.672 15.773 5.926 1 97.19 435 ALA A O 1
ATOM 3253 N N . LEU A 1 436 ? -16.844 17.469 7.426 1 97.19 436 LEU A N 1
ATOM 3254 C CA . LEU A 1 436 ? -18.281 17.656 7.281 1 97.19 436 LEU A CA 1
ATOM 3255 C C . LEU A 1 436 ? -18.594 18.641 6.16 1 97.19 436 LEU A C 1
ATOM 3257 O O . LEU A 1 436 ? -17.797 19.547 5.875 1 97.19 436 LEU A O 1
ATOM 3261 N N . SER A 1 437 ? -19.766 18.469 5.605 1 95.75 437 SER A N 1
ATOM 3262 C CA . SER A 1 437 ? -20.297 19.516 4.727 1 95.75 437 SER A CA 1
ATOM 3263 C C . SER A 1 437 ? -20.547 20.812 5.488 1 95.75 437 SER A C 1
ATOM 3265 O O . SER A 1 437 ? -20.594 20.812 6.719 1 95.75 437 SER A O 1
ATOM 3267 N N . TRP A 1 438 ? -20.734 21.828 4.758 1 95.12 438 TRP A N 1
ATOM 3268 C CA . TRP A 1 438 ? -20.938 23.141 5.383 1 95.12 438 TRP A CA 1
ATOM 3269 C C . TRP A 1 438 ? -22.156 23.125 6.297 1 95.12 438 TRP A C 1
ATOM 3271 O O . TRP A 1 438 ? -22.078 23.531 7.453 1 95.12 438 TRP A O 1
ATOM 3281 N N . PRO A 1 439 ? -23.281 22.578 5.852 1 96.62 439 PRO A N 1
ATOM 3282 C CA . PRO A 1 439 ? -24.438 22.562 6.738 1 96.62 439 PRO A CA 1
ATOM 3283 C C . PRO A 1 439 ? -24.219 21.703 7.984 1 96.62 439 PRO A C 1
ATOM 3285 O O . PRO A 1 439 ? -24.625 22.078 9.086 1 96.62 439 PRO A O 1
ATOM 3288 N N . ASP A 1 440 ? -23.547 20.609 7.77 1 97.25 440 ASP A N 1
ATOM 3289 C CA . ASP A 1 440 ? -23.297 19.719 8.898 1 97.25 440 ASP A CA 1
ATOM 3290 C C . ASP A 1 440 ? -22.297 20.344 9.875 1 97.25 440 ASP A C 1
ATOM 3292 O O . ASP A 1 440 ? -22.422 20.156 11.094 1 97.25 440 ASP A O 1
ATOM 3296 N N . LEU A 1 441 ? -21.359 21.062 9.344 1 98.12 441 LEU A N 1
ATOM 3297 C CA . LEU A 1 441 ? -20.391 21.75 10.188 1 98.12 441 LEU A CA 1
ATOM 3298 C C . LEU A 1 441 ? -21.062 22.828 11.031 1 98.12 441 LEU A C 1
ATOM 3300 O O . LEU A 1 441 ? -20.828 22.906 12.234 1 98.12 441 LEU A O 1
ATOM 3304 N N . ALA A 1 442 ? -21.922 23.547 10.398 1 98 442 ALA A N 1
ATOM 3305 C CA . ALA A 1 442 ? -22.641 24.625 11.07 1 98 442 ALA A CA 1
ATOM 3306 C C . ALA A 1 442 ? -23.531 24.078 12.188 1 98 442 ALA A C 1
ATOM 3308 O O . ALA A 1 442 ? -23.75 24.75 13.195 1 98 442 ALA A O 1
ATOM 3309 N N . ALA A 1 443 ? -23.953 22.875 12.008 1 97.94 443 ALA A N 1
ATOM 3310 C CA . ALA A 1 443 ? -24.812 22.25 13.008 1 97.94 443 ALA A CA 1
ATOM 3311 C C . ALA A 1 443 ? -23.984 21.641 14.133 1 97.94 443 ALA A C 1
ATOM 3313 O O . ALA A 1 443 ? -24.391 21.672 15.297 1 97.94 443 ALA A O 1
ATOM 3314 N N . ALA A 1 444 ? -22.875 21.109 13.836 1 98.62 444 ALA A N 1
ATOM 3315 C CA . ALA A 1 444 ? -22.094 20.297 14.773 1 98.62 444 ALA A CA 1
ATOM 3316 C C . ALA A 1 444 ? -21.25 21.188 15.695 1 98.62 444 ALA A C 1
ATOM 3318 O O . ALA A 1 444 ? -21.031 20.859 16.859 1 98.62 444 ALA A O 1
ATOM 3319 N N . VAL A 1 445 ? -20.781 22.328 15.227 1 98.62 445 VAL A N 1
ATOM 3320 C CA . VAL A 1 445 ? -19.781 23.125 15.93 1 98.62 445 VAL A CA 1
ATOM 3321 C C . VAL A 1 445 ? -20.391 23.734 17.188 1 98.62 445 VAL A C 1
ATOM 3323 O O . VAL A 1 445 ? -19.781 23.688 18.266 1 98.62 445 VAL A O 1
ATOM 3326 N N . PRO A 1 446 ? -21.609 24.25 17.125 1 98.31 446 PRO A N 1
ATOM 3327 C CA . PRO A 1 446 ? -22.203 24.766 18.359 1 98.31 446 PRO A CA 1
ATOM 3328 C C . PRO A 1 446 ? -22.406 23.688 19.422 1 98.31 446 PRO A C 1
ATOM 3330 O O . PRO A 1 446 ? -22.234 23.953 20.609 1 98.31 446 PRO A O 1
ATOM 3333 N N . ILE A 1 447 ? -22.75 22.531 18.969 1 98.19 447 ILE A N 1
ATOM 3334 C CA . ILE A 1 447 ? -22.906 21.422 19.891 1 98.19 447 ILE A CA 1
ATOM 3335 C C . ILE A 1 447 ? -21.562 21.109 20.547 1 98.19 447 ILE A C 1
ATOM 3337 O O . ILE A 1 447 ? -21.484 21 21.781 1 98.19 447 ILE A O 1
ATOM 3341 N N . ALA A 1 448 ? -20.562 21 19.781 1 98.62 448 ALA A N 1
ATOM 3342 C CA . ALA A 1 448 ? -19.219 20.734 20.297 1 98.62 448 ALA A CA 1
ATOM 3343 C C . ALA A 1 448 ? -18.781 21.828 21.266 1 98.62 448 ALA A C 1
ATOM 3345 O O . ALA A 1 448 ? -18.266 21.516 22.344 1 98.62 448 ALA A O 1
ATOM 3346 N N . ALA A 1 449 ? -18.984 23.047 20.859 1 98.62 449 ALA A N 1
ATOM 3347 C CA . ALA A 1 449 ? -18.594 24.172 21.688 1 98.62 449 ALA A CA 1
ATOM 3348 C C . ALA A 1 449 ? -19.297 24.125 23.047 1 98.62 449 ALA A C 1
ATOM 3350 O O . ALA A 1 449 ? -18.688 24.375 24.078 1 98.62 449 ALA A O 1
ATOM 3351 N N . ALA A 1 450 ? -20.531 23.828 23.047 1 98.25 450 ALA A N 1
ATOM 3352 C CA . ALA A 1 450 ? -21.297 23.734 24.281 1 98.25 450 ALA A CA 1
ATOM 3353 C C . ALA A 1 450 ? -20.766 22.625 25.172 1 98.25 450 ALA A C 1
ATOM 3355 O O . ALA A 1 450 ? -20.641 22.797 26.391 1 98.25 450 ALA A O 1
ATOM 3356 N N . CYS A 1 451 ? -20.484 21.5 24.578 1 98.19 451 CYS A N 1
ATOM 3357 C CA . CYS A 1 451 ? -19.969 20.359 25.328 1 98.19 451 CYS A CA 1
ATOM 3358 C C . CYS A 1 451 ? -18.609 20.672 25.922 1 98.19 451 CYS A C 1
ATOM 3360 O O . CYS A 1 451 ? -18.312 20.297 27.062 1 98.19 451 CYS A O 1
ATOM 3362 N N . LEU A 1 452 ? -17.797 21.344 25.188 1 98.5 452 LEU A N 1
ATOM 3363 C CA . LEU A 1 452 ? -16.453 21.734 25.641 1 98.5 452 LEU A CA 1
ATOM 3364 C C . LEU A 1 452 ? -16.531 22.75 26.766 1 98.5 452 LEU A C 1
ATOM 3366 O O . LEU A 1 452 ? -15.766 22.672 27.734 1 98.5 452 LEU A O 1
ATOM 3370 N N . ALA A 1 453 ? -17.453 23.609 26.672 1 97.69 453 ALA A N 1
ATOM 3371 C CA . ALA A 1 453 ? -17.594 24.656 27.688 1 97.69 453 ALA A CA 1
ATOM 3372 C C . ALA A 1 453 ? -18.109 24.078 29 1 97.69 453 ALA A C 1
ATOM 3374 O O . ALA A 1 453 ? -17.781 24.578 30.078 1 97.69 453 ALA A O 1
ATOM 3375 N N . ARG A 1 454 ? -18.875 23.047 28.938 1 94 454 ARG A N 1
ATOM 3376 C CA . ARG A 1 454 ? -19.5 22.453 30.109 1 94 454 ARG A CA 1
ATOM 3377 C C . ARG A 1 454 ? -18.547 21.469 30.781 1 94 454 ARG A C 1
ATOM 3379 O O . ARG A 1 454 ? -18.781 21.062 31.922 1 94 454 ARG A O 1
ATOM 3386 N N . SER A 1 455 ? -17.578 21.141 30.125 1 89.81 455 SER A N 1
ATOM 3387 C CA . SER A 1 455 ? -16.688 20.078 30.625 1 89.81 455 SER A CA 1
ATOM 3388 C C . SER A 1 455 ? -15.641 20.641 31.562 1 89.81 455 SER A C 1
ATOM 3390 O O . SER A 1 455 ? -15.023 19.906 32.344 1 89.81 455 SER A O 1
ATOM 3392 N N . MET B 1 1 ? -0.185 30.359 -6.785 1 36.88 1 MET B N 1
ATOM 3393 C CA . MET B 1 1 ? -0.197 31.75 -7.227 1 36.88 1 MET B CA 1
ATOM 3394 C C . MET B 1 1 ? 1.149 32.438 -6.961 1 36.88 1 MET B C 1
ATOM 3396 O O . MET B 1 1 ? 1.837 32.094 -6 1 36.88 1 MET B O 1
ATOM 3400 N N . LEU B 1 2 ? 1.631 33.031 -8 1 47.34 2 LEU B N 1
ATOM 3401 C CA . LEU B 1 2 ? 2.871 33.781 -8.039 1 47.34 2 LEU B CA 1
ATOM 3402 C C . LEU B 1 2 ? 2.967 34.719 -6.84 1 47.34 2 LEU B C 1
ATOM 3404 O O . LEU B 1 2 ? 3.979 35.406 -6.66 1 47.34 2 LEU B O 1
ATOM 3408 N N . ASP B 1 3 ? 1.94 34.812 -6.141 1 50.03 3 ASP B N 1
ATOM 3409 C CA . ASP B 1 3 ? 1.9 35.688 -4.969 1 50.03 3 ASP B CA 1
ATOM 3410 C C . ASP B 1 3 ? 2.748 35.125 -3.832 1 50.03 3 ASP B C 1
ATOM 3412 O O . ASP B 1 3 ? 2.996 35.781 -2.832 1 50.03 3 ASP B O 1
ATOM 3416 N N . GLU B 1 4 ? 3.26 33.938 -3.998 1 49.91 4 GLU B N 1
ATOM 3417 C CA . GLU B 1 4 ? 4.023 33.375 -2.895 1 49.91 4 GLU B CA 1
ATOM 3418 C C . GLU B 1 4 ? 5.473 33.125 -3.301 1 49.91 4 GLU B C 1
ATOM 3420 O O . GLU B 1 4 ? 6.141 32.25 -2.727 1 49.91 4 GLU B O 1
ATOM 3425 N N . LEU B 1 5 ? 6.023 33.75 -4.18 1 58.03 5 LEU B N 1
ATOM 3426 C CA . LEU B 1 5 ? 7.418 33.594 -4.578 1 58.03 5 LEU B CA 1
ATOM 3427 C C . LEU B 1 5 ? 8.352 34.094 -3.471 1 58.03 5 LEU B C 1
ATOM 3429 O O . LEU B 1 5 ? 8.273 35.219 -3.041 1 58.03 5 LEU B O 1
ATOM 3433 N N . PRO B 1 6 ? 9 33.219 -2.818 1 60 6 PRO B N 1
ATOM 3434 C CA . PRO B 1 6 ? 9.938 33.688 -1.782 1 60 6 PRO B CA 1
ATOM 3435 C C . PRO B 1 6 ? 11.07 34.531 -2.342 1 60 6 PRO B C 1
ATOM 3437 O O . PRO B 1 6 ? 11.992 34 -2.971 1 60 6 PRO B O 1
ATOM 3440 N N . LEU B 1 7 ? 10.906 35.812 -2.338 1 70.31 7 LEU B N 1
ATOM 3441 C CA . LEU B 1 7 ? 11.984 36.75 -2.672 1 70.31 7 LEU B CA 1
ATOM 3442 C C . LEU B 1 7 ? 12.555 37.375 -1.415 1 70.31 7 LEU B C 1
ATOM 3444 O O . LEU B 1 7 ? 11.867 38.156 -0.738 1 70.31 7 LEU B O 1
ATOM 3448 N N . ASP B 1 8 ? 13.672 36.875 -0.97 1 69.38 8 ASP B N 1
ATOM 3449 C CA . ASP B 1 8 ? 14.352 37.5 0.16 1 69.38 8 ASP B CA 1
ATOM 3450 C C . ASP B 1 8 ? 15.258 38.625 -0.306 1 69.38 8 ASP B C 1
ATOM 3452 O O . ASP B 1 8 ? 16.172 38.406 -1.102 1 69.38 8 ASP B O 1
ATOM 3456 N N . LEU B 1 9 ? 14.875 39.844 0.244 1 76.75 9 LEU B N 1
ATOM 3457 C CA . LEU B 1 9 ? 15.703 41 -0.069 1 76.75 9 LEU B CA 1
ATOM 3458 C C . LEU B 1 9 ? 16.656 41.312 1.085 1 76.75 9 LEU B C 1
ATOM 3460 O O . LEU B 1 9 ? 16.281 41.188 2.254 1 76.75 9 LEU B O 1
ATOM 3464 N N . ASP B 1 10 ? 17.875 41.375 0.792 1 76.88 10 ASP B N 1
ATOM 3465 C CA . ASP B 1 10 ? 18.891 41.781 1.766 1 76.88 10 ASP B CA 1
ATOM 3466 C C . ASP B 1 10 ? 19.297 43.25 1.56 1 76.88 10 ASP B C 1
ATOM 3468 O O . ASP B 1 10 ? 20.047 43.562 0.627 1 76.88 10 ASP B O 1
ATOM 3472 N N . ARG B 1 11 ? 18.969 44.062 2.482 1 79.88 11 ARG B N 1
ATOM 3473 C CA . ARG B 1 11 ? 19.219 45.5 2.377 1 79.88 11 ARG B CA 1
ATOM 3474 C C . ARG B 1 11 ? 20.672 45.812 2.699 1 79.88 11 ARG B C 1
ATOM 3476 O O . ARG B 1 11 ? 21.141 46.938 2.443 1 79.88 11 ARG B O 1
ATOM 3483 N N . ALA B 1 12 ? 21.328 44.781 3.189 1 76.06 12 ALA B N 1
ATOM 3484 C CA . ALA B 1 12 ? 22.734 45 3.557 1 76.06 12 ALA B CA 1
ATOM 3485 C C . ALA B 1 12 ? 23.656 44.75 2.373 1 76.06 12 ALA B C 1
ATOM 3487 O O . ALA B 1 12 ? 24.844 45.062 2.428 1 76.06 12 ALA B O 1
ATOM 3488 N N . LEU B 1 13 ? 23.109 44.188 1.4 1 77.31 13 LEU B N 1
ATOM 3489 C CA . LEU B 1 13 ? 23.938 43.906 0.231 1 77.31 13 LEU B CA 1
ATOM 3490 C C . LEU B 1 13 ? 24.125 45.156 -0.624 1 77.31 13 LEU B C 1
ATOM 3492 O O . LEU B 1 13 ? 23.25 46 -0.668 1 77.31 13 LEU B O 1
ATOM 3496 N N . PRO B 1 14 ? 25.266 45.281 -1.168 1 78.5 14 PRO B N 1
ATOM 3497 C CA . PRO B 1 14 ? 25.547 46.438 -2.031 1 78.5 14 PRO B CA 1
ATOM 3498 C C . PRO B 1 14 ? 24.641 46.469 -3.27 1 78.5 14 PRO B C 1
ATOM 3500 O O . PRO B 1 14 ? 24.422 47.531 -3.848 1 78.5 14 PRO B O 1
ATOM 3503 N N . ALA B 1 15 ? 24.016 45.406 -3.604 1 79.62 15 ALA B N 1
ATOM 3504 C CA . ALA B 1 15 ? 23.156 45.375 -4.781 1 79.62 15 ALA B CA 1
ATOM 3505 C C . ALA B 1 15 ? 21.828 46.094 -4.516 1 79.62 15 ALA B C 1
ATOM 3507 O O . ALA B 1 15 ? 21.203 45.875 -3.473 1 79.62 15 ALA B O 1
ATOM 3508 N N . PRO B 1 16 ? 21.484 46.969 -5.402 1 82.75 16 PRO B N 1
ATOM 3509 C CA . PRO B 1 16 ? 20.203 47.625 -5.238 1 82.75 16 PRO B CA 1
ATOM 3510 C C . PRO B 1 16 ? 19.031 46.656 -5.105 1 82.75 16 PRO B C 1
ATOM 3512 O O . PRO B 1 16 ? 19.078 45.562 -5.66 1 82.75 16 PRO B O 1
ATOM 3515 N N . LEU B 1 17 ? 18.062 47.031 -4.41 1 88.5 17 LEU B N 1
ATOM 3516 C CA . LEU B 1 17 ? 16.906 46.188 -4.133 1 88.5 17 LEU B CA 1
ATOM 3517 C C . LEU B 1 17 ? 16.234 45.75 -5.43 1 88.5 17 LEU B C 1
ATOM 3519 O O . LEU B 1 17 ? 15.734 44.625 -5.527 1 88.5 17 LEU B O 1
ATOM 3523 N N . SER B 1 18 ? 16.266 46.625 -6.375 1 85.44 18 SER B N 1
ATOM 3524 C CA . SER B 1 18 ? 15.672 46.281 -7.664 1 85.44 18 SER B CA 1
ATOM 3525 C C . SER B 1 18 ? 16.422 45.125 -8.32 1 85.44 18 SER B C 1
ATOM 3527 O O . SER B 1 18 ? 15.797 44.25 -8.93 1 85.44 18 SER B O 1
ATOM 3529 N N . VAL B 1 19 ? 17.609 45.062 -8.18 1 81.88 19 VAL B N 1
ATOM 3530 C CA . VAL B 1 19 ? 18.453 44 -8.727 1 81.88 19 VAL B CA 1
ATOM 3531 C C . VAL B 1 19 ? 18.188 42.688 -7.961 1 81.88 19 VAL B C 1
ATOM 3533 O O . VAL B 1 19 ? 18.109 41.625 -8.562 1 81.88 19 VAL B O 1
ATOM 3536 N N . GLN B 1 20 ? 18.016 42.844 -6.699 1 82.75 20 GLN B N 1
ATOM 3537 C CA . GLN B 1 20 ? 17.719 41.688 -5.883 1 82.75 20 GLN B CA 1
ATOM 3538 C C . GLN B 1 20 ? 16.375 41.062 -6.258 1 82.75 20 GLN B C 1
ATOM 3540 O O . GLN B 1 20 ? 16.234 39.844 -6.328 1 82.75 20 GLN B O 1
ATOM 3545 N N . VAL B 1 21 ? 15.469 41.875 -6.477 1 85.25 21 VAL B N 1
ATOM 3546 C CA . VAL B 1 21 ? 14.156 41.406 -6.891 1 85.25 21 VAL B CA 1
ATOM 3547 C C . VAL B 1 21 ? 14.258 40.719 -8.242 1 85.25 21 VAL B C 1
ATOM 3549 O O . VAL B 1 21 ? 13.719 39.594 -8.422 1 85.25 21 VAL B O 1
ATOM 3552 N N . ALA B 1 22 ? 14.922 41.344 -9.148 1 81.19 22 ALA B N 1
ATOM 3553 C CA . ALA B 1 22 ? 15.094 40.75 -10.477 1 81.19 22 ALA B CA 1
ATOM 3554 C C . ALA B 1 22 ? 15.844 39.438 -10.398 1 81.19 22 ALA B C 1
ATOM 3556 O O . ALA B 1 22 ? 15.438 38.438 -11.016 1 81.19 22 ALA B O 1
ATOM 3557 N N . ASP B 1 23 ? 16.828 39.375 -9.641 1 78.12 23 ASP B N 1
ATOM 3558 C CA . ASP B 1 23 ? 17.594 38.156 -9.453 1 78.12 23 ASP B CA 1
ATOM 3559 C C . ASP B 1 23 ? 16.766 37.062 -8.805 1 78.12 23 ASP B C 1
ATOM 3561 O O . ASP B 1 23 ? 16.844 35.906 -9.188 1 78.12 23 ASP B O 1
ATOM 3565 N N . GLY B 1 24 ? 16.047 37.531 -7.836 1 77.75 24 GLY B N 1
ATOM 3566 C CA . GLY B 1 24 ? 15.141 36.594 -7.199 1 77.75 24 GLY B CA 1
ATOM 3567 C C . GLY B 1 24 ? 14.133 36 -8.156 1 77.75 24 GLY B C 1
ATOM 3568 O O . GLY B 1 24 ? 13.875 34.781 -8.133 1 77.75 24 GLY B O 1
ATOM 3569 N N . LEU B 1 25 ? 13.625 36.75 -9.016 1 78.12 25 LEU B N 1
ATOM 3570 C CA . LEU B 1 25 ? 12.648 36.281 -10 1 78.12 25 LEU B CA 1
ATOM 3571 C C . LEU B 1 25 ? 13.312 35.438 -11.07 1 78.12 25 LEU B C 1
ATOM 3573 O O . LEU B 1 25 ? 12.75 34.438 -11.5 1 78.12 25 LEU B O 1
ATOM 3577 N N . ARG B 1 26 ? 14.492 35.812 -11.453 1 73.44 26 ARG B N 1
ATOM 3578 C CA . ARG B 1 26 ? 15.266 35 -12.375 1 73.44 26 ARG B CA 1
ATOM 3579 C C . ARG B 1 26 ? 15.555 33.625 -11.773 1 73.44 26 ARG B C 1
ATOM 3581 O O . ARG B 1 26 ? 15.414 32.594 -12.445 1 73.44 26 ARG B O 1
ATOM 3588 N N . ALA B 1 27 ? 15.992 33.719 -10.578 1 71.81 27 ALA B N 1
ATOM 3589 C CA . ALA B 1 27 ? 16.281 32.469 -9.875 1 71.81 27 ALA B CA 1
ATOM 3590 C C . ALA B 1 27 ? 15.031 31.594 -9.766 1 71.81 27 ALA B C 1
ATOM 3592 O O . ALA B 1 27 ? 15.094 30.375 -9.961 1 71.81 27 ALA B O 1
ATOM 3593 N N . ALA B 1 28 ? 13.992 32.281 -9.523 1 72.19 28 ALA B N 1
ATOM 3594 C CA . ALA B 1 28 ? 12.719 31.578 -9.438 1 72.19 28 ALA B CA 1
ATOM 3595 C C . ALA B 1 28 ? 12.336 30.969 -10.781 1 72.19 28 ALA B C 1
ATOM 3597 O O . ALA B 1 28 ? 11.789 29.875 -10.844 1 72.19 28 ALA B O 1
ATOM 3598 N N . ALA B 1 29 ? 12.617 31.656 -11.828 1 69.75 29 ALA B N 1
ATOM 3599 C CA . ALA B 1 29 ? 12.352 31.172 -13.18 1 69.75 29 ALA B CA 1
ATOM 3600 C C . ALA B 1 29 ? 13.305 30.047 -13.562 1 69.75 29 ALA B C 1
ATOM 3602 O O . ALA B 1 29 ? 12.883 29.047 -14.148 1 69.75 29 ALA B O 1
ATOM 3603 N N . THR B 1 30 ? 14.531 30.203 -13.164 1 64.62 30 THR B N 1
ATOM 3604 C CA . THR B 1 30 ? 15.57 29.25 -13.523 1 64.62 30 THR B CA 1
ATOM 3605 C C . THR B 1 30 ? 15.414 27.969 -12.727 1 64.62 30 THR B C 1
ATOM 3607 O O . THR B 1 30 ? 15.695 26.875 -13.234 1 64.62 30 THR B O 1
ATOM 3610 N N . ASN B 1 31 ? 15.039 28.25 -11.586 1 58.38 31 ASN B N 1
ATOM 3611 C CA . ASN B 1 31 ? 14.938 27.078 -10.719 1 58.38 31 ASN B CA 1
ATOM 3612 C C . ASN B 1 31 ? 13.562 26.422 -10.82 1 58.38 31 ASN B C 1
ATOM 3614 O O . ASN B 1 31 ? 13.227 25.547 -10.023 1 58.38 31 ASN B O 1
ATOM 3618 N N . GLY B 1 32 ? 12.812 26.938 -11.672 1 61.03 32 GLY B N 1
ATOM 3619 C CA . GLY B 1 32 ? 11.555 26.312 -12.039 1 61.03 32 GLY B CA 1
ATOM 3620 C C . GLY B 1 32 ? 10.391 26.75 -11.164 1 61.03 32 GLY B C 1
ATOM 3621 O O . GLY B 1 32 ? 9.281 26.234 -11.297 1 61.03 32 GLY B O 1
ATOM 3622 N N . LEU B 1 33 ? 10.617 27.688 -10.281 1 63.72 33 LEU B N 1
ATOM 3623 C CA . LEU B 1 33 ? 9.555 28.219 -9.445 1 63.72 33 LEU B CA 1
ATOM 3624 C C . LEU B 1 33 ? 8.562 29.016 -10.273 1 63.72 33 LEU B C 1
ATOM 3626 O O . LEU B 1 33 ? 7.367 29.047 -9.969 1 63.72 33 LEU B O 1
ATOM 3630 N N . LEU B 1 34 ? 9.141 29.625 -11.273 1 68.31 34 LEU B N 1
ATOM 3631 C CA . LEU B 1 34 ? 8.344 30.344 -12.266 1 68.31 34 LEU B CA 1
ATOM 3632 C C . LEU B 1 34 ? 8.508 29.719 -13.648 1 68.31 34 LEU B C 1
ATOM 3634 O O . LEU B 1 34 ? 9.594 29.266 -14 1 68.31 34 LEU B O 1
ATOM 3638 N N . ARG B 1 35 ? 7.391 29.531 -14.328 1 68.5 35 ARG B N 1
ATOM 3639 C CA . ARG B 1 35 ? 7.453 28.969 -15.68 1 68.5 35 ARG B CA 1
ATOM 3640 C C . ARG B 1 35 ? 6.977 29.984 -16.719 1 68.5 35 ARG B C 1
ATOM 3642 O O . ARG B 1 35 ? 6.262 30.938 -16.375 1 68.5 35 ARG B O 1
ATOM 3649 N N . GLY B 1 36 ? 7.426 29.516 -17.906 1 66.88 36 GLY B N 1
ATOM 3650 C CA . GLY B 1 36 ? 6.895 30.328 -18.984 1 66.88 36 GLY B CA 1
ATOM 3651 C C . GLY B 1 36 ? 5.379 30.344 -19.031 1 66.88 36 GLY B C 1
ATOM 3652 O O . GLY B 1 36 ? 4.734 29.312 -18.875 1 66.88 36 GLY B O 1
ATOM 3653 N N . GLY B 1 37 ? 4.883 31.578 -18.984 1 71.12 37 GLY B N 1
ATOM 3654 C CA . GLY B 1 37 ? 3.439 31.75 -19.047 1 71.12 37 GLY B CA 1
ATOM 3655 C C . GLY B 1 37 ? 2.826 32.125 -17.703 1 71.12 37 GLY B C 1
ATOM 3656 O O . GLY B 1 37 ? 1.648 32.469 -17.641 1 71.12 37 GLY B O 1
ATOM 3657 N N . ASP B 1 38 ? 3.615 31.938 -16.719 1 73.38 38 ASP B N 1
ATOM 3658 C CA . ASP B 1 38 ? 3.096 32.344 -15.414 1 73.38 38 ASP B CA 1
ATOM 3659 C C . ASP B 1 38 ? 2.842 33.844 -15.344 1 73.38 38 ASP B C 1
ATOM 3661 O O . ASP B 1 38 ? 3.65 34.625 -15.828 1 73.38 38 ASP B O 1
ATOM 3665 N N . ARG B 1 39 ? 1.703 34.219 -14.812 1 78.94 39 ARG B N 1
ATOM 3666 C CA . ARG B 1 39 ? 1.447 35.625 -14.547 1 78.94 39 ARG B CA 1
ATOM 3667 C C . ARG B 1 39 ? 2.152 36.094 -13.273 1 78.94 39 ARG B C 1
ATOM 3669 O O . ARG B 1 39 ? 1.95 35.5 -12.211 1 78.94 39 ARG B O 1
ATOM 3676 N N . LEU B 1 40 ? 2.949 37.031 -13.406 1 81.06 40 LEU B N 1
ATOM 3677 C CA . LEU B 1 40 ? 3.625 37.625 -12.25 1 81.06 40 LEU B CA 1
ATOM 3678 C C . LEU B 1 40 ? 2.701 38.594 -11.516 1 81.06 40 LEU B C 1
ATOM 3680 O O . LEU B 1 40 ? 1.791 39.156 -12.109 1 81.06 40 LEU B O 1
ATOM 3684 N N . PRO B 1 41 ? 2.945 38.688 -10.234 1 81.19 41 PRO B N 1
ATOM 3685 C CA . PRO B 1 41 ? 2.178 39.719 -9.531 1 81.19 41 PRO B CA 1
ATOM 3686 C C . PRO B 1 41 ? 2.367 41.125 -10.125 1 81.19 41 PRO B C 1
ATOM 3688 O O . PRO B 1 41 ? 3.391 41.406 -10.766 1 81.19 41 PRO B O 1
ATOM 3691 N N . SER B 1 42 ? 1.315 41.969 -9.93 1 82.62 42 SER B N 1
ATOM 3692 C CA . SER B 1 42 ? 1.482 43.375 -10.328 1 82.62 42 SER B CA 1
ATOM 3693 C C . SER B 1 42 ? 2.596 44.031 -9.539 1 82.62 42 SER B C 1
ATOM 3695 O O . SER B 1 42 ? 2.932 43.594 -8.438 1 82.62 42 SER B O 1
ATOM 3697 N N . SER B 1 43 ? 3.178 45.031 -10.156 1 83.56 43 SER B N 1
ATOM 3698 C CA . SER B 1 43 ? 4.246 45.781 -9.477 1 83.56 43 SER B CA 1
ATOM 3699 C C . SER B 1 43 ? 3.779 46.312 -8.125 1 83.56 43 SER B C 1
ATOM 3701 O O . SER B 1 43 ? 4.535 46.281 -7.152 1 83.56 43 SER B O 1
ATOM 3703 N N . ARG B 1 44 ? 2.533 46.656 -8.078 1 84.38 44 ARG B N 1
ATOM 3704 C CA . ARG B 1 44 ? 1.99 47.188 -6.82 1 84.38 44 ARG B CA 1
ATOM 3705 C C . ARG B 1 44 ? 1.88 46.062 -5.781 1 84.38 44 ARG B C 1
ATOM 3707 O O . ARG B 1 44 ? 2.316 46.219 -4.641 1 84.38 44 ARG B O 1
ATOM 3714 N N . SER B 1 45 ? 1.366 44.969 -6.242 1 84.88 45 SER B N 1
ATOM 3715 C CA . SER B 1 45 ? 1.141 43.844 -5.328 1 84.88 45 SER B CA 1
ATOM 3716 C C . SER B 1 45 ? 2.459 43.281 -4.82 1 84.88 45 SER B C 1
ATOM 3718 O O . SER B 1 45 ? 2.592 42.969 -3.635 1 84.88 45 SER B O 1
ATOM 3720 N N . LEU B 1 46 ? 3.436 43.125 -5.629 1 84.81 46 LEU B N 1
ATOM 3721 C CA . LEU B 1 46 ? 4.734 42.594 -5.246 1 84.81 46 LEU B CA 1
ATOM 3722 C C . LEU B 1 46 ? 5.484 43.562 -4.34 1 84.81 46 LEU B C 1
ATOM 3724 O O . LEU B 1 46 ? 6.156 43.125 -3.395 1 84.81 46 LEU B O 1
ATOM 3728 N N . ALA B 1 47 ? 5.312 44.844 -4.543 1 86.12 47 ALA B N 1
ATOM 3729 C CA . ALA B 1 47 ? 5.949 45.875 -3.709 1 86.12 47 ALA B CA 1
ATOM 3730 C C . ALA B 1 47 ? 5.438 45.781 -2.271 1 86.12 47 ALA B C 1
ATOM 3732 O O . ALA B 1 47 ? 6.227 45.844 -1.323 1 86.12 47 ALA B O 1
ATOM 3733 N N . VAL B 1 48 ? 4.188 45.625 -2.236 1 82.94 48 VAL B N 1
ATOM 3734 C CA . VAL B 1 48 ? 3.576 45.5 -0.915 1 82.94 48 VAL B CA 1
ATOM 3735 C C . VAL B 1 48 ? 4.074 44.25 -0.209 1 82.94 48 VAL B C 1
ATOM 3737 O O . VAL B 1 48 ? 4.449 44.312 0.966 1 82.94 48 VAL B O 1
ATOM 3740 N N . ARG B 1 49 ? 4.246 43.281 -0.938 1 79.5 49 ARG B N 1
ATOM 3741 C CA . ARG B 1 49 ? 4.629 41.969 -0.378 1 79.5 49 ARG B CA 1
ATOM 3742 C C . ARG B 1 49 ? 6.086 42 0.072 1 79.5 49 ARG B C 1
ATOM 3744 O O . ARG B 1 49 ? 6.43 41.375 1.09 1 79.5 49 ARG B O 1
ATOM 3751 N N . LEU B 1 50 ? 6.895 42.656 -0.653 1 81.88 50 LEU B N 1
ATOM 3752 C CA . LEU B 1 50 ? 8.328 42.656 -0.4 1 81.88 50 LEU B CA 1
ATOM 3753 C C . LEU B 1 50 ? 8.734 43.812 0.49 1 81.88 50 LEU B C 1
ATOM 3755 O O . LEU B 1 50 ? 9.891 43.938 0.901 1 81.88 50 LEU B O 1
ATOM 3759 N N . GLY B 1 51 ? 7.73 44.656 0.733 1 83.56 51 GLY B N 1
ATOM 3760 C CA . GLY B 1 51 ? 8.016 45.812 1.535 1 83.56 51 GLY B CA 1
ATOM 3761 C C . GLY B 1 51 ? 8.984 46.781 0.862 1 83.56 51 GLY B C 1
ATOM 3762 O O . GLY B 1 51 ? 9.891 47.312 1.507 1 83.56 51 GLY B O 1
ATOM 3763 N N . VAL B 1 52 ? 8.828 46.938 -0.358 1 87.5 52 VAL B N 1
ATOM 3764 C CA . VAL B 1 52 ? 9.664 47.875 -1.1 1 87.5 52 VAL B CA 1
ATOM 3765 C C . VAL B 1 52 ? 8.781 48.812 -1.909 1 87.5 52 VAL B C 1
ATOM 3767 O O . VAL B 1 52 ? 7.566 48.625 -1.999 1 87.5 52 VAL B O 1
ATOM 3770 N N . SER B 1 53 ? 9.406 50 -2.32 1 86.81 53 SER B N 1
ATOM 3771 C CA . SER B 1 53 ? 8.664 50.969 -3.133 1 86.81 53 SER B CA 1
ATOM 3772 C C . SER B 1 53 ? 8.281 50.344 -4.48 1 86.81 53 SER B C 1
ATOM 3774 O O . SER B 1 53 ? 8.953 49.438 -4.973 1 86.81 53 SER B O 1
ATOM 3776 N N . ARG B 1 54 ? 7.223 50.812 -5 1 87.75 54 ARG B N 1
ATOM 3777 C CA . ARG B 1 54 ? 6.773 50.344 -6.316 1 87.75 54 ARG B CA 1
ATOM 3778 C C . ARG B 1 54 ? 7.84 50.625 -7.375 1 87.75 54 ARG B C 1
ATOM 3780 O O . ARG B 1 54 ? 7.953 49.875 -8.344 1 87.75 54 ARG B O 1
ATOM 3787 N N . THR B 1 55 ? 8.578 51.594 -7.172 1 86.88 55 THR B N 1
ATOM 3788 C CA . THR B 1 55 ? 9.625 51.969 -8.125 1 86.88 55 THR B CA 1
ATOM 3789 C C . THR B 1 55 ? 10.695 50.875 -8.18 1 86.88 55 THR B C 1
ATOM 3791 O O . THR B 1 55 ? 11.242 50.594 -9.25 1 86.88 55 THR B O 1
ATOM 3794 N N . VAL B 1 56 ? 10.938 50.25 -7.07 1 88.62 56 VAL B N 1
ATOM 3795 C CA . VAL B 1 56 ? 11.93 49.188 -6.98 1 88.62 56 VAL B CA 1
ATOM 3796 C C . VAL B 1 56 ? 11.469 48 -7.801 1 88.62 56 VAL B C 1
ATOM 3798 O O . VAL B 1 56 ? 12.234 47.438 -8.594 1 88.62 56 VAL B O 1
ATOM 3801 N N . VAL B 1 57 ? 10.242 47.594 -7.68 1 88.69 57 VAL B N 1
ATOM 3802 C CA . VAL B 1 57 ? 9.703 46.438 -8.391 1 88.69 57 VAL B CA 1
ATOM 3803 C C . VAL B 1 57 ? 9.555 46.75 -9.875 1 88.69 57 VAL B C 1
ATOM 3805 O O . VAL B 1 57 ? 9.867 45.938 -10.734 1 88.69 57 VAL B O 1
ATOM 3808 N N . ALA B 1 58 ? 9.078 47.938 -10.062 1 85.75 58 ALA B N 1
ATOM 3809 C CA . ALA B 1 58 ? 8.93 48.375 -11.453 1 85.75 58 ALA B CA 1
ATOM 3810 C C . ALA B 1 58 ? 10.273 48.344 -12.18 1 85.75 58 ALA B C 1
ATOM 3812 O O . ALA B 1 58 ? 10.352 47.906 -13.336 1 85.75 58 ALA B O 1
ATOM 3813 N N . ALA B 1 59 ? 11.266 48.75 -11.5 1 84.5 59 ALA B N 1
ATOM 3814 C CA . ALA B 1 59 ? 12.609 48.719 -12.078 1 84.5 59 ALA B CA 1
ATOM 3815 C C . ALA B 1 59 ? 13.055 47.281 -12.344 1 84.5 59 ALA B C 1
ATOM 3817 O O . ALA B 1 59 ? 13.68 47 -13.375 1 84.5 59 ALA B O 1
ATOM 3818 N N . ALA B 1 60 ? 12.734 46.406 -11.469 1 87.5 60 ALA B N 1
ATOM 3819 C CA . ALA B 1 60 ? 13.055 44.969 -11.648 1 87.5 60 ALA B CA 1
ATOM 3820 C C . ALA B 1 60 ? 12.305 44.406 -12.836 1 87.5 60 ALA B C 1
ATOM 3822 O O . ALA B 1 60 ? 12.891 43.688 -13.664 1 87.5 60 ALA B O 1
ATOM 3823 N N . TYR B 1 61 ? 11.023 44.625 -12.93 1 86.62 61 TYR B N 1
ATOM 3824 C CA . TYR B 1 61 ? 10.203 44.125 -14.031 1 86.62 61 TYR B CA 1
ATOM 3825 C C . TYR B 1 61 ? 10.68 44.688 -15.367 1 86.62 61 TYR B C 1
ATOM 3827 O O . TYR B 1 61 ? 10.719 44 -16.375 1 86.62 61 TYR B O 1
ATOM 3835 N N . ASP B 1 62 ? 11.031 46 -15.312 1 80.62 62 ASP B N 1
ATOM 3836 C CA . ASP B 1 62 ? 11.57 46.625 -16.516 1 80.62 62 ASP B CA 1
ATOM 3837 C C . ASP B 1 62 ? 12.836 45.906 -16.984 1 80.62 62 ASP B C 1
ATOM 3839 O O . ASP B 1 62 ? 13.008 45.656 -18.172 1 80.62 62 ASP B O 1
ATOM 3843 N N . GLN B 1 63 ? 13.648 45.594 -16.047 1 80.69 63 GLN B N 1
ATOM 3844 C CA . GLN B 1 63 ? 14.867 44.875 -16.359 1 80.69 63 GLN B CA 1
ATOM 3845 C C . GLN B 1 63 ? 14.555 43.5 -16.938 1 80.69 63 GLN B C 1
ATOM 3847 O O . GLN B 1 63 ? 15.109 43.094 -17.969 1 80.69 63 GLN B O 1
ATOM 3852 N N . LEU B 1 64 ? 13.742 42.75 -16.312 1 81.62 64 LEU B N 1
ATOM 3853 C CA . LEU B 1 64 ? 13.375 41.438 -16.75 1 81.62 64 LEU B CA 1
ATOM 3854 C C . LEU B 1 64 ? 12.711 41.469 -18.125 1 81.62 64 LEU B C 1
ATOM 3856 O O . LEU B 1 64 ? 12.914 40.562 -18.938 1 81.62 64 LEU B O 1
ATOM 3860 N N . HIS B 1 65 ? 11.961 42.5 -18.297 1 80.5 65 HIS B N 1
ATOM 3861 C CA . HIS B 1 65 ? 11.344 42.688 -19.609 1 80.5 65 HIS B CA 1
ATOM 3862 C C . HIS B 1 65 ? 12.398 42.969 -20.672 1 80.5 65 HIS B C 1
ATOM 3864 O O . HIS B 1 65 ? 12.352 42.375 -21.766 1 80.5 65 HIS B O 1
ATOM 3870 N N . ALA B 1 66 ? 13.305 43.781 -20.375 1 76.19 66 ALA B N 1
ATOM 3871 C CA . ALA B 1 66 ? 14.383 44.125 -21.312 1 76.19 66 ALA B CA 1
ATOM 3872 C C . ALA B 1 66 ? 15.211 42.875 -21.641 1 76.19 66 ALA B C 1
ATOM 3874 O O . ALA B 1 66 ? 15.719 42.75 -22.766 1 76.19 66 ALA B O 1
ATOM 3875 N N . GLU B 1 67 ? 15.32 42 -20.672 1 72.19 67 GLU B N 1
ATOM 3876 C CA . GLU B 1 67 ? 16.109 40.781 -20.859 1 72.19 67 GLU B CA 1
ATOM 3877 C C . GLU B 1 67 ? 15.297 39.688 -21.516 1 72.19 67 GLU B C 1
ATOM 3879 O O . GLU B 1 67 ? 15.828 38.625 -21.844 1 72.19 67 GLU B O 1
ATOM 3884 N N . GLY B 1 68 ? 14.031 39.906 -21.609 1 69.5 68 GLY B N 1
ATOM 3885 C CA . GLY B 1 68 ? 13.164 38.969 -22.297 1 69.5 68 GLY B CA 1
ATOM 3886 C C . GLY B 1 68 ? 12.57 37.938 -21.391 1 69.5 68 GLY B C 1
ATOM 3887 O O . GLY B 1 68 ? 12.031 36.906 -21.859 1 69.5 68 GLY B O 1
ATOM 3888 N N . TRP B 1 69 ? 12.688 38 -20.062 1 74.38 69 TRP B N 1
ATOM 3889 C CA . TRP B 1 69 ? 12.172 37.031 -19.094 1 74.38 69 TRP B CA 1
ATOM 3890 C C . TRP B 1 69 ? 10.656 37.156 -18.969 1 74.38 69 TRP B C 1
ATOM 3892 O O . TRP B 1 69 ? 9.977 36.156 -18.688 1 74.38 69 TRP B O 1
ATOM 3902 N N . ILE B 1 70 ? 10.18 38.406 -19.031 1 80.06 70 ILE B N 1
ATOM 3903 C CA . ILE B 1 70 ? 8.75 38.625 -18.828 1 80.06 70 ILE B CA 1
ATOM 3904 C C . ILE B 1 70 ? 8.203 39.5 -19.969 1 80.06 70 ILE B C 1
ATOM 3906 O O . ILE B 1 70 ? 8.953 40.219 -20.625 1 80.06 70 ILE B O 1
ATOM 3910 N N . ASP B 1 71 ? 6.91 39.25 -20.266 1 78.5 71 ASP B N 1
ATOM 3911 C CA . ASP B 1 71 ? 6.203 40.062 -21.25 1 78.5 71 ASP B CA 1
ATOM 3912 C C . ASP B 1 71 ? 4.871 40.562 -20.688 1 78.5 71 ASP B C 1
ATOM 3914 O O . ASP B 1 71 ? 4.219 39.875 -19.906 1 78.5 71 ASP B O 1
ATOM 3918 N N . GLY B 1 72 ? 4.609 41.875 -20.844 1 72.44 72 GLY B N 1
ATOM 3919 C CA . GLY B 1 72 ? 3.361 42.469 -20.406 1 72.44 72 GLY B CA 1
ATOM 3920 C C . GLY B 1 72 ? 2.287 42.469 -21.469 1 72.44 72 GLY B C 1
ATOM 3921 O O . GLY B 1 72 ? 2.574 42.656 -22.656 1 72.44 72 GLY B O 1
ATOM 3922 N N . LYS B 1 73 ? 1.144 42 -21.172 1 64.56 73 LYS B N 1
ATOM 3923 C CA . LYS B 1 73 ? -0.015 42.188 -22.031 1 64.56 73 LYS B CA 1
ATOM 3924 C C . LYS B 1 73 ? -0.906 43.312 -21.5 1 64.56 73 LYS B C 1
ATOM 3926 O O . LYS B 1 73 ? -1.321 43.281 -20.344 1 64.56 73 LYS B O 1
ATOM 3931 N N . ARG B 1 74 ? -1.139 44.312 -22.422 1 62.19 74 ARG B N 1
ATOM 3932 C CA . ARG B 1 74 ? -1.974 45.469 -22.078 1 62.19 74 ARG B CA 1
ATOM 3933 C C . ARG B 1 74 ? -3.346 45 -21.594 1 62.19 74 ARG B C 1
ATOM 3935 O O . ARG B 1 74 ? -4.043 44.281 -22.281 1 62.19 74 ARG B O 1
ATOM 3942 N N . GLY B 1 75 ? -3.715 45.344 -20.234 1 67.88 75 GLY B N 1
ATOM 3943 C CA . GLY B 1 75 ? -5.008 45 -19.656 1 67.88 75 GLY B CA 1
ATOM 3944 C C . GLY B 1 75 ? -5.047 43.625 -19.016 1 67.88 75 GLY B C 1
ATOM 3945 O O . GLY B 1 75 ? -6.02 43.281 -18.344 1 67.88 75 GLY B O 1
ATOM 3946 N N . SER B 1 76 ? -4.027 42.719 -19.141 1 70.06 76 SER B N 1
ATOM 3947 C CA . SER B 1 76 ? -4.109 41.344 -18.672 1 70.06 76 SER B CA 1
ATOM 3948 C C . SER B 1 76 ? -3.061 41.062 -17.609 1 70.06 76 SER B C 1
ATOM 3950 O O . SER B 1 76 ? -3.307 40.281 -16.672 1 70.06 76 SER B O 1
ATOM 3952 N N . GLY B 1 77 ? -1.888 41.625 -17.719 1 79.38 77 GLY B N 1
ATOM 3953 C CA . GLY B 1 77 ? -0.865 41.438 -16.703 1 79.38 77 GLY B CA 1
ATOM 3954 C C . GLY B 1 77 ? 0.499 41.094 -17.281 1 79.38 77 GLY B C 1
ATOM 3955 O O . GLY B 1 77 ? 0.705 41.188 -18.484 1 79.38 77 GLY B O 1
ATOM 3956 N N . THR B 1 78 ? 1.597 40.938 -16.422 1 83.25 78 THR B N 1
ATOM 3957 C CA . THR B 1 78 ? 2.973 40.625 -16.781 1 83.25 78 THR B CA 1
ATOM 3958 C C . THR B 1 78 ? 3.232 39.125 -16.656 1 83.25 78 THR B C 1
ATOM 3960 O O . THR B 1 78 ? 2.887 38.5 -15.641 1 83.25 78 THR B O 1
ATOM 3963 N N . TYR B 1 79 ? 3.768 38.562 -17.75 1 81.44 79 TYR B N 1
ATOM 3964 C CA . TYR B 1 79 ? 3.975 37.094 -17.797 1 81.44 79 TYR B CA 1
ATOM 3965 C C . TYR B 1 79 ? 5.449 36.781 -18 1 81.44 79 TYR B C 1
ATOM 3967 O O . TYR B 1 79 ? 6.176 37.531 -18.656 1 81.44 79 TYR B O 1
ATOM 3975 N N . LEU B 1 80 ? 5.809 35.688 -17.391 1 75.69 80 LEU B N 1
ATOM 3976 C CA . LEU B 1 80 ? 7.148 35.188 -17.672 1 75.69 80 LEU B CA 1
ATOM 3977 C C . LEU B 1 80 ? 7.219 34.562 -19.078 1 75.69 80 LEU B C 1
ATOM 3979 O O . LEU B 1 80 ? 6.395 33.719 -19.422 1 75.69 80 LEU B O 1
ATOM 3983 N N . THR B 1 81 ? 7.992 35.094 -20.047 1 65.25 81 THR B N 1
ATOM 3984 C CA . THR B 1 81 ? 8.07 34.625 -21.422 1 65.25 81 THR B CA 1
ATOM 3985 C C . THR B 1 81 ? 9.094 33.5 -21.547 1 65.25 81 THR B C 1
ATOM 3987 O O . THR B 1 81 ? 8.844 32.5 -22.234 1 65.25 81 THR B O 1
ATOM 3990 N N . THR B 1 82 ? 10.523 33.906 -21.594 1 51.34 82 THR B N 1
ATOM 3991 C CA . THR B 1 82 ? 11.594 32.969 -21.938 1 51.34 82 THR B CA 1
ATOM 3992 C C . THR B 1 82 ? 12.188 32.344 -20.672 1 51.34 82 THR B C 1
ATOM 3994 O O . THR B 1 82 ? 12.68 33.062 -19.797 1 51.34 82 THR B O 1
ATOM 3997 N N . ALA B 1 83 ? 11.758 31.609 -20 1 45.22 83 ALA B N 1
ATOM 3998 C CA . ALA B 1 83 ? 12.602 30.953 -19 1 45.22 83 ALA B CA 1
ATOM 3999 C C . ALA B 1 83 ? 13.648 30.078 -19.688 1 45.22 83 ALA B C 1
ATOM 4001 O O . ALA B 1 83 ? 13.344 29.359 -20.641 1 45.22 83 ALA B O 1
ATOM 4002 N N . PRO B 1 84 ? 14.961 30.5 -19.625 1 36.88 84 PRO B N 1
ATOM 4003 C CA . PRO B 1 84 ? 15.836 29.484 -20.234 1 36.88 84 PRO B CA 1
ATOM 4004 C C . PRO B 1 84 ? 15.32 28.062 -20.016 1 36.88 84 PRO B C 1
ATOM 4006 O O . PRO B 1 84 ? 14.578 27.797 -19.078 1 36.88 84 PRO B O 1
ATOM 4009 N N . PRO B 1 85 ? 15.492 27.266 -21.141 1 33.34 85 PRO B N 1
ATOM 4010 C CA . PRO B 1 85 ? 15.062 25.891 -20.891 1 33.34 85 PRO B CA 1
ATOM 4011 C C . PRO B 1 85 ? 15.453 25.391 -19.5 1 33.34 85 PRO B C 1
ATOM 4013 O O . PRO B 1 85 ? 16.469 25.828 -18.953 1 33.34 85 PRO B O 1
ATOM 4016 N N . ALA B 1 86 ? 14.617 25.281 -18.594 1 34.34 86 ALA B N 1
ATOM 4017 C CA . ALA B 1 86 ? 14.922 24.609 -17.344 1 34.34 86 ALA B CA 1
ATOM 4018 C C . ALA B 1 86 ? 16.219 23.812 -17.453 1 34.34 86 ALA B C 1
ATOM 4020 O O . ALA B 1 86 ? 16.5 23.203 -18.484 1 34.34 86 ALA B O 1
ATOM 4021 N N . THR B 1 87 ? 17.312 24.422 -16.969 1 29.89 87 THR B N 1
ATOM 4022 C CA . THR B 1 87 ? 18.391 23.438 -16.969 1 29.89 87 THR B CA 1
ATOM 4023 C C . THR B 1 87 ? 17.812 22.016 -16.969 1 29.89 87 THR B C 1
ATOM 4025 O O . THR B 1 87 ? 16.891 21.719 -16.219 1 29.89 87 THR B O 1
ATOM 4028 N N . PRO B 1 88 ? 18.172 21.328 -18.062 1 27.95 88 PRO B N 1
ATOM 4029 C CA . PRO B 1 88 ? 17.656 19.969 -17.953 1 27.95 88 PRO B CA 1
ATOM 4030 C C . PRO B 1 88 ? 17.641 19.438 -16.531 1 27.95 88 PRO B C 1
ATOM 4032 O O . PRO B 1 88 ? 18.656 19.547 -15.82 1 27.95 88 PRO B O 1
ATOM 4035 N N . THR B 1 89 ? 16.734 19.984 -15.625 1 27.94 89 THR B N 1
ATOM 4036 C CA . THR B 1 89 ? 16.625 19.109 -14.461 1 27.94 89 THR B CA 1
ATOM 4037 C C . THR B 1 89 ? 17.266 17.75 -14.742 1 27.94 89 THR B C 1
ATOM 403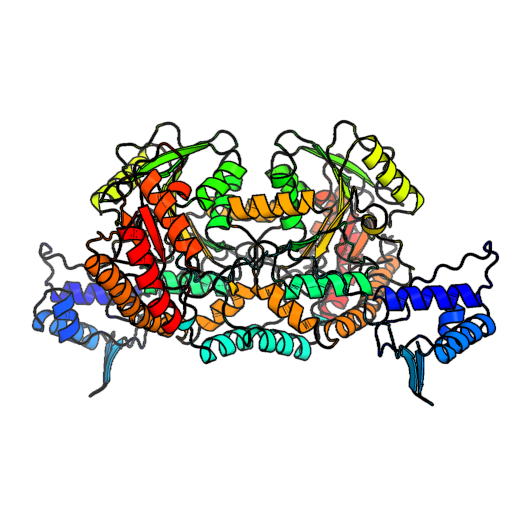9 O O . THR B 1 89 ? 16.906 17.078 -15.703 1 27.94 89 THR B O 1
ATOM 4042 N N . ARG B 1 90 ? 18.469 17.703 -14.469 1 29.67 90 ARG B N 1
ATOM 4043 C CA . ARG B 1 90 ? 18.891 16.312 -14.617 1 29.67 90 ARG B CA 1
ATOM 4044 C C . ARG B 1 90 ? 17.734 15.359 -14.352 1 29.67 90 ARG B C 1
ATOM 4046 O O . ARG B 1 90 ? 17.203 15.312 -13.234 1 29.67 90 ARG B O 1
ATOM 4053 N N . ALA B 1 91 ? 16.953 15.156 -15.297 1 29.61 91 ALA B N 1
ATOM 4054 C CA . ALA B 1 91 ? 16.141 13.961 -15.148 1 29.61 91 ALA B CA 1
ATOM 4055 C C . ALA B 1 91 ? 16.609 13.094 -13.992 1 29.61 91 ALA B C 1
ATOM 4057 O O . ALA B 1 91 ? 17.828 12.898 -13.812 1 29.61 91 ALA B O 1
ATOM 4058 N N . PHE B 1 92 ? 16.062 13.367 -12.789 1 29.59 92 PHE B N 1
ATOM 4059 C CA . PHE B 1 92 ? 16.438 12.234 -11.953 1 29.59 92 PHE B CA 1
ATOM 4060 C C . PHE B 1 92 ? 17.172 11.18 -12.773 1 29.59 92 PHE B C 1
ATOM 4062 O O . PHE B 1 92 ? 16.625 10.656 -13.75 1 29.59 92 PHE B O 1
ATOM 4069 N N . ARG B 1 93 ? 18.375 11.523 -13.086 1 28.95 93 ARG B N 1
ATOM 4070 C CA . ARG B 1 93 ? 19.031 10.367 -13.695 1 28.95 93 ARG B CA 1
ATOM 4071 C C . ARG B 1 93 ? 18.328 9.07 -13.289 1 28.95 93 ARG B C 1
ATOM 4073 O O . ARG B 1 93 ? 18.297 8.711 -12.109 1 28.95 93 ARG B O 1
ATOM 4080 N N . SER B 1 94 ? 17.172 8.898 -13.617 1 30.34 94 SER B N 1
ATOM 4081 C CA . SER B 1 94 ? 17.078 7.445 -13.688 1 30.34 94 SER B CA 1
ATOM 4082 C C . SER B 1 94 ? 18.453 6.801 -13.688 1 30.34 94 SER B C 1
ATOM 4084 O O . SER B 1 94 ? 19.344 7.223 -14.445 1 30.34 94 SER B O 1
ATOM 4086 N N . GLY B 1 95 ? 19.25 6.855 -12.555 1 30.3 95 GLY B N 1
ATOM 4087 C CA . GLY B 1 95 ? 20.422 6.09 -12.93 1 30.3 95 GLY B CA 1
ATOM 4088 C C . GLY B 1 95 ? 20.438 5.715 -14.398 1 30.3 95 GLY B C 1
ATOM 4089 O O . GLY B 1 95 ? 19.406 5.723 -15.062 1 30.3 95 GLY B O 1
ATOM 4090 N N . ALA B 1 96 ? 21.547 6.082 -15.125 1 29.73 96 ALA B N 1
ATOM 4091 C CA . ALA B 1 96 ? 21.797 5.34 -16.359 1 29.73 96 ALA B CA 1
ATOM 4092 C C . ALA B 1 96 ? 20.969 4.059 -16.406 1 29.73 96 ALA B C 1
ATOM 4094 O O . ALA B 1 96 ? 21.25 3.102 -15.68 1 29.73 96 ALA B O 1
ATOM 4095 N N . GLN B 1 97 ? 19.812 4.113 -16.266 1 32.34 97 GLN B N 1
ATOM 4096 C CA . GLN B 1 97 ? 19.5 2.957 -17.109 1 32.34 97 GLN B CA 1
ATOM 4097 C C . GLN B 1 97 ? 20.547 2.756 -18.188 1 32.34 97 GLN B C 1
ATOM 4099 O O . GLN B 1 97 ? 20.562 3.463 -19.188 1 32.34 97 GLN B O 1
ATOM 4104 N N . ASP B 1 98 ? 21.812 2.857 -17.891 1 33.81 98 ASP B N 1
ATOM 4105 C CA . ASP B 1 98 ? 22.531 2.131 -18.922 1 33.81 98 ASP B CA 1
ATOM 4106 C C . ASP B 1 98 ? 21.562 1.453 -19.891 1 33.81 98 ASP B C 1
ATOM 4108 O O . ASP B 1 98 ? 20.594 0.822 -19.469 1 33.81 98 ASP B O 1
ATOM 4112 N N . SER B 1 99 ? 21.344 2.094 -20.953 1 40.41 99 SER B N 1
ATOM 4113 C CA . SER B 1 99 ? 20.703 1.427 -22.094 1 40.41 99 SER B CA 1
ATOM 4114 C C . SER B 1 99 ? 20.812 -0.09 -21.969 1 40.41 99 SER B C 1
ATOM 4116 O O . SER B 1 99 ? 21.656 -0.714 -22.594 1 40.41 99 SER B O 1
ATOM 4118 N N . GLU B 1 100 ? 21.016 -0.556 -20.859 1 47.09 100 GLU B N 1
ATOM 4119 C CA . GLU B 1 100 ? 20.891 -1.998 -21.047 1 47.09 100 GLU B CA 1
ATOM 4120 C C . GLU B 1 100 ? 19.797 -2.33 -22.078 1 47.09 100 GLU B C 1
ATOM 4122 O O . GLU B 1 100 ? 18.719 -1.763 -22.031 1 47.09 100 GLU B O 1
ATOM 4127 N N . PRO B 1 101 ? 20.172 -2.592 -23.188 1 55.34 101 PRO B N 1
ATOM 4128 C CA . PRO B 1 101 ? 19.234 -2.994 -24.234 1 55.34 101 PRO B CA 1
ATOM 4129 C C . PRO B 1 101 ? 17.922 -3.527 -23.656 1 55.34 101 PRO B C 1
ATOM 4131 O O . PRO B 1 101 ? 17.906 -4.129 -22.578 1 55.34 101 PRO B O 1
ATOM 4134 N N . GLN B 1 102 ? 16.844 -2.818 -23.953 1 79 102 GLN B N 1
ATOM 4135 C CA . GLN B 1 102 ? 15.5 -3.273 -23.609 1 79 102 GLN B CA 1
ATOM 4136 C C . GLN B 1 102 ? 15.352 -4.777 -23.828 1 79 102 GLN B C 1
ATOM 4138 O O . GLN B 1 102 ? 15.359 -5.246 -24.969 1 79 102 GLN B O 1
ATOM 4143 N N . LEU B 1 103 ? 15.672 -5.566 -22.875 1 93.81 103 LEU B N 1
ATOM 4144 C CA . LEU B 1 103 ? 15.562 -7.02 -22.938 1 93.81 103 LEU B CA 1
ATOM 4145 C C . LEU B 1 103 ? 14.117 -7.445 -23.141 1 93.81 103 LEU B C 1
ATOM 4147 O O . LEU B 1 103 ? 13.203 -6.816 -22.594 1 93.81 103 LEU B O 1
ATOM 4151 N N . ARG B 1 104 ? 13.969 -8.414 -24.031 1 97.62 104 ARG B N 1
ATOM 4152 C CA . ARG B 1 104 ? 12.664 -9.07 -24.078 1 97.62 104 ARG B CA 1
ATOM 4153 C C . ARG B 1 104 ? 12.414 -9.875 -22.812 1 97.62 104 ARG B C 1
ATOM 4155 O O . ARG B 1 104 ? 13.164 -10.797 -22.5 1 97.62 104 ARG B O 1
ATOM 4162 N N . ASP B 1 105 ? 11.352 -9.562 -22.141 1 97.75 105 ASP B N 1
ATOM 4163 C CA . ASP B 1 105 ? 11.078 -10.023 -20.781 1 97.75 105 ASP B CA 1
ATOM 4164 C C . ASP B 1 105 ? 10.391 -11.391 -20.797 1 97.75 105 ASP B C 1
ATOM 4166 O O . ASP B 1 105 ? 9.195 -11.484 -21.078 1 97.75 105 ASP B O 1
ATOM 4170 N N . LEU B 1 106 ? 11.117 -12.438 -20.422 1 98.5 106 LEU B N 1
ATOM 4171 C CA . LEU B 1 106 ? 10.539 -13.773 -20.281 1 98.5 106 LEU B CA 1
ATOM 4172 C C . LEU B 1 106 ? 10.578 -14.219 -18.812 1 98.5 106 LEU B C 1
ATOM 4174 O O . LEU B 1 106 ? 10.547 -15.414 -18.531 1 98.5 106 LEU B O 1
ATOM 4178 N N . GLU B 1 107 ? 10.711 -13.258 -17.906 1 97.69 107 GLU B N 1
ATOM 4179 C CA . GLU B 1 107 ? 10.664 -13.578 -16.484 1 97.69 107 GLU B CA 1
ATOM 4180 C C . GLU B 1 107 ? 9.242 -13.93 -16.047 1 97.69 107 GLU B C 1
ATOM 4182 O O . GLU B 1 107 ? 8.273 -13.414 -16.609 1 97.69 107 GLU B O 1
ATOM 4187 N N . PRO B 1 108 ? 9.109 -14.758 -15.047 1 97.25 108 PRO B N 1
ATOM 4188 C CA . PRO B 1 108 ? 7.777 -15.156 -14.586 1 97.25 108 PRO B CA 1
ATOM 4189 C C . PRO B 1 108 ? 7.07 -14.062 -13.805 1 97.25 108 PRO B C 1
ATOM 4191 O O . PRO B 1 108 ? 7.691 -13.055 -13.445 1 97.25 108 PRO B O 1
ATOM 4194 N N . GLY B 1 109 ? 5.793 -14.219 -13.625 1 95.31 109 GLY B N 1
ATOM 4195 C CA . GLY B 1 109 ? 5.051 -13.406 -12.68 1 95.31 109 GLY B CA 1
ATOM 4196 C C . GLY B 1 109 ? 4.332 -12.234 -13.32 1 95.31 109 GLY B C 1
ATOM 4197 O O . GLY B 1 109 ? 3.635 -11.477 -12.648 1 95.31 109 GLY B O 1
ATOM 4198 N N . ALA B 1 110 ? 4.441 -12.109 -14.609 1 96.5 110 ALA B N 1
ATOM 4199 C CA . ALA B 1 110 ? 3.77 -11.008 -15.289 1 96.5 110 ALA B CA 1
ATOM 4200 C C . ALA B 1 110 ? 2.352 -11.398 -15.695 1 96.5 110 ALA B C 1
ATOM 4202 O O . ALA B 1 110 ? 2.094 -12.555 -16.031 1 96.5 110 ALA B O 1
ATOM 4203 N N . PRO B 1 111 ? 1.458 -10.43 -15.688 1 96.81 111 PRO B N 1
ATOM 4204 C CA . PRO B 1 111 ? 0.135 -10.672 -16.266 1 96.81 111 PRO B CA 1
ATOM 4205 C C . PRO B 1 111 ? 0.144 -10.641 -17.797 1 96.81 111 PRO B C 1
ATOM 4207 O O . PRO B 1 111 ? 1.14 -10.234 -18.391 1 96.81 111 PRO B O 1
ATOM 4210 N N . CYS B 1 112 ? -0.892 -11.141 -18.328 1 96.44 112 CYS B N 1
ATOM 4211 C CA . CYS B 1 112 ? -1.115 -10.961 -19.75 1 96.44 112 CYS B CA 1
ATOM 4212 C C . CYS B 1 112 ? -1.953 -9.711 -20.016 1 96.44 112 CYS B C 1
ATOM 4214 O O . CYS B 1 112 ? -3.152 -9.812 -20.297 1 96.44 112 CYS B O 1
ATOM 4216 N N . SER B 1 113 ? -1.354 -8.625 -20 1 93.19 113 SER B N 1
ATOM 4217 C CA . SER B 1 113 ? -2.061 -7.355 -20.125 1 93.19 113 SER B CA 1
ATOM 4218 C C . SER B 1 113 ? -2.73 -7.227 -21.484 1 93.19 113 SER B C 1
ATOM 4220 O O . SER B 1 113 ? -3.756 -6.555 -21.625 1 93.19 113 SER B O 1
ATOM 4222 N N . ASP B 1 114 ? -2.207 -7.93 -22.469 1 92.25 114 ASP B N 1
ATOM 4223 C CA . ASP B 1 114 ? -2.76 -7.906 -23.812 1 92.25 114 ASP B CA 1
ATOM 4224 C C . ASP B 1 114 ? -4.16 -8.508 -23.844 1 92.25 114 ASP B C 1
ATOM 4226 O O . ASP B 1 114 ? -4.934 -8.25 -24.766 1 92.25 114 ASP B O 1
ATOM 4230 N N . ALA B 1 115 ? -4.422 -9.297 -22.875 1 94.81 115 ALA B N 1
ATOM 4231 C CA . ALA B 1 115 ? -5.719 -9.969 -22.844 1 94.81 115 ALA B CA 1
ATOM 4232 C C . ALA B 1 115 ? -6.797 -9.039 -22.281 1 94.81 115 ALA B C 1
ATOM 4234 O O . ALA B 1 115 ? -7.992 -9.32 -22.422 1 94.81 115 ALA B O 1
ATOM 4235 N N . ILE B 1 116 ? -6.426 -7.945 -21.688 1 96.38 116 ILE B N 1
ATOM 4236 C CA . ILE B 1 116 ? -7.387 -7.035 -21.062 1 96.38 116 ILE B CA 1
ATOM 4237 C C . ILE B 1 116 ? -8.125 -6.258 -22.156 1 96.38 116 ILE B C 1
ATOM 4239 O O . ILE B 1 116 ? -7.504 -5.613 -23 1 96.38 116 ILE B O 1
ATOM 4243 N N . ASP B 1 117 ? -9.43 -6.367 -22.141 1 96.12 117 ASP B N 1
ATOM 4244 C CA . ASP B 1 117 ? -10.242 -5.539 -23.031 1 96.12 117 ASP B CA 1
ATOM 4245 C C . ASP B 1 117 ? -10.117 -4.059 -22.672 1 96.12 117 ASP B C 1
ATOM 4247 O O . ASP B 1 117 ? -10.617 -3.621 -21.641 1 96.12 117 ASP B O 1
ATOM 4251 N N . ARG B 1 118 ? -9.609 -3.316 -23.547 1 96 118 ARG B N 1
ATOM 4252 C CA . ARG B 1 118 ? -9.297 -1.919 -23.281 1 96 118 ARG B CA 1
ATOM 4253 C C . ARG B 1 118 ? -10.562 -1.106 -23.047 1 96 118 ARG B C 1
ATOM 4255 O O . ARG B 1 118 ? -10.578 -0.166 -22.25 1 96 118 ARG B O 1
ATOM 4262 N N . ALA B 1 119 ? -11.562 -1.418 -23.781 1 96.25 119 ALA B N 1
ATOM 4263 C CA . ALA B 1 119 ? -12.828 -0.708 -23.594 1 96.25 119 ALA B CA 1
ATOM 4264 C C . ALA B 1 119 ? -13.398 -0.963 -22.203 1 96.25 119 ALA B C 1
ATOM 4266 O O . ALA B 1 119 ? -13.844 -0.031 -21.531 1 96.25 119 ALA B O 1
ATOM 4267 N N . ALA B 1 120 ? -13.367 -2.227 -21.797 1 95.81 120 ALA B N 1
ATOM 4268 C CA . ALA B 1 120 ? -13.844 -2.578 -20.469 1 95.81 120 ALA B CA 1
ATOM 4269 C C . ALA B 1 120 ? -12.984 -1.937 -19.391 1 95.81 120 ALA B C 1
ATOM 4271 O O . ALA B 1 120 ? -13.5 -1.47 -18.359 1 95.81 120 ALA B O 1
ATOM 4272 N N . TRP B 1 121 ? -11.711 -1.922 -19.656 1 96.75 121 TRP B N 1
ATOM 4273 C CA . TRP B 1 121 ? -10.758 -1.303 -18.734 1 96.75 121 TRP B CA 1
ATOM 4274 C C . TRP B 1 121 ? -11.062 0.179 -18.547 1 96.75 121 TRP B C 1
ATOM 4276 O O . TRP B 1 121 ? -11.219 0.652 -17.422 1 96.75 121 TRP B O 1
ATOM 4286 N N . ARG B 1 122 ? -11.242 0.868 -19.625 1 96.38 122 ARG B N 1
ATOM 4287 C CA . ARG B 1 122 ? -11.539 2.297 -19.578 1 96.38 122 ARG B CA 1
ATOM 4288 C C . ARG B 1 122 ? -12.875 2.559 -18.906 1 96.38 122 ARG B C 1
ATOM 4290 O O . ARG B 1 122 ? -13.008 3.5 -18.125 1 96.38 122 ARG B O 1
ATOM 4297 N N . ARG B 1 123 ? -13.828 1.772 -19.219 1 95.81 123 ARG B N 1
ATOM 4298 C CA . ARG B 1 123 ? -15.148 1.924 -18.609 1 95.81 123 ARG B CA 1
ATOM 4299 C C . ARG B 1 123 ? -15.078 1.758 -17.094 1 95.81 123 ARG B C 1
ATOM 4301 O O . ARG B 1 123 ? -15.758 2.479 -16.359 1 95.81 123 ARG B O 1
ATOM 4308 N N . ALA B 1 124 ? -14.32 0.838 -16.672 1 97.06 124 ALA B N 1
ATOM 4309 C CA . ALA B 1 124 ? -14.188 0.6 -15.234 1 97.06 124 ALA B CA 1
ATOM 4310 C C . ALA B 1 124 ? -13.594 1.818 -14.523 1 97.06 124 ALA B C 1
ATOM 4312 O O . ALA B 1 124 ? -14.086 2.232 -13.477 1 97.06 124 ALA B O 1
ATOM 4313 N N . TRP B 1 125 ? -12.539 2.391 -15.133 1 97.06 125 TRP B N 1
ATOM 4314 C CA . TRP B 1 125 ? -11.93 3.588 -14.562 1 97.06 125 TRP B CA 1
ATOM 4315 C C . TRP B 1 125 ? -12.914 4.754 -14.562 1 97.06 125 TRP B C 1
ATOM 4317 O O . TRP B 1 125 ? -13 5.504 -13.586 1 97.06 125 TRP B O 1
ATOM 4327 N N . ARG B 1 126 ? -13.656 4.879 -15.586 1 95.31 126 ARG B N 1
ATOM 4328 C CA . ARG B 1 126 ? -14.633 5.953 -15.688 1 95.31 126 ARG B CA 1
ATOM 4329 C C . ARG B 1 126 ? -15.727 5.801 -14.633 1 95.31 126 ARG B C 1
ATOM 4331 O O . ARG B 1 126 ? -16.172 6.785 -14.047 1 95.31 126 ARG B O 1
ATOM 4338 N N . SER B 1 127 ? -16.125 4.598 -14.477 1 95.94 127 SER B N 1
ATOM 4339 C CA . SER B 1 127 ? -17.125 4.332 -13.453 1 95.94 127 SER B CA 1
ATOM 4340 C C . SER B 1 127 ? -16.609 4.66 -12.062 1 95.94 127 SER B C 1
ATOM 4342 O O . SER B 1 127 ? -17.344 5.223 -11.234 1 95.94 127 SER B O 1
ATOM 4344 N N . ALA B 1 128 ? -15.398 4.336 -11.773 1 95.69 128 ALA B N 1
ATOM 4345 C CA . ALA B 1 128 ? -14.789 4.637 -10.477 1 95.69 128 ALA B CA 1
ATOM 4346 C C . ALA B 1 128 ? -14.711 6.145 -10.25 1 95.69 128 ALA B C 1
ATOM 4348 O O . ALA B 1 128 ? -14.766 6.605 -9.109 1 95.69 128 ALA B O 1
ATOM 4349 N N . ALA B 1 129 ? -14.625 6.891 -11.312 1 95 129 ALA B N 1
ATOM 4350 C CA . ALA B 1 129 ? -14.523 8.352 -11.266 1 95 129 ALA B CA 1
ATOM 4351 C C . ALA B 1 129 ? -15.797 8.969 -10.695 1 95 129 ALA B C 1
ATOM 4353 O O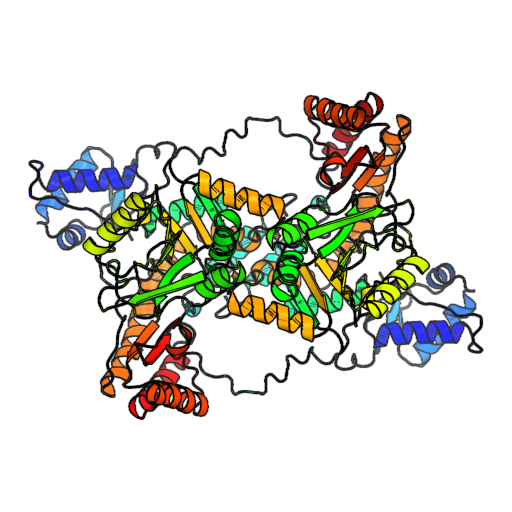 . ALA B 1 129 ? -15.781 10.109 -10.227 1 95 129 ALA B O 1
ATOM 4354 N N . ASP B 1 130 ? -16.859 8.25 -10.766 1 95.06 130 ASP B N 1
ATOM 4355 C CA . ASP B 1 130 ? -18.156 8.781 -10.344 1 95.06 130 ASP B CA 1
ATOM 4356 C C . ASP B 1 130 ? -18.297 8.742 -8.828 1 95.06 130 ASP B C 1
ATOM 4358 O O . ASP B 1 130 ? -19.172 9.406 -8.266 1 95.06 130 ASP B O 1
ATOM 4362 N N . LEU B 1 131 ? -17.469 7.98 -8.195 1 94.62 131 LEU B N 1
ATOM 4363 C CA . LEU B 1 131 ? -17.5 7.938 -6.742 1 94.62 131 LEU B CA 1
ATOM 4364 C C . LEU B 1 131 ? -16.953 9.234 -6.148 1 94.62 131 LEU B C 1
ATOM 4366 O O . LEU B 1 131 ? -16 9.805 -6.672 1 94.62 131 LEU B O 1
ATOM 4370 N N . SER B 1 132 ? -17.578 9.625 -5.09 1 94 132 SER B N 1
ATOM 4371 C CA . SER B 1 132 ? -17.078 10.812 -4.398 1 94 132 SER B CA 1
ATOM 4372 C C . SER B 1 132 ? -15.742 10.531 -3.729 1 94 132 SER B C 1
ATOM 4374 O O . SER B 1 132 ? -15.516 9.445 -3.197 1 94 132 SER B O 1
ATOM 4376 N N . PRO B 1 133 ? -14.852 11.555 -3.754 1 95.31 133 PRO B N 1
ATOM 4377 C CA . PRO B 1 133 ? -13.609 11.391 -2.994 1 95.31 133 PRO B CA 1
ATOM 4378 C C . PRO B 1 133 ? -13.859 11.07 -1.521 1 95.31 133 PRO B C 1
ATOM 4380 O O . PRO B 1 133 ? -14.727 11.68 -0.89 1 95.31 133 PRO B O 1
ATOM 4383 N N . MET B 1 134 ? -13.07 10.227 -1.016 1 95.06 134 MET B N 1
ATOM 4384 C CA . MET B 1 134 ? -13.266 9.719 0.341 1 95.06 134 MET B CA 1
ATOM 4385 C C . MET B 1 134 ? -12.781 10.734 1.373 1 95.06 134 MET B C 1
ATOM 4387 O O . MET B 1 134 ? -11.852 11.492 1.114 1 95.06 134 MET B O 1
ATOM 4391 N N . VAL B 1 135 ? -13.406 10.672 2.52 1 94.81 135 VAL B N 1
ATOM 4392 C CA . VAL B 1 135 ? -13.008 11.508 3.646 1 94.81 135 VAL B CA 1
ATOM 4393 C C . VAL B 1 135 ? -12.211 10.68 4.648 1 94.81 135 VAL B C 1
ATOM 4395 O O . VAL B 1 135 ? -11.211 11.148 5.199 1 94.81 135 VAL B O 1
ATOM 4398 N N . ARG B 1 136 ? -12.68 9.461 4.875 1 94.06 136 ARG B N 1
ATOM 4399 C CA . ARG B 1 136 ? -12.023 8.508 5.766 1 94.06 136 ARG B CA 1
ATOM 4400 C C . ARG B 1 136 ? -11.875 7.148 5.098 1 94.06 136 ARG B C 1
ATOM 4402 O O . ARG B 1 136 ? -12.742 6.727 4.328 1 94.06 136 ARG B O 1
ATOM 4409 N N . ARG B 1 137 ? -10.828 6.473 5.441 1 91.81 137 ARG B N 1
ATOM 4410 C CA . ARG B 1 137 ? -10.57 5.137 4.906 1 91.81 137 ARG B CA 1
ATOM 4411 C C . ARG B 1 137 ? -11.172 4.062 5.809 1 91.81 137 ARG B C 1
ATOM 4413 O O . ARG B 1 137 ? -11.258 4.242 7.023 1 91.81 137 ARG B O 1
ATOM 4420 N N . ASP B 1 138 ? -11.578 3.031 5.199 1 94.56 138 ASP B N 1
ATOM 4421 C CA . ASP B 1 138 ? -11.828 1.78 5.906 1 94.56 138 ASP B CA 1
ATOM 4422 C C . ASP B 1 138 ? -10.602 0.872 5.875 1 94.56 138 ASP B C 1
ATOM 4424 O O . ASP B 1 138 ? -10.227 0.363 4.816 1 94.56 138 ASP B O 1
ATOM 4428 N N . ARG B 1 139 ? -10.078 0.597 6.992 1 96.06 139 ARG B N 1
ATOM 4429 C CA . ARG B 1 139 ? -8.781 -0.073 7.027 1 96.06 139 ARG B CA 1
ATOM 4430 C C . ARG B 1 139 ? -8.93 -1.56 6.719 1 96.06 139 ARG B C 1
ATOM 4432 O O . ARG B 1 139 ? -7.938 -2.24 6.441 1 96.06 139 ARG B O 1
ATOM 4439 N N . ALA B 1 140 ? -10.125 -2.1 6.723 1 97.62 140 ALA B N 1
ATOM 4440 C CA . ALA B 1 140 ? -10.375 -3.463 6.258 1 97.62 140 ALA B CA 1
ATOM 4441 C C . ALA B 1 140 ? -10.406 -3.527 4.734 1 97.62 140 ALA B C 1
ATOM 4443 O O . ALA B 1 140 ? -10.344 -4.613 4.152 1 97.62 140 ALA B O 1
ATOM 4444 N N . GLY B 1 141 ? -10.477 -2.406 4.102 1 97.81 141 GLY B N 1
ATOM 4445 C CA . GLY B 1 141 ? -10.695 -2.301 2.666 1 97.81 141 GLY B CA 1
ATOM 4446 C C . GLY B 1 141 ? -12.086 -1.808 2.311 1 97.81 141 GLY B C 1
ATOM 4447 O O . GLY B 1 141 ? -13.008 -1.882 3.129 1 97.81 141 GLY B O 1
ATOM 4448 N N . GLU B 1 142 ? -12.25 -1.298 1.128 1 97.38 142 GLU B N 1
ATOM 4449 C CA . GLU B 1 142 ? -13.547 -0.804 0.677 1 97.38 142 GLU B CA 1
ATOM 4450 C C . GLU B 1 142 ? -14.617 -1.892 0.767 1 97.38 142 GLU B C 1
ATOM 4452 O O . GLU B 1 142 ? -14.406 -3.01 0.291 1 97.38 142 GLU B O 1
ATOM 4457 N N . PRO B 1 143 ? -15.766 -1.551 1.341 1 96.62 143 PRO B N 1
ATOM 4458 C CA . PRO B 1 143 ? -16.812 -2.561 1.497 1 96.62 143 PRO B CA 1
ATOM 4459 C C . PRO B 1 143 ? -17.25 -3.178 0.167 1 96.62 143 PRO B C 1
ATOM 4461 O O . PRO B 1 143 ? -17.406 -4.395 0.073 1 96.62 143 PRO B O 1
ATOM 4464 N N . GLU B 1 144 ? -17.406 -2.34 -0.86 1 96.69 144 GLU B N 1
ATOM 4465 C CA . GLU B 1 144 ? -17.828 -2.844 -2.164 1 96.69 144 GLU B CA 1
ATOM 4466 C C . GLU B 1 144 ? -16.766 -3.762 -2.77 1 96.69 144 GLU B C 1
ATOM 4468 O O . GLU B 1 144 ? -17.109 -4.719 -3.469 1 96.69 144 GLU B O 1
ATOM 4473 N N . TYR B 1 145 ? -15.539 -3.459 -2.521 1 98.25 145 TYR B N 1
ATOM 4474 C CA . TYR B 1 145 ? -14.461 -4.32 -3 1 98.25 145 TYR B CA 1
ATOM 4475 C C . TYR B 1 145 ? -14.508 -5.684 -2.32 1 98.25 145 TYR B C 1
ATOM 4477 O O . TYR B 1 145 ? -14.406 -6.719 -2.984 1 98.25 145 TYR B O 1
ATOM 4485 N N . ARG B 1 146 ? -14.609 -5.66 -0.988 1 97.31 146 ARG B N 1
ATOM 4486 C CA . ARG B 1 146 ? -14.68 -6.906 -0.233 1 97.31 146 ARG B CA 1
ATOM 4487 C C . ARG B 1 146 ? -15.852 -7.762 -0.706 1 97.31 146 ARG B C 1
ATOM 4489 O O . ARG B 1 146 ? -15.719 -8.977 -0.87 1 97.31 146 ARG B O 1
ATOM 4496 N N . THR B 1 147 ? -16.953 -7.121 -1.014 1 95.69 147 THR B N 1
ATOM 4497 C CA . THR B 1 147 ? -18.125 -7.828 -1.536 1 95.69 147 THR B CA 1
ATOM 4498 C C . THR B 1 147 ? -17.828 -8.43 -2.904 1 95.69 147 THR B C 1
ATOM 4500 O O . THR B 1 147 ? -18.141 -9.594 -3.16 1 95.69 147 THR B O 1
ATOM 4503 N N . ALA B 1 148 ? -17.219 -7.66 -3.756 1 96.19 148 ALA B N 1
ATOM 4504 C CA . ALA B 1 148 ? -16.875 -8.133 -5.094 1 96.19 148 ALA B CA 1
ATOM 4505 C C . ALA B 1 148 ? -15.93 -9.328 -5.035 1 96.19 148 ALA B C 1
ATOM 4507 O O . ALA B 1 148 ? -16.047 -10.266 -5.824 1 96.19 148 ALA B O 1
ATOM 4508 N N . ILE B 1 149 ? -15.031 -9.312 -4.09 1 97 149 ILE B N 1
ATOM 4509 C CA . ILE B 1 149 ? -14.062 -10.398 -3.975 1 97 149 ILE B CA 1
ATOM 4510 C C . ILE B 1 149 ? -14.75 -11.648 -3.432 1 97 149 ILE B C 1
ATOM 4512 O O . ILE B 1 149 ? -14.453 -12.766 -3.867 1 97 149 ILE B O 1
ATOM 4516 N N . VAL B 1 150 ? -15.594 -11.477 -2.475 1 94.62 150 VAL B N 1
ATOM 4517 C CA . VAL B 1 150 ? -16.344 -12.617 -1.963 1 94.62 150 VAL B CA 1
ATOM 4518 C C . VAL B 1 150 ? -17.062 -13.32 -3.111 1 94.62 150 VAL B C 1
ATOM 4520 O O . VAL B 1 150 ? -17.016 -14.547 -3.227 1 94.62 150 VAL B O 1
ATOM 4523 N N . GLU B 1 151 ? -17.688 -12.57 -3.941 1 91.44 151 GLU B N 1
ATOM 4524 C CA . GLU B 1 151 ? -18.375 -13.133 -5.098 1 91.44 151 GLU B CA 1
ATOM 4525 C C . GLU B 1 151 ? -17.406 -13.805 -6.059 1 91.44 151 GLU B C 1
ATOM 4527 O O . GLU B 1 151 ? -17.688 -14.891 -6.574 1 91.44 151 GLU B O 1
ATOM 4532 N N . HIS B 1 152 ? -16.344 -13.172 -6.262 1 92.44 152 HIS B N 1
ATOM 4533 C CA . HIS B 1 152 ? -15.32 -13.719 -7.145 1 92.44 152 HIS B CA 1
ATOM 4534 C C . HIS B 1 152 ? -14.82 -15.062 -6.637 1 92.44 152 HIS B C 1
ATOM 4536 O O . HIS B 1 152 ? -14.688 -16.016 -7.41 1 92.44 152 HIS B O 1
ATOM 4542 N N . LEU B 1 153 ? -14.523 -15.117 -5.355 1 92.88 153 LEU B N 1
ATOM 4543 C CA . LEU B 1 153 ? -13.992 -16.344 -4.758 1 92.88 153 LEU B CA 1
ATOM 4544 C C . LEU B 1 153 ? -15.031 -17.453 -4.797 1 92.88 153 LEU B C 1
ATOM 4546 O O . LEU B 1 153 ? -14.695 -18.609 -5.055 1 92.88 153 LEU B O 1
ATOM 4550 N N . LEU B 1 154 ? -16.203 -17.109 -4.578 1 88.81 154 LEU B N 1
ATOM 4551 C CA . LEU B 1 154 ? -17.266 -18.094 -4.637 1 88.81 154 LEU B CA 1
ATOM 4552 C C . LEU B 1 154 ? -17.406 -18.656 -6.047 1 88.81 154 LEU B C 1
ATOM 4554 O O . LEU B 1 154 ? -17.406 -19.875 -6.238 1 88.81 154 LEU B O 1
ATOM 4558 N N . ARG B 1 155 ? -17.375 -17.859 -7.027 1 81.94 155 ARG B N 1
ATOM 4559 C CA . ARG B 1 155 ? -17.688 -18.234 -8.406 1 81.94 155 ARG B CA 1
ATOM 4560 C C . ARG B 1 155 ? -16.5 -18.938 -9.062 1 81.94 155 ARG B C 1
ATOM 4562 O O . ARG B 1 155 ? -16.672 -19.875 -9.836 1 81.94 155 ARG B O 1
ATOM 4569 N N . HIS B 1 156 ? -15.344 -18.438 -8.695 1 83.06 156 HIS B N 1
ATOM 4570 C CA . HIS B 1 156 ? -14.211 -18.859 -9.516 1 83.06 156 HIS B CA 1
ATOM 4571 C C . HIS B 1 156 ? -13.25 -19.734 -8.727 1 83.06 156 HIS B C 1
ATOM 4573 O O . HIS B 1 156 ? -12.398 -20.406 -9.312 1 83.06 156 HIS B O 1
ATOM 4579 N N . ARG B 1 157 ? -13.453 -19.719 -7.398 1 85.81 157 ARG B N 1
ATOM 4580 C CA . ARG B 1 157 ? -12.484 -20.484 -6.613 1 85.81 157 ARG B CA 1
ATOM 4581 C C . ARG B 1 157 ? -13.188 -21.453 -5.672 1 85.81 157 ARG B C 1
ATOM 4583 O O . ARG B 1 157 ? -12.539 -22.25 -4.992 1 85.81 157 ARG B O 1
ATOM 4590 N N . GLY B 1 158 ? -14.492 -21.344 -5.52 1 81.69 158 GLY B N 1
ATOM 4591 C CA . GLY B 1 158 ? -15.273 -22.234 -4.676 1 81.69 158 GLY B CA 1
ATOM 4592 C C . GLY B 1 158 ? -15.125 -21.938 -3.195 1 81.69 158 GLY B C 1
ATOM 4593 O O . GLY B 1 158 ? -15.336 -22.812 -2.354 1 81.69 158 GLY B O 1
ATOM 4594 N N . LEU B 1 159 ? -14.641 -20.781 -2.938 1 86 159 LEU B N 1
ATOM 4595 C CA . LEU B 1 159 ? -14.508 -20.375 -1.546 1 86 159 LEU B CA 1
ATOM 4596 C C . LEU B 1 159 ? -15.672 -19.469 -1.135 1 86 159 LEU B C 1
ATOM 4598 O O . LEU B 1 159 ? -15.766 -18.328 -1.586 1 86 159 LEU B O 1
ATOM 4602 N N . GLY B 1 160 ? -16.531 -19.969 -0.326 1 80.31 160 GLY B N 1
ATOM 4603 C CA . GLY B 1 160 ? -17.703 -19.234 0.115 1 80.31 160 GLY B CA 1
ATOM 4604 C C . GLY B 1 160 ? -17.453 -18.406 1.357 1 80.31 160 GLY B C 1
ATOM 4605 O O . GLY B 1 160 ? -16.531 -18.672 2.115 1 80.31 160 GLY B O 1
ATOM 4606 N N . ALA B 1 161 ? -18.312 -17.312 1.354 1 68.62 161 ALA B N 1
ATOM 4607 C CA . ALA B 1 161 ? -18.297 -16.516 2.578 1 68.62 161 ALA B CA 1
ATOM 4608 C C . ALA B 1 161 ? -18.984 -17.25 3.725 1 68.62 161 ALA B C 1
ATOM 4610 O O . ALA B 1 161 ? -19.984 -17.953 3.514 1 68.62 161 ALA B O 1
ATOM 4611 N N . GLY B 1 162 ? -18.266 -17.547 4.773 1 68.5 162 GLY B N 1
ATOM 4612 C CA . GLY B 1 162 ? -18.906 -18.109 5.957 1 68.5 162 GLY B CA 1
ATOM 4613 C C . GLY B 1 162 ? -18.656 -17.281 7.207 1 68.5 162 GLY B C 1
ATOM 4614 O O . GLY B 1 162 ? -17.828 -16.375 7.207 1 68.5 162 GLY B O 1
ATOM 4615 N N . SER B 1 163 ? -19.547 -17.484 8.133 1 67.12 163 SER B N 1
ATOM 4616 C CA . SER B 1 163 ? -19.422 -16.797 9.422 1 67.12 163 SER B CA 1
ATOM 4617 C C . SER B 1 163 ? -18.062 -17.031 10.055 1 67.12 163 SER B C 1
ATOM 4619 O O . SER B 1 163 ? -17.641 -16.281 10.938 1 67.12 163 SER B O 1
ATOM 4621 N N . ASP B 1 164 ? -17.344 -17.891 9.531 1 82.88 164 ASP B N 1
ATOM 4622 C CA . ASP B 1 164 ? -16.125 -18.312 10.203 1 82.88 164 ASP B CA 1
ATOM 4623 C C . ASP B 1 164 ? -14.891 -17.656 9.57 1 82.88 164 ASP B C 1
ATOM 4625 O O . ASP B 1 164 ? -13.766 -17.891 9.992 1 82.88 164 ASP B O 1
ATOM 4629 N N . THR B 1 165 ? -15.227 -16.875 8.578 1 91.56 165 THR B N 1
ATOM 4630 C CA . THR B 1 165 ? -14.078 -16.203 7.988 1 91.56 165 THR B CA 1
ATOM 4631 C C . THR B 1 165 ? -14.375 -14.734 7.727 1 91.56 165 THR B C 1
ATOM 4633 O O . THR B 1 165 ? -15.539 -14.328 7.672 1 91.56 165 THR B O 1
ATOM 4636 N N . THR B 1 166 ? -13.375 -13.984 7.719 1 95.62 166 THR B N 1
ATOM 4637 C CA . THR B 1 166 ? -13.406 -12.562 7.398 1 95.62 166 THR B CA 1
ATOM 4638 C C . THR B 1 166 ? -12.461 -12.242 6.25 1 95.62 166 THR B C 1
ATOM 4640 O O . THR B 1 166 ? -11.352 -12.773 6.184 1 95.62 166 THR B O 1
ATOM 4643 N N . LEU B 1 167 ? -13.055 -11.438 5.359 1 97.75 167 LEU B N 1
ATOM 4644 C CA . LEU B 1 167 ? -12.242 -11.023 4.223 1 97.75 167 LEU B CA 1
ATOM 4645 C C . LEU B 1 167 ? -11.75 -9.594 4.395 1 97.75 167 LEU B C 1
ATOM 4647 O O . LEU B 1 167 ? -12.523 -8.703 4.758 1 97.75 167 LEU B O 1
ATOM 4651 N N . LEU B 1 168 ? -10.406 -9.375 4.188 1 98.44 168 LEU B N 1
ATOM 4652 C CA . LEU B 1 168 ? -9.789 -8.055 4.141 1 98.44 168 LEU B CA 1
ATOM 4653 C C . LEU B 1 168 ? -9.219 -7.766 2.758 1 98.44 168 LEU B C 1
ATOM 4655 O O . LEU B 1 168 ? -8.75 -8.68 2.076 1 98.44 168 LEU B O 1
ATOM 4659 N N . ALA B 1 169 ? -9.328 -6.504 2.332 1 98.75 169 ALA B N 1
ATOM 4660 C CA . ALA B 1 169 ? -8.523 -6.078 1.19 1 98.75 169 ALA B CA 1
ATOM 4661 C C . ALA B 1 169 ? -7.051 -5.973 1.565 1 98.75 169 ALA B C 1
ATOM 4663 O O . ALA B 1 169 ? -6.715 -5.68 2.715 1 98.75 169 ALA B O 1
ATOM 4664 N N . THR B 1 170 ? -6.211 -6.242 0.623 1 98.56 170 THR B N 1
ATOM 4665 C CA . THR B 1 170 ? -4.773 -6.078 0.823 1 98.56 170 THR B CA 1
ATOM 4666 C C . THR B 1 170 ? -4.148 -5.328 -0.349 1 98.56 170 THR B C 1
ATOM 4668 O O . THR B 1 170 ? -4.809 -5.082 -1.359 1 98.56 170 THR B O 1
ATOM 4671 N N . ALA B 1 171 ? -2.91 -4.914 -0.166 1 97.81 171 ALA B N 1
ATOM 4672 C CA . ALA B 1 171 ? -2.152 -4.281 -1.24 1 97.81 171 ALA B CA 1
ATOM 4673 C C . ALA B 1 171 ? -1.384 -5.316 -2.057 1 97.81 171 ALA B C 1
ATOM 4675 O O . ALA B 1 171 ? -0.314 -5.02 -2.596 1 97.81 171 ALA B O 1
ATOM 4676 N N . GLY B 1 172 ? -1.882 -6.531 -2.059 1 97 172 GLY B N 1
ATOM 4677 C CA . GLY B 1 172 ? -1.224 -7.645 -2.723 1 97 172 GLY B CA 1
ATOM 4678 C C . GLY B 1 172 ? -0.709 -8.695 -1.758 1 97 172 GLY B C 1
ATOM 4679 O O . GLY B 1 172 ? -0.633 -8.453 -0.551 1 97 172 GLY B O 1
ATOM 4680 N N . THR B 1 173 ? -0.317 -9.75 -2.268 1 97.31 173 THR B N 1
ATOM 4681 C CA . THR B 1 173 ? 0.065 -10.914 -1.477 1 97.31 173 THR B CA 1
ATOM 4682 C C . THR B 1 173 ? 1.3 -10.617 -0.632 1 97.31 173 THR B C 1
ATOM 4684 O O . THR B 1 173 ? 1.334 -10.93 0.561 1 97.31 173 THR B O 1
ATOM 4687 N N . SER B 1 174 ? 2.287 -10.016 -1.201 1 96.5 174 SER B N 1
ATOM 4688 C CA . SER B 1 174 ? 3.518 -9.734 -0.472 1 96.5 174 SER B CA 1
ATOM 4689 C C . SER B 1 174 ? 3.26 -8.805 0.707 1 96.5 174 SER B C 1
ATOM 4691 O O . SER B 1 174 ? 3.791 -9.016 1.799 1 96.5 174 SER B O 1
ATOM 4693 N N . SER B 1 175 ? 2.443 -7.805 0.45 1 97.19 175 SER B N 1
ATOM 4694 C CA . SER B 1 175 ? 2.072 -6.891 1.526 1 97.19 175 SER B CA 1
ATOM 4695 C C . SER B 1 175 ? 1.318 -7.621 2.633 1 97.19 175 SER B C 1
ATOM 4697 O O . SER B 1 175 ? 1.545 -7.367 3.818 1 97.19 175 SER B O 1
ATOM 4699 N N . ALA B 1 176 ? 0.459 -8.492 2.24 1 98.5 176 ALA B N 1
ATOM 4700 C CA . ALA B 1 176 ? -0.315 -9.258 3.213 1 98.5 176 ALA B CA 1
ATOM 4701 C C . ALA B 1 176 ? 0.598 -10.102 4.098 1 98.5 176 ALA B C 1
ATOM 4703 O O . ALA B 1 176 ? 0.365 -10.227 5.301 1 98.5 176 ALA B O 1
ATOM 4704 N N . VAL B 1 177 ? 1.619 -10.656 3.529 1 98.62 177 VAL B N 1
ATOM 4705 C CA . VAL B 1 177 ? 2.566 -11.477 4.285 1 98.62 177 VAL B CA 1
ATOM 4706 C C . VAL B 1 177 ? 3.268 -10.609 5.332 1 98.62 177 VAL B C 1
ATOM 4708 O O . VAL B 1 177 ? 3.412 -11.023 6.484 1 98.62 177 VAL B O 1
ATOM 4711 N N . GLY B 1 178 ? 3.68 -9.453 4.922 1 97.88 178 GLY B N 1
ATOM 4712 C CA . GLY B 1 178 ? 4.281 -8.531 5.875 1 97.88 178 GLY B CA 1
ATOM 4713 C C . GLY B 1 178 ? 3.357 -8.18 7.023 1 97.88 178 GLY B C 1
ATOM 4714 O O . GLY B 1 178 ? 3.783 -8.133 8.18 1 97.88 178 GLY B O 1
ATOM 4715 N N . GLU B 1 179 ? 2.109 -7.941 6.734 1 98.06 179 GLU B N 1
ATOM 4716 C CA . GLU B 1 179 ? 1.137 -7.602 7.77 1 98.06 179 GLU B CA 1
ATOM 4717 C C . GLU B 1 179 ? 0.889 -8.781 8.703 1 98.06 179 GLU B C 1
ATOM 4719 O O . GLU B 1 179 ? 0.762 -8.609 9.914 1 98.06 179 GLU B O 1
ATOM 4724 N N . LEU B 1 180 ? 0.797 -9.961 8.117 1 98.62 180 LEU B N 1
ATOM 4725 C CA . LEU B 1 180 ? 0.609 -11.156 8.93 1 98.62 180 LEU B CA 1
ATOM 4726 C C . LEU B 1 180 ? 1.782 -11.352 9.883 1 98.62 180 LEU B C 1
ATOM 4728 O O . LEU B 1 180 ? 1.586 -11.656 11.062 1 98.62 180 LEU B O 1
ATOM 4732 N N . ALA B 1 181 ? 2.967 -11.195 9.336 1 98.25 181 ALA B N 1
ATOM 4733 C CA . ALA B 1 181 ? 4.156 -11.328 10.172 1 98.25 181 ALA B CA 1
ATOM 4734 C C . ALA B 1 181 ? 4.121 -10.352 11.344 1 98.25 181 ALA B C 1
ATOM 4736 O O . ALA B 1 181 ? 4.367 -10.734 12.492 1 98.25 181 ALA B O 1
ATOM 4737 N N . ALA B 1 182 ? 3.766 -9.156 11.07 1 96.69 182 ALA B N 1
ATOM 4738 C CA . ALA B 1 182 ? 3.752 -8.109 12.086 1 96.69 182 ALA B CA 1
ATOM 4739 C C . ALA B 1 182 ? 2.637 -8.336 13.102 1 96.69 182 ALA B C 1
ATOM 4741 O O . ALA B 1 182 ? 2.801 -8.047 14.289 1 96.69 182 ALA B O 1
ATOM 4742 N N . ALA B 1 183 ? 1.553 -8.82 12.641 1 97.38 183 ALA B N 1
ATOM 4743 C CA . ALA B 1 183 ? 0.357 -8.93 13.469 1 97.38 183 ALA B CA 1
ATOM 4744 C C . ALA B 1 183 ? 0.402 -10.188 14.336 1 97.38 183 ALA B C 1
ATOM 4746 O O . ALA B 1 183 ? -0.145 -10.203 15.438 1 97.38 183 ALA B O 1
ATOM 4747 N N . LEU B 1 184 ? 1.054 -11.234 13.82 1 97.88 184 LEU B N 1
ATOM 4748 C CA . LEU B 1 184 ? 0.825 -12.531 14.445 1 97.88 184 LEU B CA 1
ATOM 4749 C C . LEU B 1 184 ? 2.129 -13.109 14.984 1 97.88 184 LEU B C 1
ATOM 4751 O O . LEU B 1 184 ? 2.111 -14.039 15.797 1 97.88 184 LEU B O 1
ATOM 4755 N N . LEU B 1 185 ? 3.256 -12.617 14.484 1 97.5 185 LEU B N 1
ATOM 4756 C CA . LEU B 1 185 ? 4.531 -13.242 14.836 1 97.5 185 LEU B CA 1
ATOM 4757 C C . LEU B 1 185 ? 5.418 -12.266 15.602 1 97.5 185 LEU B C 1
ATOM 4759 O O . LEU B 1 185 ? 5.105 -11.078 15.703 1 97.5 185 LEU B O 1
ATOM 4763 N N . GLN B 1 186 ? 6.457 -12.797 16.172 1 94.12 186 GLN B N 1
ATOM 4764 C CA . GLN B 1 186 ? 7.484 -12.039 16.891 1 94.12 186 GLN B CA 1
ATOM 4765 C C . GLN B 1 186 ? 8.867 -12.305 16.297 1 94.12 186 GLN B C 1
ATOM 4767 O O . GLN B 1 186 ? 9.109 -13.367 15.727 1 94.12 186 GLN B O 1
ATOM 4772 N N . PRO B 1 187 ? 9.711 -11.281 16.406 1 92.44 187 PRO B N 1
ATOM 4773 C CA . PRO B 1 187 ? 11.094 -11.578 16 1 92.44 187 PRO B CA 1
ATOM 4774 C C . PRO B 1 187 ? 11.641 -12.828 16.688 1 92.44 187 PRO B C 1
ATOM 4776 O O . PRO B 1 187 ? 11.445 -13.016 17.891 1 92.44 187 PRO B O 1
ATOM 4779 N N . GLY B 1 188 ? 12.258 -13.648 15.914 1 95.06 188 GLY B N 1
ATOM 4780 C CA . GLY B 1 188 ? 12.781 -14.891 16.453 1 95.06 188 GLY B CA 1
ATOM 4781 C C . GLY B 1 188 ? 11.906 -16.094 16.141 1 95.06 188 GLY B C 1
ATOM 4782 O O . GLY B 1 188 ? 12.383 -17.234 16.141 1 95.06 188 GLY B O 1
ATOM 4783 N N . ASP B 1 189 ? 10.594 -15.883 15.852 1 97.81 189 ASP B N 1
ATOM 4784 C CA . ASP B 1 189 ? 9.719 -16.969 15.398 1 97.81 189 ASP B CA 1
ATOM 4785 C C . ASP B 1 189 ? 10.195 -17.531 14.07 1 97.81 189 ASP B C 1
ATOM 4787 O O . ASP B 1 189 ? 11.031 -16.938 13.391 1 97.81 189 ASP B O 1
ATOM 4791 N N . ALA B 1 190 ? 9.664 -18.719 13.734 1 98.62 190 ALA B N 1
ATOM 4792 C CA . ALA B 1 190 ? 10.062 -19.375 12.492 1 98.62 190 ALA B CA 1
ATOM 4793 C C . ALA B 1 190 ? 8.844 -19.734 11.648 1 98.62 190 ALA B C 1
ATOM 4795 O O . ALA B 1 190 ? 7.805 -20.125 12.18 1 98.62 190 ALA B O 1
ATOM 4796 N N . VAL B 1 191 ? 9.008 -19.594 10.391 1 98.81 191 VAL B N 1
ATOM 4797 C CA . VAL B 1 191 ? 8.008 -20 9.406 1 98.81 191 VAL B CA 1
ATOM 4798 C C . VAL B 1 191 ? 8.656 -20.922 8.367 1 98.81 191 VAL B C 1
ATOM 4800 O O . VAL B 1 191 ? 9.797 -20.688 7.957 1 98.81 191 VAL B O 1
ATOM 4803 N N . ALA B 1 192 ? 7.953 -21.984 8.016 1 98.88 192 ALA B N 1
ATOM 4804 C CA . ALA B 1 192 ? 8.414 -22.875 6.949 1 98.88 192 ALA B CA 1
ATOM 4805 C C . ALA B 1 192 ? 7.91 -22.391 5.59 1 98.88 192 ALA B C 1
ATOM 4807 O O . ALA B 1 192 ? 6.773 -21.938 5.465 1 98.88 192 ALA B O 1
ATOM 4808 N N . LEU B 1 193 ? 8.766 -22.484 4.605 1 98.81 193 LEU B N 1
ATOM 4809 C CA . LEU B 1 193 ? 8.43 -22.062 3.25 1 98.81 193 LEU B CA 1
ATOM 4810 C C . LEU B 1 193 ? 8.961 -23.062 2.225 1 98.81 193 LEU B C 1
ATOM 4812 O O . LEU B 1 193 ? 10.062 -23.594 2.381 1 98.81 193 LEU B O 1
ATOM 4816 N N . GLU B 1 194 ? 8.164 -23.281 1.224 1 98.62 194 GLU B N 1
ATOM 4817 C CA . GLU B 1 194 ? 8.609 -24.094 0.098 1 98.62 194 GLU B CA 1
ATOM 4818 C C . GLU B 1 194 ? 9.961 -23.625 -0.43 1 98.62 194 GLU B C 1
ATOM 4820 O O . GLU B 1 194 ? 10.211 -22.422 -0.518 1 98.62 194 GLU B O 1
ATOM 4825 N N . ASP B 1 195 ? 10.805 -24.672 -0.879 1 98.31 195 ASP B N 1
ATOM 4826 C CA . ASP B 1 195 ? 12.125 -24.344 -1.422 1 98.31 195 ASP B CA 1
ATOM 4827 C C . ASP B 1 195 ? 12.453 -25.234 -2.617 1 98.31 195 ASP B C 1
ATOM 4829 O O . ASP B 1 195 ? 12.75 -26.422 -2.453 1 98.31 195 ASP B O 1
ATOM 4833 N N . PRO B 1 196 ? 12.523 -24.688 -3.869 1 97.88 196 PRO B N 1
ATOM 4834 C CA . PRO B 1 196 ? 12.359 -23.25 -4.125 1 97.88 196 PRO B CA 1
ATOM 4835 C C . PRO B 1 196 ? 10.93 -22.766 -3.9 1 97.88 196 PRO B C 1
ATOM 4837 O O . PRO B 1 196 ? 9.992 -23.562 -3.924 1 97.88 196 PRO B O 1
ATOM 4840 N N . GLY B 1 197 ? 10.836 -21.469 -3.604 1 98.12 197 GLY B N 1
ATOM 4841 C CA . GLY B 1 197 ? 9.539 -20.859 -3.338 1 98.12 197 GLY B CA 1
ATOM 4842 C C . GLY B 1 197 ? 9.5 -19.375 -3.623 1 98.12 197 GLY B C 1
ATOM 4843 O O . GLY B 1 197 ? 10.383 -18.844 -4.301 1 98.12 197 GLY B O 1
ATOM 4844 N N . TYR B 1 198 ? 8.453 -18.734 -3.256 1 97.94 198 TYR B N 1
ATOM 4845 C CA . TYR B 1 198 ? 8.219 -17.312 -3.533 1 97.94 198 TYR B CA 1
ATOM 4846 C C . TYR B 1 198 ? 9.117 -16.438 -2.668 1 97.94 198 TYR B C 1
ATOM 4848 O O . TYR B 1 198 ? 8.812 -16.188 -1.5 1 97.94 198 TYR B O 1
ATOM 4856 N N . HIS B 1 199 ? 10.078 -15.844 -3.242 1 95.94 199 HIS B N 1
ATOM 4857 C CA . HIS B 1 199 ? 11.172 -15.203 -2.516 1 95.94 199 HIS B CA 1
ATOM 4858 C C . HIS B 1 199 ? 10.703 -13.906 -1.854 1 95.94 199 HIS B C 1
ATOM 4860 O O . HIS B 1 199 ? 11.258 -13.492 -0.834 1 95.94 199 HIS B O 1
ATOM 4866 N N . ARG B 1 200 ? 9.695 -13.219 -2.367 1 96.88 200 ARG B N 1
ATOM 4867 C CA . ARG B 1 200 ? 9.234 -11.977 -1.762 1 96.88 200 ARG B CA 1
ATOM 4868 C C . ARG B 1 200 ? 8.523 -12.242 -0.439 1 96.88 200 ARG B C 1
ATOM 4870 O O . ARG B 1 200 ? 8.594 -11.43 0.484 1 96.88 200 ARG B O 1
ATOM 4877 N N . ALA B 1 201 ? 7.793 -13.336 -0.356 1 98.25 201 ALA B N 1
ATOM 4878 C CA . ALA B 1 201 ? 7.234 -13.734 0.935 1 98.25 201 ALA B CA 1
ATOM 4879 C C . ALA B 1 201 ? 8.344 -14.008 1.947 1 98.25 201 ALA B C 1
ATOM 4881 O O . ALA B 1 201 ? 8.266 -13.57 3.096 1 98.25 201 ALA B O 1
ATOM 4882 N N . ALA B 1 202 ? 9.383 -14.758 1.505 1 98.19 202 ALA B N 1
ATOM 4883 C CA . ALA B 1 202 ? 10.539 -15 2.367 1 98.19 202 ALA B CA 1
ATOM 4884 C C . ALA B 1 202 ? 11.156 -13.688 2.844 1 98.19 202 ALA B C 1
ATOM 4886 O O . ALA B 1 202 ? 11.477 -13.539 4.023 1 98.19 202 ALA B O 1
ATOM 4887 N N . GLY B 1 203 ? 11.305 -12.805 1.893 1 97.44 203 GLY B N 1
ATOM 4888 C CA . GLY B 1 203 ? 11.852 -11.5 2.23 1 97.44 203 GLY B CA 1
ATOM 4889 C C . GLY B 1 203 ? 11 -10.742 3.23 1 97.44 203 GLY B C 1
ATOM 4890 O O . GLY B 1 203 ? 11.531 -10.086 4.133 1 97.44 203 GLY B O 1
ATOM 4891 N N . ALA B 1 204 ? 9.703 -10.789 3.107 1 97.5 204 ALA B N 1
ATOM 4892 C CA . ALA B 1 204 ? 8.789 -10.102 4.016 1 97.5 204 ALA B CA 1
ATOM 4893 C C . ALA B 1 204 ? 8.891 -10.664 5.43 1 97.5 204 ALA B C 1
ATOM 4895 O O . ALA B 1 204 ? 8.938 -9.914 6.406 1 97.5 204 ALA B O 1
ATOM 4896 N N . PHE B 1 205 ? 8.922 -12.023 5.547 1 97.94 205 PHE B N 1
ATOM 4897 C CA . PHE B 1 205 ? 9.102 -12.648 6.852 1 97.94 205 PHE B CA 1
ATOM 4898 C C . PHE B 1 205 ? 10.43 -12.242 7.473 1 97.94 205 PHE B C 1
ATOM 4900 O O . PHE B 1 205 ? 10.484 -11.844 8.641 1 97.94 205 PHE B O 1
ATOM 4907 N N . ALA B 1 206 ? 11.461 -12.312 6.664 1 96.5 206 ALA B N 1
ATOM 4908 C CA . ALA B 1 206 ? 12.797 -11.992 7.156 1 96.5 206 ALA B CA 1
ATOM 4909 C C . ALA B 1 206 ? 12.891 -10.539 7.621 1 96.5 206 ALA B C 1
ATOM 4911 O O . ALA B 1 206 ? 13.516 -10.242 8.641 1 96.5 206 ALA B O 1
ATOM 4912 N N . ALA B 1 207 ? 12.281 -9.695 6.887 1 94.44 207 ALA B N 1
ATOM 4913 C CA . ALA B 1 207 ? 12.289 -8.273 7.227 1 94.44 207 ALA B CA 1
ATOM 4914 C C . ALA B 1 207 ? 11.625 -8.023 8.578 1 94.44 207 ALA B C 1
ATOM 4916 O O . ALA B 1 207 ? 11.938 -7.051 9.266 1 94.44 207 ALA B O 1
ATOM 4917 N N . ALA B 1 208 ? 10.758 -8.859 8.969 1 94.38 208 ALA B N 1
ATOM 4918 C CA . ALA B 1 208 ? 10.055 -8.75 10.25 1 94.38 208 ALA B CA 1
ATOM 4919 C C . ALA B 1 208 ? 10.836 -9.445 11.367 1 94.38 208 ALA B C 1
ATOM 4921 O O . ALA B 1 208 ? 10.352 -9.555 12.492 1 94.38 208 ALA B O 1
ATOM 4922 N N . GLY B 1 209 ? 12.016 -10.031 11.039 1 94.12 209 GLY B N 1
ATOM 4923 C CA . GLY B 1 209 ? 12.836 -10.719 12.023 1 94.12 209 GLY B CA 1
ATOM 4924 C C . GLY B 1 209 ? 12.461 -12.172 12.203 1 94.12 209 GLY B C 1
ATOM 4925 O O . GLY B 1 209 ? 12.906 -12.82 13.156 1 94.12 209 GLY B O 1
ATOM 4926 N N . VAL B 1 210 ? 11.625 -12.656 11.328 1 97.44 210 VAL B N 1
ATOM 4927 C CA . VAL B 1 210 ? 11.172 -14.039 11.398 1 97.44 210 VAL B CA 1
ATOM 4928 C C . VAL B 1 210 ? 12.156 -14.938 10.656 1 97.44 210 VAL B C 1
ATOM 4930 O O . VAL B 1 210 ? 12.625 -14.594 9.562 1 97.44 210 VAL B O 1
ATOM 4933 N N . ARG B 1 211 ? 12.531 -16.047 11.281 1 97.56 211 ARG B N 1
ATOM 4934 C CA . ARG B 1 211 ? 13.375 -17.031 10.609 1 97.56 211 ARG B CA 1
ATOM 4935 C C . ARG B 1 211 ? 12.578 -17.812 9.57 1 97.56 211 ARG B C 1
ATOM 4937 O O . ARG B 1 211 ? 11.484 -18.297 9.852 1 97.56 211 ARG B O 1
ATOM 4944 N N . VAL B 1 212 ? 13.07 -17.875 8.359 1 98.62 212 VAL B N 1
ATOM 4945 C CA . VAL B 1 212 ? 12.406 -18.625 7.285 1 98.62 212 VAL B CA 1
ATOM 4946 C C . VAL B 1 212 ? 13.141 -19.938 7.031 1 98.62 212 VAL B C 1
ATOM 4948 O O . VAL B 1 212 ? 14.305 -19.938 6.637 1 98.62 212 VAL B O 1
ATOM 4951 N N . LEU B 1 213 ? 12.477 -21.031 7.254 1 98.62 213 LEU B N 1
ATOM 4952 C CA . LEU B 1 213 ? 13.078 -22.344 7.129 1 98.62 213 LEU B CA 1
ATOM 4953 C C . LEU B 1 213 ? 12.625 -23.031 5.844 1 98.62 213 LEU B C 1
ATOM 4955 O O . LEU B 1 213 ? 11.422 -23.172 5.602 1 98.62 213 LEU B O 1
ATOM 4959 N N . PRO B 1 214 ? 13.57 -23.453 5.043 1 98.12 214 PRO B N 1
ATOM 4960 C CA . PRO B 1 214 ? 13.227 -24.062 3.762 1 98.12 214 PRO B CA 1
ATOM 4961 C C . PRO B 1 214 ? 12.68 -25.484 3.92 1 98.12 214 PRO B C 1
ATOM 4963 O O . PRO B 1 214 ? 13.18 -26.25 4.75 1 98.12 214 PRO B O 1
ATOM 4966 N N . VAL B 1 215 ? 11.664 -25.781 3.182 1 98.38 215 VAL B N 1
ATOM 4967 C CA . VAL B 1 215 ? 11.133 -27.141 3.064 1 98.38 215 VAL B CA 1
ATOM 4968 C C . VAL B 1 215 ? 11.195 -27.594 1.608 1 98.38 215 VAL B C 1
ATOM 4970 O O . VAL B 1 215 ? 10.688 -26.906 0.716 1 98.38 215 VAL B O 1
ATOM 4973 N N . PRO B 1 216 ? 11.734 -28.734 1.316 1 97.5 216 PRO B N 1
ATOM 4974 C CA . PRO B 1 216 ? 11.898 -29.172 -0.069 1 97.5 216 PRO B CA 1
ATOM 4975 C C . PRO B 1 216 ? 10.562 -29.359 -0.787 1 97.5 216 PRO B C 1
ATOM 4977 O O . PRO B 1 216 ? 9.555 -29.688 -0.151 1 97.5 216 PRO B O 1
ATOM 4980 N N . VAL B 1 217 ? 10.625 -29.109 -2.068 1 97.31 217 VAL B N 1
ATOM 4981 C CA . VAL B 1 217 ? 9.523 -29.359 -2.99 1 97.31 217 VAL B CA 1
ATOM 4982 C C . VAL B 1 217 ? 9.891 -30.484 -3.957 1 97.31 217 VAL B C 1
ATOM 4984 O O . VAL B 1 217 ? 10.992 -30.484 -4.512 1 97.31 217 VAL B O 1
ATOM 4987 N N . ASP B 1 218 ? 8.961 -31.5 -4.082 1 95.94 218 ASP B N 1
ATOM 4988 C CA . ASP B 1 218 ? 9.188 -32.562 -5.062 1 95.94 218 ASP B CA 1
ATOM 4989 C C . ASP B 1 218 ? 8.141 -32.5 -6.176 1 95.94 218 ASP B C 1
ATOM 4991 O O . ASP B 1 218 ? 7.531 -31.453 -6.414 1 95.94 218 ASP B O 1
ATOM 4995 N N . ALA B 1 219 ? 7.992 -33.531 -6.883 1 94.06 219 ALA B N 1
ATOM 4996 C CA . ALA B 1 219 ? 7.125 -33.562 -8.055 1 94.06 219 ALA B CA 1
ATOM 4997 C C . ALA B 1 219 ? 5.66 -33.406 -7.668 1 94.06 219 ALA B C 1
ATOM 4999 O O . ALA B 1 219 ? 4.809 -33.156 -8.523 1 94.06 219 ALA B O 1
ATOM 5000 N N . HIS B 1 220 ? 5.453 -33.438 -6.355 1 93.06 220 HIS B N 1
ATOM 5001 C CA . HIS B 1 220 ? 4.074 -33.312 -5.887 1 93.06 220 HIS B CA 1
ATOM 5002 C C . HIS B 1 220 ? 3.918 -32.125 -4.957 1 93.06 220 HIS B C 1
ATOM 5004 O O . HIS B 1 220 ? 2.945 -32.062 -4.203 1 93.06 220 HIS B O 1
ATOM 5010 N N . GLY B 1 221 ? 4.871 -31.25 -4.93 1 96.19 221 GLY B N 1
ATOM 5011 C CA . GLY B 1 221 ? 4.754 -30.031 -4.129 1 96.19 221 GLY B CA 1
ATOM 5012 C C . GLY B 1 221 ? 5.457 -30.141 -2.791 1 96.19 221 GLY B C 1
ATOM 5013 O O . GLY B 1 221 ? 6.477 -30.812 -2.668 1 96.19 221 GLY B O 1
ATOM 5014 N N . LEU B 1 222 ? 5.016 -29.406 -1.87 1 98.25 222 LEU B N 1
ATOM 5015 C CA . LEU B 1 222 ? 5.613 -29.266 -0.545 1 98.25 222 LEU B CA 1
ATOM 5016 C C . LEU B 1 222 ? 5.738 -30.625 0.135 1 98.25 222 LEU B C 1
ATOM 5018 O O . LEU B 1 222 ? 4.777 -31.406 0.168 1 98.25 222 LEU B O 1
ATOM 5022 N N . ARG B 1 223 ? 6.922 -30.906 0.659 1 98.25 223 ARG B N 1
ATOM 5023 C CA . ARG B 1 223 ? 7.133 -32.125 1.442 1 98.25 223 ARG B CA 1
ATOM 5024 C C . ARG B 1 223 ? 6.73 -31.906 2.898 1 98.25 223 ARG B C 1
ATOM 5026 O O . ARG B 1 223 ? 7.566 -31.578 3.742 1 98.25 223 ARG B O 1
ATOM 5033 N N . VAL B 1 224 ? 5.539 -32.281 3.158 1 98.06 224 VAL B N 1
ATOM 5034 C CA . VAL B 1 224 ? 4.945 -32.062 4.473 1 98.06 224 VAL B CA 1
ATOM 5035 C C . VAL B 1 224 ? 5.668 -32.906 5.52 1 98.06 224 VAL B C 1
ATOM 5037 O O . VAL B 1 224 ? 5.824 -32.469 6.664 1 98.06 224 VAL B O 1
ATOM 5040 N N . ASP B 1 225 ? 6.156 -34.062 5.102 1 97 225 ASP B N 1
ATOM 5041 C CA . ASP B 1 225 ? 6.844 -35 5.996 1 97 225 ASP B CA 1
ATOM 5042 C C . ASP B 1 225 ? 8.18 -34.406 6.465 1 97 225 ASP B C 1
ATOM 5044 O O . ASP B 1 225 ? 8.773 -34.906 7.426 1 97 225 ASP B O 1
ATOM 5048 N N . LEU B 1 226 ? 8.617 -33.312 5.867 1 98.06 226 LEU B N 1
ATOM 5049 C CA . LEU B 1 226 ? 9.922 -32.75 6.195 1 98.06 226 LEU B CA 1
ATOM 5050 C C . LEU B 1 226 ? 9.766 -31.375 6.863 1 98.06 226 LEU B C 1
ATOM 5052 O O . LEU B 1 226 ? 10.734 -30.609 6.945 1 98.06 226 LEU B O 1
ATOM 5056 N N . LEU B 1 227 ? 8.602 -31.062 7.324 1 98.5 227 LEU B N 1
ATOM 5057 C CA . LEU B 1 227 ? 8.398 -29.812 8.047 1 98.5 227 LEU B CA 1
ATOM 5058 C C . LEU B 1 227 ? 9.234 -29.781 9.328 1 98.5 227 LEU B C 1
ATOM 5060 O O . LEU B 1 227 ? 9.234 -30.734 10.102 1 98.5 227 LEU B O 1
ATOM 5064 N N . PRO B 1 228 ? 9.977 -28.703 9.523 1 97.56 228 PRO B N 1
ATOM 5065 C CA . PRO B 1 228 ? 10.789 -28.594 10.734 1 97.56 228 PRO B CA 1
ATOM 5066 C C . PRO B 1 228 ? 9.945 -28.359 11.992 1 97.56 228 PRO B C 1
ATOM 5068 O O . PRO B 1 228 ? 8.797 -27.922 11.891 1 97.56 228 PRO B O 1
ATOM 5071 N N . PRO B 1 229 ? 10.578 -28.641 13.125 1 96.12 229 PRO B N 1
ATOM 5072 C CA . PRO B 1 229 ? 9.875 -28.359 14.383 1 96.12 229 PRO B CA 1
ATOM 5073 C C . PRO B 1 229 ? 9.93 -26.875 14.773 1 96.12 229 PRO B C 1
ATOM 5075 O O . PRO B 1 229 ? 10.688 -26.109 14.188 1 96.12 229 PRO B O 1
ATOM 5078 N N . GLN B 1 230 ? 9.086 -26.453 15.664 1 96.31 230 GLN B N 1
ATOM 5079 C CA . GLN B 1 230 ? 9.078 -25.156 16.328 1 96.31 230 GLN B CA 1
ATOM 5080 C C . GLN B 1 230 ? 8.82 -24.016 15.336 1 96.31 230 GLN B C 1
ATOM 5082 O O . GLN B 1 230 ? 9.531 -23.016 15.336 1 96.31 230 GLN B O 1
ATOM 5087 N N . ILE B 1 231 ? 7.984 -24.266 14.391 1 98.56 231 ILE B N 1
ATOM 5088 C CA . ILE B 1 231 ? 7.527 -23.219 13.477 1 98.56 231 ILE B CA 1
ATOM 5089 C C . ILE B 1 231 ? 6.137 -22.734 13.898 1 98.56 231 ILE B C 1
ATOM 5091 O O . ILE B 1 231 ? 5.422 -23.453 14.617 1 98.56 231 ILE B O 1
ATOM 5095 N N . LYS B 1 232 ? 5.82 -21.531 13.422 1 98.75 232 LYS B N 1
ATOM 5096 C CA . LYS B 1 232 ? 4.527 -20.953 13.758 1 98.75 232 LYS B CA 1
ATOM 5097 C C . LYS B 1 232 ? 3.57 -21.016 12.57 1 98.75 232 LYS B C 1
ATOM 5099 O O . LYS B 1 232 ? 2.355 -20.906 12.742 1 98.75 232 LYS B O 1
ATOM 5104 N N . ALA B 1 233 ? 4.129 -21.172 11.383 1 98.88 233 ALA B N 1
ATOM 5105 C CA . ALA B 1 233 ? 3.309 -21.172 10.172 1 98.88 233 ALA B CA 1
ATOM 5106 C C . ALA B 1 233 ? 4.031 -21.859 9.023 1 98.88 233 ALA B C 1
ATOM 5108 O O . ALA B 1 233 ? 5.246 -22.078 9.078 1 98.88 233 ALA B O 1
ATOM 5109 N N . VAL B 1 234 ? 3.271 -22.266 8.047 1 98.88 234 VAL B N 1
ATOM 5110 C CA . VAL B 1 234 ? 3.76 -22.781 6.777 1 98.88 234 VAL B CA 1
ATOM 5111 C C . VAL B 1 234 ? 3.207 -21.953 5.625 1 98.88 234 VAL B C 1
ATOM 5113 O O . VAL B 1 234 ? 1.998 -21.734 5.535 1 98.88 234 VAL B O 1
ATOM 5116 N N . TYR B 1 235 ? 4.066 -21.453 4.824 1 98.88 235 TYR B N 1
ATOM 5117 C CA . TYR B 1 235 ? 3.682 -20.75 3.602 1 98.88 235 TYR B CA 1
ATOM 5118 C C . TYR B 1 235 ? 3.809 -21.656 2.387 1 98.88 235 TYR B C 1
ATOM 5120 O O . TYR B 1 235 ? 4.883 -22.203 2.127 1 98.88 235 TYR B O 1
ATOM 5128 N N . CYS B 1 236 ? 2.738 -21.781 1.597 1 98.44 236 CYS B N 1
ATOM 5129 C CA . CYS B 1 236 ? 2.816 -22.672 0.441 1 98.44 236 CYS B CA 1
ATOM 5130 C C . CYS B 1 236 ? 1.919 -22.172 -0.688 1 98.44 236 CYS B C 1
ATOM 5132 O O . CYS B 1 236 ? 1.048 -21.328 -0.469 1 98.44 236 CYS B O 1
ATOM 5134 N N . THR B 1 237 ? 2.156 -22.594 -1.845 1 97.81 237 THR B N 1
ATOM 5135 C CA . THR B 1 237 ? 1.394 -22.344 -3.062 1 97.81 237 THR B CA 1
ATOM 5136 C C . THR B 1 237 ? 0.818 -23.641 -3.615 1 97.81 237 THR B C 1
ATOM 5138 O O . THR B 1 237 ? 1.266 -24.141 -4.656 1 97.81 237 THR B O 1
ATOM 5141 N N . PRO B 1 238 ? -0.225 -24.141 -3.055 1 95.25 238 PRO B N 1
ATOM 5142 C CA . PRO B 1 238 ? -0.647 -25.531 -3.268 1 95.25 238 PRO B CA 1
ATOM 5143 C C . PRO B 1 238 ? -1.284 -25.75 -4.637 1 95.25 238 PRO B C 1
ATOM 5145 O O . PRO B 1 238 ? -1.219 -26.844 -5.184 1 95.25 238 PRO B O 1
ATOM 5148 N N . ALA B 1 239 ? -1.943 -24.781 -5.172 1 91.94 239 ALA B N 1
ATOM 5149 C CA . ALA B 1 239 ? -2.648 -24.969 -6.438 1 91.94 239 ALA B CA 1
ATOM 5150 C C . ALA B 1 239 ? -1.67 -25.031 -7.609 1 91.94 239 ALA B C 1
ATOM 5152 O O . ALA B 1 239 ? -1.85 -25.812 -8.531 1 91.94 239 ALA B O 1
ATOM 5153 N N . HIS B 1 240 ? -0.742 -24.25 -7.598 1 94.12 240 HIS B N 1
ATOM 5154 C CA . HIS B 1 240 ? 0.333 -24.109 -8.578 1 94.12 240 HIS B CA 1
ATOM 5155 C C . HIS B 1 240 ? 1.631 -23.672 -7.91 1 94.12 240 HIS B C 1
ATOM 5157 O O . HIS B 1 240 ? 1.918 -22.469 -7.84 1 94.12 240 HIS B O 1
ATOM 5163 N N . GLN B 1 241 ? 2.383 -24.734 -7.52 1 96.81 241 GLN B N 1
ATOM 5164 C CA . GLN B 1 241 ? 3.58 -24.438 -6.742 1 96.81 241 GLN B CA 1
ATOM 5165 C C . GLN B 1 241 ? 4.492 -23.453 -7.484 1 96.81 241 GLN B C 1
ATOM 5167 O O . GLN B 1 241 ? 4.75 -23.641 -8.68 1 96.81 241 GLN B O 1
ATOM 5172 N N . PHE B 1 242 ? 4.852 -22.406 -6.91 1 97.56 242 PHE B N 1
ATOM 5173 C CA . PHE B 1 242 ? 5.793 -21.453 -7.496 1 97.56 242 PHE B CA 1
ATOM 5174 C C . PHE B 1 242 ? 7.211 -21.734 -7.016 1 97.56 242 PHE B C 1
ATOM 5176 O O . PHE B 1 242 ? 7.465 -21.797 -5.809 1 97.56 242 PHE B O 1
ATOM 5183 N N . PRO B 1 243 ? 8.109 -21.922 -7.852 1 97.25 243 PRO B N 1
ATOM 5184 C CA . PRO B 1 243 ? 7.984 -21.719 -9.297 1 97.25 243 PRO B CA 1
ATOM 5185 C C . PRO B 1 243 ? 7.875 -23.016 -10.07 1 97.25 243 PRO B C 1
ATOM 5187 O O . PRO B 1 243 ? 7.723 -23 -11.297 1 97.25 243 PRO B O 1
ATOM 5190 N N . LEU B 1 244 ? 7.844 -24.172 -9.43 1 97.19 244 LEU B N 1
ATOM 5191 C CA . LEU B 1 244 ? 8.102 -25.438 -10.125 1 97.19 244 LEU B CA 1
ATOM 5192 C C . LEU B 1 244 ? 6.836 -25.953 -10.805 1 97.19 244 LEU B C 1
ATOM 5194 O O . LEU B 1 244 ? 6.906 -26.75 -11.742 1 97.19 244 LEU B O 1
ATOM 5198 N N . GLY B 1 245 ? 5.691 -25.672 -10.195 1 94.38 245 GLY B N 1
ATOM 5199 C CA . GLY B 1 245 ? 4.496 -25.922 -10.984 1 94.38 245 GLY B CA 1
ATOM 5200 C C . GLY B 1 245 ? 3.619 -27.016 -10.406 1 94.38 245 GLY B C 1
ATOM 5201 O O . GLY B 1 245 ? 2.402 -27.016 -10.602 1 94.38 245 GLY B O 1
ATOM 5202 N N . PRO B 1 246 ? 4.129 -27.953 -9.672 1 92.31 246 PRO B N 1
ATOM 5203 C CA . PRO B 1 246 ? 3.279 -29.078 -9.281 1 92.31 246 PRO B CA 1
ATOM 5204 C C . PRO B 1 246 ? 2.143 -28.672 -8.344 1 92.31 246 PRO B C 1
ATOM 5206 O O . PRO B 1 246 ? 2.295 -27.734 -7.559 1 92.31 246 PRO B O 1
ATOM 5209 N N . ARG B 1 247 ? 1.103 -29.359 -8.453 1 91.25 247 ARG B N 1
ATOM 5210 C CA . ARG B 1 247 ? -0.044 -29.219 -7.562 1 91.25 247 ARG B CA 1
ATOM 5211 C C . ARG B 1 247 ? 0.106 -30.109 -6.332 1 91.25 247 ARG B C 1
ATOM 5213 O O . ARG B 1 247 ? 0.536 -31.25 -6.441 1 91.25 247 ARG B O 1
ATOM 5220 N N . LEU B 1 248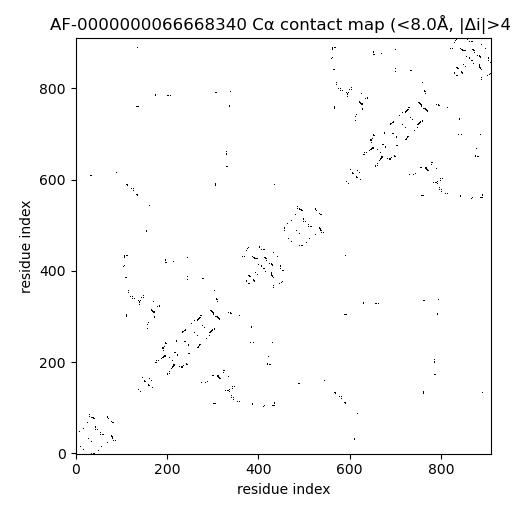 ? -0.249 -29.562 -5.215 1 93.31 248 LEU B N 1
ATOM 5221 C CA . LEU B 1 248 ? -0.266 -30.375 -4.004 1 93.31 248 LEU B CA 1
ATOM 5222 C C . LEU B 1 248 ? -1.437 -31.344 -4.023 1 93.31 248 LEU B C 1
ATOM 5224 O O . LEU B 1 248 ? -2.596 -30.938 -4.102 1 93.31 248 LEU B O 1
ATOM 5228 N N . PRO B 1 249 ? -1.154 -32.625 -3.975 1 90.25 249 PRO B N 1
ATOM 5229 C CA . PRO B 1 249 ? -2.244 -33.594 -4.055 1 90.25 249 PRO B CA 1
ATOM 5230 C C . PRO B 1 249 ? -3.129 -33.594 -2.809 1 90.25 249 PRO B C 1
ATOM 5232 O O . PRO B 1 249 ? -2.727 -33.062 -1.763 1 90.25 249 PRO B O 1
ATOM 5235 N N . ALA B 1 250 ? -4.27 -34.188 -2.906 1 85.75 250 ALA B N 1
ATOM 5236 C CA . ALA B 1 250 ? -5.277 -34.219 -1.851 1 85.75 250 ALA B CA 1
ATOM 5237 C C . ALA B 1 250 ? -4.711 -34.812 -0.56 1 85.75 250 ALA B C 1
ATOM 5239 O O . ALA B 1 250 ? -4.926 -34.25 0.523 1 85.75 250 ALA B O 1
ATOM 5240 N N . ALA B 1 251 ? -4.012 -35.875 -0.7 1 88.62 251 ALA B N 1
ATOM 5241 C CA . ALA B 1 251 ? -3.465 -36.531 0.475 1 88.62 251 ALA B CA 1
ATOM 5242 C C . ALA B 1 251 ? -2.498 -35.625 1.229 1 88.62 251 ALA B C 1
ATOM 5244 O O . ALA B 1 251 ? -2.508 -35.594 2.461 1 88.62 251 ALA B O 1
ATOM 5245 N N . ARG B 1 252 ? -1.715 -34.906 0.563 1 94 252 ARG B N 1
ATOM 5246 C CA . ARG B 1 252 ? -0.755 -34 1.198 1 94 252 ARG B CA 1
ATOM 5247 C C . ARG B 1 252 ? -1.453 -32.781 1.786 1 94 252 ARG B C 1
ATOM 5249 O O . ARG B 1 252 ? -1.009 -32.219 2.797 1 94 252 ARG B O 1
ATOM 5256 N N . ARG B 1 253 ? -2.492 -32.344 1.134 1 93.75 253 ARG B N 1
ATOM 5257 C CA . ARG B 1 253 ? -3.297 -31.281 1.709 1 93.75 253 ARG B CA 1
ATOM 5258 C C . ARG B 1 253 ? -3.854 -31.688 3.07 1 93.75 253 ARG B C 1
ATOM 5260 O O . ARG B 1 253 ? -3.76 -30.922 4.035 1 93.75 253 ARG B O 1
ATOM 5267 N N . VAL B 1 254 ? -4.375 -32.844 3.121 1 92.19 254 VAL B N 1
ATOM 5268 C CA . VAL B 1 254 ? -4.938 -33.375 4.367 1 92.19 254 VAL B CA 1
ATOM 5269 C C . VAL B 1 254 ? -3.836 -33.5 5.418 1 92.19 254 VAL B C 1
ATOM 5271 O O . VAL B 1 254 ? -4.016 -33.062 6.566 1 92.19 254 VAL B O 1
ATOM 5274 N N . ALA B 1 255 ? -2.748 -34 4.988 1 95.5 255 ALA B N 1
ATOM 5275 C CA . ALA B 1 255 ? -1.623 -34.156 5.902 1 95.5 255 ALA B CA 1
ATOM 5276 C C . ALA B 1 255 ? -1.16 -32.812 6.457 1 95.5 255 ALA B C 1
ATOM 5278 O O . ALA B 1 255 ? -0.85 -32.719 7.645 1 95.5 255 ALA B O 1
ATOM 5279 N N . LEU B 1 256 ? -1.128 -31.828 5.633 1 97.62 256 LEU B N 1
ATOM 5280 C CA . LEU B 1 256 ? -0.702 -30.5 6.043 1 97.62 256 LEU B CA 1
ATOM 5281 C C . LEU B 1 256 ? -1.681 -29.906 7.047 1 97.62 256 LEU B C 1
ATOM 5283 O O . LEU B 1 256 ? -1.267 -29.344 8.07 1 97.62 256 LEU B O 1
ATOM 5287 N N . VAL B 1 257 ? -2.955 -30.047 6.793 1 95.88 257 VAL B N 1
ATOM 5288 C CA . VAL B 1 257 ? -3.996 -29.516 7.668 1 95.88 257 VAL B CA 1
ATOM 5289 C C . VAL B 1 257 ? -3.934 -30.219 9.023 1 95.88 257 VAL B C 1
ATOM 5291 O O . VAL B 1 257 ? -3.98 -29.562 10.07 1 95.88 257 VAL B O 1
ATOM 5294 N N . GLU B 1 258 ? -3.781 -31.5 8.977 1 95.88 258 GLU B N 1
ATOM 5295 C CA . GLU B 1 258 ? -3.701 -32.25 10.219 1 95.88 258 GLU B CA 1
ATOM 5296 C C . GLU B 1 258 ? -2.459 -31.875 11.023 1 95.88 258 GLU B C 1
ATOM 5298 O O . GLU B 1 258 ? -2.523 -31.734 12.242 1 95.88 258 GLU B O 1
ATOM 5303 N N . HIS B 1 259 ? -1.387 -31.734 10.32 1 97.12 259 HIS B N 1
ATOM 5304 C CA . HIS B 1 259 ? -0.154 -31.312 10.977 1 97.12 259 HIS B CA 1
ATOM 5305 C C . HIS B 1 259 ? -0.321 -29.938 11.633 1 97.12 259 HIS B C 1
ATOM 5307 O O . HIS B 1 259 ? 0.096 -29.75 12.781 1 97.12 259 HIS B O 1
ATOM 5313 N N . ALA B 1 260 ? -0.945 -29.031 10.945 1 97.62 260 ALA B N 1
ATOM 5314 C CA . ALA B 1 260 ? -1.169 -27.688 11.453 1 97.62 260 ALA B CA 1
ATOM 5315 C C . ALA B 1 260 ? -2.035 -27.719 12.711 1 97.62 260 ALA B C 1
ATOM 5317 O O . ALA B 1 260 ? -1.726 -27.047 13.703 1 97.62 260 ALA B O 1
ATOM 5318 N N . ARG B 1 261 ? -3.068 -28.516 12.719 1 95.75 261 ARG B N 1
ATOM 5319 C CA . ARG B 1 261 ? -3.961 -28.625 13.867 1 95.75 261 ARG B CA 1
ATOM 5320 C C . ARG B 1 261 ? -3.24 -29.234 15.062 1 95.75 261 ARG B C 1
ATOM 5322 O O . ARG B 1 261 ? -3.359 -28.734 16.188 1 95.75 261 ARG B O 1
ATOM 5329 N N . ARG B 1 262 ? -2.504 -30.234 14.805 1 95.88 262 ARG B N 1
ATOM 5330 C CA . ARG B 1 262 ? -1.811 -30.953 15.867 1 95.88 262 ARG B CA 1
ATOM 5331 C C . ARG B 1 262 ? -0.786 -30.062 16.562 1 95.88 262 ARG B C 1
ATOM 5333 O O . ARG B 1 262 ? -0.583 -30.172 17.766 1 95.88 262 ARG B O 1
ATOM 5340 N N . HIS B 1 263 ? -0.201 -29.188 15.828 1 96.44 263 HIS B N 1
ATOM 5341 C CA . HIS B 1 263 ? 0.92 -28.438 16.375 1 96.44 263 HIS B CA 1
ATOM 5342 C C . HIS B 1 263 ? 0.553 -26.969 16.578 1 96.44 263 HIS B C 1
ATOM 5344 O O . HIS B 1 263 ? 1.395 -26.172 16.969 1 96.44 263 HIS B O 1
ATOM 5350 N N . GLY B 1 264 ? -0.708 -26.609 16.25 1 96.12 264 GLY B N 1
ATOM 5351 C CA . GLY B 1 264 ? -1.159 -25.25 16.438 1 96.12 264 GLY B CA 1
ATOM 5352 C C . GLY B 1 264 ? -0.519 -24.266 15.461 1 96.12 264 GLY B C 1
ATOM 5353 O O . GLY B 1 264 ? -0.149 -23.156 15.844 1 96.12 264 GLY B O 1
ATOM 5354 N N . LEU B 1 265 ? -0.309 -24.703 14.188 1 97.69 265 LEU B N 1
ATOM 5355 C CA . LEU B 1 265 ? 0.323 -23.906 13.148 1 97.69 265 LEU B CA 1
ATOM 5356 C C . LEU B 1 265 ? -0.726 -23.219 12.273 1 97.69 265 LEU B C 1
ATOM 5358 O O . LEU B 1 265 ? -1.865 -23.688 12.195 1 97.69 265 LEU B O 1
ATOM 5362 N N . LEU B 1 266 ? -0.308 -22.125 11.68 1 98.5 266 LEU B N 1
ATOM 5363 C CA . LEU B 1 266 ? -1.077 -21.516 10.609 1 98.5 266 LEU B CA 1
ATOM 5364 C C . LEU B 1 266 ? -0.566 -21.969 9.242 1 98.5 266 LEU B C 1
ATOM 5366 O O . LEU B 1 266 ? 0.638 -22.156 9.055 1 98.5 266 LEU B O 1
ATOM 5370 N N . ILE B 1 267 ? -1.509 -22.188 8.375 1 98.75 267 ILE B N 1
ATOM 5371 C CA . ILE B 1 267 ? -1.156 -22.375 6.973 1 98.75 267 ILE B CA 1
ATOM 5372 C C . ILE B 1 267 ? -1.474 -21.109 6.176 1 98.75 267 ILE B C 1
ATOM 5374 O O . ILE B 1 267 ? -2.611 -20.641 6.184 1 98.75 267 ILE B O 1
ATOM 5378 N N . ILE B 1 268 ? -0.517 -20.562 5.566 1 98.88 268 ILE B N 1
ATOM 5379 C CA . ILE B 1 268 ? -0.725 -19.453 4.645 1 98.88 268 ILE B CA 1
ATOM 5380 C C . ILE B 1 268 ? -0.763 -19.969 3.211 1 98.88 268 ILE B C 1
ATOM 5382 O O . ILE B 1 268 ? 0.266 -20.375 2.66 1 98.88 268 ILE B O 1
ATOM 5386 N N . GLU B 1 269 ? -1.924 -19.969 2.641 1 98.62 269 GLU B N 1
ATOM 5387 C CA . GLU B 1 269 ? -2.178 -20.438 1.284 1 98.62 269 GLU B CA 1
ATOM 5388 C C . GLU B 1 269 ? -2.109 -19.297 0.277 1 98.62 269 GLU B C 1
ATOM 5390 O O . GLU B 1 269 ? -2.988 -18.438 0.251 1 98.62 269 GLU B O 1
ATOM 5395 N N . ASP B 1 270 ? -1.083 -19.312 -0.513 1 98.56 270 ASP B N 1
ATOM 5396 C CA . ASP B 1 270 ? -0.932 -18.344 -1.599 1 98.56 270 ASP B CA 1
ATOM 5397 C C . ASP B 1 270 ? -1.52 -18.875 -2.9 1 98.56 270 ASP B C 1
ATOM 5399 O O . ASP B 1 270 ? -0.91 -19.734 -3.559 1 98.56 270 ASP B O 1
ATOM 5403 N N . ASP B 1 271 ? -2.648 -18.359 -3.258 1 96.62 271 ASP B N 1
ATOM 5404 C CA . ASP B 1 271 ? -3.35 -18.75 -4.477 1 96.62 271 ASP B CA 1
ATOM 5405 C C . ASP B 1 271 ? -3.225 -17.688 -5.555 1 96.62 271 ASP B C 1
ATOM 5407 O O . ASP B 1 271 ? -4.227 -17.234 -6.113 1 96.62 271 ASP B O 1
ATOM 5411 N N . TYR B 1 272 ? -2.018 -17.359 -5.957 1 96.56 272 TYR B N 1
ATOM 5412 C CA . TYR B 1 272 ? -1.669 -16.156 -6.703 1 96.56 272 TYR B CA 1
ATOM 5413 C C . TYR B 1 272 ? -2.205 -16.219 -8.133 1 96.56 272 TYR B C 1
ATOM 5415 O O . TYR B 1 272 ? -2.381 -15.195 -8.781 1 96.56 272 TYR B O 1
ATOM 5423 N N . ASP B 1 273 ? -2.49 -17.391 -8.688 1 93.69 273 ASP B N 1
ATOM 5424 C CA . ASP B 1 273 ? -2.971 -17.484 -10.062 1 93.69 273 ASP B CA 1
ATOM 5425 C C . ASP B 1 273 ? -3.969 -18.641 -10.227 1 93.69 273 ASP B C 1
ATOM 5427 O O . ASP B 1 273 ? -4.047 -19.25 -11.289 1 93.69 273 ASP B O 1
ATOM 5431 N N . GLY B 1 274 ? -4.684 -18.969 -9.203 1 90.56 274 GLY B N 1
ATOM 5432 C CA . GLY B 1 274 ? -5.602 -20.094 -9.18 1 90.56 274 GLY B CA 1
ATOM 5433 C C . GLY B 1 274 ? -6.633 -20.047 -10.297 1 90.56 274 GLY B C 1
ATOM 5434 O O . GLY B 1 274 ? -7.184 -21.078 -10.68 1 90.56 274 GLY B O 1
ATOM 5435 N N . GLU B 1 275 ? -6.891 -18.922 -10.867 1 89.56 275 GLU B N 1
ATOM 5436 C CA . GLU B 1 275 ? -7.867 -18.75 -11.938 1 89.56 275 GLU B CA 1
ATOM 5437 C C . GLU B 1 275 ? -7.316 -19.25 -13.273 1 89.56 275 GLU B C 1
ATOM 5439 O O . GLU B 1 275 ? -8.07 -19.469 -14.219 1 89.56 275 GLU B O 1
ATOM 5444 N N . LEU B 1 276 ? -6.004 -19.359 -13.336 1 90.62 276 LEU B N 1
ATOM 5445 C CA . LEU B 1 276 ? -5.34 -19.656 -14.602 1 90.62 276 LEU B CA 1
ATOM 5446 C C . LEU B 1 276 ? -4.992 -21.125 -14.703 1 90.62 276 LEU B C 1
ATOM 5448 O O . LEU B 1 276 ? -3.816 -21.484 -14.805 1 90.62 276 LEU B O 1
ATOM 5452 N N . ARG B 1 277 ? -5.914 -21.969 -14.68 1 80.38 277 ARG B N 1
ATOM 5453 C CA . ARG B 1 277 ? -5.719 -23.422 -14.812 1 80.38 277 ARG B CA 1
ATOM 5454 C C . ARG B 1 277 ? -6.195 -23.922 -16.172 1 80.38 277 ARG B C 1
ATOM 5456 O O . ARG B 1 277 ? -7.141 -23.359 -16.734 1 80.38 277 ARG B O 1
ATOM 5463 N N . TYR B 1 278 ? -5.309 -25 -16.562 1 71.56 278 TYR B N 1
ATOM 5464 C CA . TYR B 1 278 ? -5.586 -25.578 -17.859 1 71.56 278 TYR B CA 1
ATOM 5465 C C . TYR B 1 278 ? -6.121 -27 -17.719 1 71.56 278 TYR B C 1
ATOM 5467 O O . TYR B 1 278 ? -5.398 -27.906 -17.297 1 71.56 278 TYR B O 1
ATOM 5475 N N . ASP B 1 279 ? -7.27 -27.344 -17.953 1 60.72 279 ASP B N 1
ATOM 5476 C CA . ASP B 1 279 ? -7.91 -28.625 -18.219 1 60.72 279 ASP B CA 1
ATOM 5477 C C . ASP B 1 279 ? -7.977 -29.484 -16.938 1 60.72 279 ASP B C 1
ATOM 5479 O O . ASP B 1 279 ? -8.07 -30.703 -17.016 1 60.72 279 ASP B O 1
ATOM 5483 N N . THR B 1 280 ? -7.605 -29.031 -15.852 1 57.75 280 THR B N 1
ATOM 5484 C CA . THR B 1 280 ? -7.684 -29.922 -14.688 1 57.75 280 THR B CA 1
ATOM 5485 C C . THR B 1 280 ? -8.719 -29.406 -13.695 1 57.75 280 THR B C 1
ATOM 5487 O O . THR B 1 280 ? -8.906 -28.188 -13.547 1 57.75 280 THR B O 1
ATOM 5490 N N . ALA B 1 281 ? -9.461 -30.422 -13.344 1 58.31 281 ALA B N 1
ATOM 5491 C CA . ALA B 1 281 ? -10.398 -30.078 -12.273 1 58.31 281 ALA B CA 1
ATOM 5492 C C . ALA B 1 281 ? -9.656 -29.531 -11.055 1 58.31 281 ALA B C 1
ATOM 5494 O O . ALA B 1 281 ? -8.641 -30.094 -10.633 1 58.31 281 ALA B O 1
ATOM 5495 N N . PRO B 1 282 ? -10.156 -28.391 -10.617 1 63.47 282 PRO B N 1
ATOM 5496 C CA . PRO B 1 282 ? -9.406 -27.844 -9.484 1 63.47 282 PRO B CA 1
ATOM 5497 C C . PRO B 1 282 ? -9.664 -28.609 -8.188 1 63.47 282 PRO B C 1
ATOM 5499 O O . PRO B 1 282 ? -10.742 -29.172 -7.996 1 63.47 282 PRO B O 1
ATOM 5502 N N . LEU B 1 283 ? -8.578 -28.891 -7.461 1 72.12 283 LEU B N 1
ATOM 5503 C CA . LEU B 1 283 ? -8.711 -29.297 -6.066 1 72.12 283 LEU B CA 1
ATOM 5504 C C . LEU B 1 283 ? -9.203 -28.125 -5.211 1 72.12 283 LEU B C 1
ATOM 5506 O O . LEU B 1 283 ? -8.961 -26.969 -5.543 1 72.12 283 LEU B O 1
ATOM 5510 N N . PRO B 1 284 ? -9.898 -28.453 -4.141 1 80.56 284 PRO B N 1
ATOM 5511 C CA . PRO B 1 284 ? -10.359 -27.391 -3.246 1 80.56 284 PRO B CA 1
ATOM 5512 C C . PRO B 1 284 ? -9.211 -26.609 -2.625 1 80.56 284 PRO B C 1
ATOM 5514 O O . PRO B 1 284 ? -8.133 -27.156 -2.385 1 80.56 284 PRO B O 1
ATOM 5517 N N . LEU B 1 285 ? -9.547 -25.422 -2.381 1 90.31 285 LEU B N 1
ATOM 5518 C CA . LEU B 1 285 ? -8.609 -24.594 -1.623 1 90.31 285 LEU B CA 1
ATOM 5519 C C . LEU B 1 285 ? -8.414 -25.156 -0.214 1 90.31 285 LEU B C 1
ATOM 5521 O O . LEU B 1 285 ? -9.359 -25.672 0.387 1 90.31 285 LEU B O 1
ATOM 5525 N N . LEU B 1 286 ? -7.172 -25.031 0.309 1 93.12 286 LEU B N 1
ATOM 5526 C CA . LEU B 1 286 ? -6.938 -25.375 1.707 1 93.12 286 LEU B CA 1
ATOM 5527 C C . LEU B 1 286 ? -7.867 -24.594 2.625 1 93.12 286 LEU B C 1
ATOM 5529 O O . LEU B 1 286 ? -8.383 -25.141 3.604 1 93.12 286 LEU B O 1
ATOM 5533 N N . ALA B 1 287 ? -8.117 -23.344 2.277 1 94.38 287 ALA B N 1
ATOM 5534 C CA . ALA B 1 287 ? -8.961 -22.469 3.09 1 94.38 287 ALA B CA 1
ATOM 5535 C C . ALA B 1 287 ? -10.391 -23 3.162 1 94.38 287 ALA B C 1
ATOM 5537 O O . ALA B 1 287 ? -11.078 -22.812 4.172 1 94.38 287 ALA B O 1
ATOM 5538 N N . ALA B 1 288 ? -10.812 -23.578 2.131 1 87.62 288 ALA B N 1
ATOM 5539 C CA . ALA B 1 288 ? -12.141 -24.172 2.143 1 87.62 288 ALA B CA 1
ATOM 5540 C C . ALA B 1 288 ? -12.172 -25.422 3.029 1 87.62 288 ALA B C 1
ATOM 5542 O O . ALA B 1 288 ? -13.172 -25.688 3.697 1 87.62 288 ALA B O 1
ATOM 5543 N N . MET B 1 289 ? -11.109 -26.125 3.072 1 84.75 289 MET B N 1
ATOM 5544 C CA . MET B 1 289 ? -10.992 -27.375 3.818 1 84.75 289 MET B CA 1
ATOM 5545 C C . MET B 1 289 ? -10.812 -27.109 5.309 1 84.75 289 MET B C 1
ATOM 5547 O O . MET B 1 289 ? -11.312 -27.859 6.145 1 84.75 289 MET B O 1
ATOM 5551 N N . ALA B 1 290 ? -10.102 -26.109 5.598 1 92.44 290 ALA B N 1
ATOM 5552 C CA . ALA B 1 290 ? -9.688 -25.906 6.984 1 92.44 290 ALA B CA 1
ATOM 5553 C C . ALA B 1 290 ? -9.594 -24.422 7.324 1 92.44 290 ALA B C 1
ATOM 5555 O O . ALA B 1 290 ? -8.531 -23.922 7.699 1 92.44 290 ALA B O 1
ATOM 5556 N N . PRO B 1 291 ? -10.773 -23.719 7.293 1 92.12 291 PRO B N 1
ATOM 5557 C CA . PRO B 1 291 ? -10.766 -22.281 7.578 1 92.12 291 PRO B CA 1
ATOM 5558 C C . PRO B 1 291 ? -10.25 -21.969 8.977 1 92.12 291 PRO B C 1
ATOM 5560 O O . PRO B 1 291 ? -9.883 -20.812 9.258 1 92.12 291 PRO B O 1
ATOM 5563 N N . ASP B 1 292 ? -10.203 -22.922 9.82 1 93.38 292 ASP B N 1
ATOM 5564 C CA . ASP B 1 292 ? -9.805 -22.703 11.211 1 93.38 292 ASP B CA 1
ATOM 5565 C C . ASP B 1 292 ? -8.297 -22.484 11.32 1 93.38 292 ASP B C 1
ATOM 5567 O O . ASP B 1 292 ? -7.828 -21.812 12.242 1 93.38 292 ASP B O 1
ATOM 5571 N N . VAL B 1 293 ? -7.512 -23.016 10.312 1 96.44 293 VAL B N 1
ATOM 5572 C CA . VAL B 1 293 ? -6.062 -22.922 10.477 1 96.44 293 VAL B CA 1
ATOM 5573 C C . VAL B 1 293 ? -5.441 -22.297 9.227 1 96.44 293 VAL B C 1
ATOM 5575 O O . VAL B 1 293 ? -4.223 -22.141 9.148 1 96.44 293 VAL B O 1
ATOM 5578 N N . VAL B 1 294 ? -6.293 -21.891 8.203 1 97.44 294 VAL B N 1
ATOM 5579 C CA . VAL B 1 294 ? -5.73 -21.438 6.934 1 97.44 294 VAL B CA 1
ATOM 5580 C C . VAL B 1 294 ? -6.008 -19.953 6.754 1 97.44 294 VAL B C 1
ATOM 5582 O O . VAL B 1 294 ? -7.117 -19.484 7.012 1 97.44 294 VAL B O 1
ATOM 5585 N N . VAL B 1 295 ? -4.984 -19.203 6.387 1 98.38 295 VAL B N 1
ATOM 5586 C CA . VAL B 1 295 ? -5.09 -17.859 5.812 1 98.38 295 VAL B CA 1
ATOM 5587 C C . VAL B 1 295 ? -4.926 -17.938 4.297 1 98.38 295 VAL B C 1
ATOM 5589 O O . VAL B 1 295 ? -3.898 -18.406 3.799 1 98.38 295 VAL B O 1
ATOM 5592 N N . HIS B 1 296 ? -5.945 -17.516 3.619 1 98.19 296 HIS B N 1
ATOM 5593 C CA . HIS B 1 296 ? -5.934 -17.547 2.162 1 98.19 296 HIS B CA 1
ATOM 5594 C C . HIS B 1 296 ? -5.547 -16.188 1.588 1 98.19 296 HIS B C 1
ATOM 5596 O O . HIS B 1 296 ? -6.125 -15.156 1.965 1 98.19 296 HIS B O 1
ATOM 5602 N N . LEU B 1 297 ? -4.578 -16.203 0.714 1 98.56 297 LEU B N 1
ATOM 5603 C CA . LEU B 1 297 ? -4.145 -14.969 0.058 1 98.56 297 LEU B CA 1
ATOM 5604 C C . LEU B 1 297 ? -4.379 -15.039 -1.446 1 98.56 297 LEU B C 1
ATOM 5606 O O . LEU B 1 297 ? -4.18 -16.094 -2.059 1 98.56 297 LEU B O 1
ATOM 5610 N N . GLY B 1 298 ? -4.781 -13.898 -1.987 1 97.94 298 GLY B N 1
ATOM 5611 C CA . GLY B 1 298 ? -4.91 -13.742 -3.428 1 97.94 298 GLY B CA 1
ATOM 5612 C C . GLY B 1 298 ? -4.559 -12.352 -3.914 1 97.94 298 GLY B C 1
ATOM 5613 O O . GLY B 1 298 ? -4.363 -11.438 -3.109 1 97.94 298 GLY B O 1
ATOM 5614 N N . THR B 1 299 ? -4.422 -12.172 -5.207 1 97.5 299 THR B N 1
ATOM 5615 C CA . THR B 1 299 ? -4.031 -10.914 -5.828 1 97.5 299 THR B CA 1
ATOM 5616 C C . THR B 1 299 ? -4.715 -10.742 -7.184 1 97.5 299 THR B C 1
ATOM 5618 O O . THR B 1 299 ? -5.086 -11.727 -7.824 1 97.5 299 THR B O 1
ATOM 5621 N N . THR B 1 300 ? -4.867 -9.539 -7.605 1 97 300 THR B N 1
ATOM 5622 C CA . THR B 1 300 ? -5.426 -9.258 -8.922 1 97 300 THR B CA 1
ATOM 5623 C C . THR B 1 300 ? -4.316 -9.023 -9.945 1 97 300 THR B C 1
ATOM 5625 O O . THR B 1 300 ? -4.578 -8.938 -11.141 1 97 300 THR B O 1
ATOM 5628 N N . SER B 1 301 ? -3.092 -8.992 -9.492 1 96.75 301 SER B N 1
ATOM 5629 C CA . SER B 1 301 ? -1.977 -8.586 -10.336 1 96.75 301 SER B CA 1
ATOM 5630 C C . SER B 1 301 ? -1.715 -9.602 -11.445 1 96.75 301 SER B C 1
ATOM 5632 O O . SER B 1 301 ? -1.237 -9.242 -12.523 1 96.75 301 SER B O 1
ATOM 5634 N N . LYS B 1 302 ? -2.008 -10.883 -11.18 1 95.81 302 LYS B N 1
ATOM 5635 C CA . LYS B 1 302 ? -1.705 -11.938 -12.148 1 95.81 302 LYS B CA 1
ATOM 5636 C C . LYS B 1 302 ? -2.844 -12.102 -13.156 1 95.81 302 LYS B C 1
ATOM 5638 O O . LYS B 1 302 ? -2.619 -12.516 -14.289 1 95.81 302 LYS B O 1
ATOM 5643 N N . ILE B 1 303 ? -4.031 -11.781 -12.734 1 95.12 303 ILE B N 1
ATOM 5644 C CA . ILE B 1 303 ? -5.168 -12.008 -13.617 1 95.12 303 ILE B CA 1
ATOM 5645 C C . ILE B 1 303 ? -5.531 -10.711 -14.336 1 95.12 303 ILE B C 1
ATOM 5647 O O . ILE B 1 303 ? -6.133 -10.742 -15.414 1 95.12 303 ILE B O 1
ATOM 5651 N N . LEU B 1 304 ? -5.215 -9.602 -13.773 1 96.62 304 LEU B N 1
ATOM 5652 C CA . LEU B 1 304 ? -5.473 -8.32 -14.422 1 96.62 304 LEU B CA 1
ATOM 5653 C C . LEU B 1 304 ? -4.168 -7.574 -14.68 1 96.62 304 LEU B C 1
ATOM 5655 O O . LEU B 1 304 ? -3.494 -7.824 -15.688 1 96.62 304 LEU B O 1
ATOM 5659 N N . SER B 1 305 ? -3.762 -6.742 -13.641 1 97.19 305 SER B N 1
ATOM 5660 C CA . SER B 1 305 ? -2.566 -5.914 -13.758 1 97.19 305 SER B CA 1
ATOM 5661 C C . SER B 1 305 ? -2.107 -5.414 -12.391 1 97.19 305 SER B C 1
ATOM 5663 O O . SER B 1 305 ? -2.932 -5.145 -11.508 1 97.19 305 SER B O 1
ATOM 5665 N N . PRO B 1 306 ? -0.805 -5.273 -12.273 1 96.88 306 PRO B N 1
ATOM 5666 C CA . PRO B 1 306 ? -0.315 -4.633 -11.047 1 96.88 306 PRO B CA 1
ATOM 5667 C C . PRO B 1 306 ? -0.737 -3.17 -10.938 1 96.88 306 PRO B C 1
ATOM 5669 O O . PRO B 1 306 ? -0.589 -2.561 -9.875 1 96.88 306 PRO B O 1
ATOM 5672 N N . SER B 1 307 ? -1.377 -2.609 -11.945 1 97 307 SER B N 1
ATOM 5673 C CA . SER B 1 307 ? -1.846 -1.229 -11.93 1 97 307 SER B CA 1
ATOM 5674 C C . SER B 1 307 ? -2.77 -0.972 -10.75 1 97 307 SER B C 1
ATOM 5676 O O . SER B 1 307 ? -2.795 0.133 -10.203 1 97 307 SER B O 1
ATOM 5678 N N . LEU B 1 308 ? -3.498 -1.986 -10.414 1 97 308 LEU B N 1
ATOM 5679 C CA . LEU B 1 308 ? -4.508 -1.793 -9.383 1 97 308 LEU B CA 1
ATOM 5680 C C . LEU B 1 308 ? -3.9 -1.941 -7.992 1 97 308 LEU B C 1
ATOM 5682 O O . LEU B 1 308 ? -4.395 -1.35 -7.027 1 97 308 LEU B O 1
ATOM 5686 N N . GLY B 1 309 ? -2.889 -2.775 -7.844 1 96.38 309 GLY B N 1
ATOM 5687 C CA . GLY B 1 309 ? -2.182 -2.955 -6.59 1 96.38 309 GLY B CA 1
ATOM 5688 C C . GLY B 1 309 ? -3.066 -3.48 -5.473 1 96.38 309 GLY B C 1
ATOM 5689 O O . GLY B 1 309 ? -2.955 -3.045 -4.328 1 96.38 309 GLY B O 1
ATOM 5690 N N . VAL B 1 310 ? -3.947 -4.461 -5.762 1 97.56 310 VAL B N 1
ATOM 5691 C CA . VAL B 1 310 ? -4.891 -4.895 -4.738 1 97.56 310 VAL B CA 1
ATOM 5692 C C . VAL B 1 310 ? -4.93 -6.422 -4.684 1 97.56 310 VAL B C 1
ATOM 5694 O O . VAL B 1 310 ? -4.641 -7.09 -5.68 1 97.56 310 VAL B O 1
ATOM 5697 N N . GLY B 1 311 ? -5.227 -6.941 -3.566 1 98.38 311 GLY B N 1
ATOM 5698 C CA . GLY B 1 311 ? -5.438 -8.352 -3.26 1 98.38 311 GLY B CA 1
ATOM 5699 C C . GLY B 1 311 ? -6.379 -8.57 -2.088 1 98.38 311 GLY B C 1
ATOM 5700 O O . GLY B 1 311 ? -7.152 -7.68 -1.731 1 98.38 311 GLY B O 1
ATOM 5701 N N . TRP B 1 312 ? -6.371 -9.812 -1.554 1 98.44 312 TRP B N 1
ATOM 5702 C CA . TRP B 1 312 ? -7.273 -10.102 -0.445 1 98.44 312 TRP B CA 1
ATOM 5703 C C . TRP B 1 312 ? -6.66 -11.117 0.506 1 98.44 312 TRP B C 1
ATOM 5705 O O . TRP B 1 312 ? -5.684 -11.789 0.16 1 98.44 312 TRP B O 1
ATOM 5715 N N . LEU B 1 313 ? -7.16 -11.109 1.648 1 98.44 313 LEU B N 1
ATOM 5716 C CA . LEU B 1 313 ? -6.855 -12.031 2.736 1 98.44 313 LEU B CA 1
ATOM 5717 C C . LEU B 1 313 ? -8.141 -12.57 3.367 1 98.44 313 LEU B C 1
ATOM 5719 O O . LEU B 1 313 ? -9.031 -11.797 3.717 1 98.44 313 LEU B O 1
ATOM 5723 N N . VAL B 1 314 ? -8.289 -13.875 3.369 1 98.12 314 VAL B N 1
ATOM 5724 C CA . VAL B 1 314 ? -9.406 -14.516 4.055 1 98.12 314 VAL B CA 1
ATOM 5725 C C . VAL B 1 314 ? -8.883 -15.336 5.23 1 98.12 314 VAL B C 1
ATOM 5727 O O . VAL B 1 314 ? -8 -16.188 5.066 1 98.12 314 VAL B O 1
ATOM 5730 N N . ALA B 1 315 ? -9.398 -15.117 6.383 1 97.56 315 ALA B N 1
ATOM 5731 C CA . ALA B 1 315 ? -8.961 -15.82 7.586 1 97.56 315 ALA B CA 1
ATOM 5732 C C . ALA B 1 315 ? -10.062 -15.82 8.648 1 97.56 315 ALA B C 1
ATOM 5734 O O . ALA B 1 315 ? -11.086 -15.164 8.484 1 97.56 315 ALA B O 1
ATOM 5735 N N . ARG B 1 316 ? -9.852 -16.625 9.672 1 95.44 316 ARG B N 1
ATOM 5736 C CA . ARG B 1 316 ? -10.766 -16.547 10.812 1 95.44 316 ARG B CA 1
ATOM 5737 C C . ARG B 1 316 ? -10.773 -15.156 11.414 1 95.44 316 ARG B C 1
ATOM 5739 O O . ARG B 1 316 ? -9.773 -14.43 11.344 1 95.44 316 ARG B O 1
ATOM 5746 N N . PRO B 1 317 ? -11.82 -14.742 12.023 1 96.06 317 PRO B N 1
ATOM 5747 C CA . PRO B 1 317 ? -12.016 -13.367 12.484 1 96.06 317 PRO B CA 1
ATOM 5748 C C . PRO B 1 317 ? -10.898 -12.883 13.398 1 96.06 317 PRO B C 1
ATOM 5750 O O . PRO B 1 317 ? -10.461 -11.734 13.289 1 96.06 317 PRO B O 1
ATOM 5753 N N . ALA B 1 318 ? -10.391 -13.711 14.227 1 96.69 318 ALA B N 1
ATOM 5754 C CA . ALA B 1 318 ? -9.352 -13.297 15.164 1 96.69 318 ALA B CA 1
ATOM 5755 C C . ALA B 1 318 ? -8.102 -12.82 14.43 1 96.69 318 ALA B C 1
ATOM 5757 O O . ALA B 1 318 ? -7.469 -11.844 14.836 1 96.69 318 ALA B O 1
ATOM 5758 N N . ILE B 1 319 ? -7.758 -13.5 13.367 1 97.75 319 ILE B N 1
ATOM 5759 C CA . ILE B 1 319 ? -6.594 -13.125 12.578 1 97.75 319 ILE B CA 1
ATOM 5760 C C . ILE B 1 319 ? -6.875 -11.82 11.836 1 97.75 319 ILE B C 1
ATOM 5762 O O . ILE B 1 319 ? -6.031 -10.914 11.812 1 97.75 319 ILE B O 1
ATOM 5766 N N . ALA B 1 320 ? -8.062 -11.727 11.242 1 97.81 320 ALA B N 1
ATOM 5767 C CA . ALA B 1 320 ? -8.453 -10.5 10.547 1 97.81 320 ALA B CA 1
ATOM 5768 C C . ALA B 1 320 ? -8.422 -9.305 11.492 1 97.81 320 ALA B C 1
ATOM 5770 O O . ALA B 1 320 ? -7.93 -8.227 11.141 1 97.81 320 ALA B O 1
ATOM 5771 N N . ASP B 1 321 ? -8.891 -9.492 12.68 1 97.81 321 ASP B N 1
ATOM 5772 C CA . ASP B 1 321 ? -8.898 -8.438 13.68 1 97.81 321 ASP B CA 1
ATOM 5773 C C . ASP B 1 321 ? -7.477 -8 14.031 1 97.81 321 ASP B C 1
ATOM 5775 O O . ASP B 1 321 ? -7.215 -6.812 14.219 1 97.81 321 ASP B O 1
ATOM 5779 N N . ALA B 1 322 ? -6.602 -8.961 14.109 1 98.38 322 ALA B N 1
ATOM 5780 C CA . ALA B 1 322 ? -5.207 -8.656 14.422 1 98.38 322 ALA B CA 1
ATOM 5781 C C . ALA B 1 322 ? -4.566 -7.824 13.312 1 98.38 322 ALA B C 1
ATOM 5783 O O . ALA B 1 322 ? -3.803 -6.895 13.586 1 98.38 322 ALA B O 1
ATOM 5784 N N . VAL B 1 323 ? -4.902 -8.195 12.102 1 98.56 323 VAL B N 1
ATOM 5785 C CA . VAL B 1 323 ? -4.375 -7.449 10.969 1 98.56 323 VAL B CA 1
ATOM 5786 C C . VAL B 1 323 ? -4.926 -6.023 10.977 1 98.56 323 VAL B C 1
ATOM 5788 O O . VAL B 1 323 ? -4.18 -5.062 10.797 1 98.56 323 VAL B O 1
ATOM 5791 N N . VAL B 1 324 ? -6.172 -5.844 11.227 1 98.44 324 VAL B N 1
ATOM 5792 C CA . VAL B 1 324 ? -6.797 -4.527 11.266 1 98.44 324 VAL B CA 1
ATOM 5793 C C . VAL B 1 324 ? -6.227 -3.719 12.43 1 98.44 324 VAL B C 1
ATOM 5795 O O . VAL B 1 324 ? -6.016 -2.512 12.312 1 98.44 324 VAL B O 1
ATOM 5798 N N . ALA B 1 325 ? -6.023 -4.363 13.531 1 97.94 325 ALA B N 1
ATOM 5799 C CA . ALA B 1 325 ? -5.406 -3.689 14.672 1 97.94 325 ALA B CA 1
ATOM 5800 C C . ALA B 1 325 ? -4.023 -3.152 14.312 1 97.94 325 ALA B C 1
ATOM 5802 O O . ALA B 1 325 ? -3.672 -2.029 14.688 1 97.94 325 ALA B O 1
ATOM 5803 N N . HIS B 1 326 ? -3.273 -3.961 13.609 1 97.81 326 HIS B N 1
ATOM 5804 C CA . HIS B 1 326 ? -1.97 -3.516 13.133 1 97.81 326 HIS B CA 1
ATOM 5805 C C . HIS B 1 326 ? -2.102 -2.299 12.219 1 97.81 326 HIS B C 1
ATOM 5807 O O . HIS B 1 326 ? -1.354 -1.329 12.359 1 97.81 326 HIS B O 1
ATOM 5813 N N . ARG B 1 327 ? -3.109 -2.359 11.32 1 98.19 327 ARG B N 1
ATOM 5814 C CA . ARG B 1 327 ? -3.352 -1.248 10.406 1 98.19 327 ARG B CA 1
ATOM 5815 C C . ARG B 1 327 ? -3.74 0.013 11.172 1 98.19 327 ARG B C 1
ATOM 5817 O O . ARG B 1 327 ? -3.301 1.113 10.828 1 98.19 327 ARG B O 1
ATOM 5824 N N . ASN B 1 328 ? -4.52 -0.145 12.188 1 96.5 328 ASN B N 1
ATOM 5825 C CA . ASN B 1 328 ? -4.934 0.99 13.008 1 96.5 328 ASN B CA 1
ATOM 5826 C C . ASN B 1 328 ? -3.752 1.596 13.758 1 96.5 328 ASN B C 1
ATOM 5828 O O . ASN B 1 328 ? -3.639 2.818 13.859 1 96.5 328 ASN B O 1
ATOM 5832 N N . ARG B 1 329 ? -2.918 0.784 14.203 1 95.94 329 ARG B N 1
ATOM 5833 C CA . ARG B 1 329 ? -1.754 1.22 14.969 1 95.94 329 ARG B CA 1
ATOM 5834 C C . ARG B 1 329 ? -0.766 1.97 14.078 1 95.94 329 ARG B C 1
ATOM 5836 O O . ARG B 1 329 ? -0.176 2.967 14.508 1 95.94 329 ARG B O 1
ATOM 5843 N N . THR B 1 330 ? -0.643 1.549 12.836 1 97.12 330 THR B N 1
ATOM 5844 C CA . THR B 1 330 ? 0.417 2.068 11.984 1 97.12 330 THR B CA 1
ATOM 5845 C C . THR B 1 330 ? -0.137 3.094 10.992 1 97.12 330 THR B C 1
ATOM 5847 O O . THR B 1 330 ? 0.624 3.828 10.359 1 97.12 330 THR B O 1
ATOM 5850 N N . GLY B 1 331 ? -1.429 3.076 10.82 1 95.5 331 GLY B N 1
ATOM 5851 C CA . GLY B 1 331 ? -2.045 3.992 9.875 1 95.5 331 GLY B CA 1
ATOM 5852 C C . GLY B 1 331 ? -1.954 3.52 8.438 1 95.5 331 GLY B C 1
ATOM 5853 O O . GLY B 1 331 ? -2.084 4.316 7.508 1 95.5 331 GLY B O 1
ATOM 5854 N N . THR B 1 332 ? -1.716 2.219 8.234 1 94.81 332 THR B N 1
ATOM 5855 C CA . THR B 1 332 ? -1.543 1.688 6.891 1 94.81 332 THR B CA 1
ATOM 5856 C C . THR B 1 332 ? -2.801 0.958 6.434 1 94.81 332 THR B C 1
ATOM 5858 O O . THR B 1 332 ? -3.633 0.566 7.254 1 94.81 332 THR B O 1
ATOM 5861 N N . CYS B 1 333 ? -3.016 0.93 5.148 1 93.25 333 CYS B N 1
ATOM 5862 C CA . CYS B 1 333 ? -4.062 0.136 4.516 1 93.25 333 CYS B CA 1
ATOM 5863 C C . CYS B 1 333 ? -3.916 0.15 3 1 93.25 333 CYS B C 1
ATOM 5865 O O . CYS B 1 333 ? -3.182 0.972 2.449 1 93.25 333 CYS B O 1
ATOM 5867 N N . PRO B 1 334 ? -4.535 -0.806 2.344 1 96.62 334 PRO B N 1
ATOM 5868 C CA . PRO B 1 334 ? -4.477 -0.765 0.88 1 96.62 334 PRO B CA 1
ATOM 5869 C C . PRO B 1 334 ? -5.145 0.477 0.296 1 96.62 334 PRO B C 1
ATOM 5871 O O . PRO B 1 334 ? -6.152 0.946 0.828 1 96.62 334 PRO B O 1
ATOM 5874 N N . SER B 1 335 ? -4.57 0.963 -0.771 1 96.06 335 SER B N 1
ATOM 5875 C CA . SER B 1 335 ? -5.121 2.148 -1.421 1 96.06 335 SER B CA 1
ATOM 5876 C C . SER B 1 335 ? -6.508 1.874 -1.988 1 96.06 335 SER B C 1
ATOM 5878 O O . SER B 1 335 ? -6.738 0.83 -2.602 1 96.06 335 SER B O 1
ATOM 5880 N N . PRO B 1 336 ? -7.461 2.791 -1.882 1 97.62 336 PRO B N 1
ATOM 5881 C CA . PRO B 1 336 ? -8.828 2.58 -2.355 1 97.62 336 PRO B CA 1
ATOM 5882 C C . PRO B 1 336 ? -8.945 2.637 -3.877 1 97.62 336 PRO B C 1
ATOM 5884 O O . PRO B 1 336 ? -9.82 1.998 -4.457 1 97.62 336 PRO B O 1
ATOM 5887 N N . ALA B 1 337 ? -8.102 3.357 -4.562 1 98 337 ALA B N 1
ATOM 5888 C CA . ALA B 1 337 ? -8.266 3.635 -5.988 1 98 337 ALA B CA 1
ATOM 5889 C C . ALA B 1 337 ? -8.352 2.34 -6.793 1 98 337 ALA B C 1
ATOM 5891 O O . ALA B 1 337 ? -9.305 2.135 -7.547 1 98 337 ALA B O 1
ATOM 5892 N N . GLY B 1 338 ? -7.375 1.474 -6.578 1 98.06 338 GLY B N 1
ATOM 5893 C CA . GLY B 1 338 ? -7.395 0.208 -7.293 1 98.06 338 GLY B CA 1
ATOM 5894 C C . GLY B 1 338 ? -8.594 -0.655 -6.945 1 98.06 338 GLY B C 1
ATOM 5895 O O . GLY B 1 338 ? -9.133 -1.361 -7.801 1 98.06 338 GLY B O 1
ATOM 5896 N N . GLN B 1 339 ? -9.016 -0.635 -5.703 1 98.38 339 GLN B N 1
ATOM 5897 C CA . GLN B 1 339 ? -10.195 -1.365 -5.258 1 98.38 339 GLN B CA 1
ATOM 5898 C C . GLN B 1 339 ? -11.445 -0.9 -6.008 1 98.38 339 GLN B C 1
ATOM 5900 O O . GLN B 1 339 ? -12.242 -1.721 -6.461 1 98.38 339 GLN B O 1
ATOM 5905 N N . GLN B 1 340 ? -11.547 0.417 -6.172 1 97.94 340 GLN B N 1
ATOM 5906 C CA . GLN B 1 340 ? -12.719 1 -6.82 1 97.94 340 GLN B CA 1
ATOM 5907 C C . GLN B 1 340 ? -12.797 0.595 -8.289 1 97.94 340 GLN B C 1
ATOM 5909 O O . GLN B 1 340 ? -13.875 0.282 -8.797 1 97.94 340 GLN B O 1
ATOM 5914 N N . VAL B 1 341 ? -11.664 0.581 -8.945 1 97.75 341 VAL B N 1
ATOM 5915 C CA . VAL B 1 341 ? -11.625 0.167 -10.344 1 97.75 341 VAL B CA 1
ATOM 5916 C C . VAL B 1 341 ? -12.016 -1.305 -10.461 1 97.75 341 VAL B C 1
ATOM 5918 O O . VAL B 1 341 ? -12.797 -1.679 -11.336 1 97.75 341 VAL B O 1
ATOM 5921 N N . PHE B 1 342 ? -11.516 -2.133 -9.586 1 98.12 342 PHE B N 1
ATOM 5922 C CA . PHE B 1 342 ? -11.836 -3.555 -9.617 1 98.12 342 PHE B CA 1
ATOM 5923 C C . PHE B 1 342 ? -13.328 -3.781 -9.43 1 98.12 342 PHE B C 1
ATOM 5925 O O . PHE B 1 342 ? -13.93 -4.617 -10.109 1 98.12 342 PHE B O 1
ATOM 5932 N N . VAL B 1 343 ? -13.906 -3.035 -8.445 1 97.69 343 VAL B N 1
ATOM 5933 C CA . VAL B 1 343 ? -15.336 -3.162 -8.172 1 97.69 343 VAL B CA 1
ATOM 5934 C C . VAL B 1 343 ? -16.125 -2.928 -9.461 1 97.69 343 VAL B C 1
ATOM 5936 O O . VAL B 1 343 ? -17.047 -3.68 -9.773 1 97.69 343 VAL B O 1
ATOM 5939 N N . SER B 1 344 ? -15.703 -1.947 -10.219 1 96.06 344 SER B N 1
ATOM 5940 C CA . SER B 1 344 ? -16.391 -1.627 -11.469 1 96.06 344 SER B CA 1
ATOM 5941 C C . SER B 1 344 ? -16.188 -2.732 -12.5 1 96.06 344 SER B C 1
ATOM 5943 O O . SER B 1 344 ? -17.125 -3.076 -13.227 1 96.06 344 SER B O 1
ATOM 5945 N N . LEU B 1 345 ? -15.023 -3.287 -12.586 1 95.62 345 LEU B N 1
ATOM 5946 C CA . LEU B 1 345 ? -14.75 -4.379 -13.508 1 95.62 345 LEU B CA 1
ATOM 5947 C C . LEU B 1 345 ? -15.578 -5.609 -13.164 1 95.62 345 LEU B C 1
ATOM 5949 O O . LEU B 1 345 ? -16.031 -6.336 -14.055 1 95.62 345 LEU B O 1
ATOM 5953 N N . ALA B 1 346 ? -15.664 -5.824 -11.938 1 94.75 346 ALA B N 1
ATOM 5954 C CA . ALA B 1 346 ? -16.375 -7.008 -11.461 1 94.75 346 ALA B CA 1
ATOM 5955 C C . ALA B 1 346 ? -17.875 -6.859 -11.656 1 94.75 346 ALA B C 1
ATOM 5957 O O . ALA B 1 346 ? -18.609 -7.852 -11.68 1 94.75 346 ALA B O 1
ATOM 5958 N N . ALA B 1 347 ? -18.156 -5.574 -11.82 1 86.5 347 ALA B N 1
ATOM 5959 C CA . ALA B 1 347 ? -19.578 -5.301 -11.992 1 86.5 347 ALA B CA 1
ATOM 5960 C C . ALA B 1 347 ? -20.031 -5.613 -13.414 1 86.5 347 ALA B C 1
ATOM 5962 O O . ALA B 1 347 ? -19.266 -5.465 -14.367 1 86.5 347 ALA B O 1
ATOM 5963 N N . HIS B 1 348 ? -21.078 -6.094 -13.648 1 83.12 348 HIS B N 1
ATOM 5964 C CA . HIS B 1 348 ? -21.781 -6.254 -14.914 1 83.12 348 HIS B CA 1
ATOM 5965 C C . HIS B 1 348 ? -21.109 -7.309 -15.781 1 83.12 348 HIS B C 1
ATOM 5967 O O . HIS B 1 348 ? -21.109 -7.199 -17.016 1 83.12 348 HIS B O 1
ATOM 5973 N N . GLY B 1 349 ? -20.188 -8.164 -15.32 1 87.38 349 GLY B N 1
ATOM 5974 C CA . GLY B 1 349 ? -19.719 -9.352 -16.016 1 87.38 349 GLY B CA 1
ATOM 5975 C C . GLY B 1 349 ? -18.391 -9.141 -16.703 1 87.38 349 GLY B C 1
ATOM 5976 O O . GLY B 1 349 ? -17.844 -10.07 -17.312 1 87.38 349 GLY B O 1
ATOM 5977 N N . ASP B 1 350 ? -17.797 -7.965 -16.672 1 92.5 350 ASP B N 1
ATOM 5978 C CA . ASP B 1 350 ? -16.547 -7.684 -17.375 1 92.5 350 ASP B CA 1
ATOM 5979 C C . ASP B 1 350 ? -15.422 -8.562 -16.844 1 92.5 350 ASP B C 1
ATOM 5981 O O . ASP B 1 350 ? -14.586 -9.039 -17.609 1 92.5 350 ASP B O 1
ATOM 5985 N N . LEU B 1 351 ? -15.422 -8.781 -15.586 1 94.38 351 LEU B N 1
ATOM 5986 C CA . LEU B 1 351 ? -14.375 -9.617 -15.008 1 94.38 351 LEU B CA 1
ATOM 5987 C C . LEU B 1 351 ? -14.5 -11.055 -15.5 1 94.38 351 LEU B C 1
ATOM 5989 O O . LEU B 1 351 ? -13.508 -11.68 -15.883 1 94.38 351 LEU B O 1
ATOM 5993 N N . ALA B 1 352 ? -15.656 -11.562 -15.484 1 90.38 352 ALA B N 1
ATOM 5994 C CA . ALA B 1 352 ? -15.891 -12.93 -15.953 1 90.38 352 ALA B CA 1
ATOM 5995 C C . ALA B 1 352 ? -15.492 -13.078 -17.422 1 90.38 352 ALA B C 1
ATOM 5997 O O . ALA B 1 352 ? -14.859 -14.062 -17.797 1 90.38 352 ALA B O 1
ATOM 5998 N N . ARG B 1 353 ? -15.867 -12.141 -18.219 1 92.5 353 ARG B N 1
ATOM 5999 C CA . ARG B 1 353 ? -15.484 -12.156 -19.625 1 92.5 353 ARG B CA 1
ATOM 6000 C C . ARG B 1 353 ? -13.969 -12.109 -19.781 1 92.5 353 ARG B C 1
ATOM 6002 O O . ARG B 1 353 ? -13.414 -12.797 -20.656 1 92.5 353 ARG B O 1
ATOM 6009 N N . HIS B 1 354 ? -13.398 -11.328 -18.984 1 95.19 354 HIS B N 1
ATOM 6010 C CA . HIS B 1 354 ? -11.945 -11.227 -19.031 1 95.19 354 HIS B CA 1
ATOM 6011 C C . HIS B 1 354 ? -11.289 -12.555 -18.688 1 95.19 354 HIS B C 1
ATOM 6013 O O . HIS B 1 354 ? -10.352 -12.984 -19.359 1 95.19 354 HIS B O 1
ATOM 6019 N N . LEU B 1 355 ? -11.742 -13.188 -17.656 1 93.06 355 LEU B N 1
ATOM 6020 C CA . LEU B 1 355 ? -11.172 -14.469 -17.234 1 93.06 355 LEU B CA 1
ATOM 6021 C C . LEU B 1 355 ? -11.344 -15.508 -18.344 1 93.06 355 LEU B C 1
ATOM 6023 O O . LEU B 1 355 ? -10.445 -16.312 -18.578 1 93.06 355 LEU B O 1
ATOM 6027 N N . ARG B 1 356 ? -12.43 -15.477 -19.016 1 90.38 356 ARG B N 1
ATOM 6028 C CA . ARG B 1 356 ? -12.641 -16.359 -20.156 1 90.38 356 ARG B CA 1
ATOM 6029 C C . ARG B 1 356 ? -11.641 -16.062 -21.266 1 90.38 356 ARG B C 1
ATOM 6031 O O . ARG B 1 356 ? -11.102 -16.984 -21.891 1 90.38 356 ARG B O 1
ATOM 6038 N N . ARG B 1 357 ? -11.477 -14.844 -21.469 1 93.69 357 ARG B N 1
ATOM 6039 C CA . ARG B 1 357 ? -10.516 -14.43 -22.484 1 93.69 357 ARG B CA 1
ATOM 6040 C C . ARG B 1 357 ? -9.109 -14.898 -22.141 1 93.69 357 ARG B C 1
ATOM 6042 O O . ARG B 1 357 ? -8.367 -15.352 -23.016 1 93.69 357 ARG B O 1
ATOM 6049 N N . LEU B 1 358 ? -8.758 -14.758 -20.906 1 93.94 358 LEU B N 1
ATOM 6050 C CA . LEU B 1 358 ? -7.457 -15.227 -20.438 1 93.94 358 LEU B CA 1
ATOM 6051 C C . LEU B 1 358 ? -7.293 -16.719 -20.703 1 93.94 358 LEU B C 1
ATOM 6053 O O . LEU B 1 358 ? -6.242 -17.156 -21.172 1 93.94 358 LEU B O 1
ATOM 6057 N N . ARG B 1 359 ? -8.281 -17.469 -20.453 1 87.69 359 ARG B N 1
ATOM 6058 C CA . ARG B 1 359 ? -8.234 -18.906 -20.609 1 87.69 359 ARG B CA 1
ATOM 6059 C C . ARG B 1 359 ? -8.086 -19.297 -22.078 1 87.69 359 ARG B C 1
ATOM 6061 O O . ARG B 1 359 ? -7.602 -20.375 -22.406 1 87.69 359 ARG B O 1
ATOM 6068 N N . ARG B 1 360 ? -8.484 -18.406 -22.906 1 90.19 360 ARG B N 1
ATOM 6069 C CA . ARG B 1 360 ? -8.367 -18.656 -24.328 1 90.19 360 ARG B CA 1
ATOM 6070 C C . ARG B 1 360 ? -7.012 -18.188 -24.859 1 90.19 360 ARG B C 1
ATOM 6072 O O . ARG B 1 360 ? -6.449 -18.812 -25.766 1 90.19 360 ARG B O 1
ATOM 6079 N N . GLU B 1 361 ? -6.508 -17.188 -24.25 1 92.75 361 GLU B N 1
ATOM 6080 C CA . GLU B 1 361 ? -5.316 -16.531 -24.781 1 92.75 361 GLU B CA 1
ATOM 6081 C C . GLU B 1 361 ? -4.043 -17.203 -24.266 1 92.75 361 GLU B C 1
ATOM 6083 O O . GLU B 1 361 ? -3.002 -17.156 -24.922 1 92.75 361 GLU B O 1
ATOM 6088 N N . LEU B 1 362 ? -4.082 -17.828 -23.172 1 94.56 362 LEU B N 1
ATOM 6089 C CA . LEU B 1 362 ? -2.861 -18.297 -22.516 1 94.56 362 LEU B CA 1
ATOM 6090 C C . LEU B 1 362 ? -2.41 -19.625 -23.094 1 94.56 362 LEU B C 1
ATOM 6092 O O . LEU B 1 362 ? -1.221 -19.828 -23.359 1 94.56 362 LEU B O 1
ATOM 6096 N N . PRO B 1 363 ? -3.344 -20.562 -23.438 1 93.31 363 PRO B N 1
ATOM 6097 C CA . PRO B 1 363 ? -2.904 -21.875 -23.906 1 93.31 363 PRO B CA 1
ATOM 6098 C C . PRO B 1 363 ? -2.078 -21.812 -25.188 1 93.31 363 PRO B C 1
ATOM 6100 O O . PRO B 1 363 ? -1.034 -22.469 -25.281 1 93.31 363 PRO B O 1
ATOM 6103 N N . PRO B 1 364 ? -2.43 -21 -26.188 1 95.44 364 PRO B N 1
ATOM 6104 C CA . PRO B 1 364 ? -1.575 -20.922 -27.375 1 95.44 364 PRO B CA 1
ATOM 6105 C C . PRO B 1 364 ? -0.179 -20.391 -27.062 1 95.44 364 PRO B C 1
ATOM 6107 O O . PRO B 1 364 ? 0.798 -20.781 -27.703 1 95.44 364 PRO B O 1
ATOM 6110 N N . ARG B 1 365 ? -0.088 -19.453 -26.203 1 96.81 365 ARG B N 1
ATOM 6111 C CA . ARG B 1 365 ? 1.217 -18.953 -25.781 1 96.81 365 ARG B CA 1
ATOM 6112 C C . ARG B 1 365 ? 2.055 -20.062 -25.156 1 96.81 365 ARG B C 1
ATOM 6114 O O . ARG B 1 365 ? 3.227 -20.234 -25.5 1 96.81 365 ARG B O 1
ATOM 6121 N N . ARG B 1 366 ? 1.469 -20.75 -24.266 1 96.38 366 ARG B N 1
ATOM 6122 C CA . ARG B 1 366 ? 2.135 -21.875 -23.625 1 96.38 366 ARG B CA 1
ATOM 6123 C C . ARG B 1 366 ? 2.574 -22.906 -24.672 1 96.38 366 ARG B C 1
ATOM 6125 O O . ARG B 1 366 ? 3.699 -23.406 -24.609 1 96.38 366 ARG B O 1
ATOM 6132 N N . ALA B 1 367 ? 1.712 -23.203 -25.547 1 96.5 367 ALA B N 1
ATOM 6133 C CA . ALA B 1 367 ? 1.999 -24.188 -26.578 1 96.5 367 ALA B CA 1
ATOM 6134 C C . ALA B 1 367 ? 3.215 -23.797 -27.406 1 96.5 367 ALA B C 1
ATOM 6136 O O . ALA B 1 367 ? 4.07 -24.625 -27.703 1 96.5 367 ALA B O 1
ATOM 6137 N N . LEU B 1 368 ? 3.238 -22.547 -27.75 1 97.75 368 LEU B N 1
ATOM 6138 C CA . LEU B 1 368 ? 4.387 -22.031 -28.484 1 97.75 368 LEU B CA 1
ATOM 6139 C C . LEU B 1 368 ? 5.68 -22.25 -27.703 1 97.75 368 LEU B C 1
ATOM 6141 O O . LEU B 1 368 ? 6.668 -22.734 -28.266 1 97.75 368 LEU B O 1
ATOM 6145 N N . VAL B 1 369 ? 5.668 -21.906 -26.484 1 98.31 369 VAL B N 1
ATOM 6146 C CA . VAL B 1 369 ? 6.848 -22 -25.625 1 98.31 369 VAL B CA 1
ATOM 6147 C C . VAL B 1 369 ? 7.277 -23.453 -25.484 1 98.31 369 VAL B C 1
ATOM 6149 O O . VAL B 1 369 ? 8.445 -23.797 -25.703 1 98.31 369 VAL B O 1
ATOM 6152 N N . VAL B 1 370 ? 6.363 -24.312 -25.188 1 97.88 370 VAL B N 1
ATOM 6153 C CA . VAL B 1 370 ? 6.648 -25.719 -24.938 1 97.88 370 VAL B CA 1
ATOM 6154 C C . VAL B 1 370 ? 7.16 -26.375 -26.219 1 97.88 370 VAL B C 1
ATOM 6156 O O . VAL B 1 370 ? 8.133 -27.141 -26.188 1 97.88 370 VAL B O 1
ATOM 6159 N N . ALA B 1 371 ? 6.543 -26.047 -27.312 1 98.19 371 ALA B N 1
ATOM 6160 C CA . ALA B 1 371 ? 6.945 -26.641 -28.594 1 98.19 371 ALA B CA 1
ATOM 6161 C C . ALA B 1 371 ? 8.375 -26.25 -28.938 1 98.19 371 ALA B C 1
ATOM 6163 O O . ALA B 1 371 ? 9.172 -27.094 -29.359 1 98.19 371 ALA B O 1
ATOM 6164 N N . GLU B 1 372 ? 8.672 -25 -28.766 1 98.19 372 GLU B N 1
ATOM 6165 C CA . GLU B 1 372 ? 10.008 -24.516 -29.109 1 98.19 372 GLU B CA 1
ATOM 6166 C C . GLU B 1 372 ? 11.062 -25.141 -28.203 1 98.19 372 GLU B C 1
ATOM 6168 O O . GLU B 1 372 ? 12.172 -25.469 -28.641 1 98.19 372 GLU B O 1
ATOM 6173 N N . LEU B 1 373 ? 10.758 -25.266 -26.969 1 98.5 373 LEU B N 1
ATOM 6174 C CA . LEU B 1 373 ? 11.688 -25.875 -26.016 1 98.5 373 LEU B CA 1
ATOM 6175 C C . LEU B 1 373 ? 11.891 -27.359 -26.312 1 98.5 373 LEU B C 1
ATOM 6177 O O . LEU B 1 373 ? 13.031 -27.828 -26.375 1 98.5 373 LEU B O 1
ATOM 6181 N N . ARG B 1 374 ? 10.867 -28.031 -26.578 1 97.88 374 ARG B N 1
ATOM 6182 C CA . ARG B 1 374 ? 10.945 -29.453 -26.859 1 97.88 374 ARG B CA 1
ATOM 6183 C C . ARG B 1 374 ? 11.664 -29.719 -28.188 1 97.88 374 ARG B C 1
ATOM 6185 O O . ARG B 1 374 ? 12.367 -30.719 -28.328 1 97.88 374 ARG B O 1
ATOM 6192 N N . ARG B 1 375 ? 11.438 -28.875 -29.078 1 97.62 375 ARG B N 1
ATOM 6193 C CA . ARG B 1 375 ? 12.125 -28.984 -30.375 1 97.62 375 ARG B CA 1
ATOM 6194 C C . ARG B 1 375 ? 13.641 -29 -30.188 1 97.62 375 ARG B C 1
ATOM 6196 O O . ARG B 1 375 ? 14.359 -29.625 -30.953 1 97.62 375 ARG B O 1
ATOM 6203 N N . ARG B 1 376 ? 14.047 -28.406 -29.141 1 97.31 376 ARG B N 1
ATOM 6204 C CA . ARG B 1 376 ? 15.477 -28.344 -28.875 1 97.31 376 ARG B CA 1
ATOM 6205 C C . ARG B 1 376 ? 15.906 -29.422 -27.891 1 97.31 376 ARG B C 1
ATOM 6207 O O . ARG B 1 376 ? 17.016 -29.406 -27.375 1 97.31 376 ARG B O 1
ATOM 6214 N N . GLY B 1 377 ? 14.992 -30.281 -27.531 1 97 377 GLY B N 1
ATOM 6215 C CA . GLY B 1 377 ? 15.305 -31.422 -26.672 1 97 377 GLY B CA 1
ATOM 6216 C C . GLY B 1 377 ? 15.25 -31.078 -25.203 1 97 377 GLY B C 1
ATOM 6217 O O . GLY B 1 377 ? 15.805 -31.797 -24.359 1 97 377 GLY B O 1
ATOM 6218 N N . LEU B 1 378 ? 14.664 -30 -24.859 1 98.12 378 LEU B N 1
ATOM 6219 C CA . LEU B 1 378 ? 14.617 -29.562 -23.469 1 98.12 378 LEU B CA 1
ATOM 6220 C C . LEU B 1 378 ? 13.367 -30.109 -22.766 1 98.12 378 LEU B C 1
ATOM 6222 O O . LEU B 1 378 ? 12.297 -30.172 -23.391 1 98.12 378 LEU B O 1
ATOM 6226 N N . ASP B 1 379 ? 13.5 -30.438 -21.516 1 97.06 379 ASP B N 1
ATOM 6227 C CA . ASP B 1 379 ? 12.352 -30.812 -20.703 1 97.06 379 ASP B CA 1
ATOM 6228 C C . ASP B 1 379 ? 11.625 -29.562 -20.188 1 97.06 379 ASP B C 1
ATOM 6230 O O . ASP B 1 379 ? 12.219 -28.484 -20.078 1 97.06 379 ASP B O 1
ATOM 6234 N N . VAL B 1 380 ? 10.359 -29.766 -19.922 1 97.56 380 VAL B N 1
ATOM 6235 C CA . VAL B 1 380 ? 9.531 -28.672 -19.438 1 97.56 380 VAL B CA 1
ATOM 6236 C C . VAL B 1 380 ? 8.695 -29.156 -18.25 1 97.56 380 VAL B C 1
ATOM 6238 O O . VAL B 1 380 ? 8.086 -30.219 -18.297 1 97.56 380 VAL B O 1
ATOM 6241 N N . LEU B 1 381 ? 8.711 -28.328 -17.172 1 95.5 381 LEU B N 1
ATOM 6242 C CA . LEU B 1 381 ? 7.898 -28.594 -15.992 1 95.5 381 LEU B CA 1
ATOM 6243 C C . LEU B 1 381 ? 6.852 -27.5 -15.797 1 95.5 381 LEU B C 1
ATOM 6245 O O . LEU B 1 381 ? 7.031 -26.375 -16.234 1 95.5 381 LEU B O 1
ATOM 6249 N N . GLY B 1 382 ? 5.727 -27.875 -15.125 1 91.31 382 GLY B N 1
ATOM 6250 C CA . GLY B 1 382 ? 4.762 -26.906 -14.633 1 91.31 382 GLY B CA 1
ATOM 6251 C C . GLY B 1 382 ? 3.879 -26.328 -15.719 1 91.31 382 GLY B C 1
ATOM 6252 O O . GLY B 1 382 ? 3.367 -25.219 -15.586 1 91.31 382 GLY B O 1
ATOM 6253 N N . ASP B 1 3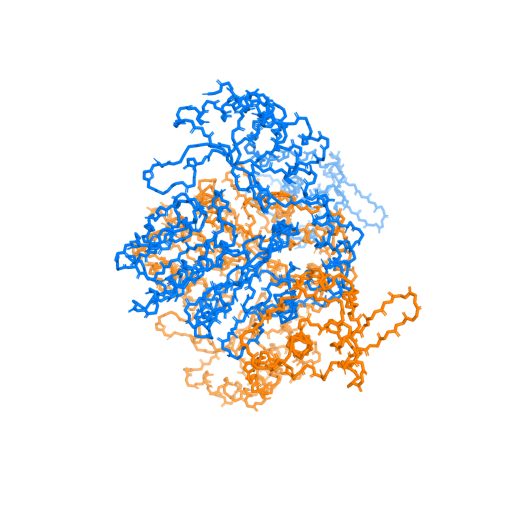83 ? 3.699 -27 -16.766 1 86.94 383 ASP B N 1
ATOM 6254 C CA . ASP B 1 383 ? 2.984 -26.422 -17.906 1 86.94 383 ASP B CA 1
ATOM 6255 C C . ASP B 1 383 ? 1.489 -26.719 -17.828 1 86.94 383 ASP B C 1
ATOM 6257 O O . ASP B 1 383 ? 0.749 -26.484 -18.781 1 86.94 383 ASP B O 1
ATOM 6261 N N . ASP B 1 384 ? 1.044 -27.109 -16.656 1 84.06 384 ASP B N 1
ATOM 6262 C CA . ASP B 1 384 ? -0.371 -27.438 -16.516 1 84.06 384 ASP B CA 1
ATOM 6263 C C . ASP B 1 384 ? -1.19 -26.203 -16.141 1 84.06 384 ASP B C 1
ATOM 6265 O O . ASP B 1 384 ? -2.42 -26.219 -16.25 1 84.06 384 ASP B O 1
ATOM 6269 N N . ALA B 1 385 ? -0.535 -25.188 -15.68 1 84.44 385 ALA B N 1
ATOM 6270 C CA . ALA B 1 385 ? -1.25 -23.984 -15.234 1 84.44 385 ALA B CA 1
ATOM 6271 C C . ALA B 1 385 ? -0.337 -22.766 -15.234 1 84.44 385 ALA B C 1
ATOM 6273 O O . ALA B 1 385 ? 0.877 -22.891 -15.414 1 84.44 385 ALA B O 1
ATOM 6274 N N . GLY B 1 386 ? -1.008 -21.672 -15.188 1 91.88 386 GLY B N 1
ATOM 6275 C CA . GLY B 1 386 ? -0.294 -20.438 -14.859 1 91.88 386 GLY B CA 1
ATOM 6276 C C . GLY B 1 386 ? 0.267 -19.734 -16.078 1 91.88 386 GLY B C 1
ATOM 6277 O O . GLY B 1 386 ? -0.323 -19.797 -17.156 1 91.88 386 GLY B O 1
ATOM 6278 N N . THR B 1 387 ? 1.317 -18.984 -15.82 1 96.12 387 THR B N 1
ATOM 6279 C CA . THR B 1 387 ? 1.838 -18.062 -16.812 1 96.12 387 THR B CA 1
ATOM 6280 C C . THR B 1 387 ? 3.324 -18.312 -17.062 1 96.12 387 THR B C 1
ATOM 6282 O O . THR B 1 387 ? 4.016 -17.453 -17.625 1 96.12 387 THR B O 1
ATOM 6285 N N . HIS B 1 388 ? 3.832 -19.438 -16.578 1 97.56 388 HIS B N 1
ATOM 6286 C CA . HIS B 1 388 ? 5.242 -19.75 -16.766 1 97.56 388 HIS B CA 1
ATOM 6287 C C . HIS B 1 388 ? 5.469 -21.266 -16.797 1 97.56 388 HIS B C 1
ATOM 6289 O O . HIS B 1 388 ? 4.59 -22.031 -16.422 1 97.56 388 HIS B O 1
ATOM 6295 N N . VAL B 1 389 ? 6.59 -21.641 -17.344 1 97.62 389 VAL B N 1
ATOM 6296 C CA . VAL B 1 389 ? 7.082 -23.016 -17.281 1 97.62 389 VAL B CA 1
ATOM 6297 C C . VAL B 1 389 ? 8.508 -23.016 -16.719 1 97.62 389 VAL B C 1
ATOM 6299 O O . VAL B 1 389 ? 9.141 -21.969 -16.609 1 97.62 389 VAL B O 1
ATOM 6302 N N . VAL B 1 390 ? 8.922 -24.203 -16.297 1 98.38 390 VAL B N 1
ATOM 6303 C CA . VAL B 1 390 ? 10.281 -24.344 -15.805 1 98.38 390 VAL B CA 1
ATOM 6304 C C . VAL B 1 390 ? 11.078 -25.266 -16.719 1 98.38 390 VAL B C 1
ATOM 6306 O O . VAL B 1 390 ? 10.586 -26.312 -17.141 1 98.38 390 VAL B O 1
ATOM 6309 N N . VAL B 1 391 ? 12.273 -24.828 -17.094 1 98.62 391 VAL B N 1
ATOM 6310 C CA . VAL B 1 391 ? 13.219 -25.656 -17.844 1 98.62 391 VAL B CA 1
ATOM 6311 C C . VAL B 1 391 ? 14.352 -26.109 -16.922 1 98.62 391 VAL B C 1
ATOM 6313 O O . VAL B 1 391 ? 15.25 -25.328 -16.609 1 98.62 391 VAL B O 1
ATOM 6316 N N . PRO B 1 392 ? 14.258 -27.375 -16.562 1 97.94 392 PRO B N 1
ATOM 6317 C CA . PRO B 1 392 ? 15.352 -27.875 -15.711 1 97.94 392 PRO B CA 1
ATOM 6318 C C . PRO B 1 392 ? 16.688 -27.953 -16.453 1 97.94 392 PRO B C 1
ATOM 6320 O O . PRO B 1 392 ? 16.719 -28.297 -17.625 1 97.94 392 PRO B O 1
ATOM 6323 N N . LEU B 1 393 ? 17.703 -27.594 -15.727 1 98.06 393 LEU B N 1
ATOM 6324 C CA . LEU B 1 393 ? 19.078 -27.719 -16.219 1 98.06 393 LEU B CA 1
ATOM 6325 C C . LEU B 1 393 ? 19.922 -28.562 -15.273 1 98.06 393 LEU B C 1
ATOM 6327 O O . LEU B 1 393 ? 19.5 -28.828 -14.141 1 98.06 393 LEU B O 1
ATOM 6331 N N . ALA B 1 394 ? 21.078 -28.922 -15.734 1 95.88 394 ALA B N 1
ATOM 6332 C CA . ALA B 1 394 ? 21.859 -29.969 -15.07 1 95.88 394 ALA B CA 1
ATOM 6333 C C . ALA B 1 394 ? 22.594 -29.422 -13.852 1 95.88 394 ALA B C 1
ATOM 6335 O O . ALA B 1 394 ? 22.906 -30.156 -12.914 1 95.88 394 ALA B O 1
ATOM 6336 N N . SER B 1 395 ? 22.922 -28.109 -13.867 1 97.06 395 SER B N 1
ATOM 6337 C CA . SER B 1 395 ? 23.766 -27.578 -12.805 1 97.06 395 SER B CA 1
ATOM 6338 C C . SER B 1 395 ? 23.578 -26.078 -12.641 1 97.06 395 SER B C 1
ATOM 6340 O O . SER B 1 395 ? 22.906 -25.438 -13.461 1 97.06 395 SER B O 1
ATOM 6342 N N . ALA B 1 396 ? 24.125 -25.641 -11.539 1 96.88 396 ALA B N 1
ATOM 6343 C CA . ALA B 1 396 ? 24.125 -24.203 -11.289 1 96.88 396 ALA B CA 1
ATOM 6344 C C . ALA B 1 396 ? 24.859 -23.453 -12.391 1 96.88 396 ALA B C 1
ATOM 6346 O O . ALA B 1 396 ? 24.469 -22.359 -12.781 1 96.88 396 ALA B O 1
ATOM 6347 N N . GLU B 1 397 ? 25.938 -24.016 -12.859 1 96.88 397 GLU B N 1
ATOM 6348 C CA . GLU B 1 397 ? 26.734 -23.406 -13.914 1 96.88 397 GLU B CA 1
ATOM 6349 C C . GLU B 1 397 ? 25.953 -23.281 -15.211 1 96.88 397 GLU B C 1
ATOM 6351 O O . GLU B 1 397 ? 26.016 -22.266 -15.891 1 96.88 397 GLU B O 1
ATOM 6356 N N . SER B 1 398 ? 25.203 -24.375 -15.492 1 97.94 398 SER B N 1
ATOM 6357 C CA . SER B 1 398 ? 24.375 -24.344 -16.688 1 97.94 398 SER B CA 1
ATOM 6358 C C . SER B 1 398 ? 23.297 -23.266 -16.594 1 97.94 398 SER B C 1
ATOM 6360 O O . SER B 1 398 ? 23 -22.594 -17.594 1 97.94 398 SER B O 1
ATOM 6362 N N . GLU B 1 399 ? 22.734 -23.172 -15.445 1 98.25 399 GLU B N 1
ATOM 6363 C CA . GLU B 1 399 ? 21.734 -22.141 -15.195 1 98.25 399 GLU B CA 1
ATOM 6364 C C . GLU B 1 399 ? 22.312 -20.75 -15.422 1 98.25 399 GLU B C 1
ATOM 6366 O O . GLU B 1 399 ? 21.734 -19.938 -16.156 1 98.25 399 GLU B O 1
ATOM 6371 N N . GLU B 1 400 ? 23.438 -20.469 -14.859 1 97.44 400 GLU B N 1
ATOM 6372 C CA . GLU B 1 400 ? 24.094 -19.172 -14.984 1 97.44 400 GLU B CA 1
ATOM 6373 C C . GLU B 1 400 ? 24.469 -18.875 -16.438 1 97.44 400 GLU B C 1
ATOM 6375 O O . GLU B 1 400 ? 24.312 -17.75 -16.906 1 97.44 400 GLU B O 1
ATOM 6380 N N . ARG B 1 401 ? 24.984 -19.859 -17.078 1 97.75 401 ARG B N 1
ATOM 6381 C CA . ARG B 1 401 ? 25.375 -19.703 -18.484 1 97.75 401 ARG B CA 1
ATOM 6382 C C . ARG B 1 401 ? 24.172 -19.375 -19.359 1 97.75 401 ARG B C 1
ATOM 6384 O O . ARG B 1 401 ? 24.25 -18.5 -20.219 1 97.75 401 ARG B O 1
ATOM 6391 N N . ALA B 1 402 ? 23.094 -20.062 -19.109 1 98.38 402 ALA B N 1
ATOM 6392 C CA . ALA B 1 402 ? 21.875 -19.844 -19.906 1 98.38 402 ALA B CA 1
ATOM 6393 C C . ALA B 1 402 ? 21.391 -18.406 -19.734 1 98.38 402 ALA B C 1
ATOM 6395 O O . ALA B 1 402 ? 21.047 -17.734 -20.719 1 98.38 402 ALA B O 1
ATOM 6396 N N . VAL B 1 403 ? 21.328 -17.922 -18.516 1 98.19 403 VAL B N 1
ATOM 6397 C CA . VAL B 1 403 ? 20.844 -16.578 -18.203 1 98.19 403 VAL B CA 1
ATOM 6398 C C . VAL B 1 403 ? 21.766 -15.539 -18.859 1 98.19 403 VAL B C 1
ATOM 6400 O O . VAL B 1 403 ? 21.297 -14.586 -19.469 1 98.19 403 VAL B O 1
ATOM 6403 N N . THR B 1 404 ? 23.031 -15.789 -18.781 1 97.69 404 THR B N 1
ATOM 6404 C CA . THR B 1 404 ? 24.016 -14.867 -19.328 1 97.69 404 THR B CA 1
ATOM 6405 C C . THR B 1 404 ? 23.953 -14.836 -20.859 1 97.69 404 THR B C 1
ATOM 6407 O O . THR B 1 404 ? 23.969 -13.766 -21.453 1 97.69 404 THR B O 1
ATOM 6410 N N . LEU B 1 405 ? 23.859 -16 -21.453 1 97.88 405 LEU B N 1
ATOM 6411 C CA . LEU B 1 405 ? 23.781 -16.109 -22.906 1 97.88 405 LEU B CA 1
ATOM 6412 C C . LEU B 1 405 ? 22.516 -15.414 -23.438 1 97.88 405 LEU B C 1
ATOM 6414 O O . LEU B 1 405 ? 22.578 -14.703 -24.438 1 97.88 405 LEU B O 1
ATOM 6418 N N . ALA B 1 406 ? 21.438 -15.68 -22.766 1 98.38 406 ALA B N 1
ATOM 6419 C CA . ALA B 1 406 ? 20.172 -15.078 -23.188 1 98.38 406 ALA B CA 1
ATOM 6420 C C . ALA B 1 406 ? 20.234 -13.555 -23.078 1 98.38 406 ALA B C 1
ATOM 6422 O O . ALA B 1 406 ? 19.781 -12.852 -23.984 1 98.38 406 ALA B O 1
ATOM 6423 N N . ARG B 1 407 ? 20.766 -13.109 -21.969 1 97.69 407 ARG B N 1
ATOM 6424 C CA . ARG B 1 407 ? 20.891 -11.664 -21.781 1 97.69 407 ARG B CA 1
ATOM 6425 C C . ARG B 1 407 ? 21.719 -11.039 -22.891 1 97.69 407 ARG B C 1
ATOM 6427 O O . ARG B 1 407 ? 21.391 -9.969 -23.406 1 97.69 407 ARG B O 1
ATOM 6434 N N . ALA B 1 408 ? 22.781 -11.633 -23.266 1 96.5 408 ALA B N 1
ATOM 6435 C CA . ALA B 1 408 ? 23.656 -11.148 -24.328 1 96.5 408 ALA B CA 1
ATOM 6436 C C . ALA B 1 408 ? 22.906 -11.086 -25.656 1 96.5 408 ALA B C 1
ATOM 6438 O O . ALA B 1 408 ? 23.266 -10.305 -26.547 1 96.5 408 ALA B O 1
ATOM 6439 N N . GLN B 1 409 ? 21.875 -11.891 -25.75 1 97.25 409 GLN B N 1
ATOM 6440 C CA . GLN B 1 409 ? 21.109 -11.93 -27 1 97.25 409 GLN B CA 1
ATOM 6441 C C . GLN B 1 409 ? 19.828 -11.133 -26.875 1 97.25 409 GLN B C 1
ATOM 6443 O O . GLN B 1 409 ? 18.922 -11.273 -27.688 1 97.25 409 GLN B O 1
ATOM 6448 N N . GLY B 1 410 ? 19.656 -10.484 -25.766 1 97.31 410 GLY B N 1
ATOM 6449 C CA . GLY B 1 410 ? 18.562 -9.539 -25.609 1 97.31 410 GLY B CA 1
ATOM 6450 C C . GLY B 1 410 ? 17.344 -10.141 -24.953 1 97.31 410 GLY B C 1
ATOM 6451 O O . GLY B 1 410 ? 16.234 -9.633 -25.125 1 97.31 410 GLY B O 1
ATOM 6452 N N . VAL B 1 411 ? 17.5 -11.227 -24.297 1 98.25 411 VAL B N 1
ATOM 6453 C CA . VAL B 1 411 ? 16.359 -11.883 -23.641 1 98.25 411 VAL B CA 1
ATOM 6454 C C . VAL B 1 411 ? 16.641 -12.008 -22.141 1 98.25 411 VAL B C 1
ATOM 6456 O O . VAL B 1 411 ? 17.719 -12.43 -21.734 1 98.25 411 VAL B O 1
ATOM 6459 N N . ALA B 1 412 ? 15.633 -11.594 -21.328 1 98.12 412 ALA B N 1
ATOM 6460 C CA . ALA B 1 412 ? 15.75 -11.711 -19.875 1 98.12 412 ALA B CA 1
ATOM 6461 C C . ALA B 1 412 ? 15.148 -13.016 -19.375 1 98.12 412 ALA B C 1
ATOM 6463 O O . ALA B 1 412 ? 13.961 -13.281 -19.578 1 98.12 412 ALA B O 1
ATOM 6464 N N . LEU B 1 413 ? 15.961 -13.812 -18.766 1 97.88 413 LEU B N 1
ATOM 6465 C CA . LEU B 1 413 ? 15.539 -15.039 -18.094 1 97.88 413 LEU B CA 1
ATOM 6466 C C . LEU B 1 413 ? 15.773 -14.953 -16.594 1 97.88 413 LEU B C 1
ATOM 6468 O O . LEU B 1 413 ? 16.578 -14.141 -16.125 1 97.88 413 LEU B O 1
ATOM 6472 N N . ASP B 1 414 ? 15.047 -15.719 -15.922 1 96.75 414 ASP B N 1
ATOM 6473 C CA . ASP B 1 414 ? 15.141 -15.734 -14.469 1 96.75 414 ASP B CA 1
ATOM 6474 C C . ASP B 1 414 ? 15.516 -17.125 -13.961 1 96.75 414 ASP B C 1
ATOM 6476 O O . ASP B 1 414 ? 14.719 -18.062 -14.047 1 96.75 414 ASP B O 1
ATOM 6480 N N . GLY B 1 415 ? 16.703 -17.219 -13.391 1 97.75 415 GLY B N 1
ATOM 6481 C CA . GLY B 1 415 ? 17.172 -18.516 -12.883 1 97.75 415 GLY B CA 1
ATOM 6482 C C . GLY B 1 415 ? 16.5 -18.922 -11.586 1 97.75 415 GLY B C 1
ATOM 6483 O O . GLY B 1 415 ? 16.062 -18.062 -10.812 1 97.75 415 GLY B O 1
ATOM 6484 N N . LEU B 1 416 ? 16.484 -20.203 -11.336 1 98.06 416 LEU B N 1
ATOM 6485 C CA . LEU B 1 416 ? 15.812 -20.734 -10.156 1 98.06 416 LEU B CA 1
ATOM 6486 C C . LEU B 1 416 ? 16.594 -20.391 -8.891 1 98.06 416 LEU B C 1
ATOM 6488 O O . LEU B 1 416 ? 16.062 -20.516 -7.781 1 98.06 416 LEU B O 1
ATOM 6492 N N . ALA B 1 417 ? 17.859 -20.016 -9.047 1 96.75 417 ALA B N 1
ATOM 6493 C CA . ALA B 1 417 ? 18.719 -19.703 -7.906 1 96.75 417 ALA B CA 1
ATOM 6494 C C . ALA B 1 417 ? 18.062 -18.656 -7 1 96.75 417 ALA B C 1
ATOM 6496 O O . ALA B 1 417 ? 18.141 -18.766 -5.773 1 96.75 417 ALA B O 1
ATOM 6497 N N . ARG B 1 418 ? 17.359 -17.766 -7.547 1 94.75 418 ARG B N 1
ATOM 6498 C CA . ARG B 1 418 ? 16.781 -16.641 -6.828 1 94.75 418 ARG B CA 1
ATOM 6499 C C . ARG B 1 418 ? 15.641 -17.109 -5.922 1 94.75 418 ARG B C 1
ATOM 6501 O O . ARG B 1 418 ? 15.242 -16.391 -5.004 1 94.75 418 ARG B O 1
ATOM 6508 N N . TYR B 1 419 ? 15.172 -18.266 -6.125 1 97.31 419 TYR B N 1
ATOM 6509 C CA . TYR B 1 419 ? 13.977 -18.719 -5.414 1 97.31 419 TYR B CA 1
ATOM 6510 C C . TYR B 1 419 ? 14.344 -19.719 -4.324 1 97.31 419 TYR B C 1
ATOM 6512 O O . TYR B 1 419 ? 13.461 -20.281 -3.67 1 97.31 419 TYR B O 1
ATOM 6520 N N . HIS B 1 420 ? 15.672 -19.953 -4.141 1 97.19 420 HIS B N 1
ATOM 6521 C CA . HIS B 1 420 ? 16.125 -20.875 -3.105 1 97.19 420 HIS B CA 1
ATOM 6522 C C . HIS B 1 420 ? 16.5 -20.125 -1.829 1 97.19 420 HIS B C 1
ATOM 6524 O O . HIS B 1 420 ? 17.078 -19.047 -1.888 1 97.19 420 HIS B O 1
ATOM 6530 N N . LEU B 1 421 ? 16.141 -20.672 -0.769 1 95.5 421 LEU B N 1
ATOM 6531 C CA . LEU B 1 421 ? 16.531 -20.188 0.553 1 95.5 421 LEU B CA 1
ATOM 6532 C C . LEU B 1 421 ? 17.719 -20.969 1.095 1 95.5 421 LEU B C 1
ATOM 6534 O O . LEU B 1 421 ? 18.594 -20.406 1.761 1 95.5 421 LEU B O 1
ATOM 6538 N N . GLY B 1 422 ? 17.719 -22.25 0.874 1 92 422 GLY B N 1
ATOM 6539 C CA . GLY B 1 422 ? 18.766 -23.156 1.336 1 92 422 GLY B CA 1
ATOM 6540 C C . GLY B 1 422 ? 19.594 -23.734 0.207 1 92 422 GLY B C 1
ATOM 6541 O O . GLY B 1 422 ? 19.781 -23.094 -0.831 1 92 422 GLY B O 1
ATOM 6542 N N . PRO B 1 423 ? 20.109 -24.875 0.502 1 91.12 423 PRO B N 1
ATOM 6543 C CA . PRO B 1 423 ? 20.891 -25.516 -0.556 1 91.12 423 PRO B CA 1
ATOM 6544 C C . PRO B 1 423 ? 20.078 -25.766 -1.822 1 91.12 423 PRO B C 1
ATOM 6546 O O . PRO B 1 423 ? 18.938 -26.234 -1.744 1 91.12 423 PRO B O 1
ATOM 6549 N N . ARG B 1 424 ? 20.688 -25.484 -2.867 1 93.56 424 ARG B N 1
ATOM 6550 C CA . ARG B 1 424 ? 19.984 -25.609 -4.145 1 93.56 424 ARG B CA 1
ATOM 6551 C C . ARG B 1 424 ? 19.844 -27.078 -4.551 1 93.56 424 ARG B C 1
ATOM 6553 O O . ARG B 1 424 ? 20.828 -27.828 -4.555 1 93.56 424 ARG B O 1
ATOM 6560 N N . ARG B 1 425 ? 18.625 -27.438 -4.852 1 91 425 ARG B N 1
ATOM 6561 C CA . ARG B 1 425 ? 18.328 -28.797 -5.277 1 91 425 ARG B CA 1
ATOM 6562 C C . ARG B 1 425 ? 17.781 -28.828 -6.699 1 91 425 ARG B C 1
ATOM 6564 O O . ARG B 1 425 ? 17.719 -29.875 -7.328 1 91 425 ARG B O 1
ATOM 6571 N N . HIS B 1 426 ? 17.375 -27.719 -7.121 1 95.56 426 HIS B N 1
ATOM 6572 C CA . HIS B 1 426 ? 16.844 -27.531 -8.469 1 95.56 426 HIS B CA 1
ATOM 6573 C C . HIS B 1 426 ? 17.625 -26.469 -9.234 1 95.56 426 HIS B C 1
ATOM 6575 O O . HIS B 1 426 ? 18 -25.453 -8.664 1 95.56 426 HIS B O 1
ATOM 6581 N N . PHE B 1 427 ? 17.938 -26.844 -10.445 1 97.62 427 PHE B N 1
ATOM 6582 C CA . PHE B 1 427 ? 18.594 -25.891 -11.328 1 97.62 427 PHE B CA 1
ATOM 6583 C C . PHE B 1 427 ? 17.797 -25.688 -12.609 1 97.62 427 PHE B C 1
ATOM 6585 O O . PHE B 1 427 ? 17.203 -26.641 -13.133 1 97.62 427 PHE B O 1
ATOM 6592 N N . GLY B 1 428 ? 17.766 -24.5 -13.055 1 98.25 428 GLY B N 1
ATOM 6593 C CA . GLY B 1 428 ? 17.031 -24.219 -14.281 1 98.25 428 GLY B CA 1
ATOM 6594 C C . GLY B 1 428 ? 16.516 -22.797 -14.352 1 98.25 428 GLY B C 1
ATOM 6595 O O . GLY B 1 428 ? 17.047 -21.906 -13.695 1 98.25 428 GLY B O 1
ATOM 6596 N N . VAL B 1 429 ? 15.508 -22.609 -15.234 1 98.38 429 VAL B N 1
ATOM 6597 C CA . VAL B 1 429 ? 14.969 -21.281 -15.508 1 98.38 429 VAL B CA 1
ATOM 6598 C C . VAL B 1 429 ? 13.445 -21.328 -15.469 1 98.38 429 VAL B C 1
ATOM 6600 O O . VAL B 1 429 ? 12.828 -22.25 -16.016 1 98.38 429 VAL B O 1
ATOM 6603 N N . ALA B 1 430 ? 12.883 -20.422 -14.688 1 98.12 430 ALA B N 1
ATOM 6604 C CA . ALA B 1 430 ? 11.445 -20.156 -14.805 1 98.12 430 ALA B CA 1
ATOM 6605 C C . ALA B 1 430 ? 11.164 -19.203 -15.961 1 98.12 430 ALA B C 1
ATOM 6607 O O . ALA B 1 430 ? 11.594 -18.047 -15.938 1 98.12 430 ALA B O 1
ATOM 6608 N N . LEU B 1 431 ? 10.438 -19.641 -16.922 1 98.38 431 LEU B N 1
ATOM 6609 C CA . LEU B 1 431 ? 10.219 -18.891 -18.156 1 98.38 431 LEU B CA 1
ATOM 6610 C C . LEU B 1 431 ? 8.773 -18.438 -18.281 1 98.38 431 LEU B C 1
ATOM 6612 O O . LEU B 1 431 ? 7.867 -19.25 -18.438 1 98.38 431 LEU B O 1
ATOM 6616 N N . GLY B 1 432 ? 8.586 -17.094 -18.172 1 98.12 432 GLY B N 1
ATOM 6617 C CA . GLY B 1 432 ? 7.262 -16.531 -18.328 1 98.12 432 GLY B CA 1
ATOM 6618 C C . GLY B 1 432 ? 6.887 -16.266 -19.781 1 98.12 432 GLY B C 1
ATOM 6619 O O . GLY B 1 432 ? 7.754 -15.969 -20.609 1 98.12 432 GLY B O 1
ATOM 6620 N N . TYR B 1 433 ? 5.59 -16.312 -20.078 1 97.62 433 TYR B N 1
ATOM 6621 C CA . TYR B 1 433 ? 5.203 -16.141 -21.469 1 97.62 433 TYR B CA 1
ATOM 6622 C C . TYR B 1 433 ? 4.031 -15.172 -21.594 1 97.62 433 TYR B C 1
ATOM 6624 O O . TYR B 1 433 ? 3.283 -15.219 -22.578 1 97.62 433 TYR B O 1
ATOM 6632 N N . THR B 1 434 ? 3.904 -14.281 -20.562 1 97.44 434 THR B N 1
ATOM 6633 C CA . THR B 1 434 ? 2.738 -13.398 -20.594 1 97.44 434 THR B CA 1
ATOM 6634 C C . THR B 1 434 ? 3.164 -11.938 -20.656 1 97.44 434 THR B C 1
ATOM 6636 O O . THR B 1 434 ? 2.363 -11.062 -21 1 97.44 434 THR B O 1
ATOM 6639 N N . ALA B 1 435 ? 4.379 -11.609 -20.328 1 97.19 435 ALA B N 1
ATOM 6640 C CA . ALA B 1 435 ? 4.832 -10.227 -20.281 1 97.19 435 ALA B CA 1
ATOM 6641 C C . ALA B 1 435 ? 4.875 -9.609 -21.672 1 97.19 435 ALA B C 1
ATOM 6643 O O . ALA B 1 435 ? 4.551 -8.43 -21.844 1 97.19 435 ALA B O 1
ATOM 6644 N N . LEU B 1 436 ? 5.227 -10.422 -22.719 1 97.19 436 LEU B N 1
ATOM 6645 C CA . LEU B 1 436 ? 5.496 -9.93 -24.062 1 97.19 436 LEU B CA 1
ATOM 6646 C C . LEU B 1 436 ? 4.242 -10 -24.938 1 97.19 436 LEU B C 1
ATOM 6648 O O . LEU B 1 436 ? 3.387 -10.859 -24.719 1 97.19 436 LEU B O 1
ATOM 6652 N N . SER B 1 437 ? 4.219 -9.125 -25.906 1 95.75 437 SER B N 1
ATOM 6653 C CA . SER B 1 437 ? 3.229 -9.273 -26.969 1 95.75 437 SER B CA 1
ATOM 6654 C C . SER B 1 437 ? 3.453 -10.555 -27.766 1 95.75 437 SER B C 1
ATOM 6656 O O . SER B 1 437 ? 4.52 -11.164 -27.688 1 95.75 437 SER B O 1
ATOM 6658 N N . TRP B 1 438 ? 2.486 -10.898 -28.5 1 95.12 438 TRP B N 1
ATOM 6659 C CA . TRP B 1 438 ? 2.57 -12.141 -29.266 1 95.12 438 TRP B CA 1
ATOM 6660 C C . TRP B 1 438 ? 3.758 -12.109 -30.234 1 95.12 438 TRP B C 1
ATOM 6662 O O . TRP B 1 438 ? 4.562 -13.039 -30.25 1 95.12 438 TRP B O 1
ATOM 6672 N N . PRO B 1 439 ? 3.963 -11.016 -30.969 1 96.62 439 PRO B N 1
ATOM 6673 C CA . PRO B 1 439 ? 5.117 -10.984 -31.875 1 96.62 439 PRO B CA 1
ATOM 6674 C C . PRO B 1 439 ? 6.449 -11.039 -31.125 1 96.62 439 PRO B C 1
ATOM 6676 O O . PRO B 1 439 ? 7.375 -11.734 -31.562 1 96.62 439 PRO B O 1
ATOM 6679 N N . ASP B 1 440 ? 6.477 -10.359 -30.031 1 97.25 440 ASP B N 1
ATOM 6680 C CA . ASP B 1 440 ? 7.719 -10.344 -29.25 1 97.25 440 ASP B CA 1
ATOM 6681 C C . ASP B 1 440 ? 7.988 -11.703 -28.609 1 97.25 440 ASP B C 1
ATOM 6683 O O . ASP B 1 440 ? 9.141 -12.125 -28.5 1 97.25 440 ASP B O 1
ATOM 6687 N N . LEU B 1 441 ? 6.934 -12.352 -28.203 1 98.06 441 LEU B N 1
ATOM 6688 C CA . LEU B 1 441 ? 7.07 -13.695 -27.641 1 98.06 441 LEU B CA 1
ATOM 6689 C C . LEU B 1 441 ? 7.59 -14.672 -28.688 1 98.06 441 LEU B C 1
ATOM 6691 O O . LEU B 1 441 ? 8.516 -15.438 -28.422 1 98.06 441 LEU B O 1
ATOM 6695 N N . ALA B 1 442 ? 7.047 -14.578 -29.844 1 97.94 442 ALA B N 1
ATOM 6696 C CA . ALA B 1 442 ? 7.43 -15.453 -30.953 1 97.94 442 ALA B CA 1
ATOM 6697 C C . ALA B 1 442 ? 8.891 -15.25 -31.328 1 97.94 442 ALA B C 1
ATOM 6699 O O . ALA B 1 442 ? 9.57 -16.188 -31.766 1 97.94 442 ALA B O 1
ATOM 6700 N N . ALA B 1 443 ? 9.359 -14.07 -31.109 1 97.94 443 ALA B N 1
ATOM 6701 C CA . ALA B 1 443 ? 10.742 -13.75 -31.438 1 97.94 443 ALA B CA 1
ATOM 6702 C C . ALA B 1 443 ? 11.68 -14.18 -30.297 1 97.94 443 ALA B C 1
ATOM 6704 O O . ALA B 1 443 ? 12.797 -14.641 -30.562 1 97.94 443 ALA B O 1
ATOM 6705 N N . ALA B 1 444 ? 11.266 -14.062 -29.109 1 98.62 444 ALA B N 1
ATOM 6706 C CA . ALA B 1 444 ? 12.133 -14.227 -27.938 1 98.62 444 ALA B CA 1
ATOM 6707 C C . ALA B 1 444 ? 12.289 -15.703 -27.578 1 98.62 444 ALA B C 1
ATOM 6709 O O . ALA B 1 444 ? 13.352 -16.125 -27.125 1 98.62 444 ALA B O 1
ATOM 6710 N N . VAL B 1 445 ? 11.289 -16.531 -27.781 1 98.62 445 VAL B N 1
ATOM 6711 C CA . VAL B 1 445 ? 11.25 -17.891 -27.266 1 98.62 445 VAL B CA 1
ATOM 6712 C C . VAL B 1 445 ? 12.297 -18.75 -27.969 1 98.62 445 VAL B C 1
ATOM 6714 O O . VAL B 1 445 ? 13.039 -19.5 -27.328 1 98.62 445 VAL B O 1
ATOM 6717 N N . PRO B 1 446 ? 12.438 -18.625 -29.297 1 98.31 446 PRO B N 1
ATOM 6718 C CA . PRO B 1 446 ? 13.484 -19.406 -29.953 1 98.31 446 PRO B CA 1
ATOM 6719 C C . PRO B 1 446 ? 14.883 -19.047 -29.469 1 98.31 446 PRO B C 1
ATOM 6721 O O . PRO B 1 446 ? 15.75 -19.922 -29.344 1 98.31 446 PRO B O 1
ATOM 6724 N N . ILE B 1 447 ? 15.062 -17.797 -29.234 1 98.19 447 ILE B N 1
ATOM 6725 C CA . ILE B 1 447 ? 16.344 -17.344 -28.719 1 98.19 447 ILE B CA 1
ATOM 6726 C C . ILE B 1 447 ? 16.594 -17.969 -27.344 1 98.19 447 ILE B C 1
ATOM 6728 O O . ILE B 1 447 ? 17.672 -18.531 -27.094 1 98.19 447 ILE B O 1
ATOM 6732 N N . ALA B 1 448 ? 15.648 -17.891 -26.5 1 98.62 448 ALA B N 1
ATOM 6733 C CA . ALA B 1 448 ? 15.758 -18.469 -25.172 1 98.62 448 ALA B CA 1
ATOM 6734 C C . ALA B 1 448 ? 16.031 -19.969 -25.25 1 98.62 448 ALA B C 1
ATOM 6736 O O . ALA B 1 448 ? 16.906 -20.5 -24.547 1 98.62 448 ALA B O 1
ATOM 6737 N N . ALA B 1 449 ? 15.258 -20.625 -26.078 1 98.62 449 ALA B N 1
ATOM 6738 C CA . ALA B 1 449 ? 15.398 -22.062 -26.234 1 98.62 449 ALA B CA 1
ATOM 6739 C C . ALA B 1 449 ? 16.812 -22.438 -26.672 1 98.62 449 ALA B C 1
ATOM 6741 O O . ALA B 1 449 ? 17.391 -23.406 -26.172 1 98.62 449 ALA B O 1
ATOM 6742 N N . ALA B 1 450 ? 17.328 -21.719 -27.594 1 98.25 450 ALA B N 1
ATOM 6743 C CA . ALA B 1 450 ? 18.688 -21.969 -28.094 1 98.25 450 ALA B CA 1
ATOM 6744 C C . ALA B 1 450 ? 19.719 -21.781 -26.984 1 98.25 450 ALA B C 1
ATOM 6746 O O . ALA B 1 450 ? 20.641 -22.578 -26.844 1 98.25 450 ALA B O 1
ATOM 6747 N N . CYS B 1 451 ? 19.547 -20.719 -26.234 1 98.19 451 CYS B N 1
ATOM 6748 C CA . CYS B 1 451 ? 20.484 -20.438 -25.141 1 98.19 451 CYS B CA 1
ATOM 6749 C C . CYS B 1 451 ? 20.406 -21.516 -24.078 1 98.19 451 CYS B C 1
ATOM 6751 O O . CYS B 1 451 ? 21.438 -21.922 -23.531 1 98.19 451 CYS B O 1
ATOM 6753 N N . LEU B 1 452 ? 19.25 -22 -23.797 1 98.5 452 LEU B N 1
ATOM 6754 C CA . LEU B 1 452 ? 19.047 -23.047 -22.797 1 98.5 452 LEU B CA 1
ATOM 6755 C C . LEU B 1 452 ? 19.641 -24.359 -23.266 1 98.5 452 LEU B C 1
ATOM 6757 O O . LEU B 1 452 ? 20.25 -25.094 -22.469 1 98.5 452 LEU B O 1
ATOM 6761 N N . ALA B 1 453 ? 19.516 -24.609 -24.484 1 97.69 453 ALA B N 1
ATOM 6762 C CA . ALA B 1 453 ? 20.016 -25.859 -25.047 1 97.69 453 ALA B CA 1
ATOM 6763 C C . ALA B 1 453 ? 21.547 -25.891 -25.078 1 97.69 453 ALA B C 1
ATOM 6765 O O . ALA B 1 453 ? 22.156 -26.938 -24.938 1 97.69 453 ALA B O 1
ATOM 6766 N N . ARG B 1 454 ? 22.141 -24.766 -25.219 1 93.94 454 ARG B N 1
ATOM 6767 C CA . ARG B 1 454 ? 23.578 -24.641 -25.344 1 93.94 454 ARG B CA 1
ATOM 6768 C C . ARG B 1 454 ? 24.25 -24.625 -23.969 1 93.94 454 ARG B C 1
ATOM 6770 O O . ARG B 1 454 ? 25.469 -24.781 -23.859 1 93.94 454 ARG B O 1
ATOM 6777 N N . SER B 1 455 ? 23.5 -24.422 -23.031 1 89.81 455 SER B N 1
ATOM 6778 C CA . SER B 1 455 ? 24.047 -24.219 -21.688 1 89.81 455 SER B CA 1
ATOM 6779 C C . SER B 1 455 ? 24.25 -25.547 -20.984 1 89.81 455 SER B C 1
ATOM 6781 O O . SER B 1 455 ? 24.984 -25.625 -19.984 1 89.81 455 SER B O 1
#

Secondary structure (DSSP, 8-state):
-GGG------TTSSS-HHHHHHHHHHHHHHTTSS-TTPEEPPHHHHHHHHT--HHHHHHHHHHHHHTTSEEEETTTEEEE-----------------------EE--TT---GGGS-HHHHHHHHHHHTTSPPPSS--TT--HHHHHHHHHHHHHHH-----TT-EEEEES-HHHHHHHHHHHH--TT-EEEEEES--HHHHHHHHHTT-EEEEEEEETTEE-GGGPPSS-SEEEE--SS-TTT-PPPPHHHHHHHHHHHHHHTPEEEEE-TTTT-B-SSPPPPPHHHH-TTTEEEEEESTTTS-TTS--EEEEE-HHHHHHHHHHHHHHT----HHHHHHHHHHHGGGHHHHHHHHHHHHHHHHHHHHHHHHHHTT---B-TTBSSEEEEE-S-HHHHHHHHHHHHHTTEE-EEGGGG-SSS----EEEEE-SSS-HHHHHHHHHHHHHHHHH-/-GGG------TTSSS-HHHHHHHHHHHHHHTTSS-TTPEEPPHHHHHHHHT--HHHHHHHHHHHHHTTSEEEETTTEEEE-----------------------EE--TT---GGGS-HHHHHHHHHHHTTSPPPSS--TT--HHHHHHHHHHHHHHH-----TT-EEEEES-HHHHHHHHHHHH--TT-EEEEEES--HHHHHHHHHTT-EEEEEEEETTEE-GGGPPSS-SEEEE--SS-TTT-PPPPHHHHHHHHHHHHHHTPEEEEE-TTTT-B-SSPPPPPHHHH-TTTEEEEEESTTTS-TTS--EEEEE-HHHHHHHHHHHHHHT----HHHHHHHHHHHGGGHHHHHHHHHHHHHHHHHHHHHHHHHHTT---B-TTBSSEEEEE-S-HHHHHHHHHHHHHTTEE-EEGGGG-SSS----EEEEE-SSS-HHHHHHHHHHHHHHHHH-

pLDDT: mean 88.87, std 15.34, range [27.94, 98.88]

Organism: Nocardia brasiliensis (strain ATCC 700358 / HUJEG-1) (NCBI:txid1133849)

Nearest PDB structures (foldseek):
  4tv7-assembly2_C  TM=7.293E-01  e=1.352E-31  Bacillus subtilis subsp. subtilis str. 168
  2w8u-assembly1_A  TM=6.677E-01  e=6.140E-14  Sphingomonas paucimobilis
  4bmk-assembly1_A  TM=6.374E-01  e=3.760E-14  Sphingomonas paucimobilis
  2w8t-assembly1_A-2  TM=6.415E-01  e=6.484E-14  Sphingomonas paucimobilis
  2jg2-assembly1_A  TM=6.217E-01  e=5.214E-14  Sphingomonas paucimobilis

InterPro domains:
  IPR000524 Transcription regulator HTH, GntR [PF00392] (18-79)
  IPR000524 Transcription regulator HTH, GntR [PR00035] (40-54)
  IPR000524 Transcription regulator HTH, GntR [PR00035] (54-70)
  IPR000524 Transcription regulator HTH, GntR [PS50949] (15-83)
  IPR000524 Transcription regulator HTH, GntR [SM00345] (21-80)
  IPR000524 Transcription regulator HTH, GntR [cd07377] (16-81)
  IPR004839 Aminotransferase, class I/classII, large domain [PF00155] (138-413)
  IPR015421 Pyridoxal phosphate-dependent transferase, major domain [G3DSA:3.40.640.10] (93-446)
  IPR015424 Pyridoxal phosphate-dependent transferase [SSF53383] (86-451)
  IPR036388 Winged helix-like DNA-binding domain superfamily [G3DSA:1.10.10.10] (12-80)
  IPR036390 Winged helix DNA-binding domain superfamily [SSF46785] (14-84)
  IPR051446 HTH-type transcriptional regulator with aminotransferase domain [PTHR46577] (8-454)

Foldseek 3Di:
DLLPQDQDADPPDPDQRLVSLLVSVLCCLLQPVADFFDFHDDLVSVCVSRVHDSVSPVSSLVVCVVVPQWDADDPPGIGGHPSDPRPPPPPVCPPPPVCLPQFLEFEPDAAQQVLADVVLLVQLLVQLVPDDDDDDDDQQADPLLQVLVQVVCCVQAVDHDDPFKDKGKALADLRVLLLLLVLPHAQPAEEEEEFLADVSSVVSNVVRNYHYHYAYQDLQGGDQVRDDPRHAEYEAAQQAGPPQAHHHDPVVLVVNLVVCVVRVHAYEYEPAFNLWFAPDDGDHDSCRVCLARYKYKYDCCHLHRCVLSMIMIMHGPVSSVSSSVSCVVVVDHHDRSSSSSVSSCSPPCNSVVSSVSSNVPQLVLLVLLCVLLVVLVWDWGNSRTGFKIKTFDDDQVLQVQLQVQLSVVRHHWDWSVSSGDDDDDTTTTITGRNNDDPVSSNVSSNSSSVSSSVD/DLLPQDQDADPPDPDQRLVSLLVSVLCCLLQPVADFFDFHDDLVSVCVVRVHDSVSPVSSLVVCVVVQQWDADVPPGIGGHPSDPRPPPPPVCPPPCVCLPQFAEFEPDAAQQVLADVVLLVQLLVQLVPDDDDDDDDQQADPLLQVLVQVVCCVQAVDHDDPFKDKGKALADLRVLLLLLVLPHAQPAEEEEEFLADVSSVVSNVVRNYHYHYAYQDLQGGDQVRDDPRHAEYEAAQQAGPPQAHHHDPVVLVVNLVVCVVRVHAYEYEPAFNLWFAPDDGDHDSCRVCLARYKYKYDCCHLHRCVLSMIMIMHGPVSSVSSSVSCVVVVDHHDRSSSSSVSSCSPPCNSVVSSVSSNVPQVVLLVLLCVLLVVLVWDWGNSRTGFKIWTFDDDQVLQVQLQVQLSVVRHHWDWSVSSGDDDDDTTTTITGRNNDDPVSSNVSSNSSSVSSSVD